Protein AF-A0A1H1W8J8-F1 (afdb_monomer_lite)

Secondary structure (DSSP, 8-state):
--PPP-TT----HHHHHHHHTS-HHHHHHHHTT-SS---HHHHHHHHHHHHHHTPPPPHHHHHHHHS--SEEEEEES-SSSHHHHHHHHHHHHHHHHTT-EEEEEE--S-HHHHHHHHHHHHTTT-SEEEE--SSS--HHHHHHHTT--EEEESS----TTEEEEEE-HHHHHHHHHHHHHHTT--SEEEEES-TT-HHHHHHHHHHHHHHHHTT----GGGEEE--SSHHHHHHHHHHHHTTT---SEEEESSHHHHHHHHHHHHHTTPPTTTTSEEEEEE--GGGGGSSSPPEEEE--HHHHHHHHHHHHH-TTS-SEEEE---EEE--GGGTSS------PPPPPPPP--------------------S-------HHHHHHHHHHHHHHTTB--HHHHHHS-TTTTTT--HHHHHHHHTTPPB---S-----SHHHHHTT--S-TT------TTHHHHHHHHHHHHHHHHHHHGGG--TTTS-HHHHHHHHHHTT--S--SSPPP-TTTTTT----TTTHHHHSTTT--SPPP-HHHHHHHHHHHHHHHHGGG--HHHHHHHHHHHS-GGGS-HHHHHHHHHHHTT--HHHHTTTT-TTTTBTTTGGGTHHHHHTSTT-HHHHHHHHHHHHTTT--THHHHHHHHHHHHHHHHTT-S-HHHHHHHHGGGS-TTSHHHHHHHHHHHHHHTT--HHHHHHHHHHHTTTS-TTBHHHHHHHHHHHHHHHTT-HHHHHHHHHHT-SSHHHHHHHHHHHHHHHH-GGGS-HHHHTTTTTB----STT-TT-BHHHHHHHHHHHTT-

InterPro domains:
  IPR000843 LacI-type HTH domain [PF00356] (15-57)
  IPR000843 LacI-type HTH domain [PS50932] (11-66)
  IPR000843 LacI-type HTH domain [SM00354] (10-81)
  IPR000843 LacI-type HTH domain [cd01392] (14-66)
  IPR001761 Periplasmic binding protein/LacI sugar binding domain [PF00532] (70-313)
  IPR005502 ADP-ribosylation/Crystallin J1 [PF03747] (465-771)
  IPR010982 Lambda repressor-like, DNA-binding domain superfamily [G3DSA:1.10.260.40] (4-68)
  IPR010982 Lambda repressor-like, DNA-binding domain superfamily [SSF47413] (9-69)
  IPR028082 Periplasmic binding prot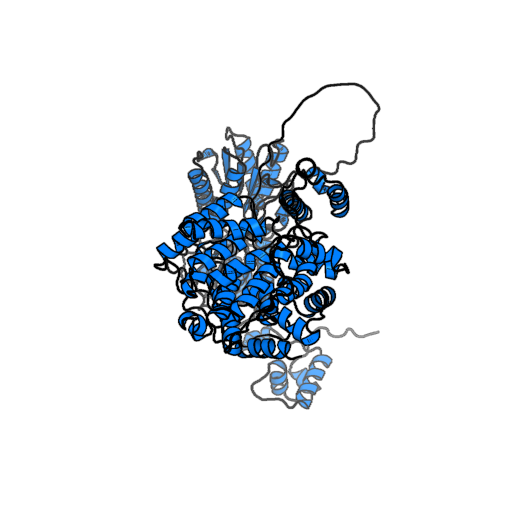ein-like I [SSF53822] (70-340)
  IPR036705 ADP-ribosylation/Crystallin J1 superfamily [G3DSA:1.10.4080.10] (455-785)
  IPR036705 ADP-ribosylation/Crystallin J1 superfamily [SSF101478] (458-780)

Sequence (805 aa):
MHEPQDLRRRATRADVARAAGTSTAVVSYVINNGPRPVAPETRQRVLQAIEQTGYRRDPIAGALATGKTRTLGLVVPDIENPFYAALAKQLETTALANDHTLLLANSGESADREAHLVTKLVERRVDGVIIAPVGASVEPVLEAAGGVPIVVLDRRATDPRIGEVTTDTRLMAMLATQHLVEHGRTRHAIITGRRELPTAADRVAGWTLALQAAELAVREAAISWAAFSKDGGYRAASSLLDGDVDFDALFTGSEQQAIGALRALQERGVAVPAEVSIASVDGTDASAFTYPALSSIRQPFEQIAANAIERVLDPASARTVTIDSYEFVRRESCGCYPLRAPNRPTPDRPPSDRRSRATSAPIQTRTREKGETVSEDATTRDSILNELDQLEQTGYDVAELRTTSDAAHLASATWDSFADEVRKLPQSNFGYNEPSDLRQIEEQLDADLTASYQVADDLSDRLIAAWRGRVCGNMLGKPVEYGVYWTRSRIKEYLQAADAYPLSDYIPAPEGLRDRFELREDNWRATTRGNVDGSARDDDVDYTVLGLHILEEYGTDFTSADVATEWLTRLPFHQTYTAERAAYRNLVEERGVDEAAVYRNPYREWIGALIRGDVFGYVTPGDPTAALRLAYKDAYLSHRANGIYGEQWAAVLLSLALSSDDIGEVFTRSLDYVPRASRLHEAITRPHRIWKRGGSWEDAVEDADHAWSGYHWVHTVNNAAIIAAALLWGEGDFSRSIGLTVQGGKDTDSNGATVGSILGALNGTAGIPSHWTEPIHDHVRSAVFGFENTSIPDLARRTEAVMTR

pLDDT: mean 87.91, std 16.42, range [21.97, 98.88]

Foldseek 3Di:
DDDDDDPPDADDLVQLCVQLVHDSVLLVCLVPVDPDDDPPSSSVSSVVSCVVRVHDDDLVVVCVVVVASLEEEEEEQDCVALLVVLLVVLLQVLSVVVSHGYDYDHQNLPQVSLLVVLLVVVVVVHQFYEYAGNALECVSVVVSNVLQAYEYECADHPDPSYFYEHAQLLCQLLVQLLLLVVVVWQQEAEEFEAPRGPSRVSSVNSNVVNCVVVVGDDDPLRYHYFHQALCRLLVRLLVCVVDPRDGLEYEYAAPRSVNNNLVNCVVVVNDANPRHAYEYECPGCVLCVGFQRHWYKHDPSNVSSNSRSCVSNDVVDDRYDYDHDIDGRDTRRSPPAPGPDPPDDDDDDDDDDDDDDDDDDDDDDDDDDDDDPDPPVQPLLRLLVLLLLLCVVQQWPCVVVVVCSPRVNSVPDDLVNVVVVVVVTDRHPNQFDFFLDPVVLVVQFLDDLPFFFDFDPPLLLLLLLLLLQLQLQLLQLFQQFDQVQNPLVNVQVQCVVVVQPLPQFHAADCVVNCVPDDTDPLTCQCRGQPNPAAGDAALLNQLQLLLLVLCVPPNLPDALVSLLVLCQVFPDLVRQDQLRNQLNVVVVVVDDQQCSQPRSRSCQQFQSLLSNLLLLLSLQARNLSSSLVSSSRNSSSRHGGNSSLNSSLLSQLSSVLSRAQWLLVSLVNSLSSGRCRGLQSVLLVQLVVCLVVPHDLCVQLVCLCVVCVSPALRGSNSLSSLLSSLSSNVRLQLSSSSSSSSSSGRRNSSSSSSSSSSSSSNPGPVRDPVSSNVSNVQWHAYSGPPCGTPGSSVSSVSSVVSSVD

Organism: NCBI:txid630515

Radius of gyration: 32.46 Å; chains: 1; bounding box: 87×63×97 Å

Structure (mmCIF, N/CA/C/O backbone):
data_AF-A0A1H1W8J8-F1
#
_entry.id   AF-A0A1H1W8J8-F1
#
loop_
_atom_site.group_PDB
_atom_site.id
_atom_site.type_symbol
_atom_site.label_atom_id
_atom_site.label_alt_id
_atom_site.label_comp_id
_atom_site.label_asym_id
_atom_site.label_entity_id
_atom_site.label_seq_id
_atom_site.pdbx_PDB_ins_code
_atom_site.Cartn_x
_atom_site.Cartn_y
_atom_site.Cartn_z
_atom_site.occupancy
_atom_site.B_iso_or_equiv
_atom_site.auth_seq_id
_atom_site.auth_comp_id
_atom_site.auth_asym_id
_atom_site.auth_atom_id
_atom_site.pdbx_PDB_model_num
ATOM 1 N N . MET A 1 1 ? 50.437 16.311 51.886 1.00 36.00 1 MET A N 1
ATOM 2 C CA . MET A 1 1 ? 50.045 14.895 51.719 1.00 36.00 1 MET A CA 1
ATOM 3 C C . MET A 1 1 ? 48.528 14.846 51.631 1.00 36.00 1 MET A C 1
ATOM 5 O O . MET A 1 1 ? 47.882 15.585 52.365 1.00 36.00 1 MET A O 1
ATOM 9 N N . HIS A 1 2 ? 47.972 14.031 50.741 1.00 36.47 2 HIS A N 1
ATOM 10 C CA . HIS A 1 2 ? 46.569 13.613 50.786 1.00 36.47 2 HIS A CA 1
ATOM 11 C C . HIS A 1 2 ? 46.561 12.097 50.957 1.00 36.47 2 HIS A C 1
ATOM 13 O O . HIS A 1 2 ? 47.423 11.418 50.399 1.00 36.47 2 HIS A O 1
ATOM 19 N N . GLU A 1 3 ? 45.643 11.589 51.771 1.00 32.94 3 GLU A N 1
ATOM 20 C CA . GLU A 1 3 ? 45.517 10.153 52.008 1.00 32.94 3 GLU A CA 1
ATOM 21 C C . GLU A 1 3 ? 44.898 9.457 50.785 1.00 32.94 3 GLU A C 1
ATOM 23 O O . GLU A 1 3 ? 44.032 10.038 50.122 1.00 32.94 3 GLU A O 1
ATOM 28 N N . PRO A 1 4 ? 45.310 8.217 50.469 1.00 42.06 4 PRO A N 1
ATOM 29 C CA . PRO A 1 4 ? 44.639 7.424 49.451 1.00 42.06 4 PRO A CA 1
ATOM 30 C C . PRO A 1 4 ? 43.242 7.032 49.951 1.00 42.06 4 PRO A C 1
ATOM 32 O O . PRO A 1 4 ? 43.110 6.311 50.939 1.00 42.06 4 PRO A O 1
ATOM 35 N N . GLN A 1 5 ? 42.194 7.490 49.265 1.00 41.31 5 GLN A N 1
ATOM 36 C CA . GLN A 1 5 ? 40.825 7.061 49.560 1.00 41.31 5 GLN A CA 1
ATOM 37 C C . GLN A 1 5 ? 40.671 5.556 49.286 1.00 41.31 5 GLN A C 1
ATOM 39 O O . GLN A 1 5 ? 41.056 5.067 48.222 1.00 41.31 5 GLN A O 1
ATOM 44 N N . ASP A 1 6 ? 40.113 4.817 50.248 1.00 42.66 6 ASP A N 1
ATOM 45 C CA . ASP A 1 6 ? 39.978 3.362 50.148 1.00 42.66 6 ASP A CA 1
ATOM 46 C C . ASP A 1 6 ? 38.888 2.956 49.141 1.00 42.66 6 ASP A C 1
ATOM 48 O O . ASP A 1 6 ? 37.689 3.003 49.416 1.00 42.66 6 ASP A O 1
ATOM 52 N N . LEU A 1 7 ? 39.326 2.488 47.971 1.00 47.22 7 LEU A N 1
ATOM 53 C CA . LEU A 1 7 ? 38.474 1.998 46.885 1.00 47.22 7 LEU A CA 1
ATOM 54 C C . LEU A 1 7 ? 37.750 0.665 47.196 1.00 47.22 7 LEU A C 1
ATOM 56 O O . LEU A 1 7 ? 37.073 0.129 46.317 1.00 47.22 7 LEU A O 1
ATOM 60 N N . ARG A 1 8 ? 37.896 0.079 48.397 1.00 55.22 8 ARG A N 1
ATOM 61 C CA . ARG A 1 8 ? 37.492 -1.316 48.674 1.00 55.22 8 ARG A CA 1
ATOM 62 C C . ARG A 1 8 ? 36.164 -1.524 49.403 1.00 55.22 8 ARG A C 1
ATOM 64 O O . ARG A 1 8 ? 35.773 -2.679 49.575 1.00 55.22 8 ARG A O 1
ATOM 71 N N . ARG A 1 9 ? 35.410 -0.476 49.756 1.00 65.31 9 ARG A N 1
ATOM 72 C CA . ARG A 1 9 ? 34.042 -0.632 50.294 1.00 65.31 9 ARG A CA 1
ATOM 73 C C . ARG A 1 9 ? 32.979 0.021 49.409 1.00 65.31 9 ARG A C 1
ATOM 75 O O . ARG A 1 9 ? 32.659 1.195 49.563 1.00 65.31 9 ARG A O 1
ATOM 82 N N . ARG A 1 10 ? 32.340 -0.788 48.552 1.00 73.75 10 ARG A N 1
ATOM 83 C CA . ARG A 1 10 ? 31.032 -0.441 47.964 1.00 73.75 10 ARG A CA 1
ATOM 84 C C . ARG A 1 10 ? 30.026 -0.184 49.095 1.00 73.75 10 ARG A C 1
ATOM 86 O O . ARG A 1 10 ? 29.977 -0.951 50.059 1.00 73.75 10 ARG A O 1
ATOM 93 N N . ALA A 1 11 ? 29.221 0.871 48.975 1.00 83.00 11 ALA A N 1
ATOM 94 C CA . ALA A 1 11 ? 28.150 1.148 49.928 1.00 83.00 11 ALA A CA 1
ATOM 95 C C . ALA A 1 11 ? 27.134 -0.006 49.973 1.00 83.00 11 ALA A C 1
ATOM 97 O O . ALA A 1 11 ? 26.885 -0.676 48.969 1.00 83.00 11 ALA A O 1
ATOM 98 N N . THR A 1 12 ? 26.527 -0.238 51.137 1.00 84.88 12 THR A N 1
ATOM 99 C CA . THR A 1 12 ? 25.548 -1.318 51.339 1.00 84.88 12 THR A CA 1
ATOM 100 C C . THR A 1 12 ? 24.146 -0.774 51.624 1.00 84.88 12 THR A C 1
ATOM 102 O O . THR A 1 12 ? 23.985 0.367 52.058 1.00 84.88 12 THR A O 1
ATOM 105 N N . ARG A 1 13 ? 23.111 -1.621 51.507 1.00 85.81 13 ARG A N 1
ATOM 106 C CA . ARG A 1 13 ? 21.742 -1.289 51.961 1.00 85.81 13 ARG A CA 1
ATOM 107 C C . ARG A 1 13 ? 21.678 -0.845 53.430 1.00 85.81 13 ARG A C 1
ATOM 109 O O . ARG A 1 13 ? 20.780 -0.087 53.783 1.00 85.81 13 ARG A O 1
ATOM 116 N N . ALA A 1 14 ? 22.601 -1.304 54.280 1.00 86.69 14 ALA A N 1
ATOM 117 C CA . ALA A 1 14 ? 22.695 -0.879 55.678 1.00 86.69 14 ALA A CA 1
ATOM 118 C C . ALA A 1 14 ? 23.283 0.532 55.829 1.00 86.69 14 ALA A C 1
ATOM 120 O O . ALA A 1 14 ? 22.936 1.241 56.770 1.00 86.69 14 ALA A O 1
ATOM 121 N N . ASP A 1 15 ? 24.135 0.955 54.895 1.00 88.56 15 ASP A N 1
ATOM 122 C CA . ASP A 1 15 ? 24.700 2.302 54.867 1.00 88.56 15 ASP A CA 1
ATOM 123 C C . ASP A 1 15 ? 23.667 3.316 54.337 1.00 88.56 15 ASP A C 1
ATOM 125 O O . ASP A 1 15 ? 23.465 4.351 54.971 1.00 88.56 15 ASP A O 1
ATOM 129 N N . VAL A 1 16 ? 22.896 2.955 53.297 1.00 90.38 16 VAL A N 1
ATOM 130 C CA . VAL A 1 16 ? 21.706 3.715 52.847 1.00 90.38 16 VAL A CA 1
ATOM 131 C C . VAL A 1 16 ? 20.680 3.865 53.973 1.00 90.38 16 VAL A C 1
ATOM 133 O O . VAL A 1 16 ? 20.201 4.964 54.232 1.00 90.38 16 VAL A O 1
ATOM 136 N N . ALA A 1 17 ? 20.341 2.774 54.669 1.00 90.81 17 ALA A N 1
ATOM 137 C CA . ALA A 1 17 ? 19.350 2.794 55.750 1.00 90.81 17 ALA A CA 1
ATOM 138 C C . ALA A 1 17 ? 19.763 3.723 56.905 1.00 90.81 17 ALA A C 1
ATOM 140 O O . ALA A 1 17 ? 18.927 4.448 57.447 1.00 90.81 17 ALA A O 1
ATOM 141 N N . ARG A 1 18 ? 21.064 3.745 57.230 1.00 90.94 18 ARG A N 1
ATOM 142 C CA . ARG A 1 18 ? 21.648 4.641 58.236 1.00 90.94 18 ARG A CA 1
ATOM 143 C C . ARG A 1 18 ? 21.558 6.107 57.810 1.00 90.94 18 ARG A C 1
ATOM 145 O O . ARG A 1 18 ? 21.110 6.920 58.609 1.00 90.94 18 ARG A O 1
ATOM 152 N N . ALA A 1 19 ? 21.928 6.428 56.568 1.00 89.00 19 ALA A N 1
ATOM 153 C CA . ALA A 1 19 ? 21.851 7.789 56.031 1.00 89.00 19 ALA A CA 1
ATOM 154 C C . ALA A 1 19 ? 20.399 8.296 55.905 1.00 89.00 19 ALA A C 1
ATOM 156 O O . ALA A 1 19 ? 20.106 9.431 56.264 1.00 89.00 19 ALA A O 1
ATOM 157 N N . ALA A 1 20 ? 19.466 7.436 55.485 1.00 90.69 20 ALA A N 1
ATOM 158 C CA . ALA A 1 20 ? 18.048 7.776 55.358 1.00 90.69 20 ALA A CA 1
ATOM 159 C C . ALA A 1 20 ? 17.308 7.913 56.704 1.00 90.69 20 ALA A C 1
ATOM 161 O O . ALA A 1 20 ? 16.177 8.404 56.724 1.00 90.69 20 ALA A O 1
ATOM 162 N N . GLY A 1 21 ? 17.880 7.429 57.814 1.00 90.81 21 GLY A N 1
ATOM 163 C CA . GLY A 1 21 ? 17.188 7.327 59.102 1.00 90.81 21 GLY A CA 1
ATOM 164 C C . GLY A 1 21 ? 15.986 6.376 59.041 1.00 90.81 21 GLY A C 1
ATOM 165 O O . GLY A 1 21 ? 14.859 6.773 59.350 1.00 90.81 21 GLY A O 1
ATOM 166 N N . THR A 1 22 ? 16.195 5.145 58.558 1.00 93.81 22 THR A N 1
ATOM 167 C CA . THR A 1 22 ? 15.144 4.119 58.423 1.00 93.81 22 THR A CA 1
ATOM 168 C C . THR A 1 22 ? 15.713 2.689 58.449 1.00 93.81 22 THR A C 1
ATOM 170 O O . THR A 1 22 ? 16.903 2.490 58.683 1.00 93.81 22 THR A O 1
ATOM 173 N N . SER A 1 23 ? 14.882 1.664 58.234 1.00 91.81 23 SER A N 1
ATOM 174 C CA . SER A 1 23 ? 15.321 0.261 58.225 1.00 91.81 23 SER A CA 1
ATOM 175 C C . SER A 1 23 ? 15.761 -0.227 56.838 1.00 91.81 23 SER A C 1
ATOM 177 O O . SER A 1 23 ? 15.291 0.238 55.798 1.00 91.81 23 SER A O 1
ATOM 179 N N . THR A 1 24 ? 16.616 -1.253 56.810 1.00 88.50 24 THR A N 1
ATOM 180 C CA . THR A 1 24 ? 17.043 -1.940 55.575 1.00 88.50 24 THR A CA 1
ATOM 181 C C . THR A 1 24 ? 15.893 -2.614 54.819 1.00 88.50 24 THR A C 1
ATOM 183 O O . THR A 1 24 ? 16.043 -2.903 53.628 1.00 88.50 24 THR A O 1
ATOM 186 N N . ALA A 1 25 ? 14.754 -2.850 55.481 1.00 85.31 25 ALA A N 1
ATOM 187 C CA . ALA A 1 25 ? 13.517 -3.326 54.868 1.00 85.31 25 ALA A CA 1
ATOM 188 C C . ALA A 1 25 ? 12.775 -2.194 54.138 1.00 85.31 25 ALA A C 1
ATOM 190 O O . ALA A 1 25 ? 12.405 -2.376 52.983 1.00 85.31 25 ALA A O 1
ATOM 191 N N . VAL A 1 26 ? 12.650 -1.005 54.744 1.00 87.44 26 VAL A N 1
ATOM 192 C CA . VAL A 1 26 ? 12.055 0.175 54.082 1.00 87.44 26 VAL A CA 1
ATOM 193 C C . VAL A 1 26 ? 12.885 0.591 52.866 1.00 87.44 26 VAL A C 1
ATOM 195 O O . VAL A 1 26 ? 12.322 0.810 51.797 1.00 87.44 26 VAL A O 1
ATOM 198 N N . VAL A 1 27 ? 14.220 0.581 52.972 1.00 87.94 27 VAL A N 1
ATOM 199 C CA . VAL A 1 27 ? 15.112 0.763 51.809 1.00 87.94 27 VAL A CA 1
ATOM 200 C C . VAL A 1 27 ? 14.843 -0.291 50.726 1.00 87.94 27 VAL A C 1
ATOM 202 O O . VAL A 1 27 ? 14.796 0.035 49.544 1.00 87.94 27 VAL A O 1
ATOM 205 N N . SER A 1 28 ? 14.596 -1.550 51.109 1.00 82.44 28 SER A N 1
ATOM 206 C CA . SER A 1 28 ? 14.221 -2.606 50.159 1.00 82.44 28 SER A CA 1
ATOM 207 C C . SER A 1 28 ? 12.898 -2.315 49.451 1.00 82.44 28 SER A C 1
ATOM 209 O O . SER A 1 28 ? 12.800 -2.558 48.252 1.00 82.44 28 SER A O 1
ATOM 211 N N . TYR A 1 29 ? 11.894 -1.804 50.167 1.00 86.81 29 TYR A N 1
ATOM 212 C CA . TYR A 1 29 ? 10.577 -1.512 49.600 1.00 86.81 29 TYR A CA 1
ATOM 213 C C . TYR A 1 29 ? 10.600 -0.295 48.672 1.00 86.81 29 TYR A C 1
ATOM 215 O O . TYR A 1 29 ? 9.930 -0.327 47.647 1.00 86.81 29 TYR A O 1
ATOM 223 N N . VAL A 1 30 ? 11.415 0.726 48.963 1.00 86.12 30 VAL A N 1
ATOM 224 C CA . VAL A 1 30 ? 11.618 1.874 48.060 1.00 86.12 30 VAL A CA 1
ATOM 225 C C . VAL A 1 30 ? 12.347 1.469 46.773 1.00 86.12 30 VAL A C 1
ATOM 227 O O . VAL A 1 30 ? 11.982 1.948 45.705 1.00 86.12 30 VAL A O 1
ATOM 230 N N . ILE A 1 31 ? 13.348 0.583 46.859 1.00 81.81 31 ILE A N 1
ATOM 231 C CA . ILE A 1 31 ? 14.159 0.154 45.701 1.00 81.81 31 ILE A CA 1
ATOM 232 C C . ILE A 1 31 ? 13.442 -0.884 44.820 1.00 81.81 31 ILE A C 1
ATOM 234 O O . ILE A 1 31 ? 13.687 -0.928 43.620 1.00 81.81 31 ILE A O 1
ATOM 238 N N . ASN A 1 32 ? 12.591 -1.740 45.395 1.00 74.19 32 ASN A N 1
ATOM 239 C CA . ASN A 1 32 ? 11.982 -2.879 44.689 1.00 74.19 32 ASN A CA 1
ATOM 240 C C . ASN A 1 32 ? 10.443 -2.811 44.646 1.00 74.19 32 ASN A C 1
ATOM 242 O O . ASN A 1 32 ? 9.815 -3.848 44.471 1.00 74.19 32 ASN A O 1
ATOM 246 N N . ASN A 1 33 ? 9.842 -1.633 44.878 1.00 69.94 33 ASN A N 1
ATOM 247 C CA . ASN A 1 33 ? 8.386 -1.425 44.988 1.00 69.94 33 ASN A CA 1
ATOM 248 C C . ASN A 1 33 ? 7.695 -2.505 45.850 1.00 69.94 33 ASN A C 1
ATOM 250 O O . ASN A 1 33 ? 6.780 -3.201 45.419 1.00 69.94 33 ASN A O 1
ATOM 254 N N . GLY A 1 34 ? 8.202 -2.683 47.073 1.00 70.94 34 GLY A N 1
ATOM 255 C CA . GLY A 1 34 ? 7.807 -3.784 47.956 1.00 70.94 34 GLY A CA 1
ATOM 256 C C . GLY A 1 34 ? 6.339 -3.733 48.414 1.00 70.94 34 GLY A C 1
ATOM 257 O O . GLY A 1 34 ? 5.715 -2.674 48.372 1.00 70.94 34 GLY A O 1
ATOM 258 N N . PRO A 1 35 ? 5.794 -4.848 48.943 1.00 68.31 35 PRO A N 1
ATOM 259 C CA . PRO A 1 35 ? 4.354 -5.066 49.160 1.00 68.31 35 PRO A CA 1
ATOM 260 C C . PRO A 1 35 ? 3.732 -4.262 50.322 1.00 68.31 35 PRO A C 1
ATOM 262 O O . PRO A 1 35 ? 2.693 -4.636 50.861 1.00 68.31 35 PRO A O 1
ATOM 265 N N . ARG A 1 36 ? 4.374 -3.176 50.763 1.00 79.31 36 ARG A N 1
ATOM 266 C CA . ARG A 1 36 ? 3.832 -2.219 51.734 1.00 79.31 36 ARG A CA 1
ATOM 267 C C . ARG A 1 36 ? 4.168 -0.802 51.264 1.00 79.31 36 ARG A C 1
ATOM 269 O O . ARG A 1 36 ? 5.355 -0.527 51.067 1.00 79.31 36 ARG A O 1
ATOM 276 N N . PRO A 1 37 ? 3.180 0.100 51.118 1.00 78.31 37 PRO A N 1
ATOM 277 C CA . PRO A 1 37 ? 3.444 1.470 50.702 1.00 78.31 37 PRO A CA 1
ATOM 278 C C . PRO A 1 37 ? 4.343 2.184 51.720 1.00 78.31 37 PRO A C 1
ATOM 280 O O . PRO A 1 37 ? 4.188 2.033 52.933 1.00 78.31 37 PRO A O 1
ATOM 283 N N . VAL A 1 38 ? 5.290 2.974 51.214 1.00 88.56 38 VAL A N 1
ATOM 284 C CA . VAL A 1 38 ? 6.193 3.807 52.018 1.00 88.56 38 VAL A CA 1
ATOM 285 C C . VAL A 1 38 ? 5.755 5.261 51.867 1.00 88.56 38 VAL A C 1
ATOM 287 O O . VAL A 1 38 ? 5.625 5.742 50.744 1.00 88.56 38 VAL A O 1
ATOM 290 N N . ALA A 1 39 ? 5.542 5.958 52.987 1.00 90.62 39 ALA A N 1
ATOM 291 C CA . ALA A 1 39 ? 5.095 7.353 52.991 1.00 90.62 39 ALA A CA 1
ATOM 292 C C . ALA A 1 39 ? 6.018 8.254 52.134 1.00 90.62 39 ALA A C 1
ATOM 294 O O . ALA A 1 39 ? 7.242 8.088 52.227 1.00 90.62 39 ALA A O 1
ATOM 295 N N . PRO A 1 40 ? 5.484 9.212 51.343 1.00 87.69 40 PRO A N 1
ATOM 296 C CA . PRO A 1 40 ? 6.254 9.965 50.344 1.00 87.69 40 PRO A CA 1
ATOM 297 C C . PRO A 1 40 ? 7.545 10.601 50.876 1.00 87.69 40 PRO A C 1
ATOM 299 O O . PRO A 1 40 ? 8.613 10.381 50.309 1.00 87.69 40 PRO A O 1
ATOM 302 N N . GLU A 1 41 ? 7.483 11.276 52.025 1.00 88.69 41 GLU A N 1
ATOM 303 C CA . GLU A 1 41 ? 8.641 11.885 52.703 1.00 88.69 41 GLU A CA 1
ATOM 304 C C . GLU A 1 41 ? 9.746 10.862 53.020 1.00 88.69 41 GLU A C 1
ATOM 306 O O . GLU A 1 41 ? 10.941 11.125 52.889 1.00 88.69 41 GLU A O 1
ATOM 311 N N . THR A 1 42 ? 9.357 9.652 53.428 1.00 87.94 42 THR A N 1
ATOM 312 C CA . THR A 1 42 ? 10.298 8.571 53.751 1.00 87.94 42 THR A CA 1
ATOM 313 C C . THR A 1 42 ? 10.849 7.914 52.486 1.00 87.94 42 THR A C 1
ATOM 315 O O . THR A 1 42 ? 12.015 7.522 52.471 1.00 87.94 42 THR A O 1
ATOM 318 N N . ARG A 1 43 ? 10.066 7.860 51.399 1.00 90.31 43 ARG A N 1
ATOM 319 C CA . ARG A 1 43 ? 10.561 7.467 50.071 1.00 90.31 43 ARG A CA 1
ATOM 320 C C . ARG A 1 43 ? 11.613 8.463 49.569 1.00 90.31 43 ARG A C 1
ATOM 322 O O . ARG A 1 43 ? 12.679 8.040 49.134 1.00 90.31 43 ARG A O 1
ATOM 329 N N . GLN A 1 44 ? 11.356 9.765 49.704 1.00 90.62 44 GLN A N 1
ATOM 330 C CA . GLN A 1 44 ? 12.268 10.834 49.286 1.00 90.62 44 GLN A CA 1
ATOM 331 C C . GLN A 1 44 ? 13.588 10.819 50.075 1.00 90.62 44 GLN A C 1
ATOM 333 O O . GLN A 1 44 ? 14.653 10.839 49.459 1.00 90.62 44 GLN A O 1
ATOM 338 N N . ARG A 1 45 ? 13.540 10.662 51.410 1.00 92.38 45 ARG A N 1
ATOM 339 C CA . ARG A 1 45 ? 14.746 10.477 52.248 1.00 92.38 45 ARG A CA 1
ATOM 340 C C . ARG A 1 45 ? 15.599 9.282 51.816 1.00 92.38 45 ARG A C 1
ATOM 342 O O . ARG A 1 45 ? 16.823 9.372 51.822 1.00 92.38 45 ARG A O 1
ATOM 349 N N . VAL A 1 46 ? 14.978 8.161 51.438 1.00 91.94 46 VAL A N 1
ATOM 350 C CA . VAL A 1 46 ? 15.716 6.981 50.955 1.00 91.94 46 VAL A CA 1
ATOM 351 C C . VAL A 1 46 ? 16.362 7.237 49.592 1.00 91.94 46 VAL A C 1
ATOM 353 O O . VAL A 1 46 ? 17.505 6.835 49.401 1.00 91.94 46 VAL A O 1
ATOM 356 N N . LEU A 1 47 ? 15.681 7.918 48.666 1.00 89.50 47 LEU A N 1
ATOM 357 C CA . LEU A 1 47 ? 16.249 8.253 47.354 1.00 89.50 47 LEU A CA 1
ATOM 358 C C . LEU A 1 47 ? 17.472 9.177 47.485 1.00 89.50 47 LEU A C 1
ATOM 360 O O . LEU A 1 47 ? 18.528 8.862 46.940 1.00 89.50 47 LEU A O 1
ATOM 364 N N . GLN A 1 48 ? 17.378 10.230 48.302 1.00 88.81 48 GLN A N 1
ATOM 365 C CA . GLN A 1 48 ? 18.516 11.108 48.612 1.00 88.81 48 GLN A CA 1
ATOM 366 C C . GLN A 1 48 ? 19.675 10.344 49.276 1.00 88.81 48 GLN A C 1
ATOM 368 O O . GLN A 1 48 ? 20.835 10.558 48.938 1.00 88.81 48 GLN A O 1
ATOM 373 N N . ALA A 1 49 ? 19.387 9.402 50.179 1.00 90.06 49 ALA A N 1
ATOM 374 C CA . ALA A 1 49 ? 20.416 8.576 50.810 1.00 90.06 49 ALA A CA 1
ATOM 375 C C . ALA A 1 49 ? 21.102 7.593 49.839 1.00 90.06 49 ALA A C 1
ATOM 377 O O . ALA A 1 49 ? 22.274 7.268 50.031 1.00 90.06 49 ALA A O 1
ATOM 378 N N . ILE A 1 50 ? 20.408 7.108 48.802 1.00 88.75 50 ILE A N 1
ATOM 379 C CA . ILE A 1 50 ? 21.004 6.272 47.743 1.00 88.75 50 ILE A CA 1
ATOM 380 C C . ILE A 1 50 ? 22.020 7.092 46.941 1.00 88.75 50 ILE A C 1
ATOM 382 O O . ILE A 1 50 ? 23.151 6.643 46.754 1.00 88.75 50 ILE A O 1
ATOM 386 N N . GLU A 1 51 ? 21.638 8.305 46.542 1.00 85.25 51 GLU A N 1
ATOM 387 C CA . GLU A 1 51 ? 22.491 9.258 45.825 1.00 85.25 51 GLU A CA 1
ATOM 388 C C . GLU A 1 51 ? 23.722 9.654 46.661 1.00 85.25 51 GLU A C 1
ATOM 390 O O . GLU A 1 51 ? 24.856 9.434 46.236 1.00 85.25 51 GLU A O 1
ATOM 395 N N . GLN A 1 52 ? 23.514 10.112 47.901 1.00 84.19 52 GLN A N 1
ATOM 396 C CA . GLN A 1 52 ? 24.579 10.524 48.831 1.00 84.19 52 GLN A CA 1
ATOM 397 C C . GLN A 1 52 ? 25.586 9.414 49.169 1.00 84.19 52 GLN A C 1
ATOM 399 O O . GLN A 1 52 ? 26.748 9.702 49.447 1.00 84.19 52 GLN A O 1
ATOM 404 N N . THR A 1 53 ? 25.159 8.147 49.180 1.00 86.12 53 THR A N 1
ATOM 405 C CA . THR A 1 53 ? 26.047 7.005 49.471 1.00 86.12 53 THR A CA 1
ATOM 406 C C . THR A 1 53 ? 26.653 6.372 48.218 1.00 86.12 53 THR A C 1
ATOM 408 O O . THR A 1 53 ? 27.456 5.447 48.339 1.00 86.12 53 THR A O 1
ATOM 411 N N . GLY A 1 54 ? 26.269 6.820 47.015 1.00 80.38 54 GLY A N 1
ATOM 412 C CA . GLY A 1 54 ? 26.646 6.171 45.758 1.00 80.38 54 GLY A CA 1
ATOM 413 C C . GLY A 1 54 ? 26.169 4.715 45.661 1.00 80.38 54 GLY A C 1
ATOM 414 O O . GLY A 1 54 ? 26.798 3.904 44.974 1.00 80.38 54 GLY A O 1
ATOM 415 N N . TYR A 1 55 ? 25.099 4.346 46.378 1.00 84.06 55 TYR A N 1
ATOM 416 C CA . TYR A 1 55 ? 24.641 2.961 46.445 1.00 84.06 55 TYR A CA 1
ATOM 417 C C . TYR A 1 55 ? 24.101 2.491 45.093 1.00 84.06 55 TYR A C 1
ATOM 419 O O . TYR A 1 55 ? 23.066 2.952 44.616 1.00 84.06 55 TYR A O 1
ATOM 427 N N . ARG A 1 56 ? 24.767 1.494 44.505 1.00 73.62 56 ARG A N 1
ATOM 428 C CA . ARG A 1 56 ? 24.257 0.748 43.351 1.00 73.62 56 ARG A CA 1
ATOM 429 C C . ARG A 1 56 ? 23.736 -0.606 43.820 1.00 73.62 56 ARG A C 1
ATOM 431 O O . ARG A 1 56 ? 24.382 -1.275 44.628 1.00 73.62 56 ARG A O 1
ATOM 438 N N . ARG A 1 57 ? 22.568 -1.011 43.307 1.00 68.94 57 ARG A N 1
ATOM 439 C CA . ARG A 1 57 ? 22.008 -2.351 43.536 1.00 68.94 57 ARG A CA 1
ATOM 440 C C . ARG A 1 57 ? 23.019 -3.392 43.060 1.00 68.94 57 ARG A C 1
ATOM 442 O O . ARG A 1 57 ? 23.500 -3.311 41.935 1.00 68.94 57 ARG A O 1
ATOM 449 N N . ASP A 1 58 ? 23.320 -4.366 43.910 1.00 65.00 58 ASP A N 1
ATOM 450 C CA . ASP A 1 58 ? 24.135 -5.509 43.509 1.00 65.00 58 ASP A CA 1
ATOM 451 C C . ASP A 1 58 ? 23.245 -6.495 42.722 1.00 65.00 58 ASP A C 1
ATOM 453 O O . ASP A 1 58 ? 22.250 -6.975 43.283 1.00 65.00 58 ASP A O 1
ATOM 457 N N . PRO A 1 59 ? 23.535 -6.772 41.435 1.00 58.06 59 PRO A N 1
ATOM 458 C CA . PRO A 1 59 ? 22.707 -7.658 40.621 1.00 58.06 59 PRO A CA 1
ATOM 459 C C . PRO A 1 59 ? 22.802 -9.118 41.082 1.00 58.06 59 PRO A C 1
ATOM 461 O O . PRO A 1 59 ? 21.807 -9.833 41.009 1.00 58.06 59 PRO A O 1
ATOM 464 N N . ILE A 1 60 ? 23.935 -9.546 41.652 1.00 61.97 60 ILE A N 1
ATOM 465 C CA . ILE A 1 60 ? 24.135 -10.913 42.160 1.00 61.97 60 ILE A CA 1
ATOM 466 C C . ILE A 1 60 ? 23.246 -11.136 43.389 1.00 61.97 60 ILE A C 1
ATOM 468 O O . ILE A 1 60 ? 22.570 -12.158 43.503 1.00 61.97 60 ILE A O 1
ATOM 472 N N . ALA A 1 61 ? 23.166 -10.141 44.278 1.00 59.31 61 ALA A N 1
ATOM 473 C CA . ALA A 1 61 ? 22.236 -10.159 45.410 1.00 59.31 61 ALA A CA 1
ATOM 474 C C . ALA A 1 61 ? 20.755 -10.060 44.986 1.00 59.31 61 ALA A C 1
ATOM 476 O O . ALA A 1 61 ? 19.875 -10.437 45.758 1.00 59.31 61 ALA A O 1
ATOM 477 N N . GLY A 1 62 ? 20.473 -9.557 43.777 1.00 56.81 62 GLY A N 1
ATOM 478 C CA . GLY A 1 62 ? 19.157 -9.635 43.142 1.00 56.81 62 GLY A CA 1
ATOM 479 C C . GLY A 1 62 ? 18.843 -11.051 42.660 1.00 56.81 62 GLY A C 1
ATOM 480 O O . GLY A 1 62 ? 17.854 -11.632 43.099 1.00 56.81 62 GLY A O 1
ATOM 481 N N . ALA A 1 63 ? 19.725 -11.622 41.837 1.00 61.88 63 ALA A N 1
ATOM 482 C CA . ALA A 1 63 ? 19.587 -12.958 41.259 1.00 61.88 63 ALA A CA 1
ATOM 483 C C . ALA A 1 63 ? 19.465 -14.068 42.318 1.00 61.88 63 ALA A C 1
ATOM 485 O O . ALA A 1 63 ? 18.690 -15.007 42.158 1.00 61.88 63 ALA A O 1
ATOM 486 N N . LEU A 1 64 ? 20.159 -13.926 43.454 1.00 61.03 64 LEU A N 1
ATOM 487 C CA . LEU A 1 64 ? 20.024 -14.819 44.614 1.00 61.03 64 LEU A CA 1
ATOM 488 C C . LEU A 1 64 ? 18.620 -14.824 45.250 1.00 61.03 64 LEU A C 1
ATOM 490 O O . LEU A 1 64 ? 18.300 -15.765 45.971 1.00 61.03 64 LEU A O 1
ATOM 494 N N . ALA A 1 65 ? 17.796 -13.800 45.006 1.00 59.75 65 ALA A N 1
ATOM 495 C CA . ALA A 1 65 ? 16.425 -13.703 45.511 1.00 59.75 65 ALA A CA 1
ATOM 496 C C . ALA A 1 65 ? 15.356 -14.018 44.446 1.00 59.75 65 ALA A C 1
ATOM 498 O O . ALA A 1 65 ? 14.254 -14.424 44.806 1.00 59.75 65 ALA A O 1
ATOM 499 N N . THR A 1 66 ? 15.661 -13.832 43.156 1.00 65.62 66 THR A N 1
ATOM 500 C CA . THR A 1 66 ? 14.739 -14.076 42.027 1.00 65.62 66 THR A CA 1
ATOM 501 C C . THR A 1 66 ? 14.978 -15.394 41.293 1.00 65.62 66 THR A C 1
ATOM 503 O O . THR A 1 66 ? 14.158 -15.776 40.465 1.00 65.62 66 THR A O 1
ATOM 506 N N . GLY A 1 67 ? 16.111 -16.064 41.515 1.00 69.06 67 GLY A N 1
ATOM 507 C CA . GLY A 1 67 ? 16.543 -17.239 40.750 1.00 69.06 67 GLY A CA 1
ATOM 508 C C . GLY A 1 67 ? 17.130 -16.907 39.371 1.00 69.06 67 GLY A C 1
ATOM 509 O O . GLY A 1 67 ? 18.083 -17.564 38.966 1.00 69.06 67 GLY A O 1
ATOM 510 N N . LYS A 1 68 ? 16.610 -15.869 38.697 1.00 77.81 68 LYS A N 1
ATOM 511 C CA . LYS A 1 68 ? 17.071 -15.385 37.383 1.00 77.81 68 LYS A CA 1
ATOM 512 C C . LYS A 1 68 ? 18.190 -14.339 37.461 1.00 77.81 68 LYS A C 1
ATOM 514 O O . LYS A 1 68 ? 18.123 -13.465 38.332 1.00 77.81 68 LYS A O 1
ATOM 519 N N . THR A 1 69 ? 19.161 -14.365 36.543 1.00 84.88 69 THR A N 1
ATOM 520 C CA . THR A 1 69 ? 20.251 -13.362 36.459 1.00 84.88 69 THR A CA 1
ATOM 521 C C . THR A 1 69 ? 19.965 -12.186 35.530 1.00 84.88 69 THR A C 1
ATOM 523 O O . THR A 1 69 ? 20.713 -11.208 35.568 1.00 84.88 69 THR A O 1
ATOM 526 N N . ARG A 1 70 ? 18.903 -12.262 34.721 1.00 90.94 70 ARG A N 1
ATOM 527 C CA . ARG A 1 70 ? 18.600 -11.360 33.599 1.00 90.94 70 ARG A CA 1
ATOM 528 C C . ARG A 1 70 ? 19.721 -11.337 32.572 1.00 90.94 70 ARG A C 1
ATOM 530 O O . ARG A 1 70 ? 20.236 -10.291 32.176 1.00 90.94 70 ARG A O 1
ATOM 537 N N . THR A 1 71 ? 20.177 -12.524 32.196 1.00 95.00 71 THR A N 1
ATOM 538 C CA . THR A 1 71 ? 21.313 -12.686 31.286 1.00 95.00 71 THR A CA 1
ATOM 539 C C . THR A 1 71 ? 21.059 -13.840 30.337 1.00 95.00 71 THR A C 1
ATOM 541 O O . THR A 1 71 ? 20.749 -14.935 30.790 1.00 95.00 71 THR A O 1
ATOM 544 N N . LEU A 1 72 ? 21.229 -13.611 29.040 1.00 97.56 72 LEU A N 1
ATOM 545 C CA . LEU A 1 72 ? 21.109 -14.628 27.999 1.00 97.56 72 LEU A CA 1
ATOM 546 C C . LEU A 1 72 ? 22.478 -14.891 27.372 1.00 97.56 72 LEU A C 1
ATOM 548 O O . LEU A 1 72 ? 23.290 -13.978 27.235 1.00 97.56 72 LEU A O 1
ATOM 552 N N . GLY A 1 73 ? 22.750 -16.136 26.995 1.00 97.69 73 GLY A N 1
ATOM 553 C CA . GLY A 1 73 ? 23.918 -16.483 26.186 1.00 97.69 73 GLY A CA 1
ATOM 554 C C . GLY A 1 73 ? 23.606 -16.428 24.692 1.00 97.69 73 GLY A C 1
ATOM 555 O O . GLY A 1 73 ? 22.522 -16.837 24.292 1.00 97.69 73 GLY A O 1
ATOM 556 N N . LEU A 1 74 ? 24.560 -15.985 23.870 1.00 98.06 74 LEU A N 1
ATOM 557 C CA . LEU A 1 74 ? 24.531 -16.161 22.415 1.00 98.06 74 LEU A CA 1
ATOM 558 C C . LEU A 1 74 ? 25.826 -16.834 21.950 1.00 98.06 74 LEU A C 1
ATOM 560 O O . LEU A 1 74 ? 26.903 -16.263 22.113 1.00 98.06 74 LEU A O 1
ATOM 564 N N . VAL A 1 75 ? 25.728 -18.017 21.345 1.00 97.25 75 VAL A N 1
ATOM 565 C CA . VAL A 1 75 ? 26.856 -18.721 20.715 1.00 97.25 75 VAL A CA 1
ATOM 566 C C . VAL A 1 75 ? 26.739 -18.617 19.191 1.00 97.25 75 VAL A C 1
ATOM 568 O O . VAL A 1 75 ? 25.705 -18.972 18.627 1.00 97.25 75 VAL A O 1
ATOM 571 N N . VAL A 1 76 ? 27.791 -18.137 18.519 1.00 95.69 76 VAL A N 1
ATOM 572 C CA . VAL A 1 76 ? 27.849 -18.017 17.046 1.00 95.69 76 VAL A CA 1
ATOM 573 C C . VAL A 1 76 ? 29.065 -18.746 16.451 1.00 95.69 76 VAL A C 1
ATOM 575 O O . VAL A 1 76 ? 30.095 -18.814 17.131 1.00 95.69 76 VAL A O 1
ATOM 578 N N . PRO A 1 77 ? 28.995 -19.238 15.192 1.00 91.69 77 PRO A N 1
ATOM 579 C CA . PRO A 1 77 ? 30.101 -19.920 14.512 1.00 91.69 77 PRO A CA 1
ATOM 580 C C . PRO A 1 77 ? 31.327 -19.036 14.309 1.00 91.69 77 PRO A C 1
ATOM 582 O O . PRO A 1 77 ? 32.447 -19.479 14.552 1.00 91.69 77 PRO A O 1
ATOM 585 N N . ASP A 1 78 ? 31.106 -17.792 13.879 1.00 90.81 78 ASP A N 1
ATOM 586 C CA . ASP A 1 78 ? 32.132 -16.763 13.755 1.00 90.81 78 ASP A CA 1
ATOM 587 C C . ASP A 1 78 ? 31.507 -15.360 13.802 1.00 90.81 78 ASP A C 1
ATOM 589 O O . ASP A 1 78 ? 30.486 -15.107 13.167 1.00 90.81 78 ASP A O 1
ATOM 593 N N . ILE A 1 79 ? 32.128 -14.434 14.534 1.00 92.19 79 ILE A N 1
ATOM 594 C CA . ILE A 1 79 ? 31.690 -13.034 14.625 1.00 92.19 79 ILE A CA 1
ATOM 595 C C . ILE A 1 79 ? 32.279 -12.151 13.509 1.00 92.19 79 ILE A C 1
ATOM 597 O O . ILE A 1 79 ? 31.780 -11.051 13.285 1.00 92.19 79 ILE A O 1
ATOM 601 N N . GLU A 1 80 ? 33.291 -12.617 12.763 1.00 89.69 80 GLU A N 1
ATOM 602 C CA . GLU A 1 80 ? 33.787 -11.907 11.567 1.00 89.69 80 GLU A CA 1
ATOM 603 C C . GLU A 1 80 ? 32.857 -12.050 10.342 1.00 89.69 80 GLU A C 1
ATOM 605 O O . GLU A 1 80 ? 33.058 -11.391 9.312 1.00 89.69 80 GLU A O 1
ATOM 610 N N . ASN A 1 81 ? 31.812 -12.880 10.443 1.00 90.44 81 ASN A N 1
ATOM 611 C CA . ASN A 1 81 ? 30.723 -12.931 9.475 1.00 90.44 81 ASN A CA 1
ATOM 612 C C . ASN A 1 81 ? 29.672 -11.837 9.786 1.00 90.44 81 ASN A C 1
ATOM 614 O O . ASN A 1 81 ? 29.021 -11.914 10.834 1.00 90.44 81 ASN A O 1
ATOM 618 N N . PRO A 1 82 ? 29.429 -10.863 8.881 1.00 90.81 82 PRO A N 1
ATOM 619 C CA . PRO A 1 82 ? 28.430 -9.812 9.063 1.00 90.81 82 PRO A CA 1
ATOM 620 C C . PRO A 1 82 ? 27.026 -10.324 9.387 1.00 90.81 82 PRO A C 1
ATOM 622 O O . PRO A 1 82 ? 26.321 -9.652 10.131 1.00 90.81 82 PRO A O 1
ATOM 625 N N . PHE A 1 83 ? 26.633 -11.510 8.900 1.00 92.12 83 PHE A N 1
ATOM 626 C CA . PHE A 1 83 ? 25.329 -12.102 9.222 1.00 92.12 83 PHE A CA 1
ATOM 627 C C . PHE A 1 83 ? 25.166 -12.321 10.732 1.00 92.12 83 PHE A C 1
ATOM 629 O O . PHE A 1 83 ? 24.228 -11.809 11.343 1.00 92.12 83 PHE A O 1
ATOM 636 N N . TYR A 1 84 ? 26.126 -13.006 11.360 1.00 93.69 84 TYR A N 1
ATOM 637 C CA . TYR A 1 84 ? 26.100 -13.258 12.800 1.00 93.69 84 TYR A CA 1
ATOM 638 C C . TYR A 1 84 ? 26.343 -11.982 13.620 1.00 93.69 84 TYR A C 1
ATOM 640 O O . TYR A 1 84 ? 25.796 -11.862 14.712 1.00 93.69 84 TYR A O 1
ATOM 648 N N . ALA A 1 85 ? 27.089 -11.002 13.096 1.00 92.94 85 ALA A N 1
ATOM 649 C CA . ALA A 1 85 ? 27.260 -9.700 13.745 1.00 92.94 85 ALA A CA 1
ATOM 650 C C . ALA A 1 85 ? 25.972 -8.848 13.736 1.00 92.94 85 ALA A C 1
ATOM 652 O O . ALA A 1 85 ? 25.604 -8.281 14.767 1.00 92.94 85 ALA A O 1
ATOM 653 N N . ALA A 1 86 ? 25.255 -8.789 12.608 1.00 93.62 86 ALA A N 1
ATOM 654 C CA . ALA A 1 86 ? 23.970 -8.097 12.486 1.00 93.62 86 ALA A CA 1
ATOM 655 C C . ALA A 1 86 ? 22.888 -8.767 13.349 1.00 93.62 86 ALA A C 1
ATOM 657 O O . ALA A 1 86 ? 22.178 -8.096 14.098 1.00 93.62 86 ALA A O 1
ATOM 658 N N . LEU A 1 87 ? 22.830 -10.100 13.320 1.00 94.62 87 LEU A N 1
ATOM 659 C CA . LEU A 1 87 ? 21.928 -10.894 14.149 1.00 94.62 87 LEU A CA 1
ATOM 660 C C . LEU A 1 87 ? 22.223 -10.728 15.651 1.00 94.62 87 LEU A C 1
ATOM 662 O O . LEU A 1 87 ? 21.296 -10.546 16.436 1.00 94.62 87 LEU A O 1
ATOM 666 N N . ALA A 1 88 ? 23.498 -10.709 16.057 1.00 96.00 88 ALA A N 1
ATOM 667 C CA . ALA A 1 88 ? 23.890 -10.455 17.445 1.00 96.00 88 ALA A CA 1
ATOM 668 C C . ALA A 1 88 ? 23.500 -9.045 17.925 1.00 96.00 88 ALA A C 1
ATOM 670 O O . ALA A 1 88 ? 23.040 -8.905 19.057 1.00 96.00 88 ALA A O 1
ATOM 671 N N . LYS A 1 89 ? 23.629 -8.018 17.070 1.00 95.56 89 LYS A N 1
ATOM 672 C CA . LYS A 1 89 ? 23.155 -6.652 17.355 1.00 95.56 89 LYS A CA 1
ATOM 673 C C . LYS A 1 89 ? 21.641 -6.635 17.604 1.00 95.56 89 LYS A C 1
ATOM 675 O O . LYS A 1 89 ? 21.200 -6.089 18.611 1.00 95.56 89 LYS A O 1
ATOM 680 N N . GLN A 1 90 ? 20.849 -7.257 16.730 1.00 96.94 90 GLN A N 1
ATOM 681 C CA . GLN A 1 90 ? 19.389 -7.253 16.876 1.00 96.94 90 GLN A CA 1
ATOM 682 C C . GLN A 1 90 ? 18.923 -8.064 18.097 1.00 96.94 90 GLN A C 1
ATOM 684 O O . GLN A 1 90 ? 18.026 -7.632 18.825 1.00 96.94 90 GLN A O 1
ATOM 689 N N . LEU A 1 91 ? 19.563 -9.207 18.367 1.00 97.56 91 LEU A N 1
ATOM 690 C CA . LEU A 1 91 ? 19.326 -10.009 19.572 1.00 97.56 91 LEU A CA 1
ATOM 691 C C . LEU A 1 91 ? 19.670 -9.247 20.856 1.00 97.56 91 LEU A C 1
ATOM 693 O O . LEU A 1 91 ? 18.953 -9.384 21.842 1.00 97.56 91 LEU A O 1
ATOM 697 N N . GLU A 1 92 ? 20.729 -8.434 20.860 1.00 97.69 92 GLU A N 1
ATOM 698 C CA . GLU A 1 92 ? 21.092 -7.594 22.006 1.00 97.69 92 GLU A CA 1
ATOM 699 C C . GLU A 1 92 ? 20.040 -6.510 22.259 1.00 97.69 92 GLU A C 1
ATOM 701 O O . GLU A 1 92 ? 19.539 -6.396 23.378 1.00 97.69 92 GLU A O 1
ATOM 706 N N . THR A 1 93 ? 19.603 -5.812 21.209 1.00 96.88 93 THR A N 1
ATOM 707 C CA . THR A 1 93 ? 18.553 -4.787 21.302 1.00 96.88 93 THR A CA 1
ATOM 708 C C . THR A 1 93 ? 17.217 -5.384 21.769 1.00 96.88 93 THR A C 1
ATOM 710 O O . THR A 1 93 ? 16.558 -4.831 22.652 1.00 96.88 93 THR A O 1
ATOM 713 N N . THR A 1 94 ? 16.851 -6.565 21.262 1.00 96.88 94 THR A N 1
ATOM 714 C CA . THR A 1 94 ? 15.625 -7.280 21.666 1.00 96.88 94 THR A CA 1
ATOM 715 C C . THR A 1 94 ? 15.722 -7.831 23.097 1.00 96.88 94 THR A C 1
ATOM 717 O O . THR A 1 94 ? 14.744 -7.782 23.845 1.00 96.88 94 THR A O 1
ATOM 720 N N . ALA A 1 95 ? 16.897 -8.307 23.528 1.00 96.06 95 ALA A N 1
ATOM 721 C CA . ALA A 1 95 ? 17.133 -8.735 24.909 1.00 96.06 95 ALA A CA 1
ATOM 722 C C . ALA A 1 95 ? 17.036 -7.559 25.897 1.00 96.06 95 ALA A C 1
ATOM 724 O O . ALA A 1 95 ? 16.377 -7.688 26.931 1.00 96.06 95 ALA A O 1
ATOM 725 N N . LEU A 1 96 ? 17.618 -6.401 25.558 1.00 94.69 96 LEU A N 1
ATOM 726 C CA . LEU A 1 96 ? 17.544 -5.186 26.376 1.00 94.69 96 LEU A CA 1
ATOM 727 C C . LEU A 1 96 ? 16.103 -4.691 26.540 1.00 94.69 96 LEU A C 1
ATOM 729 O O . LEU A 1 96 ? 15.701 -4.360 27.657 1.00 94.69 96 LEU A O 1
ATOM 733 N N . ALA A 1 97 ? 15.305 -4.706 25.466 1.00 93.94 97 ALA A N 1
ATOM 734 C CA . ALA A 1 97 ? 13.875 -4.389 25.522 1.00 93.94 97 ALA A CA 1
ATOM 735 C C . ALA A 1 97 ? 13.090 -5.326 26.467 1.00 93.94 97 ALA A C 1
ATOM 737 O O . ALA A 1 97 ? 12.089 -4.919 27.053 1.00 93.94 97 ALA A O 1
ATOM 738 N N . ASN A 1 98 ? 13.586 -6.550 26.674 1.00 92.94 98 ASN A N 1
ATOM 739 C CA . ASN A 1 98 ? 13.033 -7.549 27.590 1.00 92.94 98 ASN A CA 1
ATOM 740 C C . ASN A 1 98 ? 13.715 -7.569 28.978 1.00 92.94 98 ASN A C 1
ATOM 742 O O . ASN A 1 98 ? 13.544 -8.537 29.719 1.00 92.94 98 ASN A O 1
ATOM 746 N N . ASP A 1 99 ? 14.476 -6.534 29.367 1.00 91.94 99 ASP A N 1
ATOM 747 C CA . ASP A 1 99 ? 15.159 -6.435 30.678 1.00 91.94 99 ASP A CA 1
ATOM 748 C C . ASP A 1 99 ? 16.187 -7.576 30.907 1.00 91.94 99 ASP A C 1
ATOM 750 O O . ASP A 1 99 ? 16.321 -8.105 32.014 1.00 91.94 99 ASP A O 1
ATOM 754 N N . HIS A 1 100 ? 16.906 -7.975 29.843 1.00 94.31 100 HIS A N 1
ATOM 755 C CA . HIS A 1 100 ? 18.004 -8.957 29.853 1.00 94.31 100 HIS A CA 1
ATOM 756 C C . HIS A 1 100 ? 19.269 -8.425 29.148 1.00 94.31 100 HIS A C 1
ATOM 758 O O . HIS A 1 100 ? 19.199 -7.696 28.165 1.00 94.31 100 HIS A O 1
ATOM 764 N N . THR A 1 101 ? 20.449 -8.852 29.610 1.00 95.25 101 THR A N 1
ATOM 765 C CA . THR A 1 101 ? 21.746 -8.577 28.958 1.00 95.25 101 THR A CA 1
ATOM 766 C C . THR A 1 101 ? 22.217 -9.783 28.143 1.00 95.25 101 THR A C 1
ATOM 768 O O . THR A 1 101 ? 22.137 -10.912 28.629 1.00 95.25 101 THR A O 1
ATOM 771 N N . LEU A 1 102 ? 22.778 -9.569 26.949 1.00 97.19 102 LEU A N 1
ATOM 772 C CA . LEU A 1 102 ? 23.303 -10.643 26.098 1.00 97.19 102 LEU A CA 1
ATOM 773 C C . LEU A 1 102 ? 24.814 -10.880 26.307 1.00 97.19 102 LEU A C 1
ATOM 775 O O . LEU A 1 102 ? 25.604 -9.938 26.342 1.00 97.19 102 LEU A O 1
ATOM 779 N N . LEU A 1 103 ? 25.231 -12.145 26.418 1.00 97.25 103 LEU A N 1
ATOM 780 C CA . LEU A 1 103 ? 26.632 -12.576 26.491 1.00 97.25 103 LEU A CA 1
ATOM 781 C C . LEU A 1 103 ? 27.028 -13.350 25.229 1.00 97.25 103 LEU A C 1
ATOM 783 O O . LEU A 1 103 ? 26.731 -14.539 25.102 1.00 97.25 103 LEU A O 1
ATOM 787 N N . LEU A 1 104 ? 27.737 -12.679 24.322 1.00 97.25 104 LEU A N 1
ATOM 788 C CA . LEU A 1 104 ? 28.270 -13.276 23.098 1.00 97.25 104 LEU A CA 1
ATOM 789 C C . LEU A 1 104 ? 29.451 -14.226 23.379 1.00 97.25 104 LEU A C 1
ATOM 791 O O . LEU A 1 104 ? 30.373 -13.893 24.128 1.00 97.25 104 LEU A O 1
ATOM 795 N N . ALA A 1 105 ? 29.470 -15.365 22.691 1.00 96.69 105 ALA A N 1
ATOM 796 C CA . ALA A 1 105 ? 30.580 -16.303 22.619 1.00 96.69 105 ALA A CA 1
ATOM 797 C C . ALA A 1 105 ? 30.796 -16.784 21.168 1.00 96.69 105 ALA A C 1
ATOM 799 O O . ALA A 1 105 ? 29.847 -17.141 20.476 1.00 96.69 105 ALA A O 1
ATOM 800 N N . ASN A 1 106 ? 32.052 -16.814 20.708 1.00 95.81 106 ASN A N 1
ATOM 801 C CA . ASN A 1 106 ? 32.419 -17.271 19.360 1.00 95.81 106 ASN A CA 1
ATOM 802 C C . ASN A 1 106 ? 32.971 -18.712 19.419 1.00 95.81 106 ASN A C 1
ATOM 804 O O . ASN A 1 106 ? 34.009 -18.948 20.054 1.00 95.81 106 ASN A O 1
ATOM 808 N N . SER A 1 107 ? 32.303 -19.672 18.769 1.00 94.38 107 SER A N 1
ATOM 809 C CA . SER A 1 107 ? 32.755 -21.070 18.712 1.00 94.38 107 SER A CA 1
ATOM 810 C C . SER A 1 107 ? 33.925 -21.282 17.748 1.00 94.38 107 SER A C 1
ATOM 812 O O . SER A 1 107 ? 34.732 -22.179 17.983 1.00 94.38 107 SER A O 1
ATOM 814 N N . GLY A 1 108 ? 34.113 -20.411 16.753 1.00 90.19 108 GLY A N 1
ATOM 815 C CA . GLY A 1 108 ? 35.210 -20.474 15.788 1.00 90.19 108 GLY A CA 1
ATOM 816 C C . GLY A 1 108 ? 35.125 -21.708 14.892 1.00 90.19 108 GLY A C 1
ATOM 817 O O . GLY A 1 108 ? 36.099 -22.454 14.808 1.00 90.19 108 GLY A O 1
ATOM 818 N N . GLU A 1 109 ? 33.954 -21.945 14.292 1.00 87.06 109 GLU A N 1
ATOM 819 C CA . GLU A 1 109 ? 33.655 -23.086 13.406 1.00 87.06 109 GLU A CA 1
ATOM 820 C C . GLU A 1 109 ? 34.007 -24.464 14.024 1.00 87.06 109 GLU A C 1
ATOM 822 O O . GLU A 1 109 ? 34.453 -25.388 13.341 1.00 87.06 109 GLU A O 1
ATOM 827 N N . SER A 1 110 ? 33.797 -24.624 15.340 1.00 89.38 110 SER A N 1
ATOM 828 C CA . SER A 1 110 ? 34.167 -25.827 16.102 1.00 89.38 110 SER A CA 1
ATOM 829 C C . SER A 1 110 ? 33.062 -26.282 17.065 1.00 89.38 110 SER A C 1
ATOM 831 O O . SER A 1 110 ? 32.832 -25.652 18.096 1.00 89.38 110 SER A O 1
ATOM 833 N N . ALA A 1 111 ? 32.429 -27.423 16.769 1.00 86.88 111 ALA A N 1
ATOM 834 C CA . ALA A 1 111 ? 31.353 -28.002 17.585 1.00 86.88 111 ALA A CA 1
ATOM 835 C C . ALA A 1 111 ? 31.791 -28.354 19.026 1.00 86.88 111 ALA A C 1
ATOM 837 O O . ALA A 1 111 ? 31.050 -28.112 19.978 1.00 86.88 111 ALA A O 1
ATOM 838 N N . ASP A 1 112 ? 33.028 -28.827 19.220 1.00 85.50 112 ASP A N 1
ATOM 839 C CA . ASP A 1 112 ? 33.588 -29.090 20.559 1.00 85.50 112 ASP A CA 1
ATOM 840 C C . ASP A 1 112 ? 33.634 -27.813 21.420 1.00 85.50 112 ASP A C 1
ATOM 842 O O . ASP A 1 112 ? 33.420 -27.841 22.637 1.00 85.50 112 ASP A O 1
ATOM 846 N N . ARG A 1 113 ? 33.888 -26.659 20.782 1.00 93.00 113 ARG A N 1
ATOM 847 C CA . ARG A 1 113 ? 33.855 -25.352 21.446 1.00 93.00 113 ARG A CA 1
ATOM 848 C C . ARG A 1 113 ? 32.433 -24.889 21.739 1.00 93.00 113 ARG A C 1
ATOM 850 O O . ARG A 1 113 ? 32.265 -24.168 22.715 1.00 93.00 113 ARG A O 1
ATOM 857 N N . GLU A 1 114 ? 31.421 -25.303 20.980 1.00 93.88 114 GLU A N 1
ATOM 858 C CA . GLU A 1 114 ? 30.017 -24.955 21.253 1.00 93.88 114 GLU A CA 1
ATOM 859 C C . GLU A 1 114 ? 29.574 -25.513 22.606 1.00 93.88 114 GLU A C 1
ATOM 861 O O . GLU A 1 114 ? 29.233 -24.741 23.501 1.00 93.88 114 GLU A O 1
ATOM 866 N N . ALA A 1 115 ? 29.701 -26.827 22.812 1.00 92.44 115 ALA A N 1
ATOM 867 C CA . ALA A 1 115 ? 29.382 -27.475 24.088 1.00 92.44 115 ALA A CA 1
ATOM 868 C C . ALA A 1 115 ? 30.199 -26.898 25.263 1.00 92.44 115 ALA A C 1
ATOM 870 O O . ALA A 1 115 ? 29.668 -26.654 26.353 1.00 92.44 115 ALA A O 1
ATOM 871 N N . HIS A 1 116 ? 31.486 -26.598 25.048 1.00 94.12 116 HIS A N 1
ATOM 872 C CA . HIS A 1 116 ? 32.304 -25.944 26.070 1.00 94.12 116 HIS A CA 1
ATOM 873 C C . HIS A 1 116 ? 31.799 -24.532 26.414 1.00 94.12 116 HIS A C 1
ATOM 875 O O . HIS A 1 116 ? 31.693 -24.184 27.590 1.00 94.12 116 HIS A O 1
ATOM 881 N N . LEU A 1 117 ? 31.471 -23.708 25.415 1.00 96.50 117 LEU A N 1
ATOM 882 C CA . LEU A 1 117 ? 31.000 -22.337 25.623 1.00 96.50 117 LEU A CA 1
ATOM 883 C C . LEU A 1 117 ? 29.609 -22.302 26.262 1.00 96.50 117 LEU A C 1
ATOM 885 O O . LEU A 1 117 ? 29.399 -21.502 27.172 1.00 96.50 117 LEU A O 1
ATOM 889 N N . VAL A 1 118 ? 28.708 -23.212 25.880 1.00 96.00 118 VAL A N 1
ATOM 890 C CA . VAL A 1 118 ? 27.413 -23.413 26.550 1.00 96.00 118 VAL A CA 1
ATOM 891 C C . VAL A 1 118 ? 27.628 -23.783 28.017 1.00 96.00 118 VAL A C 1
ATOM 893 O O . VAL A 1 118 ? 27.104 -23.090 28.886 1.00 96.00 118 VAL A O 1
ATOM 896 N N . THR A 1 119 ? 28.509 -24.744 28.324 1.00 95.56 119 THR A N 1
ATOM 897 C CA . THR A 1 119 ? 28.891 -25.058 29.718 1.00 95.56 119 THR A CA 1
ATOM 898 C C . THR A 1 119 ? 29.380 -23.807 30.465 1.00 95.56 119 THR A C 1
ATOM 900 O O . THR A 1 119 ? 28.997 -23.564 31.609 1.00 95.56 119 THR A O 1
ATOM 903 N N . LYS A 1 120 ? 30.181 -22.946 29.818 1.00 96.81 120 LYS A N 1
ATOM 904 C CA . LYS A 1 120 ? 30.671 -21.686 30.409 1.00 96.81 120 LYS A CA 1
ATOM 905 C C . LYS A 1 120 ? 29.614 -20.584 30.541 1.00 96.81 120 LYS A C 1
ATOM 907 O O . LYS A 1 120 ? 29.812 -19.678 31.357 1.00 96.81 120 LYS A O 1
ATOM 912 N N . LEU A 1 121 ? 28.509 -20.645 29.809 1.00 96.31 121 LEU A N 1
ATOM 913 C CA . LEU A 1 121 ? 27.346 -19.771 29.988 1.00 96.31 121 LEU A CA 1
ATOM 914 C C . LEU A 1 121 ? 26.446 -20.295 31.124 1.00 96.31 121 LEU A C 1
ATOM 916 O O . LEU A 1 121 ? 26.064 -19.523 32.004 1.00 96.31 121 LEU A O 1
ATOM 920 N N . VAL A 1 122 ? 26.221 -21.610 31.200 1.00 94.31 122 VAL A N 1
ATOM 921 C CA . VAL A 1 122 ? 25.488 -22.272 32.297 1.00 94.31 122 VAL A CA 1
ATOM 922 C C . VAL A 1 122 ? 26.213 -22.106 33.644 1.00 94.31 122 VAL A C 1
ATOM 924 O O . VAL A 1 122 ? 25.581 -21.767 34.643 1.00 94.31 122 VAL A O 1
ATOM 927 N N . GLU A 1 123 ? 27.549 -22.199 33.684 1.00 92.69 123 GLU A N 1
ATOM 928 C CA . GLU A 1 123 ? 28.367 -21.867 34.872 1.00 92.69 123 GLU A CA 1
ATOM 929 C C . GLU A 1 123 ? 28.156 -20.423 35.370 1.00 92.69 123 GLU A C 1
ATOM 931 O O . GLU A 1 123 ? 28.282 -20.152 36.566 1.00 92.69 123 GLU A O 1
ATOM 936 N N . ARG A 1 124 ? 27.819 -19.491 34.467 1.00 90.00 124 ARG A N 1
ATOM 937 C CA . ARG A 1 124 ? 27.490 -18.089 34.785 1.00 90.00 124 ARG A CA 1
ATOM 938 C C . ARG A 1 124 ? 26.017 -17.883 35.157 1.00 90.00 124 ARG A C 1
ATOM 940 O O . ARG A 1 124 ? 25.661 -16.768 35.527 1.00 90.00 124 ARG A O 1
ATOM 947 N N . ARG A 1 125 ? 25.203 -18.946 35.119 1.00 89.50 125 ARG A N 1
ATOM 948 C CA . ARG A 1 125 ? 23.754 -18.955 35.369 1.00 89.50 125 ARG A CA 1
ATOM 949 C C . ARG A 1 125 ? 22.957 -18.053 34.425 1.00 89.50 125 ARG A C 1
ATOM 951 O O . ARG A 1 125 ? 22.067 -17.355 34.887 1.00 89.50 125 ARG A O 1
ATOM 958 N N . VAL A 1 126 ? 23.267 -18.060 33.126 1.00 94.31 126 VAL A N 1
ATOM 959 C CA . VAL A 1 126 ? 22.351 -17.445 32.149 1.00 94.31 126 VAL A CA 1
ATOM 960 C C . VAL A 1 126 ? 20.961 -18.084 32.250 1.00 94.31 126 VAL A C 1
ATOM 962 O O . VAL A 1 126 ? 20.840 -19.285 32.490 1.00 94.31 126 VAL A O 1
ATOM 965 N N . ASP A 1 127 ? 19.920 -17.280 32.052 1.00 93.50 127 ASP A N 1
ATOM 966 C CA . ASP A 1 127 ? 18.519 -17.710 32.122 1.00 93.50 127 ASP A CA 1
ATOM 967 C C . ASP A 1 127 ? 18.094 -18.528 30.889 1.00 93.50 127 ASP A C 1
ATOM 969 O O . ASP A 1 127 ? 17.058 -19.188 30.915 1.00 93.50 127 ASP A O 1
ATOM 973 N N . GLY A 1 128 ? 18.901 -18.483 29.824 1.00 95.44 128 GLY A N 1
ATOM 974 C CA . GLY A 1 128 ? 18.680 -19.135 28.539 1.00 95.44 128 GLY A CA 1
ATOM 975 C C . GLY A 1 128 ? 19.886 -18.974 27.604 1.00 95.44 128 GLY A C 1
ATOM 976 O O . GLY A 1 128 ? 20.718 -18.080 27.802 1.00 95.44 128 GLY A O 1
ATOM 977 N N . VAL A 1 129 ? 19.998 -19.832 26.588 1.00 96.69 129 VAL A N 1
ATOM 978 C CA . VAL A 1 129 ? 21.049 -19.776 25.557 1.00 96.69 129 VAL A CA 1
ATOM 979 C C . VAL A 1 129 ? 20.438 -19.811 24.157 1.00 96.69 129 VAL A C 1
ATOM 981 O O . VAL A 1 129 ? 19.621 -20.665 23.835 1.00 96.69 129 VAL A O 1
ATOM 984 N N . ILE A 1 130 ? 20.892 -18.904 23.302 1.00 97.06 130 ILE A N 1
ATOM 985 C CA . ILE A 1 130 ? 20.611 -18.876 21.870 1.00 97.06 130 ILE A CA 1
ATOM 986 C C . ILE A 1 130 ? 21.885 -19.327 21.138 1.00 97.06 130 ILE A C 1
ATOM 988 O O . ILE A 1 130 ? 22.990 -18.929 21.514 1.00 97.06 130 ILE A O 1
ATOM 992 N N . ILE A 1 131 ? 21.768 -20.173 20.115 1.00 95.19 131 ILE A N 1
ATOM 993 C CA . ILE A 1 131 ? 22.921 -20.692 19.366 1.00 95.19 131 ILE A CA 1
ATOM 994 C C . ILE A 1 131 ? 22.630 -20.825 17.869 1.00 95.19 131 ILE A C 1
ATOM 996 O O . ILE A 1 131 ? 21.609 -21.377 17.478 1.00 95.19 131 ILE A O 1
ATOM 1000 N N . ALA A 1 132 ? 23.564 -20.383 17.028 1.00 93.19 132 ALA A N 1
ATOM 1001 C CA . ALA A 1 132 ? 23.650 -20.812 15.632 1.00 93.19 132 ALA A CA 1
ATOM 1002 C C . ALA A 1 132 ? 24.733 -21.912 15.542 1.00 93.19 132 ALA A C 1
ATOM 1004 O O . ALA A 1 132 ? 25.909 -21.589 15.708 1.00 93.19 132 ALA A O 1
ATOM 1005 N N . PRO A 1 133 ? 24.376 -23.201 15.375 1.00 88.94 133 PRO A N 1
ATOM 1006 C CA . PRO A 1 133 ? 25.319 -24.307 15.536 1.00 88.94 133 PRO A CA 1
ATOM 1007 C C . PRO A 1 133 ? 26.185 -24.545 14.290 1.00 88.94 133 PRO A C 1
ATOM 1009 O O . PRO A 1 133 ? 25.748 -24.353 13.158 1.00 88.94 133 PRO A O 1
ATOM 1012 N N . VAL A 1 134 ? 27.406 -25.043 14.487 1.00 85.12 134 VAL A N 1
ATOM 1013 C CA . VAL A 1 134 ? 28.382 -25.373 13.431 1.00 85.12 134 VAL A CA 1
ATOM 1014 C C . VAL A 1 134 ? 28.090 -26.722 12.770 1.00 85.12 134 VAL A C 1
ATOM 1016 O O . VAL A 1 134 ? 28.312 -26.888 11.563 1.00 85.12 134 VAL A O 1
ATOM 1019 N N . GLY A 1 135 ? 27.593 -27.687 13.544 1.00 77.50 135 GLY A N 1
ATOM 1020 C CA . GLY A 1 135 ? 27.292 -29.047 13.093 1.00 77.50 135 GLY A CA 1
ATOM 1021 C C . GLY A 1 135 ? 25.881 -29.244 12.524 1.00 77.50 135 GLY A C 1
ATOM 1022 O O . GLY A 1 135 ? 25.111 -28.299 12.346 1.00 77.50 135 GLY A O 1
ATOM 1023 N N . ALA A 1 136 ? 25.553 -30.512 12.260 1.00 70.38 136 ALA A N 1
ATOM 1024 C CA . ALA A 1 136 ? 24.191 -30.998 12.005 1.00 70.38 136 ALA A CA 1
ATOM 1025 C C . ALA A 1 136 ? 23.582 -31.737 13.221 1.00 70.38 136 ALA A C 1
ATOM 1027 O O . ALA A 1 136 ? 22.431 -32.152 13.175 1.00 70.38 136 ALA A O 1
ATOM 1028 N N . SER A 1 137 ? 24.349 -31.908 14.306 1.00 80.75 137 SER A N 1
ATOM 1029 C CA . SER A 1 137 ? 23.880 -32.435 15.593 1.00 80.75 137 SER A CA 1
ATOM 1030 C C . SER A 1 137 ? 24.099 -31.390 16.679 1.00 80.75 137 SER A C 1
ATOM 1032 O O . SER A 1 137 ? 25.124 -30.706 16.681 1.00 80.75 137 SER A O 1
ATOM 1034 N N . VAL A 1 138 ? 23.141 -31.298 17.600 1.00 84.69 138 VAL A N 1
ATOM 1035 C CA . VAL A 1 138 ? 23.143 -30.377 18.746 1.00 84.69 138 VAL A CA 1
ATOM 1036 C C . VAL A 1 138 ? 23.137 -31.102 20.099 1.00 84.69 138 VAL A C 1
ATOM 1038 O O . VAL A 1 138 ? 23.096 -30.452 21.140 1.00 84.69 138 VAL A O 1
ATOM 1041 N N . GLU A 1 139 ? 23.229 -32.437 20.123 1.00 86.50 139 GLU A N 1
ATOM 1042 C CA . GLU A 1 139 ? 23.164 -33.208 21.376 1.00 86.50 139 GLU A CA 1
ATOM 1043 C C . GLU A 1 139 ? 24.273 -32.835 22.388 1.00 86.50 139 GLU A C 1
ATOM 1045 O O . GLU A 1 139 ? 23.942 -32.620 23.552 1.00 86.50 139 GLU A O 1
ATOM 1050 N N . PRO A 1 140 ? 25.552 -32.613 21.999 1.00 88.44 140 PRO A N 1
ATOM 1051 C CA . PRO A 1 140 ? 26.582 -32.157 22.944 1.00 88.44 140 PRO A CA 1
ATOM 1052 C C . PRO A 1 140 ? 26.291 -30.773 23.550 1.00 88.44 140 PRO A C 1
ATOM 1054 O O . PRO A 1 140 ? 26.730 -30.461 24.656 1.00 88.44 140 PRO A O 1
ATOM 1057 N N . VAL A 1 141 ? 25.540 -29.933 22.830 1.00 89.31 141 VAL A N 1
ATOM 1058 C CA . VAL A 1 141 ? 25.066 -28.628 23.310 1.00 89.31 141 VAL A CA 1
ATOM 1059 C C . VAL A 1 141 ? 23.893 -28.796 24.283 1.00 89.31 141 VAL A C 1
ATOM 1061 O O . VAL A 1 141 ? 23.846 -28.085 25.284 1.00 89.31 141 VAL A O 1
ATOM 1064 N N . LEU A 1 142 ? 23.004 -29.770 24.060 1.00 88.31 142 LEU A N 1
ATOM 1065 C CA . LEU A 1 142 ? 21.940 -30.138 25.003 1.00 88.31 142 LEU A CA 1
ATOM 1066 C C . LEU A 1 142 ? 22.472 -30.741 26.304 1.00 88.31 142 LEU A C 1
ATOM 1068 O O . LEU A 1 142 ? 22.008 -30.370 27.383 1.00 88.31 142 LEU A O 1
ATOM 1072 N N . GLU A 1 143 ? 23.464 -31.628 26.226 1.00 89.44 143 GLU A N 1
ATOM 1073 C CA . GLU A 1 143 ? 24.147 -32.166 27.407 1.00 89.44 143 GLU A CA 1
ATOM 1074 C C . GLU A 1 143 ? 24.820 -31.041 28.212 1.00 89.44 143 GLU A C 1
ATOM 1076 O O . GLU A 1 143 ? 24.649 -30.957 29.430 1.00 89.44 143 GLU A O 1
ATOM 1081 N N . ALA A 1 144 ? 25.505 -30.116 27.529 1.00 91.62 144 ALA A N 1
ATOM 1082 C CA . ALA A 1 144 ? 26.119 -28.936 28.139 1.00 91.62 144 ALA A CA 1
ATOM 1083 C C . ALA A 1 144 ? 25.110 -27.927 28.727 1.00 91.62 144 ALA A C 1
ATOM 1085 O O . ALA A 1 144 ? 25.468 -27.162 29.625 1.00 91.62 144 ALA A O 1
ATOM 1086 N N . ALA A 1 145 ? 23.862 -27.911 28.244 1.00 91.44 145 ALA A N 1
ATOM 1087 C CA . ALA A 1 145 ? 22.811 -27.010 28.718 1.00 91.44 145 ALA A CA 1
ATOM 1088 C C . ALA A 1 145 ? 22.353 -27.325 30.149 1.00 91.44 145 ALA A C 1
ATOM 1090 O O . ALA A 1 145 ? 21.897 -26.435 30.867 1.00 91.44 145 ALA A O 1
ATOM 1091 N N . GLY A 1 146 ? 22.410 -28.598 30.561 1.00 88.44 146 GLY A N 1
ATOM 1092 C CA . GLY A 1 146 ? 22.006 -29.041 31.901 1.00 88.44 146 GLY A CA 1
ATOM 1093 C C . GLY A 1 146 ? 20.544 -28.747 32.283 1.00 88.44 146 GLY A C 1
ATOM 1094 O O . GLY A 1 146 ? 20.216 -28.776 33.467 1.00 88.44 146 GLY A O 1
ATOM 1095 N N . GLY A 1 147 ? 19.675 -28.445 31.309 1.00 87.25 147 GLY A N 1
ATOM 1096 C CA . GLY A 1 147 ? 18.282 -28.030 31.525 1.00 87.25 147 GLY A CA 1
ATOM 1097 C C . GLY A 1 147 ? 18.018 -26.518 31.458 1.00 87.25 147 GLY A C 1
ATOM 1098 O O . GLY A 1 147 ? 16.882 -26.105 31.677 1.00 87.25 147 GLY A O 1
ATOM 1099 N N . VAL A 1 148 ? 19.020 -25.689 31.140 1.00 92.56 148 VAL A N 1
ATOM 1100 C CA . VAL A 1 148 ? 18.802 -24.288 30.732 1.00 92.56 148 VAL A CA 1
ATOM 1101 C C . VAL A 1 148 ? 18.097 -24.258 29.360 1.00 92.56 148 VAL A C 1
ATOM 1103 O O . VAL A 1 148 ? 18.482 -25.045 28.492 1.00 92.56 148 VAL A O 1
ATOM 1106 N N . PRO A 1 149 ? 17.090 -23.387 29.129 1.00 93.12 149 PRO A N 1
ATOM 1107 C CA . PRO A 1 149 ? 16.418 -23.265 27.833 1.00 93.12 149 PRO A CA 1
ATOM 1108 C C . PRO A 1 149 ? 17.394 -22.987 26.686 1.00 93.12 149 PRO A C 1
ATOM 1110 O O . PRO A 1 149 ? 18.250 -22.105 26.804 1.00 93.12 149 PRO A O 1
ATOM 1113 N N . ILE A 1 150 ? 17.238 -23.709 25.572 1.00 93.06 150 ILE A N 1
ATOM 1114 C CA . ILE A 1 150 ? 18.014 -23.498 24.345 1.00 93.06 150 ILE A CA 1
ATOM 1115 C C . ILE A 1 150 ? 17.104 -23.164 23.166 1.00 93.06 150 ILE A C 1
ATOM 1117 O O . ILE A 1 150 ? 16.136 -23.877 22.895 1.00 93.06 150 ILE A O 1
ATOM 1121 N N . VAL A 1 151 ? 17.488 -22.120 22.429 1.00 94.69 151 VAL A N 1
ATOM 1122 C CA . VAL A 1 151 ? 16.973 -21.821 21.091 1.00 94.69 151 VAL A CA 1
ATOM 1123 C C . VAL A 1 151 ? 18.081 -21.975 20.050 1.00 94.69 151 VAL A C 1
ATOM 1125 O O . VAL A 1 151 ? 19.161 -21.401 20.192 1.00 94.69 151 VAL A O 1
ATOM 1128 N N . VAL A 1 152 ? 17.802 -22.731 18.991 1.00 92.94 152 VAL A N 1
ATOM 1129 C CA . VAL A 1 152 ? 18.667 -22.903 17.819 1.00 92.94 152 VAL A CA 1
ATOM 1130 C C . VAL A 1 152 ? 18.212 -21.973 16.691 1.00 92.94 152 VAL A C 1
ATOM 1132 O O . VAL A 1 152 ? 17.023 -21.896 16.386 1.00 92.94 152 VAL A O 1
ATOM 1135 N N . LEU A 1 153 ? 19.170 -21.283 16.068 1.00 92.56 153 LEU A N 1
ATOM 1136 C CA . LEU A 1 153 ? 19.000 -20.429 14.887 1.00 92.56 153 LEU A CA 1
ATOM 1137 C C . LEU A 1 153 ? 19.620 -21.084 13.641 1.00 92.56 153 LEU A C 1
ATOM 1139 O O . LEU A 1 153 ? 20.464 -21.970 13.775 1.00 92.56 153 LEU A O 1
ATOM 1143 N N . ASP A 1 154 ? 19.253 -20.616 12.439 1.00 81.19 154 ASP A N 1
ATOM 1144 C CA . ASP A 1 154 ? 19.728 -21.078 11.105 1.00 81.19 154 ASP A CA 1
ATOM 1145 C C . ASP A 1 154 ? 19.371 -22.539 10.755 1.00 81.19 154 ASP A C 1
ATOM 1147 O O . ASP A 1 154 ? 19.157 -22.853 9.588 1.00 81.19 154 ASP A O 1
ATOM 1151 N N . ARG A 1 155 ? 19.263 -23.448 11.733 1.00 78.88 155 ARG A N 1
ATOM 1152 C CA . ARG A 1 155 ? 19.193 -24.900 11.503 1.00 78.88 155 ARG A CA 1
ATOM 1153 C C . ARG A 1 155 ? 18.108 -25.582 12.320 1.00 78.88 155 ARG A C 1
ATOM 1155 O O . ARG A 1 155 ? 17.674 -25.091 13.356 1.00 78.88 155 ARG A O 1
ATOM 1162 N N . ARG A 1 156 ? 17.705 -26.765 11.857 1.00 73.62 156 ARG A N 1
ATOM 1163 C CA . ARG A 1 156 ? 16.796 -27.656 12.586 1.00 73.62 156 ARG A CA 1
ATOM 1164 C C . ARG A 1 156 ? 17.596 -28.527 13.552 1.00 73.62 156 ARG A C 1
ATOM 1166 O O . ARG A 1 156 ? 18.637 -29.071 13.187 1.00 73.62 156 ARG A O 1
ATOM 1173 N N . ALA A 1 157 ? 17.098 -28.640 14.772 1.00 67.19 157 ALA A N 1
ATOM 1174 C CA . ALA A 1 157 ? 17.629 -29.444 15.859 1.00 67.19 157 ALA A CA 1
ATOM 1175 C C . ALA A 1 157 ? 16.954 -30.819 15.945 1.00 67.19 157 ALA A C 1
ATOM 1177 O O . ALA A 1 157 ? 17.590 -31.783 16.363 1.00 67.19 157 ALA A O 1
ATOM 1178 N N . THR A 1 158 ? 15.679 -30.919 15.551 1.00 67.62 158 THR A N 1
ATOM 1179 C CA . THR A 1 158 ? 14.816 -32.122 15.617 1.00 67.62 158 THR A CA 1
ATOM 1180 C C . THR A 1 158 ? 14.529 -32.689 17.016 1.00 67.62 158 THR A C 1
ATOM 1182 O O . THR A 1 158 ? 13.678 -33.568 17.150 1.00 67.62 158 THR A O 1
ATOM 1185 N N . ASP A 1 159 ? 15.173 -32.175 18.066 1.00 76.75 159 ASP A N 1
ATOM 1186 C CA . ASP A 1 159 ? 14.935 -32.584 19.449 1.00 76.75 159 ASP A CA 1
ATOM 1187 C C . ASP A 1 159 ? 13.815 -31.753 20.123 1.00 76.75 159 ASP A C 1
ATOM 1189 O O . ASP A 1 159 ? 13.863 -30.521 20.103 1.00 76.75 159 ASP A O 1
ATOM 1193 N N . PRO A 1 160 ? 12.825 -32.386 20.789 1.00 73.50 160 PRO A N 1
ATOM 1194 C CA . PRO A 1 160 ? 11.681 -31.693 21.388 1.00 73.50 160 PRO A CA 1
ATOM 1195 C C . PRO A 1 160 ? 12.004 -30.826 22.620 1.00 73.50 160 PRO A C 1
ATOM 1197 O O . PRO A 1 160 ? 11.085 -30.200 23.152 1.00 73.50 160 PRO A O 1
ATOM 1200 N N . ARG A 1 161 ? 13.253 -30.792 23.103 1.00 77.56 161 ARG A N 1
ATOM 1201 C CA . ARG A 1 161 ? 13.718 -29.918 24.197 1.00 77.56 161 ARG A CA 1
ATOM 1202 C C . ARG A 1 161 ? 14.151 -28.526 23.710 1.00 77.56 161 ARG A C 1
ATOM 1204 O O . ARG A 1 161 ? 14.388 -27.662 24.550 1.00 77.56 161 ARG A O 1
ATOM 1211 N N . ILE A 1 162 ? 14.281 -28.317 22.397 1.00 83.50 162 ILE A N 1
ATOM 1212 C CA . ILE A 1 162 ? 14.816 -27.093 21.779 1.00 83.50 162 ILE A CA 1
ATOM 1213 C C . ILE A 1 162 ? 13.694 -26.233 21.183 1.00 83.50 162 ILE A C 1
ATOM 1215 O O . ILE A 1 162 ? 12.729 -26.757 20.624 1.00 83.50 162 ILE A O 1
ATOM 1219 N N . GLY A 1 163 ? 13.839 -24.907 21.274 1.00 88.69 163 GLY A N 1
ATOM 1220 C CA . GLY A 1 163 ? 13.137 -23.969 20.395 1.00 88.69 163 GLY A CA 1
ATOM 1221 C C . GLY A 1 163 ? 13.918 -23.755 19.094 1.00 88.69 163 GLY A C 1
ATOM 1222 O O . GLY A 1 163 ? 15.127 -23.561 19.130 1.00 88.69 163 GLY A O 1
ATOM 1223 N N . GLU A 1 164 ? 13.268 -23.781 17.940 1.00 90.62 164 GLU A N 1
ATOM 1224 C CA . GLU A 1 164 ? 13.910 -23.625 16.630 1.00 90.62 164 GLU A CA 1
ATOM 1225 C C . GLU A 1 164 ? 13.401 -22.346 15.958 1.00 90.62 164 GLU A C 1
ATOM 1227 O O . GLU A 1 164 ? 12.194 -22.175 15.795 1.00 90.62 164 GLU A O 1
ATOM 1232 N N . VAL A 1 165 ? 14.305 -21.462 15.531 1.00 92.75 165 VAL A N 1
ATOM 1233 C CA . VAL A 1 165 ? 13.977 -20.279 14.721 1.00 92.75 165 VAL A CA 1
ATOM 1234 C C . VAL A 1 165 ? 14.754 -20.371 13.414 1.00 92.75 165 VAL A C 1
ATOM 1236 O O . VAL A 1 165 ? 15.964 -20.148 13.362 1.00 92.75 165 VAL A O 1
ATOM 1239 N N . THR A 1 166 ? 14.050 -20.742 12.350 1.00 90.06 166 THR A N 1
ATOM 1240 C CA . THR A 1 166 ? 14.634 -20.992 11.025 1.00 90.06 166 THR A CA 1
ATOM 1241 C C . THR A 1 166 ? 13.995 -20.102 9.967 1.00 90.06 166 THR A C 1
ATOM 1243 O O . THR A 1 166 ? 12.915 -19.558 10.176 1.00 90.06 166 THR A O 1
ATOM 1246 N N . THR A 1 167 ? 14.654 -19.961 8.822 1.00 89.38 167 THR A N 1
ATOM 1247 C CA . THR A 1 167 ? 14.096 -19.373 7.597 1.00 89.38 167 THR A CA 1
ATOM 1248 C C . THR A 1 167 ? 13.923 -20.479 6.548 1.00 89.38 167 THR A C 1
ATOM 1250 O O . THR A 1 167 ? 14.716 -21.426 6.526 1.00 89.38 167 THR A O 1
ATOM 1253 N N . ASP A 1 168 ? 12.909 -20.410 5.672 1.00 87.62 168 ASP A N 1
ATOM 1254 C CA . ASP A 1 168 ? 12.839 -21.299 4.492 1.00 87.62 168 ASP A CA 1
ATOM 1255 C C . ASP A 1 168 ? 13.943 -20.908 3.493 1.00 87.62 168 ASP A C 1
ATOM 1257 O O . ASP A 1 168 ? 13.766 -20.162 2.526 1.00 87.62 168 ASP A O 1
ATOM 1261 N N . THR A 1 169 ? 15.135 -21.448 3.739 1.00 89.81 169 THR A N 1
ATOM 1262 C CA . THR A 1 169 ? 16.305 -21.165 2.919 1.00 89.81 169 THR A CA 1
ATOM 1263 C C . THR A 1 169 ? 16.264 -21.815 1.532 1.00 89.81 169 THR A C 1
ATOM 1265 O O . THR A 1 169 ? 17.086 -21.449 0.686 1.00 89.81 169 THR A O 1
ATOM 1268 N N . ARG A 1 170 ? 15.320 -22.731 1.281 1.00 91.75 170 ARG A N 1
ATOM 1269 C CA . ARG A 1 170 ? 15.007 -23.265 -0.049 1.00 91.75 170 ARG A CA 1
ATOM 1270 C C . ARG A 1 170 ? 14.189 -22.238 -0.835 1.00 91.75 170 ARG A C 1
ATOM 1272 O O . ARG A 1 170 ? 14.538 -21.971 -1.980 1.00 91.75 170 ARG A O 1
ATOM 1279 N N . LEU A 1 171 ? 13.194 -21.595 -0.221 1.00 87.31 171 LEU A N 1
ATOM 1280 C CA . LEU A 1 171 ? 12.458 -20.475 -0.821 1.00 87.31 171 LEU A CA 1
ATOM 1281 C C . LEU A 1 171 ? 13.397 -19.296 -1.131 1.00 87.31 171 LEU A C 1
ATOM 1283 O O . LEU A 1 171 ? 13.413 -18.824 -2.266 1.00 87.31 171 LEU A O 1
ATOM 1287 N N . MET A 1 172 ? 14.272 -18.903 -0.195 1.00 91.19 172 MET A N 1
ATOM 1288 C CA . MET A 1 172 ? 15.281 -17.858 -0.455 1.00 91.19 172 MET A CA 1
ATOM 1289 C C . MET A 1 172 ? 16.185 -18.185 -1.658 1.00 91.19 172 MET A C 1
ATOM 1291 O O . MET A 1 172 ? 16.441 -17.323 -2.498 1.00 91.19 172 MET A O 1
ATOM 1295 N N . ALA A 1 173 ? 16.656 -19.432 -1.771 1.00 94.94 173 ALA A N 1
ATOM 1296 C CA . ALA A 1 173 ? 17.487 -19.861 -2.896 1.00 94.94 173 ALA A CA 1
ATOM 1297 C C . ALA A 1 173 ? 16.714 -19.933 -4.221 1.00 94.94 173 ALA A C 1
ATOM 1299 O O . ALA A 1 173 ? 17.270 -19.600 -5.268 1.00 94.94 173 ALA A O 1
ATOM 1300 N N . MET A 1 174 ? 15.440 -20.333 -4.180 1.00 94.00 174 MET A N 1
ATOM 1301 C CA . MET A 1 174 ? 14.558 -20.338 -5.344 1.00 94.00 174 MET A CA 1
ATOM 1302 C C . MET A 1 174 ? 14.363 -18.915 -5.877 1.00 94.00 174 MET A C 1
ATOM 1304 O O . MET A 1 174 ? 14.654 -18.671 -7.043 1.00 94.00 174 MET A O 1
ATOM 1308 N N . LEU A 1 175 ? 13.994 -17.962 -5.015 1.00 90.31 175 LEU A N 1
ATOM 1309 C CA . LEU A 1 175 ? 13.797 -16.552 -5.375 1.00 90.31 175 LEU A CA 1
ATOM 1310 C C . LEU A 1 175 ? 15.081 -15.903 -5.920 1.00 90.31 175 LEU A C 1
ATOM 1312 O O . LEU A 1 175 ? 15.061 -15.279 -6.980 1.00 90.31 175 LEU A O 1
ATOM 1316 N N . ALA A 1 176 ? 16.221 -16.101 -5.249 1.00 94.94 176 ALA A N 1
ATOM 1317 C CA . ALA A 1 176 ? 17.506 -15.565 -5.706 1.00 94.94 176 ALA A CA 1
ATOM 1318 C C . ALA A 1 176 ? 17.953 -16.148 -7.063 1.00 94.94 176 ALA A C 1
ATOM 1320 O O . ALA A 1 176 ? 18.600 -15.454 -7.847 1.00 94.94 176 ALA A O 1
ATOM 1321 N N . THR A 1 177 ? 17.600 -17.404 -7.355 1.00 97.12 177 THR A N 1
ATOM 1322 C CA . THR A 1 177 ? 17.915 -18.063 -8.634 1.00 97.12 177 THR A CA 1
ATOM 1323 C C . THR A 1 177 ? 16.946 -17.635 -9.735 1.00 97.12 177 THR A C 1
ATOM 1325 O O . THR A 1 177 ? 17.389 -17.270 -10.823 1.00 97.12 177 THR A O 1
ATOM 1328 N N . GLN A 1 178 ? 15.641 -17.597 -9.443 1.00 93.12 178 GLN A N 1
ATOM 1329 C CA . GLN A 1 178 ? 14.598 -17.093 -10.341 1.00 93.12 178 GLN A CA 1
ATOM 1330 C C . GLN A 1 178 ? 14.925 -15.669 -10.801 1.00 93.12 178 GLN A C 1
ATOM 1332 O O . GLN A 1 178 ? 14.889 -15.387 -11.994 1.00 93.12 178 GLN A O 1
ATOM 1337 N N . HIS A 1 179 ? 15.375 -14.803 -9.894 1.00 96.00 179 HIS A N 1
ATOM 1338 C CA . HIS A 1 179 ? 15.794 -13.450 -10.245 1.00 96.00 179 HIS A CA 1
ATOM 1339 C C . HIS A 1 179 ? 16.939 -13.394 -11.275 1.00 96.00 179 HIS A C 1
ATOM 1341 O O . HIS A 1 179 ? 16.981 -12.508 -12.133 1.00 96.00 179 HIS A O 1
ATOM 1347 N N . LEU A 1 180 ? 17.883 -14.339 -11.215 1.00 96.44 180 LEU A N 1
ATOM 1348 C CA . LEU A 1 180 ? 18.949 -14.450 -12.212 1.00 96.44 180 LEU A CA 1
ATOM 1349 C C . LEU A 1 180 ? 18.409 -14.991 -13.550 1.00 96.44 180 LEU A C 1
ATOM 1351 O O . LEU A 1 180 ? 18.858 -14.540 -14.602 1.00 96.44 180 LEU A O 1
ATOM 1355 N N . VAL A 1 181 ? 17.412 -15.884 -13.532 1.00 93.94 181 VAL A N 1
ATOM 1356 C CA . VAL A 1 181 ? 16.685 -16.324 -14.742 1.00 93.94 181 VAL A CA 1
ATOM 1357 C C . VAL A 1 181 ? 15.941 -15.152 -15.395 1.00 93.94 181 VAL A C 1
ATOM 1359 O O . VAL A 1 181 ? 16.046 -14.965 -16.605 1.00 93.94 181 VAL A O 1
ATOM 1362 N N . GLU A 1 182 ? 15.262 -14.314 -14.608 1.00 90.75 182 GLU A N 1
ATOM 1363 C CA . GLU A 1 182 ? 14.572 -13.094 -15.066 1.00 90.75 182 GLU A CA 1
ATOM 1364 C C . GLU A 1 182 ? 15.532 -12.088 -15.730 1.00 90.75 182 GLU A C 1
ATOM 1366 O O . GLU A 1 182 ? 15.136 -11.346 -16.626 1.00 90.75 182 GLU A O 1
ATOM 1371 N N . HIS A 1 183 ? 16.822 -12.113 -15.368 1.00 88.62 183 HIS A N 1
ATOM 1372 C CA . HIS A 1 183 ? 17.893 -11.364 -16.044 1.00 88.62 183 HIS A CA 1
ATOM 1373 C C . HIS A 1 183 ? 18.379 -12.023 -17.353 1.00 88.62 183 HIS A C 1
ATOM 1375 O O . HIS A 1 183 ? 19.439 -11.670 -17.873 1.00 88.62 183 HIS A O 1
ATOM 1381 N N . GLY A 1 184 ? 17.633 -12.992 -17.891 1.00 93.75 184 GLY A N 1
ATOM 1382 C CA . GLY A 1 184 ? 17.952 -13.707 -19.127 1.00 93.75 184 GLY A CA 1
ATOM 1383 C C . GLY A 1 184 ? 19.126 -14.681 -19.007 1.00 93.75 184 GLY A C 1
ATOM 1384 O O . GLY A 1 184 ? 19.670 -15.104 -20.028 1.00 93.75 184 GLY A O 1
ATOM 1385 N N . ARG A 1 185 ? 19.555 -15.031 -17.786 1.00 97.38 185 ARG A N 1
ATOM 1386 C CA . ARG A 1 185 ? 20.661 -15.974 -17.569 1.00 97.38 185 ARG A CA 1
ATOM 1387 C C . ARG A 1 185 ? 20.172 -17.405 -17.721 1.00 97.38 185 ARG A C 1
ATOM 1389 O O . ARG A 1 185 ? 19.145 -17.787 -17.163 1.00 97.38 185 ARG A O 1
ATOM 1396 N N . THR A 1 186 ? 20.925 -18.204 -18.467 1.00 96.00 186 THR A N 1
ATOM 1397 C CA . THR A 1 186 ? 20.508 -19.548 -18.908 1.00 96.00 186 THR A CA 1
ATOM 1398 C C . THR A 1 186 ? 21.461 -20.647 -18.454 1.00 96.00 186 THR A C 1
ATOM 1400 O O . THR A 1 186 ? 21.120 -21.828 -18.513 1.00 96.00 186 THR A O 1
ATOM 1403 N N . ARG A 1 187 ? 22.651 -20.281 -17.967 1.00 97.69 187 ARG A N 1
ATOM 1404 C CA . ARG A 1 187 ? 23.694 -21.216 -17.546 1.00 97.69 187 ARG A CA 1
ATOM 1405 C C . ARG A 1 187 ? 24.058 -20.891 -16.103 1.00 97.69 187 ARG A C 1
ATOM 1407 O O . ARG A 1 187 ? 24.839 -19.985 -15.836 1.00 97.69 187 ARG A O 1
ATOM 1414 N N . HIS A 1 188 ? 23.443 -21.596 -15.164 1.00 98.31 188 HIS A N 1
ATOM 1415 C CA . HIS A 1 188 ? 23.555 -21.284 -13.740 1.00 98.31 188 HIS A CA 1
ATOM 1416 C C . HIS A 1 188 ? 24.528 -22.217 -13.027 1.00 98.31 188 HIS A C 1
ATOM 1418 O O . HIS A 1 188 ? 24.579 -23.413 -13.315 1.00 98.31 188 HIS A O 1
ATOM 1424 N N . ALA A 1 189 ? 25.233 -21.669 -12.043 1.00 98.56 189 ALA A N 1
ATOM 1425 C CA . ALA A 1 189 ? 25.995 -22.396 -11.038 1.00 98.56 189 ALA A CA 1
ATOM 1426 C C . ALA A 1 189 ? 25.549 -21.991 -9.625 1.00 98.56 189 ALA A C 1
ATOM 1428 O O . ALA A 1 189 ? 24.964 -20.924 -9.417 1.00 98.56 189 ALA A O 1
ATOM 1429 N N . ILE A 1 190 ? 25.846 -22.844 -8.647 1.00 98.62 190 ILE A N 1
ATOM 1430 C CA . ILE A 1 190 ? 25.633 -22.577 -7.225 1.00 98.62 190 ILE A CA 1
ATOM 1431 C C . ILE A 1 190 ? 26.902 -22.890 -6.429 1.00 98.62 190 ILE A C 1
ATOM 1433 O O . ILE A 1 190 ? 27.500 -23.956 -6.574 1.00 98.62 190 ILE A O 1
ATOM 1437 N N . ILE A 1 191 ? 27.286 -21.975 -5.540 1.00 98.56 191 ILE A N 1
ATOM 1438 C CA . ILE A 1 191 ? 28.215 -22.255 -4.440 1.00 98.56 191 ILE A CA 1
ATOM 1439 C C . ILE A 1 191 ? 27.380 -22.335 -3.163 1.00 98.56 191 ILE A C 1
ATOM 1441 O O . ILE A 1 191 ? 26.713 -21.370 -2.802 1.00 98.56 191 ILE A O 1
ATOM 1445 N N . THR A 1 192 ? 27.396 -23.481 -2.487 1.00 96.00 192 THR A N 1
ATOM 1446 C CA . THR A 1 192 ? 26.613 -23.743 -1.269 1.00 96.00 192 THR A CA 1
ATOM 1447 C C . THR A 1 192 ? 27.520 -24.185 -0.112 1.00 96.00 192 THR A C 1
ATOM 1449 O O . THR A 1 192 ? 28.749 -24.148 -0.218 1.00 96.00 192 THR A O 1
ATOM 1452 N N . GLY A 1 193 ? 26.927 -24.567 1.019 1.00 91.62 193 GLY A N 1
ATOM 1453 C CA . GLY A 1 193 ? 27.632 -25.083 2.195 1.00 91.62 193 GLY A CA 1
ATOM 1454 C C . GLY A 1 193 ? 28.272 -26.465 1.987 1.00 91.62 193 GLY A C 1
ATOM 1455 O O . GLY A 1 193 ? 28.367 -26.980 0.872 1.00 91.62 193 GLY A O 1
ATOM 1456 N N . ARG A 1 194 ? 28.687 -27.108 3.087 1.00 89.69 194 ARG A N 1
ATOM 1457 C CA . ARG A 1 194 ? 29.123 -28.517 3.068 1.00 89.69 194 ARG A CA 1
ATOM 1458 C C . ARG A 1 194 ? 27.915 -29.442 2.839 1.00 89.69 194 ARG A C 1
ATOM 1460 O O . ARG A 1 194 ? 26.822 -29.132 3.311 1.00 89.69 194 ARG A O 1
ATOM 1467 N N . ARG A 1 195 ? 28.091 -30.568 2.131 1.00 86.81 195 ARG A N 1
ATOM 1468 C CA . ARG A 1 195 ? 26.981 -31.442 1.670 1.00 86.81 195 ARG A CA 1
ATOM 1469 C C . ARG A 1 195 ? 26.197 -32.093 2.816 1.00 86.81 195 ARG A C 1
ATOM 1471 O O . ARG A 1 195 ? 25.025 -32.410 2.660 1.00 86.81 195 ARG A O 1
ATOM 1478 N N . GLU A 1 196 ? 26.826 -32.237 3.973 1.00 84.88 196 GLU A N 1
ATOM 1479 C CA . GLU A 1 196 ? 26.249 -32.736 5.220 1.00 84.88 196 GLU A CA 1
ATOM 1480 C C . GLU A 1 196 ? 25.392 -31.712 6.000 1.00 84.88 196 GLU A C 1
ATOM 1482 O O . GLU A 1 196 ? 24.869 -32.050 7.061 1.00 84.88 196 GLU A O 1
ATOM 1487 N N . LEU A 1 197 ? 25.233 -30.472 5.515 1.00 86.00 197 LEU A N 1
ATOM 1488 C CA . LEU A 1 197 ? 24.390 -29.451 6.152 1.00 86.00 197 LEU A CA 1
ATOM 1489 C C . LEU A 1 197 ? 22.995 -29.383 5.499 1.00 86.00 197 LEU A C 1
ATOM 1491 O O . LEU A 1 197 ? 22.919 -29.117 4.297 1.00 86.00 197 LEU A O 1
ATOM 1495 N N . PRO A 1 198 ? 21.886 -29.516 6.261 1.00 83.88 198 PRO A N 1
ATOM 1496 C CA . PRO A 1 198 ? 20.529 -29.400 5.717 1.00 83.88 198 PRO A CA 1
ATOM 1497 C C . PRO A 1 198 ? 20.293 -28.091 4.953 1.00 83.88 198 PRO A C 1
ATOM 1499 O O . PRO A 1 198 ? 19.838 -28.124 3.815 1.00 83.88 198 PRO A O 1
ATOM 1502 N N . THR A 1 199 ? 20.738 -26.954 5.500 1.00 87.56 199 THR A N 1
ATOM 1503 C CA . THR A 1 199 ? 20.616 -25.637 4.850 1.00 87.56 199 THR A CA 1
ATOM 1504 C C . THR A 1 199 ? 21.348 -25.548 3.508 1.00 87.56 199 THR A C 1
ATOM 1506 O O . THR A 1 199 ? 20.917 -24.813 2.622 1.00 87.56 199 THR A O 1
ATOM 1509 N N . ALA A 1 200 ? 22.428 -26.311 3.310 1.00 91.56 200 ALA A N 1
ATOM 1510 C CA . ALA A 1 200 ? 23.131 -26.373 2.030 1.00 91.56 200 ALA A CA 1
ATOM 1511 C C . ALA A 1 200 ? 22.362 -27.201 0.987 1.00 91.56 200 ALA A C 1
ATOM 1513 O O . ALA A 1 200 ? 22.344 -26.831 -0.190 1.00 91.56 200 ALA A O 1
ATOM 1514 N N . ALA A 1 201 ? 21.712 -28.287 1.419 1.00 90.50 201 ALA A N 1
ATOM 1515 C CA . ALA A 1 201 ? 20.858 -29.124 0.580 1.00 90.50 201 ALA A CA 1
ATOM 1516 C C . ALA A 1 201 ? 19.545 -28.413 0.205 1.00 90.50 201 ALA A C 1
ATOM 1518 O O . ALA A 1 201 ? 19.171 -28.417 -0.965 1.00 90.50 201 ALA A O 1
ATOM 1519 N N . ASP A 1 202 ? 18.907 -27.725 1.155 1.00 91.38 202 ASP A N 1
ATOM 1520 C CA . ASP A 1 202 ? 17.715 -26.896 0.930 1.00 91.38 202 ASP A CA 1
ATOM 1521 C C . ASP A 1 202 ? 17.991 -25.785 -0.099 1.00 91.38 202 ASP A C 1
ATOM 1523 O O . ASP A 1 202 ? 17.210 -25.586 -1.032 1.00 91.38 202 ASP A O 1
ATOM 1527 N N . ARG A 1 203 ? 19.152 -25.117 -0.007 1.00 94.50 203 ARG A N 1
ATOM 1528 C CA . ARG A 1 203 ? 19.599 -24.118 -0.997 1.00 94.50 203 ARG A CA 1
ATOM 1529 C C . ARG A 1 203 ? 19.778 -24.717 -2.399 1.00 94.50 203 ARG A C 1
ATOM 1531 O O . ARG A 1 203 ? 19.359 -24.104 -3.378 1.00 94.50 203 ARG A O 1
ATOM 1538 N N . VAL A 1 204 ? 20.337 -25.925 -2.507 1.00 97.38 204 VAL A N 1
ATOM 1539 C CA . VAL A 1 204 ? 20.447 -26.648 -3.790 1.00 97.38 204 VAL A CA 1
ATOM 1540 C C . VAL A 1 204 ? 19.074 -27.056 -4.325 1.00 97.38 204 VAL A C 1
ATOM 1542 O O . VAL A 1 204 ? 18.842 -26.933 -5.526 1.00 97.38 204 VAL A O 1
ATOM 1545 N N . ALA A 1 205 ? 18.145 -27.481 -3.467 1.00 94.38 205 ALA A N 1
ATOM 1546 C CA . ALA A 1 205 ? 16.777 -27.801 -3.869 1.00 94.38 205 ALA A CA 1
ATOM 1547 C C . ALA A 1 205 ? 16.032 -26.562 -4.397 1.00 94.38 205 ALA A C 1
ATOM 1549 O O . ALA A 1 205 ? 15.379 -26.646 -5.432 1.00 94.38 205 ALA A O 1
ATOM 1550 N N . GLY A 1 206 ? 16.177 -25.403 -3.746 1.00 92.44 206 GLY A N 1
ATOM 1551 C CA . GLY A 1 206 ? 15.564 -24.143 -4.183 1.00 92.44 206 GLY A CA 1
ATOM 1552 C C . GLY A 1 206 ? 16.079 -23.672 -5.542 1.00 92.44 206 GLY A C 1
ATOM 1553 O O . GLY A 1 206 ? 15.295 -23.411 -6.452 1.00 92.44 206 GLY A O 1
ATOM 1554 N N . TRP A 1 207 ? 17.404 -23.655 -5.707 1.00 98.25 207 TRP A N 1
ATOM 1555 C CA . TRP A 1 207 ? 18.068 -23.385 -6.987 1.00 98.25 207 TRP A CA 1
ATOM 1556 C C . TRP A 1 207 ? 17.618 -24.365 -8.087 1.00 98.25 207 TRP A C 1
ATOM 1558 O O . TRP A 1 207 ? 17.262 -23.948 -9.186 1.00 98.25 207 TRP A O 1
ATOM 1568 N N . THR A 1 208 ? 17.532 -25.661 -7.768 1.00 96.19 208 THR A N 1
ATOM 1569 C CA . THR A 1 208 ? 17.050 -26.707 -8.689 1.00 96.19 208 THR A CA 1
ATOM 1570 C C . THR A 1 208 ? 15.609 -26.451 -9.142 1.00 96.19 208 THR A C 1
ATOM 1572 O O . THR A 1 208 ? 15.327 -26.548 -10.334 1.00 96.19 208 THR A O 1
ATOM 1575 N N . LEU A 1 209 ? 14.710 -26.093 -8.218 1.00 91.25 209 LEU A N 1
ATOM 1576 C CA . LEU A 1 209 ? 13.300 -25.812 -8.513 1.00 91.25 209 LEU A CA 1
ATOM 1577 C C . LEU A 1 209 ? 13.134 -24.581 -9.415 1.00 91.25 209 LEU A C 1
ATOM 1579 O O . LEU A 1 209 ? 12.372 -24.642 -10.376 1.00 91.25 209 LEU A O 1
ATOM 1583 N N . ALA A 1 210 ? 13.885 -23.503 -9.167 1.00 86.94 210 ALA A N 1
ATOM 1584 C CA . ALA A 1 210 ? 13.856 -22.306 -10.010 1.00 86.94 210 ALA A CA 1
ATOM 1585 C C . ALA A 1 210 ? 14.311 -22.591 -11.453 1.00 86.94 210 ALA A C 1
ATOM 1587 O O . ALA A 1 210 ? 13.696 -22.108 -12.402 1.00 86.94 210 ALA A O 1
ATOM 1588 N N . LEU A 1 211 ? 15.351 -23.415 -11.636 1.00 96.00 211 LEU A N 1
ATOM 1589 C CA . LEU A 1 211 ? 15.789 -23.832 -12.972 1.00 96.00 211 LEU A CA 1
ATOM 1590 C C . LEU A 1 211 ? 14.768 -24.749 -13.653 1.00 96.00 211 LEU A C 1
ATOM 1592 O O . LEU A 1 211 ? 14.495 -24.571 -14.836 1.00 96.00 211 LEU A O 1
ATOM 1596 N N . GLN A 1 212 ? 14.165 -25.688 -12.919 1.00 88.81 212 GLN A N 1
ATOM 1597 C CA . GLN A 1 212 ? 13.131 -26.581 -13.453 1.00 88.81 212 GLN A CA 1
ATOM 1598 C C . GLN A 1 212 ? 11.867 -25.824 -13.884 1.00 88.81 212 GLN A C 1
ATOM 1600 O O . GLN A 1 212 ? 11.335 -26.110 -14.953 1.00 88.81 212 GLN A O 1
ATOM 1605 N N . ALA A 1 213 ? 11.425 -24.831 -13.106 1.00 75.88 213 ALA A N 1
ATOM 1606 C CA . ALA A 1 213 ? 10.294 -23.966 -13.450 1.00 75.88 213 ALA A CA 1
ATOM 1607 C C . ALA A 1 213 ? 10.547 -23.105 -14.705 1.00 75.88 213 ALA A C 1
ATOM 1609 O O . ALA A 1 213 ? 9.601 -22.709 -15.379 1.00 75.88 213 ALA A O 1
ATOM 1610 N N . ALA A 1 214 ? 11.817 -22.848 -15.031 1.00 79.81 214 ALA A N 1
ATOM 1611 C CA . ALA A 1 214 ? 12.257 -22.113 -16.216 1.00 79.81 214 ALA A CA 1
ATOM 1612 C C . ALA A 1 214 ? 12.693 -23.015 -17.393 1.00 79.81 214 ALA A C 1
ATOM 1614 O O . ALA A 1 214 ? 13.293 -22.523 -18.347 1.00 79.81 214 ALA A O 1
ATOM 1615 N N . GLU A 1 215 ? 12.456 -24.330 -17.309 1.00 93.38 215 GLU A N 1
ATOM 1616 C CA . GLU A 1 215 ? 12.910 -25.349 -18.275 1.00 93.38 215 GLU A CA 1
ATOM 1617 C C . GLU A 1 215 ? 14.444 -25.375 -18.517 1.00 93.38 215 GLU A C 1
ATOM 1619 O O . GLU A 1 215 ? 14.933 -25.895 -19.524 1.00 93.38 215 GLU A O 1
ATOM 1624 N N . LEU A 1 216 ? 15.237 -24.855 -17.571 1.00 94.00 216 LEU A N 1
ATOM 1625 C CA . LEU A 1 216 ? 16.698 -24.777 -17.653 1.00 94.00 216 LEU A CA 1
ATOM 1626 C C . LEU A 1 216 ? 17.400 -26.047 -17.141 1.00 94.00 216 LEU A C 1
ATOM 1628 O O . LEU A 1 216 ? 16.965 -26.733 -16.214 1.00 94.00 216 LEU A O 1
ATOM 1632 N N . ALA A 1 217 ? 18.553 -26.349 -17.741 1.00 92.31 217 ALA A N 1
ATOM 1633 C CA . ALA A 1 217 ? 19.297 -27.578 -17.481 1.00 92.31 217 ALA A CA 1
ATOM 1634 C C . ALA A 1 217 ? 20.083 -27.541 -16.156 1.00 92.31 217 ALA A C 1
ATOM 1636 O O . ALA A 1 217 ? 21.145 -26.923 -16.063 1.00 92.31 217 ALA A O 1
ATOM 1637 N N . VAL A 1 218 ? 19.611 -28.299 -15.166 1.00 93.12 218 VAL A N 1
ATOM 1638 C CA . VAL A 1 218 ? 20.316 -28.569 -13.902 1.00 93.12 218 VAL A CA 1
ATOM 1639 C C . VAL A 1 218 ? 21.512 -29.501 -14.149 1.00 93.12 218 VAL A C 1
ATOM 1641 O O . VAL A 1 218 ? 21.357 -30.587 -14.709 1.00 93.12 218 VAL A O 1
ATOM 1644 N N . ARG A 1 219 ? 22.719 -29.093 -13.731 1.00 93.06 219 ARG A N 1
ATOM 1645 C CA . ARG A 1 219 ? 23.980 -29.835 -13.938 1.00 93.06 219 ARG A CA 1
ATOM 1646 C C . ARG A 1 219 ? 24.700 -30.041 -12.602 1.00 93.06 219 ARG A C 1
ATOM 1648 O O . ARG A 1 219 ? 25.108 -29.060 -11.994 1.00 93.06 219 ARG A O 1
ATOM 1655 N N . GLU A 1 220 ? 24.949 -31.288 -12.185 1.00 91.62 220 GLU A N 1
ATOM 1656 C CA . GLU A 1 220 ? 25.687 -31.601 -10.934 1.00 91.62 220 GLU A CA 1
ATOM 1657 C C . GLU A 1 220 ? 27.080 -30.936 -10.898 1.00 91.62 220 GLU A C 1
ATOM 1659 O O . GLU A 1 220 ? 27.513 -30.451 -9.858 1.00 91.62 220 GLU A O 1
ATOM 1664 N N . ALA A 1 221 ? 27.757 -30.833 -12.050 1.00 93.88 221 ALA A N 1
ATOM 1665 C CA . ALA A 1 221 ? 29.058 -30.167 -12.178 1.00 93.88 221 ALA A CA 1
ATOM 1666 C C . ALA A 1 221 ? 29.026 -28.652 -11.879 1.00 93.88 221 ALA A C 1
ATOM 1668 O O . ALA A 1 221 ? 30.070 -28.064 -11.617 1.00 93.88 221 ALA A O 1
ATOM 1669 N N . ALA A 1 222 ? 27.845 -28.025 -11.895 1.00 96.38 222 ALA A N 1
ATOM 1670 C CA . ALA A 1 222 ? 27.658 -26.618 -11.548 1.00 96.38 222 ALA A CA 1
ATOM 1671 C C . ALA A 1 222 ? 27.325 -26.403 -10.054 1.00 96.38 222 ALA A C 1
ATOM 1673 O O . ALA A 1 222 ? 27.069 -25.271 -9.643 1.00 96.38 222 ALA A O 1
ATOM 1674 N N . ILE A 1 223 ? 27.330 -27.468 -9.238 1.00 97.69 223 ILE A N 1
ATOM 1675 C CA . ILE A 1 223 ? 27.032 -27.433 -7.800 1.00 97.69 223 ILE A CA 1
ATOM 1676 C C . ILE A 1 223 ? 28.330 -27.577 -6.995 1.00 97.69 223 ILE A C 1
ATOM 1678 O O . ILE A 1 223 ? 28.850 -28.678 -6.800 1.00 97.69 223 ILE A O 1
ATOM 1682 N N . SER A 1 224 ? 28.843 -26.459 -6.486 1.00 97.56 224 SER A N 1
ATOM 1683 C CA . SER A 1 224 ? 30.079 -26.404 -5.702 1.00 97.56 224 SER A CA 1
ATOM 1684 C C . SER A 1 224 ? 29.783 -26.358 -4.198 1.00 97.56 224 SER A C 1
ATOM 1686 O O . SER A 1 224 ? 29.042 -25.498 -3.721 1.00 97.56 224 SER A O 1
ATOM 1688 N N . TRP A 1 225 ? 30.361 -27.291 -3.438 1.00 96.75 225 TRP A N 1
ATOM 1689 C CA . TRP A 1 225 ? 30.101 -27.482 -2.005 1.00 96.75 225 TRP A CA 1
ATOM 1690 C C . TRP A 1 225 ? 31.301 -26.991 -1.189 1.00 96.75 225 TRP A C 1
ATOM 1692 O O . TRP A 1 225 ? 32.394 -27.549 -1.302 1.00 96.75 225 TRP A O 1
ATOM 1702 N N . ALA A 1 226 ? 31.121 -25.945 -0.381 1.00 95.56 226 ALA A N 1
ATOM 1703 C CA . ALA A 1 226 ? 32.217 -25.236 0.281 1.00 95.56 226 ALA A CA 1
ATOM 1704 C C . ALA A 1 226 ? 31.869 -24.798 1.715 1.00 95.56 226 ALA A C 1
ATOM 1706 O O . ALA A 1 226 ? 30.732 -24.881 2.165 1.00 95.56 226 ALA A O 1
ATOM 1707 N N . ALA A 1 227 ? 32.853 -24.297 2.465 1.00 91.56 227 ALA A N 1
ATOM 1708 C CA . ALA A 1 227 ? 32.570 -23.592 3.717 1.00 91.56 227 ALA A CA 1
ATOM 1709 C C . ALA A 1 227 ? 31.873 -22.246 3.431 1.00 91.56 227 ALA A C 1
ATOM 1711 O O . ALA A 1 227 ? 32.145 -21.620 2.402 1.00 91.56 227 ALA A O 1
ATOM 1712 N N . PHE A 1 228 ? 31.034 -21.762 4.354 1.00 90.88 228 PHE A N 1
ATOM 1713 C CA . PHE A 1 228 ? 30.361 -20.454 4.267 1.00 90.88 228 PHE A CA 1
ATOM 1714 C C . PHE A 1 228 ? 31.314 -19.270 4.557 1.00 90.88 228 PHE A C 1
ATOM 1716 O O . PHE A 1 228 ? 30.978 -18.352 5.298 1.00 90.88 228 PHE A O 1
ATOM 1723 N N . SER A 1 229 ? 32.520 -19.292 3.981 1.00 92.94 229 SER A N 1
ATOM 1724 C CA . SER A 1 229 ? 33.598 -18.322 4.205 1.00 92.94 229 SER A CA 1
ATOM 1725 C C . SER A 1 229 ? 34.103 -17.711 2.891 1.00 92.94 229 SER A C 1
ATOM 1727 O O . SER A 1 229 ? 33.894 -18.263 1.809 1.00 92.94 229 SER A O 1
ATOM 1729 N N . LYS A 1 230 ? 34.817 -16.580 2.987 1.00 95.62 230 LYS A N 1
ATOM 1730 C CA . LYS A 1 230 ? 35.451 -15.896 1.840 1.00 95.62 230 LYS A CA 1
ATOM 1731 C C . LYS A 1 230 ? 36.438 -16.801 1.098 1.00 95.62 230 LYS A C 1
ATOM 1733 O O . LYS A 1 230 ? 36.423 -16.852 -0.125 1.00 95.62 230 LYS A O 1
ATOM 1738 N N . ASP A 1 231 ? 37.257 -17.553 1.832 1.00 96.31 231 ASP A N 1
ATOM 1739 C CA . ASP A 1 231 ? 38.187 -18.537 1.263 1.00 96.31 231 ASP A CA 1
ATOM 1740 C C . ASP A 1 231 ? 37.443 -19.703 0.585 1.00 96.31 231 ASP A C 1
ATOM 1742 O O . ASP A 1 231 ? 37.793 -20.091 -0.529 1.00 96.31 231 ASP A O 1
ATOM 1746 N N . GLY A 1 232 ? 36.356 -20.191 1.198 1.00 96.56 232 GLY A N 1
ATOM 1747 C CA . GLY A 1 232 ? 35.483 -21.206 0.607 1.00 96.56 232 GLY A CA 1
ATOM 1748 C C . GLY A 1 232 ? 34.883 -20.750 -0.725 1.00 96.56 232 GLY A C 1
ATOM 1749 O O . GLY A 1 232 ? 35.041 -21.437 -1.731 1.00 96.56 232 GLY A O 1
ATOM 1750 N N . GLY A 1 233 ? 34.271 -19.563 -0.756 1.00 97.94 233 GLY A N 1
ATOM 1751 C CA . GLY A 1 233 ? 33.713 -18.971 -1.976 1.00 97.94 233 GLY A CA 1
ATOM 1752 C C . GLY A 1 233 ? 34.759 -18.689 -3.056 1.00 97.94 233 GLY A C 1
ATOM 1753 O O . GLY A 1 233 ? 34.527 -18.983 -4.226 1.00 97.94 233 GLY A O 1
ATOM 1754 N N . TYR A 1 234 ? 35.937 -18.188 -2.671 1.00 98.50 234 TYR A N 1
ATOM 1755 C CA . TYR A 1 234 ? 37.044 -17.922 -3.594 1.00 98.50 234 TYR A CA 1
ATOM 1756 C C . TYR A 1 234 ? 37.555 -19.199 -4.270 1.00 98.50 234 TYR A C 1
ATOM 1758 O O . TYR A 1 234 ? 37.724 -19.229 -5.491 1.00 98.50 234 TYR A O 1
ATOM 1766 N N . ARG A 1 235 ? 37.766 -20.277 -3.501 1.00 98.06 235 ARG A N 1
ATOM 1767 C CA . ARG A 1 235 ? 38.208 -21.574 -4.042 1.00 98.06 235 ARG A CA 1
ATOM 1768 C C . ARG A 1 235 ? 37.117 -22.251 -4.866 1.00 98.06 235 ARG A C 1
ATOM 1770 O O . ARG A 1 235 ? 37.422 -22.818 -5.908 1.00 98.06 235 ARG A O 1
ATOM 1777 N N . ALA A 1 236 ? 35.861 -22.159 -4.433 1.00 97.94 236 ALA A N 1
ATOM 1778 C CA . ALA A 1 236 ? 34.720 -22.723 -5.143 1.00 97.94 236 ALA A CA 1
ATOM 1779 C C . ALA A 1 236 ? 34.500 -22.050 -6.507 1.00 97.94 236 ALA A C 1
ATOM 1781 O O . ALA A 1 236 ? 34.409 -22.745 -7.515 1.00 97.94 236 ALA A O 1
ATOM 1782 N N . ALA A 1 237 ? 34.502 -20.713 -6.560 1.00 97.88 237 ALA A N 1
ATOM 1783 C CA . ALA A 1 237 ? 34.421 -19.961 -7.811 1.00 97.88 237 ALA A CA 1
ATOM 1784 C C . ALA A 1 237 ? 35.656 -20.179 -8.697 1.00 97.88 237 ALA A C 1
ATOM 1786 O O . ALA A 1 237 ? 35.508 -20.379 -9.897 1.00 97.88 237 ALA A O 1
ATOM 1787 N N . SER A 1 238 ? 36.860 -20.223 -8.111 1.00 97.06 238 SER A N 1
ATOM 1788 C CA . SER A 1 238 ? 38.080 -20.601 -8.839 1.00 97.06 238 SER A CA 1
ATOM 1789 C C . SER A 1 238 ? 37.930 -21.968 -9.511 1.00 97.06 238 SER A C 1
ATOM 1791 O O . SER A 1 238 ? 38.135 -22.076 -10.709 1.00 97.06 238 SER A O 1
ATOM 1793 N N . SER A 1 239 ? 37.482 -22.992 -8.778 1.00 96.25 239 SER A N 1
ATOM 1794 C CA . SER A 1 239 ? 37.316 -24.348 -9.317 1.00 96.25 239 SER A CA 1
ATOM 1795 C C . SER A 1 239 ? 36.180 -24.494 -10.338 1.00 96.25 239 SER A C 1
ATOM 1797 O O . SER A 1 239 ? 36.201 -25.461 -11.095 1.00 96.25 239 SER A O 1
ATOM 1799 N N . LEU A 1 240 ? 35.194 -23.590 -10.348 1.00 96.31 240 LEU A N 1
ATOM 1800 C CA . LEU A 1 240 ? 34.170 -23.528 -11.396 1.00 96.31 240 LEU A CA 1
ATOM 1801 C C . LEU A 1 240 ? 34.735 -22.893 -12.678 1.00 96.31 240 LEU A C 1
ATOM 1803 O O . LEU A 1 240 ? 34.468 -23.389 -13.763 1.00 96.31 240 LEU A O 1
ATOM 1807 N N . LEU A 1 241 ? 35.540 -21.833 -12.547 1.00 94.38 241 LEU A N 1
ATOM 1808 C CA . LEU A 1 241 ? 36.140 -21.091 -13.668 1.00 94.38 241 LEU A CA 1
ATOM 1809 C C . LEU A 1 241 ? 37.369 -21.784 -14.283 1.00 94.38 241 LEU A C 1
ATOM 1811 O O . LEU A 1 241 ? 37.655 -21.590 -15.460 1.00 94.38 241 LEU A O 1
ATOM 1815 N N . ASP A 1 242 ? 38.103 -22.567 -13.491 1.00 92.00 242 ASP A N 1
ATOM 1816 C CA . ASP A 1 242 ? 39.286 -23.326 -13.925 1.00 92.00 242 ASP A CA 1
ATOM 1817 C C . ASP A 1 242 ? 38.921 -24.715 -14.503 1.00 92.00 242 ASP A C 1
ATOM 1819 O O . ASP A 1 242 ? 39.808 -25.474 -14.899 1.00 92.00 242 ASP A O 1
ATOM 1823 N N . GLY A 1 243 ? 37.630 -25.072 -14.526 1.00 83.44 243 GLY A N 1
ATOM 1824 C CA . GLY A 1 243 ? 37.097 -26.293 -15.137 1.00 83.44 243 GLY A CA 1
ATOM 1825 C C . GLY A 1 243 ? 36.156 -25.995 -16.309 1.00 83.44 243 GLY A C 1
ATOM 1826 O O . GLY A 1 243 ? 35.756 -24.855 -16.518 1.00 83.44 243 GLY A O 1
ATOM 1827 N N . ASP A 1 244 ? 35.745 -27.030 -17.049 1.00 77.81 244 ASP A N 1
ATOM 1828 C CA . ASP A 1 244 ? 34.827 -26.917 -18.202 1.00 77.81 244 ASP A CA 1
ATOM 1829 C C . ASP A 1 244 ? 33.352 -26.646 -17.794 1.00 77.81 244 ASP A C 1
ATOM 1831 O O . ASP A 1 244 ? 32.411 -27.193 -18.377 1.00 77.81 244 ASP A O 1
ATOM 1835 N N . VAL A 1 245 ? 33.120 -25.832 -16.756 1.00 89.62 245 VAL A N 1
ATOM 1836 C CA . VAL A 1 245 ? 31.785 -25.463 -16.264 1.00 89.62 245 VAL A CA 1
ATOM 1837 C C . VAL A 1 245 ? 31.415 -24.086 -16.803 1.00 89.62 245 VAL A C 1
ATOM 1839 O O . VAL A 1 245 ? 31.801 -23.056 -16.268 1.00 89.62 245 VAL A O 1
ATOM 1842 N N . ASP A 1 246 ? 30.635 -24.076 -17.879 1.00 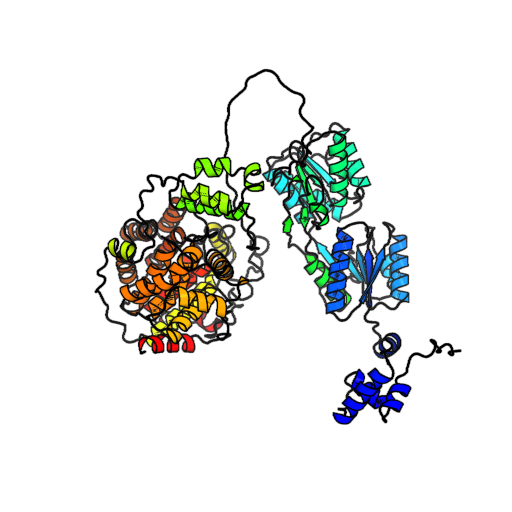92.12 246 ASP A N 1
ATOM 1843 C CA . ASP A 1 246 ? 30.160 -22.856 -18.532 1.00 92.12 246 ASP A CA 1
ATOM 1844 C C . ASP A 1 246 ? 28.910 -22.279 -17.828 1.00 92.12 246 ASP A C 1
ATOM 1846 O O . ASP A 1 246 ? 27.855 -22.931 -17.822 1.00 92.12 246 ASP A O 1
ATOM 1850 N N . PHE A 1 247 ? 29.028 -21.076 -17.240 1.00 97.75 247 PHE A N 1
ATOM 1851 C CA . PHE A 1 247 ? 27.964 -20.362 -16.512 1.00 97.75 247 PHE A CA 1
ATOM 1852 C C . PHE A 1 247 ? 27.966 -18.834 -16.743 1.00 97.75 247 PHE A C 1
ATOM 1854 O O . PHE A 1 247 ? 29.015 -18.215 -16.892 1.00 97.75 247 PHE A O 1
ATOM 1861 N N . ASP A 1 248 ? 26.774 -18.227 -16.742 1.00 98.00 248 ASP A N 1
ATOM 1862 C CA . ASP A 1 248 ? 26.508 -16.776 -16.777 1.00 98.00 248 ASP A CA 1
ATOM 1863 C C . ASP A 1 248 ? 25.693 -16.262 -15.572 1.00 98.00 248 ASP A C 1
ATOM 1865 O O . ASP A 1 248 ? 25.500 -15.053 -15.410 1.00 98.00 248 ASP A O 1
ATOM 1869 N N . ALA A 1 249 ? 25.266 -17.162 -14.686 1.00 98.44 249 ALA A N 1
ATOM 1870 C CA . ALA A 1 249 ? 24.665 -16.846 -13.396 1.00 98.44 249 ALA A CA 1
ATOM 1871 C C . ALA A 1 249 ? 25.298 -17.668 -12.272 1.00 98.44 249 ALA A C 1
ATOM 1873 O O . ALA A 1 249 ? 25.568 -18.859 -12.431 1.00 98.44 249 ALA A O 1
ATOM 1874 N N . LEU A 1 250 ? 25.493 -17.035 -11.117 1.00 98.69 250 LEU A N 1
ATOM 1875 C CA . LEU A 1 250 ? 26.019 -17.666 -9.914 1.00 98.69 250 LEU A CA 1
ATOM 1876 C C . LEU A 1 250 ? 25.172 -17.287 -8.695 1.00 98.69 250 LEU A C 1
ATOM 1878 O O . LEU A 1 250 ? 25.160 -16.133 -8.266 1.00 98.69 250 LEU A O 1
ATOM 1882 N N . PHE A 1 251 ? 24.514 -18.276 -8.098 1.00 98.56 251 PHE A N 1
ATOM 1883 C CA . PHE A 1 251 ? 23.912 -18.133 -6.775 1.00 98.56 251 PHE A CA 1
ATOM 1884 C C . PHE A 1 251 ? 24.916 -18.552 -5.687 1.00 98.56 251 PHE A C 1
ATOM 1886 O O . PHE A 1 251 ? 25.604 -19.567 -5.829 1.00 98.56 251 PHE A O 1
ATOM 1893 N N . THR A 1 252 ? 25.019 -17.795 -4.590 1.00 98.38 252 THR A N 1
ATOM 1894 C CA . THR A 1 252 ? 25.881 -18.156 -3.452 1.00 98.38 252 THR A CA 1
ATOM 1895 C C . THR A 1 252 ? 25.116 -18.265 -2.138 1.00 98.38 252 THR A C 1
ATOM 1897 O O . THR A 1 252 ? 24.352 -17.383 -1.749 1.00 98.38 252 THR A O 1
ATOM 1900 N N . GLY A 1 253 ? 25.397 -19.335 -1.397 1.00 95.25 253 GLY A N 1
ATOM 1901 C CA . GLY A 1 253 ? 24.735 -19.668 -0.143 1.00 95.25 253 GLY A CA 1
ATOM 1902 C C . GLY A 1 253 ? 25.112 -18.802 1.061 1.00 95.25 253 GLY A C 1
ATOM 1903 O O . GLY A 1 253 ? 24.590 -19.078 2.133 1.00 95.25 253 GLY A O 1
ATOM 1904 N N . SER A 1 254 ? 25.995 -17.808 0.929 1.00 94.62 254 SER A N 1
ATOM 1905 C CA . SER A 1 254 ? 26.179 -16.732 1.917 1.00 94.62 254 SER A CA 1
ATOM 1906 C C . SER A 1 254 ? 26.887 -15.513 1.318 1.00 94.62 254 SER A C 1
ATOM 1908 O O . SER A 1 254 ? 27.626 -15.634 0.327 1.00 94.62 254 SER A O 1
ATOM 1910 N N . GLU A 1 255 ? 26.752 -14.351 1.966 1.00 94.94 255 GLU A N 1
ATOM 1911 C CA . GLU A 1 255 ? 27.503 -13.138 1.603 1.00 94.94 255 GLU A CA 1
ATOM 1912 C C . GLU A 1 255 ? 29.021 -13.375 1.654 1.00 94.94 255 GLU A C 1
ATOM 1914 O O . GLU A 1 255 ? 29.764 -12.881 0.805 1.00 94.94 255 GLU A O 1
ATOM 1919 N N . GLN A 1 256 ? 29.505 -14.182 2.609 1.00 95.31 256 GLN A N 1
ATOM 1920 C CA . GLN A 1 256 ? 30.921 -14.561 2.671 1.00 95.31 256 GLN A CA 1
ATOM 1921 C C . GLN A 1 256 ? 31.367 -15.287 1.395 1.00 95.31 256 GLN A C 1
ATOM 1923 O O . GLN A 1 256 ? 32.425 -14.969 0.849 1.00 95.31 256 GLN A O 1
ATOM 1928 N N . GLN A 1 257 ? 30.562 -16.235 0.901 1.00 97.50 257 GLN A N 1
ATOM 1929 C CA . GLN A 1 257 ? 30.872 -16.967 -0.326 1.00 97.50 257 GLN A CA 1
ATOM 1930 C C . GLN A 1 257 ? 30.829 -16.051 -1.555 1.00 97.50 257 GLN A C 1
ATOM 1932 O O . GLN A 1 257 ? 31.713 -16.148 -2.405 1.00 97.50 257 GLN A O 1
ATOM 1937 N N . ALA A 1 258 ? 29.878 -15.112 -1.619 1.00 97.88 258 ALA A N 1
ATOM 1938 C CA . ALA A 1 258 ? 29.830 -14.101 -2.677 1.00 97.88 258 ALA A CA 1
ATOM 1939 C C . ALA A 1 258 ? 31.071 -13.196 -2.696 1.00 97.88 258 ALA A C 1
ATOM 1941 O O . ALA A 1 258 ? 31.642 -12.981 -3.761 1.00 97.88 258 ALA A O 1
ATOM 1942 N N . ILE A 1 259 ? 31.526 -12.701 -1.539 1.00 97.06 259 ILE A N 1
ATOM 1943 C CA . ILE A 1 259 ? 32.740 -11.870 -1.433 1.00 97.06 259 ILE A CA 1
ATOM 1944 C C . ILE A 1 259 ? 33.968 -12.633 -1.958 1.00 97.06 259 ILE A C 1
ATOM 1946 O O . ILE A 1 259 ? 34.793 -12.070 -2.679 1.00 97.06 259 ILE A O 1
ATOM 1950 N N . GLY A 1 260 ? 34.067 -13.929 -1.643 1.00 97.81 260 GLY A N 1
ATOM 1951 C CA . GLY A 1 260 ? 35.091 -14.813 -2.199 1.00 97.81 260 GLY A CA 1
ATOM 1952 C C . GLY A 1 260 ? 34.982 -14.988 -3.717 1.00 97.81 260 GLY A C 1
ATOM 1953 O O . GLY A 1 260 ? 35.975 -14.851 -4.433 1.00 97.81 260 GLY A O 1
ATOM 1954 N N . ALA A 1 261 ? 33.772 -15.249 -4.217 1.00 98.44 261 ALA A N 1
ATOM 1955 C CA . ALA A 1 261 ? 33.509 -15.462 -5.637 1.00 98.44 261 ALA A CA 1
ATOM 1956 C C . ALA A 1 261 ? 33.784 -14.209 -6.483 1.00 98.44 261 ALA A C 1
ATOM 1958 O O . ALA A 1 261 ? 34.488 -14.297 -7.488 1.00 98.44 261 ALA A O 1
ATOM 1959 N N . LEU A 1 262 ? 33.321 -13.035 -6.034 1.00 98.25 262 LEU A N 1
ATOM 1960 C CA . LEU A 1 262 ? 33.618 -11.729 -6.635 1.00 98.25 262 LEU A CA 1
ATOM 1961 C C . LEU A 1 262 ? 35.129 -11.521 -6.801 1.00 98.25 262 LEU A C 1
ATOM 1963 O O . LEU A 1 262 ? 35.579 -11.077 -7.856 1.00 98.25 262 LEU A O 1
ATOM 1967 N N . ARG A 1 263 ? 35.928 -11.902 -5.794 1.00 97.94 263 ARG A N 1
ATOM 1968 C CA . ARG A 1 263 ? 37.391 -11.817 -5.872 1.00 97.94 263 ARG A CA 1
ATOM 1969 C C . ARG A 1 263 ? 37.987 -12.787 -6.899 1.00 97.94 263 ARG A C 1
ATOM 1971 O O . ARG A 1 263 ? 38.864 -12.384 -7.658 1.00 97.94 263 ARG A O 1
ATOM 1978 N N . ALA A 1 264 ? 37.514 -14.033 -6.947 1.00 98.00 264 ALA A N 1
ATOM 1979 C CA . ALA A 1 264 ? 38.000 -15.046 -7.891 1.00 98.00 264 ALA A CA 1
ATOM 1980 C C . ALA A 1 264 ? 37.662 -14.720 -9.359 1.00 98.00 264 ALA A C 1
ATOM 1982 O O . ALA A 1 264 ? 38.478 -14.987 -10.244 1.00 98.00 264 ALA A O 1
ATOM 1983 N N . LEU A 1 265 ? 36.485 -14.127 -9.595 1.00 97.19 265 LEU A N 1
ATOM 1984 C CA . LEU A 1 265 ? 36.033 -13.613 -10.893 1.00 97.19 265 LEU A CA 1
ATOM 1985 C C . LEU A 1 265 ? 36.865 -12.392 -11.314 1.00 97.19 265 LEU A C 1
ATOM 1987 O O . LEU A 1 265 ? 37.418 -12.381 -12.413 1.00 97.19 265 LEU A O 1
ATOM 1991 N N . GLN A 1 266 ? 37.054 -11.420 -10.409 1.00 96.44 266 GLN A N 1
ATOM 1992 C CA . GLN A 1 266 ? 37.887 -10.233 -10.645 1.00 96.44 266 GLN A CA 1
ATOM 1993 C C . GLN A 1 266 ? 39.331 -10.596 -11.029 1.00 96.44 266 GLN A C 1
ATOM 1995 O O . GLN A 1 266 ? 39.878 -10.011 -11.962 1.00 96.44 266 GLN A O 1
ATOM 2000 N N . GLU A 1 267 ? 39.959 -11.552 -10.336 1.00 97.00 267 GLU A N 1
ATOM 2001 C CA . GLU A 1 267 ? 41.335 -11.985 -10.636 1.00 97.00 267 GLU A CA 1
ATOM 2002 C C . GLU A 1 267 ? 41.468 -12.703 -11.987 1.00 97.00 267 GLU A C 1
ATOM 2004 O O . GLU A 1 267 ? 42.535 -12.652 -12.597 1.00 97.00 267 GLU A O 1
ATOM 2009 N N . ARG A 1 268 ? 40.387 -13.316 -12.486 1.00 94.56 268 ARG A N 1
ATOM 2010 C CA . ARG A 1 268 ? 40.313 -13.931 -13.824 1.00 94.56 268 ARG A CA 1
ATOM 2011 C C . ARG A 1 268 ? 39.826 -12.967 -14.912 1.00 94.56 268 ARG A C 1
ATOM 2013 O O . ARG A 1 268 ? 39.749 -13.352 -16.072 1.00 94.56 268 ARG A O 1
ATOM 2020 N N . GLY A 1 269 ? 39.535 -11.715 -14.553 1.00 95.00 269 GLY A N 1
ATOM 2021 C CA . GLY A 1 269 ? 39.062 -10.680 -15.473 1.00 95.00 269 GLY A CA 1
ATOM 2022 C C . GLY A 1 269 ? 37.584 -10.782 -15.862 1.00 95.00 269 GLY A C 1
ATOM 2023 O O . GLY A 1 269 ? 37.152 -9.996 -16.698 1.00 95.00 269 GLY A O 1
ATOM 2024 N N . VAL A 1 270 ? 36.820 -11.696 -15.253 1.00 96.44 270 VAL A N 1
ATOM 2025 C CA . VAL A 1 270 ? 35.402 -11.927 -15.571 1.00 96.44 270 VAL A CA 1
ATOM 2026 C C . VAL A 1 270 ? 34.553 -10.787 -15.011 1.00 96.44 270 VAL A C 1
ATOM 2028 O O . VAL A 1 270 ? 34.542 -10.527 -13.803 1.00 96.44 270 VAL A O 1
ATOM 2031 N N . ALA A 1 271 ? 33.832 -10.096 -15.888 1.00 95.31 271 ALA A N 1
ATOM 2032 C CA . ALA A 1 271 ? 33.028 -8.938 -15.544 1.00 95.31 271 ALA A CA 1
ATOM 2033 C C . ALA A 1 271 ? 31.706 -9.342 -14.871 1.00 95.31 271 ALA A C 1
ATOM 2035 O O . ALA A 1 271 ? 30.819 -9.923 -15.492 1.00 95.31 271 ALA A O 1
ATOM 2036 N N . VAL A 1 272 ? 31.533 -8.942 -13.611 1.00 96.88 272 VAL A N 1
ATOM 2037 C CA . VAL A 1 272 ? 30.254 -9.005 -12.885 1.00 96.88 272 VAL A CA 1
ATOM 2038 C C . VAL A 1 272 ? 29.613 -7.612 -12.939 1.00 96.88 272 VAL A C 1
ATOM 2040 O O . VAL A 1 272 ? 30.309 -6.646 -12.627 1.00 96.88 272 VAL A O 1
ATOM 2043 N N . PRO A 1 273 ? 28.332 -7.446 -13.326 1.00 96.06 273 PRO A N 1
ATOM 2044 C CA . PRO A 1 273 ? 27.369 -8.484 -13.700 1.00 96.06 273 PRO A CA 1
ATOM 2045 C C . PRO A 1 273 ? 27.483 -8.972 -15.155 1.00 96.06 273 PRO A C 1
ATOM 2047 O O . PRO A 1 273 ? 26.810 -9.927 -15.510 1.00 96.06 273 PRO A O 1
ATOM 2050 N N . ALA A 1 274 ? 28.236 -8.297 -16.032 1.00 94.69 274 ALA A N 1
ATOM 2051 C CA . ALA A 1 274 ? 28.080 -8.431 -17.488 1.00 94.69 274 ALA A CA 1
ATOM 2052 C C . ALA A 1 274 ? 28.191 -9.881 -18.012 1.00 94.69 274 ALA A C 1
ATOM 2054 O O . ALA A 1 274 ? 27.236 -10.397 -18.596 1.00 94.69 274 ALA A O 1
ATOM 2055 N N . GLU A 1 275 ? 29.311 -10.554 -17.760 1.00 96.81 275 GLU A N 1
ATOM 2056 C CA . GLU A 1 275 ? 29.543 -11.951 -18.145 1.00 96.81 275 GLU A CA 1
ATOM 2057 C C . GLU A 1 275 ? 28.873 -12.916 -17.160 1.00 96.81 275 GLU A C 1
ATOM 2059 O O . GLU A 1 275 ? 28.153 -13.817 -17.587 1.00 96.81 275 GLU A O 1
ATOM 2064 N N . VAL A 1 276 ? 29.037 -12.675 -15.853 1.00 98.19 276 VAL A N 1
ATOM 2065 C CA . VAL A 1 276 ? 28.429 -13.466 -14.770 1.00 98.19 276 VAL A CA 1
ATOM 2066 C C . VAL A 1 276 ? 27.627 -12.552 -13.846 1.00 98.19 276 VAL A C 1
ATOM 2068 O O . VAL A 1 276 ? 28.208 -11.703 -13.173 1.00 98.19 276 VAL A O 1
ATOM 2071 N N . SER A 1 277 ? 26.312 -12.760 -13.747 1.00 98.44 277 SER A N 1
ATOM 2072 C CA . SER A 1 277 ? 25.471 -12.132 -12.714 1.00 98.44 277 SER A CA 1
ATOM 2073 C C . SER A 1 277 ? 25.514 -12.945 -11.409 1.00 98.44 277 SER A C 1
ATOM 2075 O O . SER A 1 277 ? 25.423 -14.171 -11.443 1.00 98.44 277 SER A O 1
ATOM 2077 N N . ILE A 1 278 ? 25.605 -12.280 -10.250 1.00 98.44 278 ILE A N 1
ATOM 2078 C CA . ILE A 1 278 ? 25.645 -12.919 -8.919 1.00 98.44 278 ILE A CA 1
ATOM 2079 C C . ILE A 1 278 ? 24.471 -12.470 -8.044 1.00 98.44 278 ILE A C 1
ATOM 2081 O O . ILE A 1 278 ? 24.225 -11.266 -7.915 1.00 98.44 278 ILE A O 1
ATOM 2085 N N . ALA A 1 279 ? 23.828 -13.428 -7.371 1.00 98.06 279 ALA A N 1
ATOM 2086 C CA . ALA A 1 279 ? 22.897 -13.202 -6.263 1.00 98.06 279 ALA A CA 1
ATOM 2087 C C . ALA A 1 279 ? 23.262 -14.071 -5.042 1.00 98.06 279 ALA A C 1
ATOM 2089 O O . ALA A 1 279 ? 23.887 -15.123 -5.183 1.00 98.06 279 ALA A O 1
ATOM 2090 N N . SER A 1 280 ? 22.876 -13.636 -3.842 1.00 97.44 280 SER A N 1
ATOM 2091 C CA . SER A 1 280 ? 23.217 -14.298 -2.574 1.00 97.44 280 SER A CA 1
ATOM 2092 C C . SER A 1 280 ? 22.043 -14.344 -1.581 1.00 97.44 280 SER A C 1
ATOM 2094 O O . SER A 1 280 ? 20.929 -13.926 -1.901 1.00 97.44 280 SER A O 1
ATOM 2096 N N . VAL A 1 281 ? 22.304 -14.842 -0.372 1.00 93.50 281 VAL A N 1
ATOM 2097 C CA . VAL A 1 281 ? 21.460 -14.693 0.829 1.00 93.50 281 VAL A CA 1
ATOM 2098 C C . VAL A 1 281 ? 22.237 -13.950 1.931 1.00 93.50 281 VAL A C 1
ATOM 2100 O O . VAL A 1 281 ? 23.391 -13.575 1.720 1.00 93.50 281 VAL A O 1
ATOM 2103 N N . ASP A 1 282 ? 21.603 -13.735 3.087 1.00 91.94 282 ASP A N 1
ATOM 2104 C CA . ASP A 1 282 ? 22.027 -12.950 4.266 1.00 91.94 282 ASP A CA 1
ATOM 2105 C C . ASP A 1 282 ? 21.633 -11.462 4.209 1.00 91.94 282 ASP A C 1
ATOM 2107 O O . ASP A 1 282 ? 20.925 -10.990 5.101 1.00 91.94 282 ASP A O 1
ATOM 2111 N N . GLY A 1 283 ? 22.030 -10.738 3.156 1.00 88.00 283 GLY A N 1
ATOM 2112 C CA . GLY A 1 283 ? 21.588 -9.367 2.839 1.00 88.00 283 GLY A CA 1
ATOM 2113 C C . GLY A 1 283 ? 21.839 -8.293 3.910 1.00 88.00 283 GLY A C 1
ATOM 2114 O O . GLY A 1 283 ? 21.068 -7.336 4.038 1.00 88.00 283 GLY A O 1
ATOM 2115 N N . THR A 1 284 ? 22.929 -8.427 4.664 1.00 92.44 284 THR A N 1
ATOM 2116 C CA . THR A 1 284 ? 23.437 -7.410 5.597 1.00 92.44 284 THR A CA 1
ATOM 2117 C C . THR A 1 284 ? 23.938 -6.168 4.854 1.00 92.44 284 THR A C 1
ATOM 2119 O O . THR A 1 284 ? 24.131 -6.179 3.637 1.00 92.44 284 THR A O 1
ATOM 2122 N N . ASP A 1 285 ? 24.236 -5.089 5.577 1.00 89.50 285 ASP A N 1
ATOM 2123 C CA . ASP A 1 285 ? 24.780 -3.868 4.966 1.00 89.50 285 ASP A CA 1
ATOM 2124 C C . ASP A 1 285 ? 26.174 -4.064 4.340 1.00 89.50 285 ASP A C 1
ATOM 2126 O O . ASP A 1 285 ? 26.573 -3.278 3.484 1.00 89.50 285 ASP A O 1
ATOM 2130 N N . ALA A 1 286 ? 26.909 -5.127 4.698 1.00 88.62 286 ALA A N 1
ATOM 2131 C CA . ALA A 1 286 ? 28.243 -5.400 4.159 1.00 88.62 286 ALA A CA 1
ATOM 2132 C C . ALA A 1 286 ? 28.232 -5.608 2.633 1.00 88.62 286 ALA A C 1
ATOM 2134 O O . ALA A 1 286 ? 29.120 -5.107 1.937 1.00 88.62 286 ALA A O 1
ATOM 2135 N N . SER A 1 287 ? 27.200 -6.267 2.096 1.00 90.38 287 SER A N 1
ATOM 2136 C CA . SER A 1 287 ? 26.985 -6.421 0.654 1.00 90.38 287 SER A CA 1
ATOM 2137 C C . SER A 1 287 ? 26.961 -5.089 -0.109 1.00 90.38 287 SER A C 1
ATOM 2139 O O . SER A 1 287 ? 27.440 -5.050 -1.244 1.00 90.38 287 SER A O 1
ATOM 2141 N N . ALA A 1 288 ? 26.523 -3.980 0.502 1.00 91.62 288 ALA A N 1
ATOM 2142 C CA . ALA A 1 288 ? 26.536 -2.651 -0.122 1.00 91.62 288 ALA A CA 1
ATOM 2143 C C . ALA A 1 288 ? 27.951 -2.090 -0.385 1.00 91.62 288 ALA A C 1
ATOM 2145 O O . ALA A 1 288 ? 28.105 -1.195 -1.212 1.00 91.62 288 ALA A O 1
ATOM 2146 N N . PHE A 1 289 ? 28.979 -2.619 0.289 1.00 93.06 289 PHE A N 1
ATOM 2147 C CA . PHE A 1 289 ? 30.374 -2.159 0.200 1.00 93.06 289 PHE A CA 1
ATOM 2148 C C . PHE A 1 289 ? 31.288 -3.119 -0.581 1.00 93.06 289 PHE A C 1
ATOM 2150 O O . PHE A 1 289 ? 32.511 -2.962 -0.588 1.00 93.06 289 PHE A O 1
ATOM 2157 N N . THR A 1 290 ? 30.705 -4.113 -1.252 1.00 94.06 290 THR A N 1
ATOM 2158 C CA . THR A 1 290 ? 31.408 -4.946 -2.241 1.00 94.06 290 THR A CA 1
ATOM 2159 C C . THR A 1 290 ? 31.469 -4.239 -3.606 1.00 94.06 290 THR A C 1
ATOM 2161 O O . THR A 1 290 ? 30.818 -3.214 -3.806 1.00 94.06 290 THR A O 1
ATOM 2164 N N . TYR A 1 291 ? 32.283 -4.734 -4.548 1.00 92.12 291 TYR A N 1
ATOM 2165 C CA . TYR A 1 291 ? 32.364 -4.171 -5.905 1.00 92.12 291 TYR A CA 1
ATOM 2166 C C . TYR A 1 291 ? 32.333 -5.271 -6.987 1.00 92.12 291 TYR A C 1
ATOM 2168 O O . TYR A 1 291 ? 33.295 -6.042 -7.060 1.00 92.12 291 TYR A O 1
ATOM 2176 N N . PRO A 1 292 ? 31.295 -5.325 -7.853 1.00 94.94 292 PRO A N 1
ATOM 2177 C CA . PRO A 1 292 ? 29.982 -4.672 -7.699 1.00 94.94 292 PRO A CA 1
ATOM 2178 C C . PRO A 1 292 ? 29.362 -4.900 -6.321 1.00 94.94 292 PRO A C 1
ATOM 2180 O O . PRO A 1 292 ? 29.630 -5.926 -5.698 1.00 94.94 292 PRO A O 1
ATOM 2183 N N . ALA A 1 293 ? 28.508 -3.976 -5.873 1.00 96.62 293 ALA A N 1
ATOM 2184 C CA . ALA A 1 293 ? 27.755 -4.196 -4.649 1.00 96.62 293 ALA A CA 1
ATOM 2185 C C . ALA A 1 293 ? 26.773 -5.362 -4.846 1.00 96.62 293 ALA A C 1
ATOM 2187 O O . ALA A 1 293 ? 26.148 -5.523 -5.900 1.00 96.62 293 ALA A O 1
ATOM 2188 N N . LEU A 1 294 ? 26.698 -6.215 -3.834 1.00 97.56 294 LEU A N 1
ATOM 2189 C CA . LEU A 1 294 ? 26.145 -7.554 -3.938 1.00 97.56 294 LEU A CA 1
ATOM 2190 C C . LEU A 1 294 ? 24.628 -7.552 -3.747 1.00 97.56 294 LEU A C 1
ATOM 2192 O O . LEU A 1 294 ? 24.098 -6.962 -2.808 1.00 97.56 294 LEU A O 1
ATOM 2196 N N . SER A 1 295 ? 23.938 -8.245 -4.641 1.00 97.44 295 SER A N 1
ATOM 2197 C CA . SER A 1 295 ? 22.491 -8.449 -4.629 1.00 97.44 295 SER A CA 1
ATOM 2198 C C . SER A 1 295 ? 22.176 -9.668 -3.774 1.00 97.44 295 SER A C 1
ATOM 2200 O O . SER A 1 295 ? 22.798 -10.716 -3.967 1.00 97.44 295 SER A O 1
ATOM 2202 N N . SER A 1 296 ? 21.269 -9.554 -2.807 1.00 96.69 296 SER A N 1
ATOM 2203 C CA . SER A 1 296 ? 21.094 -10.612 -1.808 1.00 96.69 296 SER A CA 1
ATOM 2204 C C . SER A 1 296 ? 19.706 -10.627 -1.172 1.00 96.69 296 SER A C 1
ATOM 2206 O O . SER A 1 296 ? 19.126 -9.572 -0.927 1.00 96.69 296 SER A O 1
ATOM 2208 N N . ILE A 1 297 ? 19.189 -11.822 -0.870 1.00 95.19 297 ILE A N 1
ATOM 2209 C CA . ILE A 1 297 ? 18.027 -11.987 0.011 1.00 95.19 297 ILE A CA 1
ATOM 2210 C C . ILE A 1 297 ? 18.455 -11.590 1.429 1.00 95.19 297 ILE A C 1
ATOM 2212 O O . ILE A 1 297 ? 19.274 -12.273 2.048 1.00 95.19 297 ILE A O 1
ATOM 2216 N N . ARG A 1 298 ? 17.884 -10.506 1.955 1.00 94.25 298 ARG A N 1
ATOM 2217 C CA . ARG A 1 298 ? 18.025 -10.107 3.354 1.00 94.25 298 ARG A CA 1
ATOM 2218 C C . ARG A 1 298 ? 17.125 -10.975 4.221 1.00 94.25 298 ARG A C 1
ATOM 2220 O O . ARG A 1 298 ? 15.922 -11.084 3.984 1.00 94.25 298 ARG A O 1
ATOM 2227 N N . GLN A 1 299 ? 17.724 -11.582 5.242 1.00 92.44 299 GLN A N 1
ATOM 2228 C CA . GLN A 1 299 ? 16.982 -12.342 6.244 1.00 92.44 299 GLN A CA 1
ATOM 2229 C C . GLN A 1 299 ? 16.296 -11.382 7.240 1.00 92.44 299 GLN A C 1
ATOM 2231 O O . GLN A 1 299 ? 16.868 -10.337 7.563 1.00 92.44 299 GLN A O 1
ATOM 2236 N N . PRO A 1 300 ? 15.097 -11.704 7.760 1.00 91.69 300 PRO A N 1
ATOM 2237 C CA . PRO A 1 300 ? 14.325 -10.815 8.633 1.00 91.69 300 PRO A CA 1
ATOM 2238 C C . PRO A 1 300 ? 14.882 -10.813 10.069 1.00 91.69 300 PRO A C 1
ATOM 2240 O O . PRO A 1 300 ? 14.299 -11.388 10.989 1.00 91.69 300 PRO A O 1
ATOM 2243 N N . PHE A 1 301 ? 16.035 -10.162 10.267 1.00 92.56 301 PHE A N 1
ATOM 2244 C CA . PHE A 1 301 ? 16.778 -10.132 11.537 1.00 92.56 301 PHE A CA 1
ATOM 2245 C C . PHE A 1 301 ? 15.909 -9.782 12.752 1.00 92.56 301 PHE A C 1
ATOM 2247 O O . PHE A 1 301 ? 16.094 -10.366 13.819 1.00 92.56 301 PHE A O 1
ATOM 2254 N N . GLU A 1 302 ? 14.955 -8.861 12.596 1.00 93.81 302 GLU A N 1
ATOM 2255 C CA . GLU A 1 302 ? 14.060 -8.425 13.673 1.00 93.81 302 GLU A CA 1
ATOM 2256 C C . GLU A 1 302 ? 13.118 -9.541 14.126 1.00 93.81 302 GLU A C 1
ATOM 2258 O O . GLU A 1 302 ? 13.008 -9.810 15.320 1.00 93.81 302 GLU A O 1
ATOM 2263 N N . GLN A 1 303 ? 12.507 -10.253 13.176 1.00 94.44 303 GLN A N 1
ATOM 2264 C CA . GLN A 1 303 ? 11.624 -11.378 13.471 1.00 94.44 303 GLN A CA 1
ATOM 2265 C C . GLN A 1 303 ? 12.403 -12.569 14.035 1.00 94.44 303 GLN A C 1
ATOM 2267 O O . GLN A 1 303 ? 11.932 -13.205 14.978 1.00 94.44 303 GLN A O 1
ATOM 2272 N N . ILE A 1 304 ? 13.605 -12.850 13.512 1.00 94.88 304 ILE A N 1
ATOM 2273 C CA . ILE A 1 304 ? 14.486 -13.901 14.046 1.00 94.88 304 ILE A CA 1
ATOM 2274 C C . ILE A 1 304 ? 14.838 -13.585 15.508 1.00 94.88 304 ILE A C 1
ATOM 2276 O O . ILE A 1 304 ? 14.736 -14.458 16.369 1.00 94.88 304 ILE A O 1
ATOM 2280 N N . ALA A 1 305 ? 15.203 -12.334 15.809 1.00 96.38 305 ALA A N 1
ATOM 2281 C CA . ALA A 1 305 ? 15.537 -11.911 17.164 1.00 96.38 305 ALA A CA 1
ATOM 2282 C C . ALA A 1 305 ? 14.327 -11.953 18.113 1.00 96.38 305 ALA A C 1
ATOM 2284 O O . ALA A 1 305 ? 14.443 -12.497 19.211 1.00 96.38 305 ALA A O 1
ATOM 2285 N N . ALA A 1 306 ? 13.165 -11.449 17.684 1.00 95.62 306 ALA A N 1
ATOM 2286 C CA . ALA A 1 306 ? 11.925 -11.485 18.458 1.00 95.62 306 ALA A CA 1
ATOM 2287 C C . ALA A 1 306 ? 11.516 -12.924 18.812 1.00 95.62 306 ALA A C 1
ATOM 2289 O O . ALA A 1 306 ? 11.403 -13.256 19.992 1.00 95.62 306 ALA A O 1
ATOM 2290 N N . ASN A 1 307 ? 11.400 -13.801 17.808 1.00 95.44 307 ASN A N 1
ATOM 2291 C CA . ASN A 1 307 ? 11.006 -15.198 18.004 1.00 95.44 307 ASN A CA 1
ATOM 2292 C C . ASN A 1 307 ? 12.005 -15.976 18.883 1.00 95.44 307 ASN A C 1
ATOM 2294 O O . ASN A 1 307 ? 11.602 -16.871 19.632 1.00 95.44 307 ASN A O 1
ATOM 2298 N N . ALA A 1 308 ? 13.300 -15.653 18.807 1.00 96.06 308 ALA A N 1
ATOM 2299 C CA . ALA A 1 308 ? 14.325 -16.312 19.610 1.00 96.06 308 ALA A CA 1
ATOM 2300 C C . ALA A 1 308 ? 14.322 -15.853 21.076 1.00 96.06 308 ALA A C 1
ATOM 2302 O O . ALA A 1 308 ? 14.457 -16.685 21.974 1.00 96.06 308 ALA A O 1
ATOM 2303 N N . ILE A 1 309 ? 14.135 -14.553 21.328 1.00 96.94 309 ILE A N 1
ATOM 2304 C CA . ILE A 1 309 ? 14.019 -14.011 22.688 1.00 96.94 309 ILE A CA 1
ATOM 2305 C C . ILE A 1 309 ? 12.714 -14.479 23.350 1.00 96.94 309 ILE A C 1
ATOM 2307 O O . ILE A 1 309 ? 12.742 -14.860 24.516 1.00 96.94 309 ILE A O 1
ATOM 2311 N N . GLU A 1 310 ? 11.607 -14.553 22.606 1.00 94.88 310 GLU A N 1
ATOM 2312 C CA . GLU A 1 310 ? 10.340 -15.155 23.051 1.00 94.88 310 GLU A CA 1
ATOM 2313 C C . GLU A 1 310 ? 10.554 -16.605 23.540 1.00 94.88 310 GLU A C 1
ATOM 2315 O O . GLU A 1 310 ? 10.378 -16.904 24.723 1.00 94.88 310 GLU A O 1
ATOM 2320 N N . ARG A 1 311 ? 11.038 -17.494 22.658 1.00 92.88 311 ARG A N 1
ATOM 2321 C CA . ARG A 1 311 ? 11.191 -18.938 22.937 1.00 92.88 311 ARG A CA 1
ATOM 2322 C C . ARG A 1 311 ? 12.225 -19.268 24.006 1.00 92.88 311 ARG A C 1
ATOM 2324 O O . ARG A 1 311 ? 12.092 -20.290 24.674 1.00 92.88 311 ARG A O 1
ATOM 2331 N N . VAL A 1 312 ? 13.259 -18.440 24.176 1.00 94.38 312 VAL A N 1
ATOM 2332 C CA . VAL A 1 312 ? 14.275 -18.671 25.216 1.00 94.38 312 VAL A CA 1
ATOM 2333 C C . VAL A 1 312 ? 13.816 -18.179 26.598 1.00 94.38 312 VAL A C 1
ATOM 2335 O O . VAL A 1 312 ? 14.367 -18.615 27.610 1.00 94.38 312 VAL A O 1
ATOM 2338 N N . LEU A 1 313 ? 12.812 -17.292 26.660 1.00 92.56 313 LEU A N 1
ATOM 2339 C CA . LEU A 1 313 ? 12.274 -16.735 27.906 1.00 92.56 313 LEU A CA 1
ATOM 2340 C C . LEU A 1 313 ? 10.977 -17.408 28.377 1.00 92.56 313 LEU A C 1
ATOM 2342 O O . LEU A 1 313 ? 10.800 -17.530 29.596 1.00 92.56 313 LEU A O 1
ATOM 2346 N N . ASP A 1 314 ? 10.113 -17.857 27.458 1.00 88.50 314 ASP A N 1
ATOM 2347 C CA . ASP A 1 314 ? 8.866 -18.572 27.764 1.00 88.50 314 ASP A CA 1
ATOM 2348 C C . ASP A 1 314 ? 8.814 -19.990 27.141 1.00 88.50 314 ASP A C 1
ATOM 2350 O O . ASP A 1 314 ? 8.571 -20.137 25.937 1.00 88.50 314 ASP A O 1
ATOM 2354 N N . PRO A 1 315 ? 8.954 -21.055 27.963 1.00 71.62 315 PRO A N 1
ATOM 2355 C CA . PRO A 1 315 ? 8.787 -22.452 27.549 1.00 71.62 315 PRO A CA 1
ATOM 2356 C C . PRO A 1 315 ? 7.386 -22.847 27.044 1.00 71.62 315 PRO A C 1
ATOM 2358 O O . PRO A 1 315 ? 7.227 -23.981 26.585 1.00 71.62 315 PRO A O 1
ATOM 2361 N N . ALA A 1 316 ? 6.372 -21.981 27.160 1.00 74.94 316 ALA A N 1
ATOM 2362 C CA . ALA A 1 316 ? 5.042 -22.197 26.583 1.00 74.94 316 ALA A CA 1
ATOM 2363 C C . ALA A 1 316 ? 4.949 -21.815 25.091 1.00 74.94 316 ALA A C 1
ATOM 2365 O O . ALA A 1 316 ? 3.995 -22.222 24.424 1.00 74.94 316 ALA A O 1
ATOM 2366 N N . SER A 1 317 ? 5.930 -21.074 24.562 1.00 78.31 317 SER A N 1
ATOM 2367 C CA . SER A 1 317 ? 5.976 -20.637 23.160 1.00 78.31 317 SER A CA 1
ATOM 2368 C C . SER A 1 317 ? 6.001 -21.814 22.177 1.00 78.31 317 SER A C 1
ATOM 2370 O O . SER A 1 317 ? 6.531 -22.892 22.468 1.00 78.31 317 SER A O 1
ATOM 2372 N N . ALA A 1 318 ? 5.483 -21.606 20.963 1.00 71.62 318 ALA A N 1
ATOM 2373 C CA . ALA A 1 318 ? 5.514 -22.614 19.903 1.00 71.62 318 ALA A CA 1
ATOM 2374 C C . ALA A 1 318 ? 6.967 -22.952 19.515 1.00 71.62 318 ALA A C 1
ATOM 2376 O O . ALA A 1 318 ? 7.661 -22.118 18.935 1.00 71.62 318 ALA A O 1
ATOM 2377 N N . ARG A 1 319 ? 7.423 -24.172 19.844 1.00 80.62 319 ARG A N 1
ATOM 2378 C CA . ARG A 1 319 ? 8.848 -24.566 19.806 1.00 80.62 319 ARG A CA 1
ATOM 2379 C C . ARG A 1 319 ? 9.547 -24.207 18.500 1.00 80.62 319 ARG A C 1
ATOM 2381 O O . ARG A 1 319 ? 10.553 -23.510 18.541 1.00 80.62 319 ARG A O 1
ATOM 2388 N N . THR A 1 320 ? 9.008 -24.648 17.369 1.00 85.19 320 THR A N 1
ATOM 2389 C CA . THR A 1 320 ? 9.559 -24.364 16.040 1.00 85.19 320 THR A CA 1
ATOM 2390 C C . THR A 1 320 ? 8.806 -23.215 15.387 1.00 85.19 320 THR A C 1
ATOM 2392 O O . THR A 1 320 ? 7.576 -23.212 15.362 1.00 85.19 320 THR A O 1
ATOM 2395 N N . VAL A 1 321 ? 9.546 -22.289 14.785 1.00 88.31 321 VAL A N 1
ATOM 2396 C CA . VAL A 1 321 ? 9.046 -21.356 13.777 1.00 88.31 321 VAL A CA 1
ATOM 2397 C C . VAL A 1 321 ? 9.938 -21.419 12.535 1.00 88.31 321 VAL A C 1
ATOM 2399 O O . VAL A 1 321 ? 11.168 -21.509 12.615 1.00 88.31 321 VAL A O 1
ATOM 2402 N N . THR A 1 322 ? 9.299 -21.408 11.369 1.00 86.81 322 THR A N 1
ATOM 2403 C CA . THR A 1 322 ? 9.950 -21.104 10.093 1.00 86.81 322 THR A CA 1
ATOM 2404 C C . THR A 1 322 ? 9.417 -19.750 9.657 1.00 86.81 322 THR A C 1
ATOM 2406 O O . THR A 1 322 ? 8.206 -19.590 9.569 1.00 86.81 322 THR A O 1
ATOM 2409 N N . ILE A 1 323 ? 10.306 -18.784 9.455 1.00 85.94 323 ILE A N 1
ATOM 2410 C CA . ILE A 1 323 ? 9.968 -17.452 8.959 1.00 85.94 323 ILE A CA 1
ATOM 2411 C C . ILE A 1 323 ? 10.137 -17.470 7.439 1.00 85.94 323 ILE A C 1
ATOM 2413 O O . ILE A 1 323 ? 11.184 -17.882 6.940 1.00 85.94 323 ILE A O 1
ATOM 2417 N N . ASP A 1 324 ? 9.102 -17.049 6.725 1.00 75.94 324 ASP A N 1
ATOM 2418 C CA . ASP A 1 324 ? 8.955 -17.079 5.266 1.00 75.94 324 ASP A CA 1
ATOM 2419 C C . ASP A 1 324 ? 8.978 -15.685 4.608 1.00 75.94 324 ASP A C 1
ATOM 2421 O O . ASP A 1 324 ? 9.128 -15.592 3.391 1.00 75.94 324 ASP A O 1
ATOM 2425 N N . SER A 1 325 ? 8.917 -14.602 5.390 1.00 76.06 325 SER A N 1
ATOM 2426 C CA . SER A 1 325 ? 9.055 -13.229 4.886 1.00 76.06 325 SER A CA 1
ATOM 2427 C C . SER A 1 325 ? 10.512 -12.857 4.566 1.00 76.06 325 SER A C 1
ATOM 2429 O O . SER A 1 325 ? 11.389 -13.013 5.423 1.00 76.06 325 SER A O 1
ATOM 2431 N N . TYR A 1 326 ? 10.762 -12.270 3.390 1.00 80.25 326 TYR A N 1
ATOM 2432 C CA . TYR A 1 326 ? 12.091 -11.828 2.944 1.00 80.25 326 TYR A CA 1
ATOM 2433 C C . TYR A 1 326 ? 12.053 -10.500 2.183 1.00 80.25 326 TYR A C 1
ATOM 2435 O O . TYR A 1 326 ? 11.065 -10.175 1.535 1.00 80.25 326 TYR A O 1
ATOM 2443 N N . GLU A 1 327 ? 13.182 -9.790 2.166 1.00 87.81 327 GLU A N 1
ATOM 2444 C CA . GLU A 1 327 ? 13.422 -8.653 1.269 1.00 87.81 327 GLU A CA 1
ATOM 2445 C C . GLU A 1 327 ? 14.532 -9.032 0.278 1.00 87.81 327 GLU A C 1
ATOM 2447 O O . GLU A 1 327 ? 15.629 -9.414 0.693 1.00 87.81 327 GLU A O 1
ATOM 2452 N N . PHE A 1 328 ? 14.297 -8.920 -1.035 1.00 90.62 328 PHE A N 1
ATOM 2453 C CA . PHE A 1 328 ? 15.364 -9.142 -2.015 1.00 90.62 328 PHE A CA 1
ATOM 2454 C C . PHE A 1 328 ? 16.079 -7.836 -2.377 1.00 90.62 328 PHE A C 1
ATOM 2456 O O . PHE A 1 328 ? 15.647 -7.067 -3.239 1.00 90.62 328 PHE A O 1
ATOM 2463 N N . VAL A 1 329 ? 17.223 -7.605 -1.732 1.00 93.62 329 VAL A N 1
ATOM 2464 C CA . VAL A 1 329 ? 18.033 -6.395 -1.885 1.00 93.62 329 VAL A CA 1
ATOM 2465 C C . VAL A 1 329 ? 18.825 -6.462 -3.192 1.00 93.62 329 VAL A C 1
ATOM 2467 O O . VAL A 1 329 ? 19.990 -6.866 -3.232 1.00 93.62 329 VAL A O 1
ATOM 2470 N N . ARG A 1 330 ? 18.172 -6.071 -4.288 1.00 94.50 330 ARG A N 1
ATOM 2471 C CA . ARG A 1 330 ? 18.765 -5.917 -5.628 1.00 94.50 330 ARG A CA 1
ATOM 2472 C C . ARG A 1 330 ? 19.901 -4.879 -5.579 1.00 94.50 330 ARG A C 1
ATOM 2474 O O . ARG A 1 330 ? 19.706 -3.798 -5.028 1.00 94.50 330 ARG A O 1
ATOM 2481 N N . ARG A 1 331 ? 21.066 -5.168 -6.175 1.00 93.75 331 ARG A N 1
ATOM 2482 C CA . ARG A 1 331 ? 22.215 -4.242 -6.324 1.00 93.75 331 ARG A CA 1
ATOM 2483 C C . ARG A 1 331 ? 22.904 -4.445 -7.688 1.00 93.75 331 ARG A C 1
ATOM 2485 O O . ARG A 1 331 ? 22.335 -5.057 -8.590 1.00 93.75 331 ARG A O 1
ATOM 2492 N N . GLU A 1 332 ? 24.096 -3.888 -7.886 1.00 96.00 332 GLU A N 1
ATOM 2493 C CA . GLU A 1 332 ? 24.846 -3.963 -9.145 1.00 96.00 332 GLU A CA 1
ATOM 2494 C C . GLU A 1 332 ? 25.187 -5.409 -9.570 1.00 96.00 332 GLU A C 1
ATOM 2496 O O . GLU A 1 332 ? 25.233 -5.695 -10.765 1.00 96.00 332 GLU A O 1
ATOM 2501 N N . SER A 1 333 ? 25.412 -6.346 -8.636 1.00 97.38 333 SER A N 1
ATOM 2502 C CA . SER A 1 333 ? 25.957 -7.675 -8.974 1.00 97.38 333 SER A CA 1
ATOM 2503 C C . SER A 1 333 ? 25.044 -8.580 -9.807 1.00 97.38 333 SER A C 1
ATOM 2505 O O . SER A 1 333 ? 25.565 -9.459 -10.491 1.00 97.38 333 SER A O 1
ATOM 2507 N N . CYS A 1 334 ? 23.716 -8.416 -9.758 1.00 94.69 334 CYS A N 1
ATOM 2508 C CA . CYS A 1 334 ? 22.793 -9.225 -10.563 1.00 94.69 334 CYS A CA 1
ATOM 2509 C C . CYS A 1 334 ? 22.520 -8.621 -11.951 1.00 94.69 334 CYS A C 1
ATOM 2511 O O . CYS A 1 334 ? 22.107 -9.346 -12.854 1.00 94.69 334 CYS A O 1
ATOM 2513 N N . GLY A 1 335 ? 22.788 -7.323 -12.142 1.00 91.38 335 GLY A N 1
ATOM 2514 C CA . GLY A 1 335 ? 22.431 -6.565 -13.347 1.00 91.38 335 GLY A CA 1
ATOM 2515 C C . GLY A 1 335 ? 21.270 -5.578 -13.171 1.00 91.38 335 GLY A C 1
ATOM 2516 O O . GLY A 1 335 ? 21.025 -4.782 -14.072 1.00 91.38 335 GLY A O 1
ATOM 2517 N N . CYS A 1 336 ? 20.601 -5.546 -12.009 1.00 84.75 336 CYS A N 1
ATOM 2518 C CA . CYS A 1 336 ? 19.503 -4.604 -11.735 1.00 84.75 336 CYS A CA 1
ATOM 2519 C C . CYS A 1 336 ? 19.894 -3.120 -11.808 1.00 84.75 336 CYS A C 1
ATOM 2521 O O . CYS A 1 336 ? 19.024 -2.267 -12.017 1.00 84.75 336 CYS A O 1
ATOM 2523 N N . TYR A 1 337 ? 21.177 -2.818 -11.620 1.00 83.25 337 TYR A N 1
ATOM 2524 C CA . TYR A 1 337 ? 21.760 -1.483 -11.701 1.00 83.25 337 TYR A CA 1
ATOM 2525 C C . TYR A 1 337 ? 23.102 -1.558 -12.445 1.00 83.25 337 TYR A C 1
ATOM 2527 O O . TYR A 1 337 ? 23.781 -2.586 -12.361 1.00 83.25 337 TYR A O 1
ATOM 2535 N N . PRO A 1 338 ? 23.512 -0.501 -13.171 1.00 76.56 338 PRO A N 1
ATOM 2536 C CA . PRO A 1 338 ? 24.812 -0.482 -13.829 1.00 76.56 338 PRO A CA 1
ATOM 2537 C C . PRO A 1 338 ? 25.939 -0.489 -12.795 1.00 76.56 338 PRO A C 1
ATOM 2539 O O . PRO A 1 338 ? 25.801 0.069 -11.707 1.00 76.56 338 PRO A O 1
ATOM 2542 N N . LEU A 1 339 ? 27.103 -1.017 -13.178 1.00 72.88 339 LEU A N 1
ATOM 2543 C CA . LEU A 1 339 ? 28.332 -0.780 -12.426 1.00 72.88 339 LEU A CA 1
ATOM 2544 C C . LEU A 1 339 ? 28.559 0.725 -12.259 1.00 72.88 339 LEU A C 1
ATOM 2546 O O . LEU A 1 339 ? 28.771 1.435 -13.244 1.00 72.88 339 LEU A O 1
ATOM 2550 N N . ARG A 1 340 ? 28.609 1.199 -11.008 1.00 58.44 340 ARG A N 1
ATOM 2551 C CA . ARG A 1 340 ? 29.179 2.513 -10.699 1.00 58.44 340 ARG A CA 1
ATOM 2552 C C . ARG A 1 340 ? 30.605 2.544 -11.243 1.00 58.44 340 ARG A C 1
ATOM 2554 O O . ARG A 1 340 ? 31.475 1.800 -10.776 1.00 58.44 340 ARG A O 1
ATOM 2561 N N . ALA A 1 341 ? 30.837 3.380 -12.251 1.00 52.72 341 ALA A N 1
ATOM 2562 C CA . ALA A 1 341 ? 32.169 3.568 -12.799 1.00 52.72 341 ALA A CA 1
ATOM 2563 C C . ALA A 1 341 ? 33.089 4.071 -11.672 1.00 52.72 341 ALA A C 1
ATOM 2565 O O . ALA A 1 341 ? 32.742 5.046 -11.000 1.00 52.72 341 ALA A O 1
ATOM 2566 N N . PRO A 1 342 ? 34.248 3.436 -11.424 1.00 43.78 342 PRO A N 1
ATOM 2567 C CA . PRO A 1 342 ? 35.186 3.966 -10.453 1.00 43.78 342 PRO A CA 1
ATOM 2568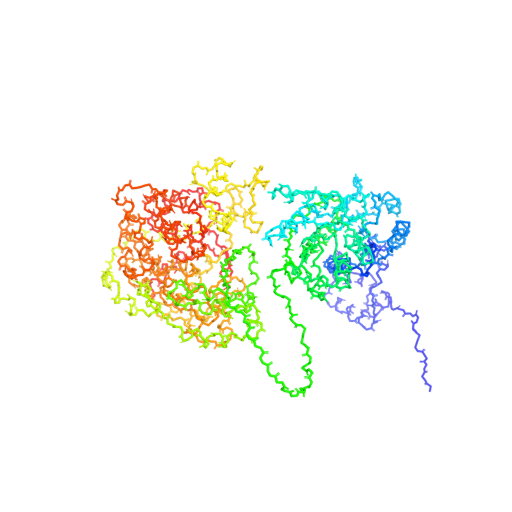 C C . PRO A 1 342 ? 35.665 5.323 -10.968 1.00 43.78 342 PRO A C 1
ATOM 2570 O O . PRO A 1 342 ? 36.138 5.413 -12.104 1.00 43.78 342 PRO A O 1
ATOM 2573 N N . ASN A 1 343 ? 35.558 6.362 -10.133 1.00 38.91 343 ASN A N 1
ATOM 2574 C CA . ASN A 1 343 ? 36.089 7.694 -10.417 1.00 38.91 343 ASN A CA 1
ATOM 2575 C C . ASN A 1 343 ? 37.613 7.613 -10.583 1.00 38.91 343 ASN A C 1
ATOM 2577 O O . ASN A 1 343 ? 38.375 7.827 -9.641 1.00 38.91 343 ASN A O 1
ATOM 2581 N N . ARG A 1 344 ? 38.065 7.281 -11.796 1.00 35.75 344 ARG A N 1
ATOM 2582 C CA . ARG A 1 344 ? 39.464 7.404 -12.191 1.00 35.75 344 ARG A CA 1
ATOM 2583 C C . ARG A 1 344 ? 39.815 8.889 -12.127 1.00 35.75 344 ARG A C 1
ATOM 2585 O O . ARG A 1 344 ? 39.189 9.665 -12.852 1.00 35.75 344 ARG A O 1
ATOM 2592 N N . PRO A 1 345 ? 40.832 9.295 -11.349 1.00 36.38 345 PRO A N 1
ATOM 2593 C CA . PRO A 1 345 ? 41.492 10.565 -11.602 1.00 36.38 345 PRO A CA 1
ATOM 2594 C C . PRO A 1 345 ? 41.916 10.564 -13.070 1.00 36.38 345 PRO A C 1
ATOM 2596 O O . PRO A 1 345 ? 42.530 9.598 -13.531 1.00 36.38 345 PRO A O 1
ATOM 2599 N N . THR A 1 346 ? 41.545 11.598 -13.821 1.00 34.25 346 THR A N 1
ATOM 2600 C CA . THR A 1 346 ? 41.962 11.732 -15.219 1.00 34.25 346 THR A CA 1
ATOM 2601 C C . THR A 1 346 ? 43.489 11.741 -15.274 1.00 34.25 346 THR A C 1
ATOM 2603 O O . THR A 1 346 ? 44.083 12.637 -14.671 1.00 34.25 346 THR A O 1
ATOM 2606 N N . PRO A 1 347 ? 44.145 10.798 -15.976 1.00 37.53 347 PRO A N 1
ATOM 2607 C CA . PRO A 1 347 ? 45.571 10.915 -16.236 1.00 37.53 347 PRO A CA 1
ATOM 2608 C C . PRO A 1 347 ? 45.822 12.203 -17.022 1.00 37.53 347 PRO A C 1
ATOM 2610 O O . PRO A 1 347 ? 45.082 12.493 -17.968 1.00 37.53 347 PRO A O 1
ATOM 2613 N N . ASP A 1 348 ? 46.843 12.969 -16.637 1.00 39.00 348 ASP A N 1
ATOM 2614 C CA . ASP A 1 348 ? 47.211 14.193 -17.350 1.00 39.00 348 ASP A CA 1
ATOM 2615 C C . ASP A 1 348 ? 47.443 13.916 -18.839 1.00 39.00 348 ASP A C 1
ATOM 2617 O O . ASP A 1 348 ? 48.082 12.933 -19.218 1.00 39.00 348 ASP A O 1
ATOM 2621 N N . ARG A 1 349 ? 46.912 14.798 -19.693 1.00 33.38 349 ARG A N 1
ATOM 2622 C CA . ARG A 1 349 ? 46.961 14.660 -21.156 1.00 33.38 349 ARG A CA 1
ATOM 2623 C C . ARG A 1 349 ? 48.398 14.661 -21.697 1.00 33.38 349 ARG A C 1
ATOM 2625 O O . ARG A 1 349 ? 49.083 15.677 -21.574 1.00 33.38 349 ARG A O 1
ATOM 2632 N N . PRO A 1 350 ? 48.767 13.670 -22.525 1.00 33.53 350 PRO A N 1
ATOM 2633 C CA . PRO A 1 350 ? 49.594 13.889 -23.705 1.00 33.53 350 PRO A CA 1
ATOM 2634 C C . PRO A 1 350 ? 48.710 14.365 -24.887 1.00 33.53 350 PRO A C 1
ATOM 2636 O O . PRO A 1 350 ? 47.499 14.119 -24.893 1.00 33.53 350 PRO A O 1
ATOM 2639 N N . PRO A 1 351 ? 49.267 15.060 -25.895 1.00 37.12 351 PRO A N 1
ATOM 2640 C CA . PRO A 1 351 ? 48.496 15.622 -27.010 1.00 37.12 351 PRO A CA 1
ATOM 2641 C C . PRO A 1 351 ? 48.213 14.622 -28.154 1.00 37.12 351 PRO A C 1
ATOM 2643 O O . PRO A 1 351 ? 48.988 13.698 -28.359 1.00 37.12 351 PRO A O 1
ATOM 2646 N N . SER A 1 352 ? 47.131 14.890 -28.910 1.00 39.25 352 SER A N 1
ATOM 2647 C CA . SER A 1 352 ? 46.840 14.574 -30.341 1.00 39.25 352 SER A CA 1
ATOM 2648 C C . SER A 1 352 ? 47.523 13.359 -31.015 1.00 39.25 352 SER A C 1
ATOM 2650 O O . SER A 1 352 ? 48.744 13.269 -31.050 1.00 39.25 352 SER A O 1
ATOM 2652 N N . ASP A 1 353 ? 46.826 12.512 -31.785 1.00 30.20 353 ASP A N 1
ATOM 2653 C CA . ASP A 1 353 ? 46.052 12.890 -32.990 1.00 30.20 353 ASP A CA 1
ATOM 2654 C C . ASP A 1 353 ? 45.254 11.678 -33.576 1.00 30.20 353 ASP A C 1
ATOM 2656 O O . ASP A 1 353 ? 45.536 10.535 -33.236 1.00 30.20 353 ASP A O 1
ATOM 2660 N N . ARG A 1 354 ? 44.349 11.937 -34.541 1.00 27.36 354 ARG A N 1
ATOM 2661 C CA . ARG A 1 354 ? 43.734 11.023 -35.552 1.00 27.36 354 ARG A CA 1
ATOM 2662 C C . ARG A 1 354 ? 42.770 9.878 -35.149 1.00 27.36 354 ARG A C 1
ATOM 2664 O O . ARG A 1 354 ? 43.198 8.852 -34.656 1.00 27.36 354 ARG A O 1
ATOM 2671 N N . ARG A 1 355 ? 41.526 10.010 -35.670 1.00 28.73 355 ARG A N 1
ATOM 2672 C CA . ARG A 1 355 ? 40.753 9.076 -36.563 1.00 28.73 355 ARG A CA 1
ATOM 2673 C C . ARG A 1 355 ? 40.581 7.599 -36.104 1.00 28.73 355 ARG A C 1
ATOM 2675 O O . ARG A 1 355 ? 41.557 6.946 -35.797 1.00 28.73 355 ARG A O 1
ATOM 2682 N N . SER A 1 356 ? 39.412 6.940 -36.181 1.00 27.39 356 SER A N 1
ATOM 2683 C CA . SER A 1 356 ? 38.216 7.094 -37.050 1.00 27.39 356 SER A CA 1
ATOM 2684 C C . SER A 1 356 ? 37.044 6.173 -36.616 1.00 27.39 356 SER A C 1
ATOM 2686 O O . SER A 1 356 ? 37.301 5.267 -35.843 1.00 27.39 356 SER A O 1
ATOM 2688 N N . ARG A 1 357 ? 35.831 6.370 -37.195 1.00 29.05 357 ARG A N 1
ATOM 2689 C CA . ARG A 1 357 ? 34.727 5.405 -37.545 1.00 29.05 357 ARG A CA 1
ATOM 2690 C C . ARG A 1 357 ? 34.608 4.066 -36.761 1.00 29.05 357 ARG A C 1
ATOM 2692 O O . ARG A 1 357 ? 35.591 3.347 -36.700 1.00 29.05 357 ARG A O 1
ATOM 2699 N N . ALA A 1 358 ? 33.445 3.516 -36.376 1.00 25.72 358 ALA A N 1
ATOM 2700 C CA . ALA A 1 358 ? 31.997 3.862 -36.347 1.00 25.72 358 ALA A CA 1
ATOM 2701 C C . ALA A 1 358 ? 31.273 2.672 -35.594 1.00 25.72 358 ALA A C 1
ATOM 2703 O O . ALA A 1 358 ? 31.994 1.905 -34.965 1.00 25.72 358 ALA A O 1
ATOM 2704 N N . THR A 1 359 ? 29.955 2.376 -35.540 1.00 24.77 359 THR A N 1
ATOM 2705 C CA . THR A 1 359 ? 28.713 2.814 -36.236 1.00 24.77 359 THR A CA 1
ATOM 2706 C C . THR A 1 359 ? 27.455 2.401 -35.417 1.00 24.77 359 THR A C 1
ATOM 2708 O O . THR A 1 359 ? 27.538 1.453 -34.651 1.00 24.77 359 THR A O 1
ATOM 2711 N N . SER A 1 360 ? 26.306 3.063 -35.640 1.00 23.75 360 SER A N 1
ATOM 2712 C CA . SER A 1 360 ? 24.894 2.581 -35.529 1.00 23.75 360 SER A CA 1
ATOM 2713 C C . SER A 1 360 ? 24.451 1.509 -34.494 1.00 23.75 360 SER A C 1
ATOM 2715 O O . SER A 1 360 ? 24.735 0.337 -34.707 1.00 23.75 360 SER A O 1
ATOM 2717 N N . ALA A 1 361 ? 23.591 1.930 -33.541 1.00 23.28 361 ALA A N 1
ATOM 2718 C CA . ALA A 1 361 ? 22.193 1.482 -33.260 1.00 23.28 361 ALA A CA 1
ATOM 2719 C C . ALA A 1 361 ? 21.815 -0.031 -33.120 1.00 23.28 361 ALA A C 1
ATOM 2721 O O . ALA A 1 361 ? 22.507 -0.880 -33.672 1.00 23.28 361 ALA A O 1
ATOM 2722 N N . PRO A 1 362 ? 20.658 -0.398 -32.500 1.00 26.48 362 PRO A N 1
ATOM 2723 C CA . PRO A 1 362 ? 19.590 0.435 -31.914 1.00 26.48 362 PRO A CA 1
ATOM 2724 C C . PRO A 1 362 ? 19.287 0.161 -30.418 1.00 26.48 362 PRO A C 1
ATOM 2726 O O . PRO A 1 362 ? 19.850 -0.735 -29.798 1.00 26.48 362 PRO A O 1
ATOM 2729 N N . ILE A 1 363 ? 18.348 0.931 -29.858 1.00 24.20 363 ILE A N 1
ATOM 2730 C CA . ILE A 1 363 ? 17.775 0.751 -28.510 1.00 24.20 363 ILE A CA 1
ATOM 2731 C C . ILE A 1 363 ? 16.691 -0.345 -28.521 1.00 24.20 363 ILE A C 1
ATOM 2733 O O . ILE A 1 363 ? 15.925 -0.444 -29.480 1.00 24.20 363 ILE A O 1
ATOM 2737 N N . GLN A 1 364 ? 16.576 -1.112 -27.431 1.00 22.61 364 GLN A N 1
ATOM 2738 C CA . GLN A 1 364 ? 15.366 -1.868 -27.085 1.00 22.61 364 GLN A CA 1
ATOM 2739 C C . GLN A 1 364 ? 14.903 -1.478 -25.677 1.00 22.61 364 GLN A C 1
ATOM 2741 O O . GLN A 1 364 ? 15.577 -1.760 -24.691 1.00 22.61 364 GLN A O 1
ATOM 2746 N N . THR A 1 365 ? 13.747 -0.825 -25.592 1.00 25.80 365 THR A N 1
ATOM 2747 C CA . THR A 1 365 ? 13.067 -0.484 -24.340 1.00 25.80 365 THR A CA 1
ATOM 2748 C C . THR A 1 365 ? 12.175 -1.635 -23.879 1.00 25.80 365 THR A C 1
ATOM 2750 O O . THR A 1 365 ? 11.431 -2.207 -24.676 1.00 25.80 365 THR A O 1
ATOM 2753 N N . ARG A 1 366 ? 12.187 -1.940 -22.575 1.00 24.58 366 ARG A N 1
ATOM 2754 C CA . ARG A 1 366 ? 11.080 -2.634 -21.901 1.00 24.58 366 ARG A CA 1
ATOM 2755 C C . ARG A 1 366 ? 10.970 -2.212 -20.437 1.00 24.58 366 ARG A C 1
ATOM 2757 O O . ARG A 1 366 ? 11.965 -1.873 -19.801 1.00 24.58 366 ARG A O 1
ATOM 2764 N N . THR A 1 367 ? 9.730 -2.164 -19.972 1.00 21.97 367 THR A N 1
ATOM 2765 C CA . THR A 1 367 ? 9.281 -1.615 -18.690 1.00 21.97 367 THR A CA 1
ATOM 2766 C C . THR A 1 367 ? 9.563 -2.547 -17.508 1.00 21.97 367 THR A C 1
ATOM 2768 O O . THR A 1 367 ? 9.844 -3.733 -17.680 1.00 21.97 367 THR A O 1
ATOM 2771 N N . ARG A 1 368 ? 9.485 -1.992 -16.292 1.00 26.48 368 ARG A N 1
ATOM 2772 C CA . ARG A 1 368 ? 9.395 -2.736 -15.028 1.00 26.48 368 ARG A CA 1
ATOM 2773 C C . ARG A 1 368 ? 7.993 -2.567 -14.458 1.00 26.48 368 ARG A C 1
ATOM 2775 O O . ARG A 1 368 ? 7.432 -1.485 -14.578 1.00 26.48 368 ARG A O 1
ATOM 2782 N N . GLU A 1 369 ? 7.514 -3.575 -13.745 1.00 25.64 369 GLU A N 1
ATOM 2783 C CA . GLU A 1 369 ? 6.463 -3.403 -12.741 1.00 25.64 369 GLU A CA 1
ATOM 2784 C C . GLU A 1 369 ? 7.085 -3.456 -11.339 1.00 25.64 369 GLU A C 1
ATOM 2786 O O . GLU A 1 369 ? 8.154 -4.042 -11.133 1.00 25.64 369 GLU A O 1
ATOM 2791 N N . LYS A 1 370 ? 6.421 -2.813 -10.378 1.00 30.42 370 LYS A N 1
ATOM 2792 C CA . LYS A 1 370 ? 6.740 -2.866 -8.950 1.00 30.42 370 LYS A CA 1
ATOM 2793 C C . LYS A 1 370 ? 5.489 -3.263 -8.181 1.00 30.42 370 LYS A C 1
ATOM 2795 O O . LYS A 1 370 ? 4.390 -2.814 -8.489 1.00 30.42 370 LYS A O 1
ATOM 2800 N N . GLY A 1 371 ? 5.710 -3.974 -7.089 1.00 24.38 371 GLY A N 1
ATOM 2801 C CA . GLY A 1 371 ? 4.834 -3.921 -5.935 1.00 24.38 371 GLY A CA 1
ATOM 2802 C C . GLY A 1 371 ? 5.588 -4.417 -4.718 1.00 24.38 371 GLY A C 1
ATOM 2803 O O . GLY A 1 371 ? 5.809 -5.608 -4.548 1.00 24.38 371 GLY A O 1
ATOM 2804 N N . GLU A 1 372 ? 6.043 -3.460 -3.926 1.00 27.70 372 GLU A N 1
ATOM 2805 C CA . GLU A 1 372 ? 6.724 -3.634 -2.649 1.00 27.70 372 GLU A CA 1
ATOM 2806 C C . GLU A 1 372 ? 6.123 -2.559 -1.739 1.00 27.70 372 GLU A C 1
ATOM 2808 O O . GLU A 1 372 ? 5.862 -1.448 -2.211 1.00 27.70 372 GLU A O 1
ATOM 2813 N N . THR A 1 373 ? 5.866 -2.865 -0.465 1.00 25.14 373 THR A N 1
ATOM 2814 C CA . THR A 1 373 ? 5.314 -1.890 0.493 1.00 25.14 373 THR A CA 1
ATOM 2815 C C . THR A 1 373 ? 6.207 -0.652 0.542 1.00 25.14 373 THR A C 1
ATOM 2817 O O . THR A 1 373 ? 7.400 -0.754 0.838 1.00 25.14 373 THR A O 1
ATOM 2820 N N . VAL A 1 374 ? 5.652 0.508 0.181 1.00 25.81 374 VAL A N 1
ATOM 2821 C CA . VAL A 1 374 ? 6.467 1.610 -0.342 1.00 25.81 374 VAL A CA 1
ATOM 2822 C C . VAL A 1 374 ? 7.214 2.352 0.769 1.00 25.81 374 VAL A C 1
ATOM 2824 O O . VAL A 1 374 ? 6.657 3.198 1.467 1.00 25.81 374 VAL A O 1
ATOM 2827 N N . SER A 1 375 ? 8.524 2.116 0.871 1.00 28.16 375 SER A N 1
ATOM 2828 C CA . SER A 1 375 ? 9.446 3.059 1.507 1.00 28.16 375 SER A CA 1
ATOM 2829 C C . SER A 1 375 ? 9.571 4.297 0.608 1.00 28.16 375 SER A C 1
ATOM 2831 O O . SER A 1 375 ? 10.472 4.382 -0.227 1.00 28.16 375 SER A O 1
ATOM 2833 N N . GLU A 1 376 ? 8.624 5.229 0.714 1.00 36.22 376 GLU A N 1
ATOM 2834 C CA . GLU A 1 376 ? 8.409 6.287 -0.288 1.00 36.22 376 GLU A CA 1
ATOM 2835 C C . GLU A 1 376 ? 9.387 7.474 -0.212 1.00 36.22 376 GLU A C 1
ATOM 2837 O O . GLU A 1 376 ? 9.110 8.565 -0.706 1.00 36.22 376 GLU A O 1
ATOM 2842 N N . ASP A 1 377 ? 10.596 7.228 0.293 1.00 34.66 377 ASP A N 1
ATOM 2843 C CA . ASP A 1 377 ? 11.780 7.980 -0.129 1.00 34.66 377 ASP A CA 1
ATOM 2844 C C . ASP A 1 377 ? 12.246 7.407 -1.485 1.00 34.66 377 ASP A C 1
ATOM 2846 O O . ASP A 1 377 ? 13.283 6.751 -1.628 1.00 34.66 377 ASP A O 1
ATOM 2850 N N . ALA A 1 378 ? 11.374 7.556 -2.491 1.00 46.44 378 ALA A N 1
ATOM 2851 C CA . ALA A 1 378 ? 11.584 7.036 -3.832 1.00 46.44 378 ALA A CA 1
ATOM 2852 C C . ALA A 1 378 ? 12.841 7.682 -4.420 1.00 46.44 378 ALA A C 1
ATOM 2854 O O . ALA A 1 378 ? 12.867 8.894 -4.656 1.00 46.44 378 ALA A O 1
ATOM 2855 N N . THR A 1 379 ? 13.879 6.869 -4.667 1.00 58.16 379 THR A N 1
ATOM 2856 C CA . THR A 1 379 ? 15.182 7.363 -5.144 1.00 58.16 379 THR A CA 1
ATOM 2857 C C . THR A 1 379 ? 15.001 8.327 -6.317 1.00 58.16 379 THR A C 1
ATOM 2859 O O . THR A 1 379 ? 14.071 8.164 -7.107 1.00 58.16 379 THR A O 1
ATOM 2862 N N . THR A 1 380 ? 15.891 9.312 -6.484 1.00 65.94 380 THR A N 1
ATOM 2863 C CA . THR A 1 380 ? 15.748 10.340 -7.536 1.00 65.94 380 THR A CA 1
ATOM 2864 C C . THR A 1 380 ? 15.486 9.734 -8.920 1.00 65.94 380 THR A C 1
ATOM 2866 O O . THR A 1 380 ? 14.739 10.303 -9.705 1.00 65.94 380 THR A O 1
ATOM 2869 N N . ARG A 1 381 ? 16.027 8.536 -9.191 1.00 70.25 381 ARG A N 1
ATOM 2870 C CA . ARG A 1 381 ? 15.730 7.739 -10.387 1.00 70.25 381 ARG A CA 1
ATOM 2871 C C . ARG A 1 381 ? 14.276 7.264 -10.465 1.00 70.25 381 ARG A C 1
ATOM 2873 O O . ARG A 1 381 ? 13.660 7.444 -11.507 1.00 70.25 381 ARG A O 1
ATOM 2880 N N . ASP A 1 382 ? 13.753 6.636 -9.417 1.00 68.94 382 ASP A N 1
ATOM 2881 C CA . ASP A 1 382 ? 12.384 6.101 -9.399 1.00 68.94 382 ASP A CA 1
ATOM 2882 C C . ASP A 1 382 ? 11.360 7.242 -9.505 1.00 68.94 382 ASP A C 1
ATOM 2884 O O . ASP A 1 382 ? 10.442 7.167 -10.316 1.00 68.94 382 ASP A O 1
ATOM 2888 N N . SER A 1 383 ? 11.585 8.346 -8.782 1.00 73.62 383 SER A N 1
ATOM 2889 C CA . SER A 1 383 ? 10.773 9.566 -8.904 1.00 73.62 383 SER A CA 1
ATOM 2890 C C . SER A 1 383 ? 10.773 10.133 -10.335 1.00 73.62 383 SER A C 1
ATOM 2892 O O . SER A 1 383 ? 9.736 10.581 -10.815 1.00 73.62 383 SER A O 1
ATOM 2894 N N . ILE A 1 384 ? 11.918 10.105 -11.032 1.00 81.44 384 ILE A N 1
ATOM 2895 C CA . ILE A 1 384 ? 12.040 10.564 -12.429 1.00 81.44 384 ILE A CA 1
ATOM 2896 C C . ILE A 1 384 ? 11.347 9.607 -13.408 1.00 81.44 384 ILE A C 1
ATOM 2898 O O . ILE A 1 384 ? 10.703 10.066 -14.346 1.00 81.44 384 ILE A O 1
ATOM 2902 N N . LEU A 1 385 ? 11.448 8.290 -13.206 1.00 82.00 385 LEU A N 1
ATOM 2903 C CA . LEU A 1 385 ? 10.769 7.309 -14.059 1.00 82.00 385 LEU A CA 1
ATOM 2904 C C . LEU A 1 385 ? 9.245 7.436 -13.951 1.00 82.00 385 LEU A C 1
ATOM 2906 O O . LEU A 1 385 ? 8.580 7.520 -14.979 1.00 82.00 385 LEU A O 1
ATOM 2910 N N . ASN A 1 386 ? 8.717 7.558 -12.732 1.00 85.19 386 ASN A N 1
ATOM 2911 C CA . ASN A 1 386 ? 7.289 7.774 -12.504 1.00 85.19 386 ASN A CA 1
ATOM 2912 C C . ASN A 1 386 ? 6.814 9.103 -13.133 1.00 85.19 386 ASN A C 1
ATOM 2914 O O . ASN A 1 386 ? 5.723 9.169 -13.690 1.00 85.19 386 ASN A O 1
ATOM 2918 N N . GLU A 1 387 ? 7.635 10.161 -13.095 1.00 90.44 387 GLU A N 1
ATOM 2919 C CA . GLU A 1 387 ? 7.313 11.448 -13.734 1.00 90.44 387 GLU A CA 1
ATOM 2920 C C . GLU A 1 387 ? 7.297 11.340 -15.264 1.00 90.44 387 GLU A C 1
ATOM 2922 O O . GLU A 1 387 ? 6.406 11.896 -15.898 1.00 90.44 387 GLU A O 1
ATOM 2927 N N . LEU A 1 388 ? 8.216 10.577 -15.866 1.00 88.50 388 LEU A N 1
ATOM 2928 C CA . LEU A 1 388 ? 8.176 10.272 -17.301 1.00 88.50 388 LEU A CA 1
ATOM 2929 C C . LEU A 1 388 ? 6.918 9.476 -17.678 1.00 88.50 388 LEU A C 1
ATOM 2931 O O . LEU A 1 388 ? 6.321 9.763 -18.712 1.00 88.50 388 LEU A O 1
ATOM 2935 N N . ASP A 1 389 ? 6.484 8.526 -16.844 1.00 88.50 389 ASP A N 1
ATOM 2936 C CA . ASP A 1 389 ? 5.243 7.767 -17.054 1.00 88.50 389 ASP A CA 1
ATOM 2937 C C . ASP A 1 389 ? 4.003 8.684 -16.993 1.00 88.50 389 ASP A C 1
ATOM 2939 O O . ASP A 1 389 ? 3.176 8.663 -17.905 1.00 88.50 389 ASP A O 1
ATOM 2943 N N . GLN A 1 390 ? 3.910 9.556 -15.983 1.00 92.06 390 GLN A N 1
ATOM 2944 C CA . GLN A 1 390 ? 2.828 10.539 -15.824 1.00 92.06 390 GLN A CA 1
ATOM 2945 C C . GLN A 1 390 ? 2.816 11.604 -16.940 1.00 92.06 390 GLN A C 1
ATOM 2947 O O . GLN A 1 390 ? 1.742 12.059 -17.348 1.00 92.06 390 GLN A O 1
ATOM 2952 N N . LEU A 1 391 ? 3.984 12.000 -17.458 1.00 91.50 391 LEU A N 1
ATOM 2953 C CA . LEU A 1 391 ? 4.118 12.900 -18.611 1.00 91.50 391 LEU A CA 1
ATOM 2954 C C . LEU A 1 391 ? 3.691 12.218 -19.922 1.00 91.50 391 LEU A C 1
ATOM 2956 O O . LEU A 1 391 ? 2.971 12.821 -20.715 1.00 91.50 391 LEU A O 1
ATOM 2960 N N . GLU A 1 392 ? 4.057 10.951 -20.132 1.00 90.44 392 GLU A N 1
ATOM 2961 C CA . GLU A 1 392 ? 3.624 10.163 -21.296 1.00 90.44 392 GLU A CA 1
ATOM 2962 C C . GLU A 1 392 ? 2.098 9.952 -21.277 1.00 90.44 392 GLU A C 1
ATOM 2964 O O . GLU A 1 392 ? 1.421 10.161 -22.284 1.00 90.44 392 GLU A O 1
ATOM 2969 N N . GLN A 1 393 ? 1.532 9.654 -20.101 1.00 90.50 393 GLN A N 1
ATOM 2970 C CA . GLN A 1 393 ? 0.084 9.525 -19.873 1.00 90.50 393 GLN A CA 1
ATOM 2971 C C . GLN A 1 393 ? -0.693 10.839 -20.085 1.00 90.50 393 GLN A C 1
ATOM 2973 O O . GLN A 1 393 ? -1.862 10.781 -20.461 1.00 90.50 393 GLN A O 1
ATOM 2978 N N . THR A 1 394 ? -0.046 12.002 -19.913 1.00 90.00 394 THR A N 1
ATOM 2979 C CA . THR A 1 394 ? -0.595 13.349 -20.206 1.00 90.00 394 THR A CA 1
ATOM 2980 C C . THR A 1 394 ? -0.181 13.896 -21.585 1.00 90.00 394 THR A C 1
ATOM 2982 O O . THR A 1 394 ? -0.389 15.072 -21.903 1.00 90.00 394 THR A O 1
ATOM 2985 N N . GLY A 1 395 ? 0.378 13.038 -22.445 1.00 89.12 395 GLY A N 1
ATOM 2986 C CA . GLY A 1 395 ? 0.597 13.317 -23.864 1.00 89.12 395 GLY A CA 1
ATOM 2987 C C . GLY A 1 395 ? 1.880 14.065 -24.219 1.00 89.12 395 GLY A C 1
ATOM 2988 O O . GLY A 1 395 ? 2.006 14.503 -25.365 1.00 89.12 395 GLY A O 1
ATOM 2989 N N . TYR A 1 396 ? 2.832 14.227 -23.301 1.00 90.81 396 TYR A N 1
ATOM 2990 C CA . TYR A 1 396 ? 4.152 14.784 -23.614 1.00 90.81 396 TYR A CA 1
ATOM 2991 C C . TYR A 1 396 ? 5.022 13.766 -24.362 1.00 90.81 396 TYR A C 1
ATOM 2993 O O . TYR A 1 396 ? 5.045 12.587 -24.012 1.00 90.81 396 TYR A O 1
ATOM 3001 N N . ASP A 1 397 ? 5.776 14.216 -25.373 1.00 88.75 397 ASP A N 1
ATOM 3002 C CA . ASP A 1 397 ? 6.756 13.350 -26.043 1.00 88.75 397 ASP A CA 1
ATOM 3003 C C . ASP A 1 397 ? 8.001 13.179 -25.164 1.00 88.75 397 ASP A C 1
ATOM 3005 O O . ASP A 1 397 ? 8.967 13.939 -25.237 1.00 88.75 397 ASP A O 1
ATOM 3009 N N . VAL A 1 398 ? 7.962 12.167 -24.301 1.00 88.12 398 VAL A N 1
ATOM 3010 C CA . VAL A 1 398 ? 9.064 11.834 -23.395 1.00 88.12 398 VAL A CA 1
ATOM 3011 C C . VAL A 1 398 ? 10.123 10.941 -24.048 1.00 88.12 398 VAL A C 1
ATOM 3013 O O . VAL A 1 398 ? 11.047 10.531 -23.353 1.00 88.12 398 VAL A O 1
ATOM 3016 N N . ALA A 1 399 ? 10.044 10.597 -25.341 1.00 84.94 399 ALA A N 1
ATOM 3017 C CA . ALA A 1 399 ? 10.887 9.542 -25.920 1.00 84.94 399 ALA A CA 1
ATOM 3018 C C . ALA A 1 399 ? 12.395 9.862 -25.859 1.00 84.94 399 ALA A C 1
ATOM 3020 O O . ALA A 1 399 ? 13.211 8.989 -25.536 1.00 84.94 399 ALA A O 1
ATOM 3021 N N . GLU A 1 400 ? 12.780 11.120 -26.102 1.00 81.25 400 GLU A N 1
ATOM 3022 C CA . GLU A 1 400 ? 14.173 11.565 -25.953 1.00 81.25 400 GLU A CA 1
ATOM 3023 C C . GLU A 1 400 ? 14.603 11.592 -24.477 1.00 81.25 400 GLU A C 1
ATOM 3025 O O . GLU A 1 400 ? 15.702 11.141 -24.155 1.00 81.25 400 GLU A O 1
ATOM 3030 N N . LEU A 1 401 ? 13.735 12.010 -23.546 1.00 79.31 401 LEU A N 1
ATOM 3031 C CA . LEU A 1 401 ? 14.060 11.966 -22.114 1.00 79.31 401 LEU A CA 1
ATOM 3032 C C . LEU A 1 401 ? 14.099 10.547 -21.548 1.00 79.31 401 LEU A C 1
ATOM 3034 O O . LEU A 1 401 ? 14.989 10.260 -20.761 1.00 79.31 401 LEU A O 1
ATOM 3038 N N . ARG A 1 402 ? 13.225 9.625 -21.956 1.00 79.31 402 ARG A N 1
ATOM 3039 C CA . ARG A 1 402 ? 13.236 8.224 -21.499 1.00 79.31 402 ARG A CA 1
ATOM 3040 C C . ARG A 1 402 ? 14.461 7.460 -22.020 1.00 79.31 402 ARG A C 1
ATOM 3042 O O . ARG A 1 402 ? 14.912 6.526 -21.365 1.00 79.31 402 ARG A O 1
ATOM 3049 N N . THR A 1 403 ? 15.030 7.874 -23.156 1.00 73.19 403 THR A N 1
ATOM 3050 C CA . THR A 1 403 ? 16.276 7.302 -23.706 1.00 73.19 403 THR A CA 1
ATOM 3051 C C . THR A 1 403 ? 17.546 7.997 -23.204 1.00 73.19 403 THR A C 1
ATOM 3053 O O . THR A 1 403 ? 18.569 7.334 -23.063 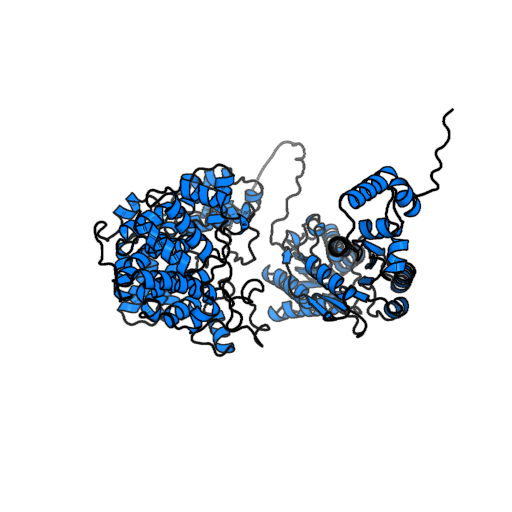1.00 73.19 403 THR A O 1
ATOM 3056 N N . THR A 1 404 ? 17.504 9.295 -22.878 1.00 63.06 404 THR A N 1
ATOM 3057 C CA . THR A 1 404 ? 18.642 10.012 -22.261 1.00 63.06 404 THR A CA 1
ATOM 3058 C C . THR A 1 404 ? 18.690 9.893 -20.739 1.00 63.06 404 THR A C 1
ATOM 3060 O O . THR A 1 404 ? 19.779 9.962 -20.174 1.00 63.06 404 THR A O 1
ATOM 3063 N N . SER A 1 405 ? 17.572 9.581 -20.074 1.00 57.78 405 SER A N 1
ATOM 3064 C CA . SER A 1 405 ? 17.477 9.189 -18.651 1.00 57.78 405 SER A CA 1
ATOM 3065 C C . SER A 1 405 ? 18.018 7.778 -18.386 1.00 57.78 405 SER A C 1
ATOM 3067 O O . SER A 1 405 ? 17.593 7.071 -17.469 1.00 57.78 405 SER A O 1
ATOM 3069 N N . ASP A 1 406 ? 18.984 7.358 -19.195 1.00 57.22 406 ASP A N 1
ATOM 3070 C CA . ASP A 1 406 ? 19.722 6.132 -18.991 1.00 57.22 406 ASP A CA 1
ATOM 3071 C C . ASP A 1 406 ? 20.548 6.232 -17.699 1.00 57.22 406 ASP A C 1
ATOM 3073 O O . ASP A 1 406 ? 20.907 7.319 -17.223 1.00 57.22 406 ASP A O 1
ATOM 3077 N N . ALA A 1 407 ? 20.864 5.091 -17.093 1.00 47.66 407 ALA A N 1
ATOM 3078 C CA . ALA A 1 407 ? 21.321 5.056 -15.700 1.00 47.66 407 ALA A CA 1
ATOM 3079 C C . ALA A 1 407 ? 22.692 5.733 -15.445 1.00 47.66 407 ALA A C 1
ATOM 3081 O O . ALA A 1 407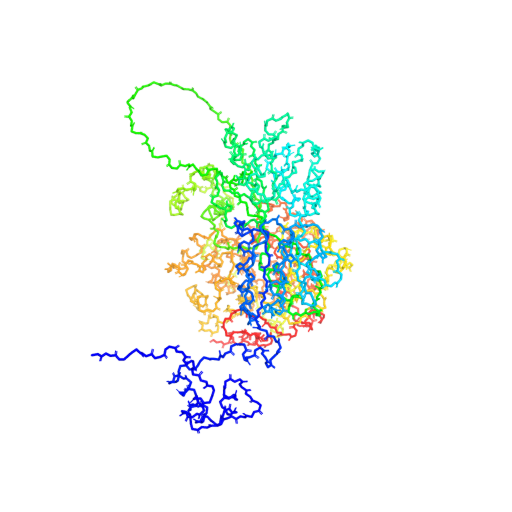 ? 23.060 5.951 -14.292 1.00 47.66 407 ALA A O 1
ATOM 3082 N N . ALA A 1 408 ? 23.430 6.095 -16.501 1.00 42.97 408 ALA A N 1
ATOM 3083 C CA . ALA A 1 408 ? 24.645 6.908 -16.429 1.00 42.97 408 ALA A CA 1
ATOM 3084 C C . ALA A 1 408 ? 24.375 8.426 -16.330 1.00 42.97 408 ALA A C 1
ATOM 3086 O O . ALA A 1 408 ? 25.162 9.132 -15.702 1.00 42.97 408 ALA A O 1
ATOM 3087 N N . HIS A 1 409 ? 23.277 8.928 -16.908 1.00 48.78 409 HIS A N 1
ATOM 3088 C CA . HIS A 1 409 ? 22.867 10.336 -16.810 1.00 48.78 409 HIS A CA 1
ATOM 3089 C C . HIS A 1 409 ? 22.101 10.608 -15.510 1.00 48.78 409 HIS A C 1
ATOM 3091 O O . HIS A 1 409 ? 22.400 11.573 -14.811 1.00 48.78 409 HIS A O 1
ATOM 3097 N N . LEU A 1 410 ? 21.180 9.722 -15.113 1.00 51.28 410 LEU A N 1
ATOM 3098 C CA . LEU A 1 410 ? 20.453 9.870 -13.840 1.00 51.28 410 LEU A CA 1
ATOM 3099 C C . LEU A 1 410 ? 21.351 9.756 -12.597 1.00 51.28 410 LEU A C 1
ATOM 3101 O O . LEU A 1 410 ? 20.961 10.187 -11.518 1.00 51.28 410 LEU A O 1
ATOM 3105 N N . ALA A 1 411 ? 22.563 9.212 -12.735 1.00 46.94 411 ALA A N 1
ATOM 3106 C CA . ALA A 1 411 ? 23.567 9.205 -11.673 1.00 46.94 411 ALA A CA 1
ATOM 3107 C C . ALA A 1 411 ? 24.237 10.579 -11.440 1.00 46.94 411 ALA A C 1
ATOM 3109 O O . ALA A 1 411 ? 24.967 10.731 -10.459 1.00 46.94 411 ALA A O 1
ATOM 3110 N N . SER A 1 412 ? 24.021 11.563 -12.325 1.00 47.09 412 SER A N 1
ATOM 3111 C CA . SER A 1 412 ? 24.559 12.928 -12.216 1.00 47.09 412 SER A CA 1
ATOM 3112 C C . SER A 1 412 ? 23.504 14.039 -12.286 1.00 47.09 412 SER A C 1
ATOM 3114 O O . SER A 1 412 ? 23.803 15.168 -11.895 1.00 47.09 412 SER A O 1
ATOM 3116 N N . ALA A 1 413 ? 22.286 13.745 -12.749 1.00 53.47 413 ALA A N 1
ATOM 3117 C CA . ALA A 1 413 ? 21.179 14.695 -12.779 1.00 53.47 413 ALA A CA 1
ATOM 3118 C C . ALA A 1 413 ? 20.647 15.005 -11.367 1.00 53.47 413 ALA A C 1
ATOM 3120 O O . ALA A 1 413 ? 20.337 14.101 -10.589 1.00 53.47 413 ALA A O 1
ATOM 3121 N N . THR A 1 414 ? 20.468 16.290 -11.051 1.00 68.31 414 THR A N 1
ATOM 3122 C CA . THR A 1 414 ? 19.559 16.697 -9.969 1.00 68.31 414 THR A CA 1
ATOM 3123 C C . THR A 1 414 ? 18.126 16.696 -10.493 1.00 68.31 414 THR A C 1
ATOM 3125 O O . THR A 1 414 ? 17.905 16.877 -11.694 1.00 68.31 414 THR A O 1
ATOM 3128 N N . TRP A 1 415 ? 17.140 16.569 -9.599 1.00 72.38 415 TRP A N 1
ATOM 3129 C CA . TRP A 1 415 ? 15.737 16.748 -9.982 1.00 72.38 415 TRP A CA 1
ATOM 3130 C C . TRP A 1 415 ? 15.510 18.077 -10.709 1.00 72.38 415 TRP A C 1
ATOM 3132 O O . TRP A 1 415 ? 14.782 18.133 -11.690 1.00 72.38 415 TRP A O 1
ATOM 3142 N N . ASP A 1 416 ? 16.166 19.142 -10.257 1.00 72.19 416 ASP A N 1
ATOM 3143 C CA . ASP A 1 416 ? 15.952 20.487 -10.790 1.00 72.19 416 ASP A CA 1
ATOM 3144 C C . ASP A 1 416 ? 16.487 20.597 -12.231 1.00 72.19 416 ASP A C 1
ATOM 3146 O O . ASP A 1 416 ? 15.829 21.183 -13.087 1.00 72.19 416 ASP A O 1
ATOM 3150 N N . SER A 1 417 ? 17.606 19.920 -12.539 1.00 73.69 417 SER A N 1
ATOM 3151 C CA . SER A 1 417 ? 18.102 19.787 -13.919 1.00 73.69 417 SER A CA 1
ATOM 3152 C C . SER A 1 417 ? 17.188 18.944 -14.816 1.00 73.69 417 SER A C 1
ATOM 3154 O O . SER A 1 417 ? 17.071 19.235 -16.001 1.00 73.69 417 SER A O 1
ATOM 3156 N N . PHE A 1 418 ? 16.499 17.941 -14.262 1.00 79.94 418 PHE A N 1
ATOM 3157 C CA . PHE A 1 418 ? 15.495 17.164 -14.993 1.00 79.94 418 PHE A CA 1
ATOM 3158 C C . PHE A 1 418 ? 14.213 17.979 -15.236 1.00 79.94 418 PHE A C 1
ATOM 3160 O O . PHE A 1 418 ? 13.703 18.005 -16.353 1.00 79.94 418 PHE A O 1
ATOM 3167 N N . ALA A 1 419 ? 13.735 18.713 -14.228 1.00 76.25 419 ALA A N 1
ATOM 3168 C CA . ALA A 1 419 ? 12.572 19.591 -14.331 1.00 76.25 419 ALA A CA 1
ATOM 3169 C C . ALA A 1 419 ? 12.769 20.708 -15.374 1.00 76.25 419 ALA A C 1
ATOM 3171 O O . ALA A 1 419 ? 11.822 21.070 -16.072 1.00 76.25 419 ALA A O 1
ATOM 3172 N N . ASP A 1 420 ? 13.994 21.220 -15.529 1.00 78.06 420 ASP A N 1
ATOM 3173 C CA . ASP A 1 420 ? 14.334 22.163 -16.599 1.00 78.06 420 ASP A CA 1
ATOM 3174 C C . ASP A 1 420 ? 14.270 21.549 -18.004 1.00 78.06 420 ASP A C 1
ATOM 3176 O O . ASP A 1 420 ? 13.920 22.265 -18.940 1.00 78.06 420 ASP A O 1
ATOM 3180 N N . GLU A 1 421 ? 14.533 20.250 -18.181 1.00 80.25 421 GLU A N 1
ATOM 3181 C CA . GLU A 1 421 ? 14.293 19.571 -19.464 1.00 80.25 421 GLU A CA 1
ATOM 3182 C C . GLU A 1 421 ? 12.804 19.249 -19.680 1.00 80.25 421 GLU A C 1
ATOM 3184 O O . GLU A 1 421 ? 12.286 19.486 -20.771 1.00 80.25 421 GLU A O 1
ATOM 3189 N N . VAL A 1 422 ? 12.076 18.816 -18.640 1.00 81.88 422 VAL A N 1
ATOM 3190 C CA . VAL A 1 422 ? 10.613 18.592 -18.694 1.00 81.88 422 VAL A CA 1
ATOM 3191 C C . VAL A 1 422 ? 9.869 19.850 -19.162 1.00 81.88 422 VAL A C 1
ATOM 3193 O O . VAL A 1 422 ? 8.992 19.770 -20.019 1.00 81.88 422 VAL A O 1
ATOM 3196 N N . ARG A 1 423 ? 10.277 21.036 -18.686 1.00 77.88 423 ARG A N 1
ATOM 3197 C CA . ARG A 1 423 ? 9.734 22.347 -19.105 1.00 77.88 423 ARG A CA 1
ATOM 3198 C C . ARG A 1 423 ? 9.882 22.660 -20.603 1.00 77.88 423 ARG A C 1
ATOM 3200 O O . ARG A 1 423 ? 9.256 23.607 -21.074 1.00 77.88 423 ARG A O 1
ATOM 3207 N N . LYS A 1 424 ? 10.715 21.920 -21.344 1.00 81.50 424 LYS A N 1
ATOM 3208 C CA . LYS A 1 424 ? 10.958 22.107 -22.787 1.00 81.50 424 LYS A CA 1
ATOM 3209 C C . LYS A 1 424 ? 10.209 21.097 -23.659 1.00 81.50 424 LYS A C 1
ATOM 3211 O O . LYS A 1 424 ? 10.245 21.236 -24.882 1.00 81.50 424 LYS A O 1
ATOM 3216 N N . LEU A 1 425 ? 9.579 20.081 -23.063 1.00 82.75 425 LEU A N 1
ATOM 3217 C CA . LEU A 1 425 ? 8.921 19.011 -23.807 1.00 82.75 425 LEU A CA 1
ATOM 3218 C C . LEU A 1 425 ? 7.752 19.549 -24.646 1.00 82.75 425 LEU A C 1
ATOM 3220 O O . LEU A 1 425 ? 6.907 20.280 -24.120 1.00 82.75 425 LEU A O 1
ATOM 3224 N N . PRO A 1 426 ? 7.635 19.155 -25.926 1.00 77.81 426 PRO A N 1
ATOM 3225 C CA . PRO A 1 426 ? 6.410 19.373 -26.668 1.00 77.81 426 PRO A CA 1
ATOM 3226 C C . PRO A 1 426 ? 5.322 18.437 -26.126 1.00 77.81 426 PRO A C 1
ATOM 3228 O O . PRO A 1 426 ? 5.528 17.226 -25.999 1.00 77.81 426 PRO A O 1
ATOM 3231 N N . GLN A 1 427 ? 4.134 18.981 -25.867 1.00 77.69 427 GLN A N 1
ATOM 3232 C CA . GLN A 1 427 ? 2.944 18.142 -25.804 1.00 77.69 427 GLN A CA 1
ATOM 3233 C C . GLN A 1 427 ? 2.611 17.691 -27.233 1.00 77.69 427 GLN A C 1
ATOM 3235 O O . GLN A 1 427 ? 2.598 18.495 -28.170 1.00 77.69 427 GLN A O 1
ATOM 3240 N N . SER A 1 428 ? 2.417 16.388 -27.410 1.00 75.81 428 SER A N 1
ATOM 3241 C CA . SER A 1 428 ? 2.059 15.780 -28.690 1.00 75.81 428 SER A CA 1
ATOM 3242 C C . SER A 1 428 ? 0.581 16.037 -29.030 1.00 75.81 428 SER A C 1
ATOM 3244 O O . SER A 1 428 ? -0.130 16.741 -28.311 1.00 75.81 428 SER A O 1
ATOM 3246 N N . ASN A 1 429 ? 0.081 15.466 -30.132 1.00 71.94 429 ASN A N 1
ATOM 3247 C CA . ASN A 1 429 ? -1.348 15.519 -30.454 1.00 71.94 429 ASN A CA 1
ATOM 3248 C C . ASN A 1 429 ? -2.148 14.554 -29.555 1.00 71.94 429 ASN A C 1
ATOM 3250 O O . ASN A 1 429 ? -2.587 13.495 -30.001 1.00 71.94 429 ASN A O 1
ATOM 3254 N N . PHE A 1 430 ? -2.294 14.932 -28.286 1.00 85.19 430 PHE A N 1
ATOM 3255 C CA . PHE A 1 430 ? -2.808 14.108 -27.191 1.00 85.19 430 PHE A CA 1
ATOM 3256 C C . PHE A 1 430 ? -4.289 13.707 -27.331 1.00 85.19 430 PHE A C 1
ATOM 3258 O O . PHE A 1 430 ? -4.711 12.700 -26.774 1.00 85.19 430 PHE A O 1
ATOM 3265 N N . GLY A 1 431 ? -5.083 14.470 -28.088 1.00 87.62 431 GLY A N 1
ATOM 3266 C CA . GLY A 1 431 ? -6.503 14.189 -28.348 1.00 87.62 431 GLY A CA 1
ATOM 3267 C C . GLY A 1 431 ? -7.477 14.645 -27.253 1.00 87.62 431 GLY A C 1
ATOM 3268 O O . GLY A 1 431 ? -8.643 14.880 -27.564 1.00 87.62 431 GLY A O 1
ATOM 3269 N N . TYR A 1 432 ? -7.000 14.843 -26.022 1.00 94.56 432 TYR A N 1
ATOM 3270 C CA . TYR A 1 432 ? -7.776 15.329 -24.875 1.00 94.56 432 TYR A CA 1
ATOM 3271 C C . TYR A 1 432 ? -7.455 16.796 -24.537 1.00 94.56 432 TYR A C 1
ATOM 3273 O O . TYR A 1 432 ? -6.406 17.316 -24.922 1.00 94.56 432 TYR A O 1
ATOM 3281 N N . ASN A 1 433 ? -8.352 17.463 -23.803 1.00 94.38 433 ASN A N 1
ATOM 3282 C CA . ASN A 1 433 ? -8.171 18.831 -23.305 1.00 94.38 433 ASN A CA 1
ATOM 3283 C C . ASN A 1 433 ? -8.500 18.903 -21.807 1.00 94.38 433 ASN A C 1
ATOM 3285 O O . ASN A 1 433 ? -9.666 19.010 -21.423 1.00 94.38 433 ASN A O 1
ATOM 3289 N N . GLU A 1 434 ? -7.464 18.833 -20.971 1.00 96.31 434 GLU A N 1
ATOM 3290 C CA . GLU A 1 434 ? -7.582 18.513 -19.542 1.00 96.31 434 GLU A CA 1
ATOM 3291 C C . GLU A 1 434 ? -6.990 19.624 -18.643 1.00 96.31 434 GLU A C 1
ATOM 3293 O O . GLU A 1 434 ? -5.933 19.454 -18.027 1.00 96.31 434 GLU A O 1
ATOM 3298 N N . PRO A 1 435 ? -7.637 20.805 -18.568 1.00 96.50 435 PRO A N 1
ATOM 3299 C CA . PRO A 1 435 ? -7.189 21.912 -17.733 1.00 96.50 435 PRO A CA 1
ATOM 3300 C C . PRO A 1 435 ? -7.351 21.612 -16.238 1.00 96.50 435 PRO A C 1
ATOM 3302 O O . PRO A 1 435 ? -8.301 20.959 -15.814 1.00 96.50 435 PRO A O 1
ATOM 3305 N N . SER A 1 436 ? -6.445 22.151 -15.423 1.00 97.00 436 SER A N 1
ATOM 3306 C CA . SER A 1 436 ? -6.509 22.060 -13.951 1.00 97.00 436 SER A CA 1
ATOM 3307 C C . SER A 1 436 ? -6.998 23.348 -13.275 1.00 97.00 436 SER A C 1
ATOM 3309 O O . SER A 1 436 ? -6.927 23.447 -12.058 1.00 97.00 436 SER A O 1
ATOM 3311 N N . ASP A 1 437 ? -7.451 24.334 -14.053 1.00 97.62 437 ASP A N 1
ATOM 3312 C CA . ASP A 1 437 ? -8.059 25.579 -13.569 1.00 97.62 437 ASP A CA 1
ATOM 3313 C C . ASP A 1 437 ? -9.585 25.421 -13.506 1.00 97.62 437 ASP A C 1
ATOM 3315 O O . ASP A 1 437 ? -10.200 25.038 -14.502 1.00 97.62 437 ASP A O 1
ATOM 3319 N N . LEU A 1 438 ? -10.201 25.734 -12.359 1.00 98.06 438 LEU A N 1
ATOM 3320 C CA . LEU A 1 438 ? -11.642 25.544 -12.128 1.00 98.06 438 LEU A CA 1
ATOM 3321 C C . LEU A 1 438 ? -12.517 26.178 -13.213 1.00 98.06 438 LEU A C 1
ATOM 3323 O O . LEU A 1 438 ? -13.497 25.574 -13.637 1.00 98.06 438 LEU A O 1
ATOM 3327 N N . ARG A 1 439 ? -12.170 27.372 -13.700 1.00 98.06 439 ARG A N 1
ATOM 3328 C CA . ARG A 1 439 ? -12.976 28.048 -14.718 1.00 98.06 439 ARG A CA 1
ATOM 3329 C C . ARG A 1 439 ? -12.854 27.346 -16.073 1.00 98.06 439 ARG A C 1
ATOM 3331 O O . ARG A 1 439 ? -13.854 27.186 -16.763 1.00 98.06 439 ARG A O 1
ATOM 3338 N N . GLN A 1 440 ? -11.659 26.907 -16.457 1.00 98.31 440 GLN A N 1
ATOM 3339 C CA . GLN A 1 440 ? -11.447 26.123 -17.681 1.00 98.31 440 GLN A CA 1
ATOM 3340 C C . GLN A 1 440 ? -12.058 24.711 -17.605 1.00 98.31 440 GLN A C 1
ATOM 3342 O O . GLN A 1 440 ? -12.357 24.118 -18.643 1.00 98.31 440 GLN A O 1
ATOM 3347 N N . ILE A 1 441 ? -12.250 24.175 -16.395 1.00 98.50 441 ILE A N 1
ATOM 3348 C CA . ILE A 1 441 ? -13.040 22.963 -16.138 1.00 98.50 441 ILE A CA 1
ATOM 3349 C C . ILE A 1 441 ? -14.524 23.268 -16.381 1.00 98.50 441 ILE A C 1
ATOM 3351 O O . ILE A 1 441 ? -15.128 22.631 -17.240 1.00 98.50 441 ILE A O 1
ATOM 3355 N N . GLU A 1 442 ? -15.081 24.286 -15.712 1.00 98.19 442 GLU A N 1
ATOM 3356 C CA . GLU A 1 442 ? -16.480 24.725 -15.862 1.00 98.19 442 GLU A CA 1
ATOM 3357 C C . GLU A 1 442 ? -16.851 25.070 -17.319 1.00 98.19 442 GLU A C 1
ATOM 3359 O O . GLU A 1 442 ? -17.915 24.680 -17.790 1.00 98.19 442 GLU A O 1
ATOM 3364 N N . GLU A 1 443 ? -15.958 25.718 -18.078 1.00 97.19 443 GLU A N 1
ATOM 3365 C CA . GLU A 1 443 ? -16.142 26.033 -19.510 1.00 97.19 443 GLU A CA 1
ATOM 3366 C C . GLU A 1 443 ? -16.164 24.787 -20.437 1.00 97.19 443 GLU A C 1
ATOM 3368 O O . GLU A 1 443 ? -16.448 24.906 -21.636 1.00 97.19 443 GLU A O 1
ATOM 3373 N N . GLN A 1 444 ? -15.888 23.586 -19.911 1.00 97.31 444 GLN A N 1
ATOM 3374 C CA . GLN A 1 444 ? -15.926 22.306 -20.636 1.00 97.31 444 GLN A CA 1
ATOM 3375 C C . GLN A 1 444 ? -16.953 21.292 -20.117 1.00 97.31 444 GLN A C 1
ATOM 3377 O O . GLN A 1 444 ? -17.036 20.191 -20.674 1.00 97.31 444 GLN A O 1
ATOM 3382 N N . LEU A 1 445 ? -17.728 21.648 -19.095 1.00 98.00 445 LEU A N 1
ATOM 3383 C CA . LEU A 1 445 ? -18.872 20.855 -18.654 1.00 98.00 445 LEU A CA 1
ATOM 3384 C C . LEU A 1 445 ? -20.034 21.021 -19.646 1.00 98.00 445 LEU A C 1
ATOM 3386 O O . LEU A 1 445 ? -20.127 22.034 -20.346 1.00 98.00 445 LEU A O 1
ATOM 3390 N N . ASP A 1 446 ? -20.908 20.018 -19.714 1.00 97.25 446 ASP A N 1
ATOM 3391 C CA . ASP A 1 446 ? -22.180 20.098 -20.451 1.00 97.25 446 ASP A CA 1
ATOM 3392 C C . ASP A 1 446 ? -23.369 20.383 -19.497 1.00 97.25 446 ASP A C 1
ATOM 3394 O O . ASP A 1 446 ? -24.486 20.642 -19.950 1.00 97.25 446 ASP A O 1
ATOM 3398 N N . ALA A 1 447 ? -23.120 20.397 -18.179 1.00 95.06 447 ALA A N 1
ATOM 3399 C CA . ALA A 1 447 ? -24.098 20.645 -17.120 1.00 95.06 447 ALA A CA 1
ATOM 3400 C C . ALA A 1 447 ? -24.575 22.107 -16.995 1.00 95.06 447 ALA A C 1
ATOM 3402 O O . ALA A 1 447 ? -23.835 23.066 -17.223 1.00 95.06 447 ALA A O 1
ATOM 3403 N N . ASP A 1 448 ? -25.804 22.276 -16.497 1.00 94.12 448 ASP A N 1
ATOM 3404 C CA . ASP A 1 448 ? -26.301 23.558 -15.991 1.00 94.12 448 ASP A CA 1
ATOM 3405 C C . ASP A 1 448 ? -25.754 23.811 -14.575 1.00 94.12 448 ASP A C 1
ATOM 3407 O O . ASP A 1 448 ? -26.198 23.213 -13.593 1.00 94.12 448 ASP A O 1
ATOM 3411 N N . LEU A 1 449 ? -24.800 24.740 -14.468 1.00 94.38 449 LEU A N 1
ATOM 3412 C CA . LEU A 1 449 ? -24.161 25.147 -13.207 1.00 94.38 449 LEU A CA 1
ATOM 3413 C C . LEU A 1 449 ? -25.049 26.044 -12.317 1.00 94.38 449 LEU A C 1
ATOM 3415 O O . LEU A 1 449 ? -24.566 26.660 -11.365 1.00 94.38 449 LEU A O 1
ATOM 3419 N N . THR A 1 450 ? -26.342 26.150 -12.640 1.00 93.44 450 THR A N 1
ATOM 3420 C CA . THR A 1 450 ? -27.395 26.733 -11.795 1.00 93.44 450 THR A CA 1
ATOM 3421 C C . THR A 1 450 ? -28.489 25.727 -11.419 1.00 93.44 450 THR A C 1
ATOM 3423 O O . THR A 1 450 ? -29.418 26.083 -10.691 1.00 93.44 450 THR A O 1
ATOM 3426 N N . ALA A 1 451 ? -28.386 24.471 -11.873 1.00 91.06 451 ALA A N 1
ATOM 3427 C CA . ALA A 1 451 ? -29.319 23.414 -11.504 1.00 91.06 451 ALA A CA 1
ATOM 3428 C C . ALA A 1 451 ? -29.141 22.987 -10.040 1.00 91.06 451 ALA A C 1
ATOM 3430 O O . ALA A 1 451 ? -28.031 22.729 -9.578 1.00 91.06 451 ALA A O 1
ATOM 3431 N N . SER A 1 452 ? -30.269 22.850 -9.345 1.00 92.94 452 SER A N 1
ATOM 3432 C CA . SER A 1 452 ? -30.365 22.275 -8.007 1.00 92.94 452 SER A CA 1
ATOM 3433 C C . SER A 1 452 ? -31.572 21.336 -7.944 1.00 92.94 452 SER A C 1
ATOM 3435 O O . SER A 1 452 ? -32.570 21.540 -8.644 1.00 92.94 452 SER A O 1
ATOM 3437 N N . TYR A 1 453 ? -31.453 20.283 -7.142 1.00 95.38 453 TYR A N 1
ATOM 3438 C CA . TYR A 1 453 ? -32.380 19.160 -7.063 1.00 95.38 453 TYR A CA 1
ATOM 3439 C C . TYR A 1 453 ? -33.056 19.115 -5.689 1.00 95.38 453 TYR A C 1
ATOM 3441 O O . TYR A 1 453 ? -32.531 19.619 -4.698 1.00 95.38 453 TYR A O 1
ATOM 3449 N N . GLN A 1 454 ? -34.252 18.526 -5.626 1.00 95.25 454 GLN A N 1
ATOM 3450 C CA . GLN A 1 454 ? -34.980 18.390 -4.368 1.00 95.25 454 GLN A CA 1
ATOM 3451 C C . GLN A 1 454 ? -34.285 17.352 -3.480 1.00 95.25 454 GLN A C 1
ATOM 3453 O O . GLN A 1 454 ? -34.287 16.164 -3.798 1.00 95.25 454 GLN A O 1
ATOM 3458 N N . VAL A 1 455 ? -33.744 17.812 -2.353 1.00 95.81 455 VAL A N 1
ATOM 3459 C CA . VAL A 1 455 ? -33.165 16.957 -1.310 1.00 95.81 455 VAL A CA 1
ATOM 3460 C C . VAL A 1 455 ? -34.220 15.996 -0.764 1.00 95.81 455 VAL A C 1
ATOM 3462 O O . VAL A 1 455 ? -35.382 16.381 -0.589 1.00 95.81 455 VAL A O 1
ATOM 3465 N N . ALA A 1 456 ? -33.810 14.756 -0.499 1.00 92.00 456 ALA A N 1
ATOM 3466 C CA . ALA A 1 456 ? -34.679 13.723 0.047 1.00 92.00 456 ALA A CA 1
ATOM 3467 C C . ALA A 1 456 ? -35.142 14.041 1.486 1.00 92.00 456 ALA A C 1
ATOM 3469 O O . ALA A 1 456 ? -34.370 14.537 2.310 1.00 92.00 456 ALA A O 1
ATOM 3470 N N . ASP A 1 457 ? -36.403 13.716 1.797 1.00 91.81 457 ASP A N 1
ATOM 3471 C CA . ASP A 1 457 ? -37.044 14.002 3.095 1.00 91.81 457 ASP A CA 1
ATOM 3472 C C . ASP A 1 457 ? -36.382 13.271 4.290 1.00 91.81 457 ASP A C 1
ATOM 3474 O O . ASP A 1 457 ? -36.618 13.624 5.446 1.00 91.81 457 ASP A O 1
ATOM 3478 N N . ASP A 1 458 ? -35.558 12.253 4.025 1.00 95.81 458 ASP A N 1
ATOM 3479 C CA . ASP A 1 458 ? -34.865 11.384 4.984 1.00 95.81 458 ASP A CA 1
ATOM 3480 C C . ASP A 1 458 ? -33.336 11.608 5.036 1.00 95.81 458 ASP A C 1
ATOM 3482 O O . ASP A 1 458 ? -32.591 10.734 5.486 1.00 95.81 458 ASP A O 1
ATOM 3486 N N . LEU A 1 459 ? -32.861 12.796 4.630 1.00 96.56 459 LEU A N 1
ATOM 3487 C CA . LEU A 1 459 ? -31.442 13.191 4.564 1.00 96.56 459 LEU A CA 1
ATOM 3488 C C . LEU A 1 459 ? -30.571 12.683 5.732 1.00 96.56 459 LEU A C 1
ATOM 3490 O O . LEU A 1 459 ? -29.517 12.100 5.491 1.00 96.56 459 LEU A O 1
ATOM 3494 N N . SER A 1 460 ? -30.987 12.868 6.991 1.00 97.06 460 SER A N 1
ATOM 3495 C CA . SER A 1 460 ? -30.198 12.452 8.165 1.00 97.06 460 SER A CA 1
ATOM 3496 C C . SER A 1 460 ? -29.937 10.938 8.220 1.00 97.06 460 SER A C 1
ATOM 3498 O O . SER A 1 460 ? -28.885 10.513 8.697 1.00 97.06 460 SER A O 1
ATOM 3500 N N . ASP A 1 461 ? -30.868 10.116 7.725 1.00 98.31 461 ASP A N 1
ATOM 3501 C CA . ASP A 1 461 ? -30.696 8.662 7.629 1.00 98.31 461 ASP A CA 1
ATOM 3502 C C . ASP A 1 461 ? -29.762 8.300 6.464 1.00 98.31 461 ASP A C 1
ATOM 3504 O O . ASP A 1 461 ? -28.825 7.522 6.646 1.00 98.31 461 ASP A O 1
ATOM 3508 N N . ARG A 1 462 ? -29.923 8.959 5.307 1.00 98.38 462 ARG A N 1
ATOM 3509 C CA . ARG A 1 462 ? -29.014 8.829 4.154 1.00 98.38 462 ARG A CA 1
ATOM 3510 C C . ARG A 1 462 ? -27.573 9.222 4.478 1.00 98.38 462 ARG A C 1
ATOM 3512 O O . ARG A 1 462 ? -26.652 8.561 4.014 1.00 98.38 462 ARG A O 1
ATOM 3519 N N . LEU A 1 463 ? -27.348 10.235 5.318 1.00 98.56 463 LEU A N 1
ATOM 3520 C CA . LEU A 1 463 ? -26.006 10.619 5.778 1.00 98.56 463 LEU A CA 1
ATOM 3521 C C . LEU A 1 463 ? -25.374 9.546 6.680 1.00 98.56 463 LEU A C 1
ATOM 3523 O O . LEU A 1 463 ? -24.197 9.224 6.519 1.00 98.56 463 LEU A O 1
ATOM 3527 N N . ILE A 1 464 ? -26.143 8.945 7.598 1.00 98.50 464 ILE A N 1
ATOM 3528 C CA . ILE A 1 464 ? -25.676 7.803 8.408 1.00 98.50 464 ILE A CA 1
ATOM 3529 C C . ILE A 1 464 ? -25.371 6.603 7.501 1.00 98.50 464 ILE A C 1
ATOM 3531 O O . ILE A 1 464 ? -24.358 5.926 7.683 1.00 98.50 464 ILE A O 1
ATOM 3535 N N . ALA A 1 465 ? -26.225 6.351 6.510 1.00 98.62 465 ALA A N 1
ATOM 3536 C CA . ALA A 1 465 ? -26.060 5.279 5.541 1.00 98.62 465 ALA A CA 1
ATOM 3537 C C . ALA A 1 465 ? -24.845 5.480 4.626 1.00 98.62 465 ALA A C 1
ATOM 3539 O O . ALA A 1 465 ? -24.118 4.518 4.407 1.00 98.62 465 ALA A O 1
ATOM 3540 N N . ALA A 1 466 ? -24.568 6.695 4.150 1.00 98.62 466 ALA A N 1
ATOM 3541 C CA . ALA A 1 466 ? -23.394 6.999 3.333 1.00 98.62 466 ALA A CA 1
ATOM 3542 C C . ALA A 1 466 ? -22.089 6.734 4.102 1.00 98.62 466 ALA A C 1
ATOM 3544 O O . ALA A 1 466 ? -21.253 5.947 3.658 1.00 98.62 466 ALA A O 1
ATOM 3545 N N . TRP A 1 467 ? -21.962 7.267 5.325 1.00 98.44 467 TRP A N 1
ATOM 3546 C CA . TRP A 1 467 ? -20.812 6.990 6.194 1.00 98.44 467 TRP A CA 1
ATOM 3547 C C . TRP A 1 467 ? -20.657 5.492 6.526 1.00 98.44 467 TRP A C 1
ATOM 3549 O O . TRP A 1 467 ? -19.540 4.973 6.489 1.00 98.44 467 TRP A O 1
ATOM 3559 N N . ARG A 1 468 ? -21.755 4.769 6.807 1.00 98.38 468 ARG A N 1
ATOM 3560 C CA . ARG A 1 468 ? -21.736 3.299 6.975 1.00 98.38 468 ARG A CA 1
ATOM 3561 C C . ARG A 1 468 ? -21.281 2.591 5.707 1.00 98.38 468 ARG A C 1
ATOM 3563 O O . ARG A 1 468 ? -20.429 1.709 5.777 1.00 98.38 468 ARG A O 1
ATOM 3570 N N . GLY A 1 469 ? -21.843 2.977 4.569 1.00 98.38 469 GLY A N 1
ATOM 3571 C CA . GLY A 1 469 ? -21.568 2.407 3.262 1.00 98.38 469 GLY A CA 1
ATOM 3572 C C . GLY A 1 469 ? -20.105 2.558 2.869 1.00 98.38 469 GLY A C 1
ATOM 3573 O O . GLY A 1 469 ? -19.496 1.576 2.448 1.00 98.38 469 GLY A O 1
ATOM 3574 N N . ARG A 1 470 ? -19.519 3.738 3.113 1.00 98.19 470 ARG A N 1
ATOM 3575 C CA . ARG A 1 470 ? -18.092 4.009 2.914 1.00 98.19 470 ARG A CA 1
ATOM 3576 C C . ARG A 1 470 ? -17.211 3.043 3.705 1.00 98.19 470 ARG A C 1
ATOM 3578 O O . ARG A 1 470 ? -16.356 2.377 3.128 1.00 98.19 470 ARG A O 1
ATOM 3585 N N . VAL A 1 471 ? -17.468 2.904 5.008 1.00 97.50 471 VAL A N 1
ATOM 3586 C CA . VAL A 1 471 ? -16.702 2.000 5.883 1.00 97.50 471 VAL A CA 1
ATOM 3587 C C . VAL A 1 471 ? -16.890 0.532 5.480 1.00 97.50 471 VAL A C 1
ATOM 3589 O O . VAL A 1 471 ? -15.909 -0.196 5.377 1.00 97.50 471 VAL A O 1
ATOM 3592 N N . CYS A 1 472 ? -18.116 0.087 5.190 1.00 97.94 472 CYS A N 1
ATOM 3593 C CA . CYS A 1 472 ? -18.373 -1.291 4.748 1.00 97.94 472 CYS A CA 1
ATOM 3594 C C . CYS A 1 472 ? -17.675 -1.612 3.413 1.00 97.94 472 CYS A C 1
ATOM 3596 O O . CYS A 1 472 ? -17.136 -2.704 3.242 1.00 97.94 472 CYS A O 1
ATOM 3598 N N . GLY A 1 473 ? -17.674 -0.657 2.478 1.00 97.69 473 GLY A N 1
ATOM 3599 C CA . GLY A 1 473 ? -17.048 -0.779 1.164 1.00 97.69 473 GLY A CA 1
ATOM 3600 C C . GLY A 1 473 ? -15.523 -0.865 1.228 1.00 97.69 473 GLY A C 1
ATOM 3601 O O . GLY A 1 473 ? -14.950 -1.801 0.669 1.00 97.69 473 GLY A O 1
ATOM 3602 N N . ASN A 1 474 ? -14.887 0.044 1.976 1.00 96.25 474 ASN A N 1
ATOM 3603 C CA . ASN A 1 474 ? -13.454 -0.007 2.281 1.00 96.25 474 ASN A CA 1
ATOM 3604 C C . ASN A 1 474 ? -13.074 -1.373 2.888 1.00 96.25 474 ASN A C 1
ATOM 3606 O O . ASN A 1 474 ? -12.254 -2.112 2.343 1.00 96.25 474 ASN A O 1
ATOM 3610 N N . MET A 1 475 ? -13.757 -1.761 3.970 1.00 95.56 475 MET A N 1
ATOM 3611 C CA . MET A 1 475 ? -13.487 -2.999 4.708 1.00 95.56 475 MET A CA 1
ATOM 3612 C C . MET A 1 475 ? -13.693 -4.268 3.863 1.00 95.56 475 MET A C 1
ATOM 3614 O O . MET A 1 475 ? -13.013 -5.266 4.098 1.00 95.56 475 MET A O 1
ATOM 3618 N N . LEU A 1 476 ? -14.592 -4.246 2.868 1.00 96.88 476 LEU A N 1
ATOM 3619 C CA . LEU A 1 476 ? -14.780 -5.349 1.918 1.00 96.88 476 LEU A CA 1
ATOM 3620 C C . LEU A 1 476 ? -13.622 -5.474 0.921 1.00 96.88 476 LEU A C 1
ATOM 3622 O O . LEU A 1 476 ? -13.209 -6.593 0.615 1.00 96.88 476 LEU A O 1
ATOM 3626 N N . GLY A 1 477 ? -13.137 -4.354 0.381 1.00 94.94 477 GLY A N 1
ATOM 3627 C CA . GLY A 1 477 ? -12.072 -4.343 -0.622 1.00 94.94 477 GLY A CA 1
ATOM 3628 C C . GLY A 1 477 ? -10.683 -4.588 -0.040 1.00 94.94 477 GLY A C 1
ATOM 3629 O O . GLY A 1 477 ? -9.852 -5.232 -0.684 1.00 94.94 477 GLY A O 1
ATOM 3630 N N . LYS A 1 478 ? -10.471 -4.150 1.203 1.00 93.19 478 LYS A N 1
ATOM 3631 C CA . LYS A 1 478 ? -9.194 -4.174 1.921 1.00 93.19 478 LYS A CA 1
ATOM 3632 C C . LYS A 1 478 ? -8.412 -5.499 1.873 1.00 93.19 478 LYS A C 1
ATOM 3634 O O . LYS A 1 478 ? -7.223 -5.456 1.574 1.00 93.19 478 LYS A O 1
ATOM 3639 N N . PRO A 1 479 ? -9.000 -6.691 2.102 1.00 93.38 479 PRO A N 1
ATOM 3640 C CA . PRO A 1 479 ? -8.248 -7.950 2.076 1.00 93.38 479 PRO A CA 1
ATOM 3641 C C . PRO A 1 479 ? -7.522 -8.234 0.749 1.00 93.38 479 PRO A C 1
ATOM 3643 O O . PRO A 1 479 ? -6.511 -8.934 0.762 1.00 93.38 479 PRO A O 1
ATOM 3646 N N . VAL A 1 480 ? -8.034 -7.710 -0.371 1.00 92.81 480 VAL A N 1
ATOM 3647 C CA . VAL A 1 480 ? -7.501 -7.908 -1.734 1.00 92.81 480 VAL A CA 1
ATOM 3648 C C . VAL A 1 480 ? -7.002 -6.604 -2.380 1.00 92.81 480 VAL A C 1
ATOM 3650 O O . VAL A 1 480 ? -6.824 -6.545 -3.595 1.00 92.81 480 VAL A O 1
ATOM 3653 N N . GLU A 1 481 ? -6.715 -5.589 -1.557 1.00 82.12 481 GLU A N 1
ATOM 3654 C CA . GLU A 1 481 ? -5.850 -4.443 -1.883 1.00 82.12 481 GLU A CA 1
ATOM 3655 C C . GLU A 1 481 ? -4.525 -4.937 -2.510 1.00 82.12 481 GLU A C 1
ATOM 3657 O O . GLU A 1 481 ? -4.059 -6.028 -2.175 1.00 82.12 481 GLU A O 1
ATOM 3662 N N . TYR A 1 482 ? -3.872 -4.121 -3.353 1.00 82.19 482 TYR A N 1
ATOM 3663 C CA . TYR A 1 482 ? -2.672 -4.433 -4.159 1.00 82.19 482 TYR A CA 1
ATOM 3664 C C . TYR A 1 482 ? -2.966 -5.179 -5.482 1.00 82.19 482 TYR A C 1
ATOM 3666 O O . TYR A 1 482 ? -2.597 -6.337 -5.710 1.00 82.19 482 TYR A O 1
ATOM 3674 N N . GLY A 1 483 ? -3.578 -4.444 -6.419 1.00 78.81 483 GLY A N 1
ATOM 3675 C CA . GLY A 1 483 ? -4.101 -4.937 -7.702 1.00 78.81 483 GLY A CA 1
ATOM 3676 C C . GLY A 1 483 ? -3.096 -5.479 -8.736 1.00 78.81 483 GLY A C 1
ATOM 3677 O O . GLY A 1 483 ? -3.533 -6.031 -9.746 1.00 78.81 483 GLY A O 1
ATOM 3678 N N . VAL A 1 484 ? -1.775 -5.379 -8.513 1.00 80.31 484 VAL A N 1
ATOM 3679 C CA . VAL A 1 484 ? -0.769 -6.106 -9.332 1.00 80.31 484 VAL A CA 1
ATOM 3680 C C . VAL A 1 484 ? -0.802 -7.602 -9.009 1.00 80.31 484 VAL A C 1
ATOM 3682 O O . VAL A 1 484 ? -0.715 -8.438 -9.905 1.00 80.31 484 VAL A O 1
ATOM 3685 N N . TYR A 1 485 ? -0.965 -7.949 -7.730 1.00 85.31 485 TYR A N 1
ATOM 3686 C CA . TYR A 1 485 ? -1.147 -9.329 -7.287 1.00 85.31 485 TYR A CA 1
ATOM 3687 C C . TYR A 1 485 ? -2.622 -9.722 -7.401 1.00 85.31 485 TYR A C 1
ATOM 3689 O O . TYR A 1 485 ? -2.971 -10.686 -8.088 1.00 85.31 485 TYR A O 1
ATOM 3697 N N . TRP A 1 486 ? -3.507 -8.930 -6.791 1.00 91.44 486 TRP A N 1
ATOM 3698 C CA . TRP A 1 486 ? -4.952 -9.151 -6.755 1.00 91.44 486 TRP A CA 1
ATOM 3699 C C . TRP A 1 486 ? -5.658 -8.673 -8.029 1.00 91.44 486 TRP A C 1
ATOM 3701 O O . TRP A 1 486 ? -6.543 -7.823 -8.037 1.00 91.44 486 TRP A O 1
ATOM 3711 N N . THR A 1 487 ? -5.273 -9.276 -9.151 1.00 91.69 487 THR A N 1
ATOM 3712 C CA . THR A 1 487 ? -5.986 -9.120 -10.424 1.00 91.69 487 THR A CA 1
ATOM 3713 C C . THR A 1 487 ? -7.420 -9.664 -10.328 1.00 91.69 487 THR A C 1
ATOM 3715 O O . THR A 1 487 ? -7.675 -10.628 -9.600 1.00 91.69 487 THR A O 1
ATOM 3718 N N . ARG A 1 488 ? -8.347 -9.133 -11.143 1.00 92.38 488 ARG A N 1
ATOM 3719 C CA . ARG A 1 488 ? -9.739 -9.623 -11.300 1.00 92.38 488 ARG A CA 1
ATOM 3720 C C . ARG A 1 488 ? -9.833 -11.155 -11.397 1.00 92.38 488 ARG A C 1
ATOM 3722 O O . ARG A 1 488 ? -10.682 -11.778 -10.760 1.00 92.38 488 ARG A O 1
ATOM 3729 N N . SER A 1 489 ? -8.915 -11.775 -12.139 1.00 93.38 489 SER A N 1
ATOM 3730 C CA . SER A 1 489 ? -8.823 -13.234 -12.283 1.00 93.38 489 SER A CA 1
ATOM 3731 C C . SER A 1 489 ? -8.436 -13.943 -10.982 1.00 93.38 489 SER A C 1
ATOM 3733 O O . SER A 1 489 ? -9.034 -14.965 -10.651 1.00 93.38 489 SER A O 1
ATOM 3735 N N . ARG A 1 490 ? -7.478 -13.400 -10.217 1.00 94.44 490 ARG A N 1
ATOM 3736 C CA . ARG A 1 490 ? -7.018 -13.971 -8.940 1.00 94.44 490 ARG A CA 1
ATOM 3737 C C . ARG A 1 490 ? -8.038 -13.792 -7.817 1.00 94.44 490 ARG A C 1
ATOM 3739 O O . ARG A 1 490 ? -8.247 -14.724 -7.047 1.00 94.44 490 ARG A O 1
ATOM 3746 N N . ILE A 1 491 ? -8.718 -12.643 -7.770 1.00 95.62 491 ILE A N 1
ATOM 3747 C CA . ILE A 1 491 ? -9.853 -12.403 -6.864 1.00 95.62 491 ILE A CA 1
ATOM 3748 C C . ILE A 1 491 ? -10.962 -13.425 -7.152 1.00 95.62 491 ILE A C 1
ATOM 3750 O O . ILE A 1 491 ? -11.430 -14.103 -6.240 1.00 95.62 491 ILE A O 1
ATOM 3754 N N . LYS A 1 492 ? -11.327 -13.625 -8.427 1.00 95.75 492 LYS A N 1
ATOM 3755 C CA . LYS A 1 492 ? -12.310 -14.643 -8.828 1.00 95.75 492 LYS A CA 1
ATOM 3756 C C . LYS A 1 492 ? -11.875 -16.068 -8.463 1.00 95.75 492 LYS A C 1
ATOM 3758 O O . LYS A 1 492 ? -12.695 -16.821 -7.947 1.00 95.75 492 LYS A O 1
ATOM 3763 N N . GLU A 1 493 ? -10.608 -16.429 -8.674 1.00 96.06 493 GLU A N 1
ATOM 3764 C CA . GLU A 1 493 ? -10.066 -17.742 -8.289 1.00 96.06 493 GLU A CA 1
ATOM 3765 C C . GLU A 1 493 ? -10.130 -17.967 -6.766 1.00 96.06 493 GLU A C 1
ATOM 3767 O O . GLU A 1 493 ? -10.527 -19.046 -6.324 1.00 96.06 493 GLU A O 1
ATOM 3772 N N . TYR A 1 494 ? -9.796 -16.948 -5.964 1.00 95.25 494 TYR A N 1
ATOM 3773 C CA . TYR A 1 494 ? -9.879 -16.997 -4.501 1.00 95.25 494 TYR A CA 1
ATOM 3774 C C . TYR A 1 494 ? -11.319 -17.170 -4.018 1.00 95.25 494 TYR A C 1
ATOM 3776 O O . TYR A 1 494 ? -11.611 -18.091 -3.259 1.00 95.25 494 TYR A O 1
ATOM 3784 N N . LEU A 1 495 ? -12.239 -16.332 -4.503 1.00 96.00 495 LEU A N 1
ATOM 3785 C CA . LEU A 1 495 ? -13.651 -16.390 -4.122 1.00 96.00 495 LEU A CA 1
ATOM 3786 C C . LEU A 1 495 ? -14.303 -17.719 -4.528 1.00 96.00 495 LEU A C 1
ATOM 3788 O O . LEU A 1 495 ? -15.123 -18.246 -3.783 1.00 96.00 495 LEU A O 1
ATOM 3792 N N . GLN A 1 496 ? -13.912 -18.303 -5.664 1.00 95.88 496 GLN A N 1
ATOM 3793 C CA . GLN A 1 496 ? -14.354 -19.644 -6.061 1.00 95.88 496 GLN A CA 1
ATOM 3794 C C . GLN A 1 496 ? -13.743 -20.750 -5.189 1.00 95.88 496 GLN A C 1
ATOM 3796 O O . GLN A 1 496 ? -14.420 -21.728 -4.882 1.00 95.88 496 GLN A O 1
ATOM 3801 N N . ALA A 1 497 ? -12.485 -20.607 -4.765 1.00 94.44 497 ALA A N 1
ATOM 3802 C CA . ALA A 1 497 ? -11.835 -21.545 -3.850 1.00 94.44 497 ALA A CA 1
ATOM 3803 C C . ALA A 1 497 ? -12.370 -21.459 -2.404 1.00 94.44 497 ALA A C 1
ATOM 3805 O O . ALA A 1 497 ? -12.251 -22.436 -1.667 1.00 94.44 497 ALA A O 1
ATOM 3806 N N . ALA A 1 498 ? -12.966 -20.326 -2.021 1.00 92.94 498 ALA A N 1
ATOM 3807 C CA . ALA A 1 498 ? -13.516 -20.052 -0.692 1.00 92.94 498 ALA A CA 1
ATOM 3808 C C . ALA A 1 498 ? -15.059 -20.138 -0.604 1.00 92.94 498 ALA A C 1
ATOM 3810 O O . ALA A 1 498 ? -15.630 -19.694 0.389 1.00 92.94 498 ALA A O 1
ATOM 3811 N N . ASP A 1 499 ? -15.730 -20.666 -1.639 1.00 94.06 499 ASP A N 1
ATOM 3812 C CA . ASP A 1 499 ? -17.202 -20.765 -1.761 1.00 94.06 499 ASP A CA 1
ATOM 3813 C C . ASP A 1 499 ? -17.943 -19.423 -1.528 1.00 94.06 499 ASP A C 1
ATOM 3815 O O . ASP A 1 499 ? -18.999 -19.344 -0.903 1.00 94.06 499 ASP A O 1
ATOM 3819 N N . ALA A 1 500 ? -17.348 -18.336 -2.030 1.00 95.25 500 ALA A N 1
ATOM 3820 C CA . ALA A 1 500 ? -17.774 -16.947 -1.843 1.00 95.25 500 ALA A CA 1
ATOM 3821 C C . ALA A 1 500 ? -17.897 -16.171 -3.174 1.00 95.25 500 ALA A C 1
ATOM 3823 O O . ALA A 1 500 ? -17.735 -14.950 -3.204 1.00 95.25 500 ALA A O 1
ATOM 3824 N N . TYR A 1 501 ? -18.148 -16.875 -4.286 1.00 96.06 501 TYR A N 1
ATOM 3825 C CA . TYR A 1 501 ? -18.360 -16.288 -5.615 1.00 96.06 501 TYR A CA 1
ATOM 3826 C C . TYR A 1 501 ? -19.810 -16.504 -6.099 1.00 96.06 501 TYR A C 1
ATOM 3828 O O . TYR A 1 501 ? -20.229 -17.660 -6.199 1.00 96.06 501 TYR A O 1
ATOM 3836 N N . PRO A 1 502 ? -20.561 -15.453 -6.488 1.00 95.56 502 PRO A N 1
ATOM 3837 C CA . PRO A 1 502 ? -20.180 -14.037 -6.498 1.00 95.56 502 PRO A CA 1
ATOM 3838 C C . PRO A 1 502 ? -20.084 -13.434 -5.087 1.00 95.56 502 PRO A C 1
ATOM 3840 O O . PRO A 1 502 ? -20.701 -13.926 -4.145 1.00 95.56 502 PRO A O 1
ATOM 3843 N N . LEU A 1 503 ? -19.325 -12.345 -4.958 1.00 96.81 503 LEU A N 1
ATOM 3844 C CA . LEU A 1 503 ? -19.114 -11.647 -3.687 1.00 96.81 503 LEU A CA 1
ATOM 3845 C C . LEU A 1 503 ? -20.387 -10.907 -3.228 1.00 96.81 503 LEU A C 1
ATOM 3847 O O . LEU A 1 503 ? -20.901 -10.066 -3.963 1.00 96.81 503 LEU A O 1
ATOM 3851 N N . SER A 1 504 ? -20.878 -11.204 -2.019 1.00 95.00 504 SER A N 1
ATOM 3852 C CA . SER A 1 504 ? -22.107 -10.612 -1.442 1.00 95.00 504 SER A CA 1
ATOM 3853 C C . SER A 1 504 ? -22.054 -10.354 0.078 1.00 95.00 504 SER A C 1
ATOM 3855 O O . SER A 1 504 ? -23.066 -10.027 0.695 1.00 95.00 504 SER A O 1
ATOM 3857 N N . ASP A 1 505 ? -20.896 -10.582 0.690 1.00 97.06 505 ASP A N 1
ATOM 3858 C CA . ASP A 1 505 ? -20.594 -10.546 2.130 1.00 97.06 505 ASP A CA 1
ATOM 3859 C C . ASP A 1 505 ? -19.061 -10.397 2.249 1.00 97.06 505 ASP A C 1
ATOM 3861 O O . ASP A 1 505 ? -18.360 -10.655 1.264 1.00 97.06 505 ASP A O 1
ATOM 3865 N N . TYR A 1 506 ? -18.523 -9.997 3.406 1.00 97.19 506 TYR A N 1
ATOM 3866 C CA . TYR A 1 506 ? -17.086 -9.768 3.620 1.00 97.19 506 TYR A CA 1
ATOM 3867 C C . TYR A 1 506 ? -16.225 -10.931 3.099 1.00 97.19 506 TYR A C 1
ATOM 3869 O O . TYR A 1 506 ? -16.630 -12.098 3.140 1.00 97.19 506 TYR A O 1
ATOM 3877 N N . ILE A 1 507 ? -15.019 -10.642 2.606 1.00 95.25 507 ILE A N 1
ATOM 3878 C CA . ILE A 1 507 ? -14.136 -11.677 2.047 1.00 95.25 507 ILE A CA 1
ATOM 3879 C C . ILE A 1 507 ? -13.780 -12.687 3.158 1.00 95.25 507 ILE A C 1
ATOM 3881 O O . ILE A 1 507 ? -13.372 -12.270 4.244 1.00 95.25 507 ILE A O 1
ATOM 3885 N N . PRO A 1 508 ? -13.954 -14.007 2.956 1.00 93.12 508 PRO A N 1
ATOM 3886 C CA . PRO A 1 508 ? -13.628 -15.002 3.976 1.00 93.12 508 PRO A CA 1
ATOM 3887 C C . PRO A 1 508 ? -12.119 -15.062 4.247 1.00 93.12 508 PRO A C 1
ATOM 3889 O O . PRO A 1 508 ? -11.306 -14.775 3.366 1.00 93.12 508 PRO A O 1
ATOM 3892 N N . ALA A 1 509 ? -11.740 -15.470 5.459 1.00 88.00 509 ALA A N 1
ATOM 3893 C CA . ALA A 1 509 ? -10.344 -15.723 5.819 1.00 88.00 509 ALA A CA 1
ATOM 3894 C C . ALA A 1 509 ? -9.746 -16.895 4.998 1.00 88.00 509 ALA A C 1
ATOM 3896 O O . ALA A 1 509 ? -10.484 -17.798 4.597 1.00 88.00 509 ALA A O 1
ATOM 3897 N N . PRO A 1 510 ? -8.417 -16.939 4.767 1.00 79.44 510 PRO A N 1
ATOM 3898 C CA . PRO A 1 510 ? -7.781 -17.853 3.812 1.00 79.44 510 PRO A CA 1
ATOM 3899 C C . PRO A 1 510 ? -7.524 -19.248 4.414 1.00 79.44 510 PRO A C 1
ATOM 3901 O O . PRO A 1 510 ? -6.448 -19.832 4.253 1.00 79.44 510 PRO A O 1
ATOM 3904 N N . GLU A 1 511 ? -8.478 -19.783 5.175 1.00 80.44 511 GLU A N 1
ATOM 3905 C CA . GLU A 1 511 ? -8.337 -21.070 5.861 1.00 80.44 511 GLU A CA 1
ATOM 3906 C C . GLU A 1 511 ? -8.240 -22.218 4.847 1.00 80.44 511 GLU A C 1
ATOM 3908 O O . GLU A 1 511 ? -9.115 -22.412 4.009 1.00 80.44 511 GLU A O 1
ATOM 3913 N N . GLY A 1 512 ? -7.124 -22.954 4.873 1.00 76.69 512 GLY A N 1
ATOM 3914 C CA . GLY A 1 512 ? -6.805 -23.964 3.856 1.00 76.69 512 GLY A CA 1
ATOM 3915 C C . GLY A 1 512 ? -6.413 -23.405 2.477 1.00 76.69 512 GLY A C 1
ATOM 3916 O O . GLY A 1 512 ? -6.174 -24.191 1.564 1.00 76.69 512 GLY A O 1
ATOM 3917 N N . LEU A 1 513 ? -6.321 -22.077 2.316 1.00 83.25 513 LEU A N 1
ATOM 3918 C CA . LEU A 1 513 ? -6.030 -21.407 1.039 1.00 83.25 513 LEU A CA 1
ATOM 3919 C C . LEU A 1 513 ? -4.683 -20.661 0.997 1.00 83.25 513 LEU A C 1
ATOM 3921 O O . LEU A 1 513 ? -4.230 -20.325 -0.099 1.00 83.25 513 LEU A O 1
ATOM 3925 N N . ARG A 1 514 ? -4.017 -20.448 2.146 1.00 75.62 514 ARG A N 1
ATOM 3926 C CA . ARG A 1 514 ? -2.726 -19.723 2.243 1.00 75.62 514 ARG A CA 1
ATOM 3927 C C . ARG A 1 514 ? -1.655 -20.234 1.272 1.00 75.62 514 ARG A C 1
ATOM 3929 O O . ARG A 1 514 ? -0.986 -19.430 0.640 1.00 75.62 514 ARG A O 1
ATOM 3936 N N . ASP A 1 515 ? -1.564 -21.551 1.079 1.00 77.44 515 ASP A N 1
ATOM 3937 C CA . ASP A 1 515 ? -0.599 -22.209 0.178 1.00 77.44 515 ASP A CA 1
ATOM 3938 C C . ASP A 1 515 ? -0.740 -21.792 -1.306 1.00 77.44 515 ASP A C 1
ATOM 3940 O O . ASP A 1 515 ? 0.126 -22.096 -2.127 1.00 77.44 515 ASP A O 1
ATOM 3944 N N . ARG A 1 516 ? -1.849 -21.132 -1.672 1.00 81.56 516 ARG A N 1
ATOM 3945 C CA . ARG A 1 516 ? -2.143 -20.619 -3.022 1.00 81.56 516 ARG A CA 1
ATOM 3946 C C . ARG A 1 516 ? -2.332 -19.104 -3.070 1.00 81.56 516 ARG A C 1
ATOM 3948 O O . ARG A 1 516 ? -2.142 -18.522 -4.139 1.00 81.56 516 ARG A O 1
ATOM 3955 N N . PHE A 1 517 ? -2.734 -18.483 -1.960 1.00 82.94 517 PHE A N 1
ATOM 3956 C CA . PHE A 1 517 ? -3.182 -17.093 -1.896 1.00 82.94 517 PHE A CA 1
ATOM 3957 C C . PHE A 1 517 ? -2.665 -16.390 -0.635 1.00 82.94 517 PHE A C 1
ATOM 3959 O O . PHE A 1 517 ? -3.043 -16.724 0.488 1.00 82.94 517 PHE A O 1
ATOM 3966 N N . GLU A 1 518 ? -1.833 -15.377 -0.844 1.00 78.69 518 GLU A N 1
ATOM 3967 C CA . GLU A 1 518 ? -1.238 -14.546 0.197 1.00 78.69 518 GLU A CA 1
ATOM 3968 C C . GLU A 1 518 ? -2.096 -13.293 0.402 1.00 78.69 518 GLU A C 1
ATOM 3970 O O . GLU A 1 518 ? -2.239 -12.468 -0.500 1.00 78.69 518 GLU A O 1
ATOM 3975 N N . LEU A 1 519 ? -2.685 -13.159 1.589 1.00 75.94 519 LEU A N 1
ATOM 3976 C CA . LEU A 1 519 ? -3.320 -11.920 2.032 1.00 75.94 519 LEU A CA 1
ATOM 3977 C C . LEU A 1 519 ? -2.353 -11.193 2.973 1.00 75.94 519 LEU A C 1
ATOM 3979 O O . LEU A 1 519 ? -1.756 -11.817 3.854 1.00 75.94 519 LEU A O 1
ATOM 3983 N N . ARG A 1 520 ? -2.247 -9.872 2.831 1.00 68.69 520 ARG A N 1
ATOM 3984 C CA . ARG A 1 520 ? -1.355 -9.009 3.620 1.00 68.69 520 ARG A CA 1
ATOM 3985 C C . ARG A 1 520 ? -1.642 -9.068 5.126 1.00 68.69 520 ARG A C 1
ATOM 3987 O O . ARG A 1 520 ? -2.733 -8.698 5.558 1.00 68.69 520 ARG A O 1
ATOM 3994 N N . GLU A 1 521 ? -0.665 -9.529 5.915 1.00 64.69 521 GLU A N 1
ATOM 3995 C CA . GLU A 1 521 ? -0.760 -9.762 7.373 1.00 64.69 521 GLU A CA 1
ATOM 3996 C C . GLU A 1 521 ? -1.298 -8.564 8.175 1.00 64.69 521 GLU A C 1
ATOM 3998 O O . GLU A 1 521 ? -2.014 -8.763 9.156 1.00 64.69 521 GLU A O 1
ATOM 4003 N N . ASP A 1 522 ? -0.960 -7.342 7.761 1.00 64.75 522 ASP A N 1
ATOM 4004 C CA . ASP A 1 522 ? -1.372 -6.077 8.379 1.00 64.75 522 ASP A CA 1
ATOM 4005 C C . ASP A 1 522 ? -2.828 -5.689 8.075 1.00 64.75 522 ASP A C 1
ATOM 4007 O O . ASP A 1 522 ? -3.406 -4.875 8.794 1.00 64.75 522 ASP A O 1
ATOM 4011 N N . ASN A 1 523 ? -3.428 -6.288 7.043 1.00 71.25 523 ASN A N 1
ATOM 4012 C CA . ASN A 1 523 ? -4.743 -5.930 6.529 1.00 71.25 523 ASN A CA 1
ATOM 4013 C C . ASN A 1 523 ? -5.811 -7.002 6.860 1.00 71.25 523 ASN A C 1
ATOM 4015 O O . ASN A 1 523 ? -6.700 -6.750 7.677 1.00 71.25 523 ASN A O 1
ATOM 4019 N N . TRP A 1 524 ? -5.707 -8.227 6.315 1.00 79.75 524 TRP A N 1
ATOM 4020 C CA . TRP A 1 524 ? -6.818 -9.212 6.310 1.00 79.75 524 TRP A CA 1
ATOM 4021 C C . TRP A 1 524 ? -7.343 -9.622 7.695 1.00 79.75 524 TRP A C 1
ATOM 4023 O O . TRP A 1 524 ? -8.492 -10.053 7.833 1.00 79.75 524 TRP A O 1
ATOM 4033 N N . ARG A 1 525 ? -6.500 -9.505 8.728 1.00 85.25 525 ARG A N 1
ATOM 4034 C CA . ARG A 1 525 ? -6.782 -9.940 10.105 1.00 85.25 525 ARG A CA 1
ATOM 4035 C C . ARG A 1 525 ? -7.866 -9.121 10.815 1.00 85.25 525 ARG A C 1
ATOM 4037 O O . ARG A 1 525 ? -8.340 -9.577 11.847 1.00 85.25 525 ARG A O 1
ATOM 4044 N N . ALA A 1 526 ? -8.248 -7.958 10.281 1.00 88.12 526 ALA A N 1
ATOM 4045 C CA . ALA A 1 526 ? -9.321 -7.108 10.816 1.00 88.12 526 ALA A CA 1
ATOM 4046 C C . ALA A 1 526 ? -10.476 -6.866 9.820 1.00 88.12 526 ALA A C 1
ATOM 4048 O O . ALA A 1 526 ? -11.450 -6.203 10.159 1.00 88.12 526 ALA A O 1
ATOM 4049 N N . THR A 1 527 ? -10.357 -7.362 8.585 1.00 92.31 527 THR A N 1
ATOM 4050 C CA . THR A 1 527 ? -11.217 -6.999 7.439 1.00 92.31 527 THR A CA 1
ATOM 4051 C C . THR A 1 527 ? -11.903 -8.207 6.789 1.00 92.31 527 THR A C 1
ATOM 4053 O O . THR A 1 527 ? -12.821 -8.059 5.987 1.00 92.31 527 THR A O 1
ATOM 4056 N N . THR A 1 528 ? -11.503 -9.429 7.153 1.00 93.56 528 THR A N 1
ATOM 4057 C CA . THR A 1 528 ? -12.143 -10.665 6.673 1.00 93.56 528 THR A CA 1
ATOM 4058 C C . THR A 1 528 ? -13.366 -11.065 7.502 1.00 93.56 528 THR A C 1
ATOM 4060 O O . THR A 1 528 ? -13.472 -10.766 8.693 1.00 93.56 528 THR A O 1
ATOM 4063 N N . ARG A 1 529 ? -14.302 -11.786 6.875 1.00 94.38 529 ARG A N 1
ATOM 4064 C CA . ARG A 1 529 ? -15.565 -12.249 7.472 1.00 94.38 529 ARG A CA 1
ATOM 4065 C C . ARG A 1 529 ? -15.334 -12.985 8.794 1.00 94.38 529 ARG A C 1
ATOM 4067 O O . ARG A 1 529 ? -14.558 -13.935 8.849 1.00 94.38 529 ARG A O 1
ATOM 4074 N N . GLY A 1 530 ? -16.030 -12.552 9.845 1.00 91.00 530 GLY A N 1
ATOM 4075 C CA . GLY A 1 530 ? -15.876 -13.081 11.207 1.00 91.00 530 GLY A CA 1
ATOM 4076 C C . GLY A 1 530 ? -14.703 -12.498 12.009 1.00 91.00 530 GLY A C 1
ATOM 4077 O O . GLY A 1 530 ? -14.651 -12.733 13.211 1.00 91.00 530 GLY A O 1
ATOM 4078 N N . ASN A 1 531 ? -13.814 -11.717 11.380 1.00 91.88 531 ASN A N 1
ATOM 4079 C CA . ASN A 1 531 ? -12.712 -10.992 12.031 1.00 91.88 531 ASN A CA 1
ATOM 4080 C C . ASN A 1 531 ? -12.915 -9.460 12.054 1.00 91.88 531 ASN A C 1
ATOM 4082 O O . ASN A 1 531 ? -12.097 -8.752 12.638 1.00 91.88 531 ASN A O 1
ATOM 4086 N N . VAL A 1 532 ? -13.976 -8.942 11.422 1.00 93.06 532 VAL A N 1
ATOM 4087 C CA . VAL A 1 532 ? -14.354 -7.520 11.495 1.00 93.06 532 VAL A CA 1
ATOM 4088 C C . VAL A 1 532 ? -14.891 -7.197 12.896 1.00 93.06 532 VAL A C 1
ATOM 4090 O O . VAL A 1 532 ? -15.881 -7.786 13.327 1.00 93.06 532 VAL A O 1
ATOM 4093 N N . ASP A 1 533 ? -14.227 -6.261 13.579 1.00 90.94 533 ASP A N 1
ATOM 4094 C CA . ASP A 1 533 ? -14.538 -5.754 14.927 1.00 90.94 533 ASP A CA 1
ATOM 4095 C C . ASP A 1 533 ? -14.251 -4.239 14.953 1.00 90.94 533 ASP A C 1
ATOM 4097 O O . ASP A 1 533 ? -13.138 -3.772 15.239 1.00 90.94 533 ASP A O 1
ATOM 4101 N N . GLY A 1 534 ? -15.249 -3.459 14.535 1.00 89.50 534 GLY A N 1
ATOM 4102 C CA . GLY A 1 534 ? -15.077 -2.048 14.185 1.00 89.50 534 GLY A CA 1
ATOM 4103 C C . GLY A 1 534 ? -14.403 -1.829 12.822 1.00 89.50 534 GLY A C 1
ATOM 4104 O O . GLY A 1 534 ? -13.926 -2.763 12.178 1.00 89.50 534 GLY A O 1
ATOM 4105 N N . SER A 1 535 ? -14.328 -0.570 12.385 1.00 89.88 535 SER A N 1
ATOM 4106 C CA . SER A 1 535 ? -13.499 -0.181 11.235 1.00 89.88 535 SER A CA 1
ATOM 4107 C C . SER A 1 535 ? -12.017 -0.462 11.514 1.00 89.88 535 SER A C 1
ATOM 4109 O O . SER A 1 535 ? -11.503 -0.097 12.575 1.00 89.88 535 SER A O 1
ATOM 4111 N N . ALA A 1 536 ? -11.293 -1.018 10.543 1.00 90.06 536 ALA A N 1
ATOM 4112 C CA . ALA A 1 536 ? -9.846 -0.835 10.457 1.00 90.06 536 ALA A CA 1
ATOM 4113 C C . ALA A 1 536 ? -9.535 0.646 10.150 1.00 90.06 536 ALA A C 1
ATOM 4115 O O . ALA A 1 536 ? -10.429 1.409 9.781 1.00 90.06 536 ALA A O 1
ATOM 4116 N N . ARG A 1 537 ? -8.282 1.074 10.346 1.00 90.62 537 ARG A N 1
ATOM 4117 C CA . ARG A 1 537 ? -7.847 2.438 10.002 1.00 90.62 537 ARG A CA 1
ATOM 4118 C C . ARG A 1 537 ? -7.425 2.468 8.540 1.00 90.62 537 ARG A C 1
ATOM 4120 O O . ARG A 1 537 ? -6.563 1.677 8.156 1.00 90.62 537 ARG A O 1
ATOM 4127 N N . ASP A 1 538 ? -7.980 3.408 7.793 1.00 91.62 538 ASP A N 1
ATOM 4128 C CA . ASP A 1 538 ? -7.711 3.611 6.375 1.00 91.62 538 ASP A CA 1
ATOM 4129 C C . ASP A 1 538 ? -7.671 5.103 6.024 1.00 91.62 538 ASP A C 1
ATOM 4131 O O . ASP A 1 538 ? -8.426 5.884 6.614 1.00 91.62 538 ASP A O 1
ATOM 4135 N N . ASP A 1 539 ? -6.827 5.499 5.071 1.00 90.06 539 ASP A N 1
ATOM 4136 C CA . ASP A 1 539 ? -6.824 6.858 4.538 1.00 90.06 539 ASP A CA 1
ATOM 4137 C C . ASP A 1 539 ? -8.087 7.200 3.728 1.00 90.06 539 ASP A C 1
ATOM 4139 O O . ASP A 1 539 ? -8.506 8.361 3.761 1.00 90.06 539 ASP A O 1
ATOM 4143 N N . ASP A 1 540 ? -8.799 6.199 3.185 1.00 91.62 540 ASP A N 1
ATOM 4144 C CA . ASP A 1 540 ? -10.192 6.327 2.722 1.00 91.62 540 ASP A CA 1
ATOM 4145 C C . ASP A 1 540 ? -11.061 7.068 3.747 1.00 91.62 540 ASP A C 1
ATOM 4147 O O . ASP A 1 540 ? -11.863 7.934 3.395 1.00 91.62 540 ASP A O 1
ATOM 4151 N N . VAL A 1 541 ? -10.942 6.707 5.026 1.00 94.19 541 VAL A N 1
ATOM 4152 C CA . VAL A 1 541 ? -11.798 7.249 6.086 1.00 94.19 541 VAL A CA 1
ATOM 4153 C C . VAL A 1 541 ? -11.142 8.464 6.748 1.00 94.19 541 VAL A C 1
ATOM 4155 O O . VAL A 1 541 ? -11.849 9.404 7.117 1.00 94.19 541 VAL A O 1
ATOM 4158 N N . ASP A 1 542 ? -9.806 8.500 6.841 1.00 95.56 542 ASP A N 1
ATOM 4159 C CA . ASP A 1 542 ? -9.065 9.649 7.376 1.00 95.56 542 ASP A CA 1
ATOM 4160 C C . ASP A 1 542 ? -9.360 10.932 6.587 1.00 95.56 542 ASP A C 1
ATOM 4162 O O . ASP A 1 542 ? -9.690 11.958 7.185 1.00 95.56 542 ASP A O 1
ATOM 4166 N N . TYR A 1 543 ? -9.309 10.893 5.252 1.00 96.56 543 TYR A N 1
ATOM 4167 C CA . TYR A 1 543 ? -9.524 12.098 4.449 1.00 96.56 543 TYR A CA 1
ATOM 4168 C C . TYR A 1 543 ? -10.964 12.619 4.508 1.00 96.56 543 TYR A C 1
ATOM 4170 O O . TYR A 1 543 ? -11.164 13.830 4.591 1.00 96.56 543 TYR A O 1
ATOM 4178 N N . THR A 1 544 ? -11.972 11.744 4.566 1.00 96.38 544 THR A N 1
ATOM 4179 C CA . THR A 1 544 ? -13.374 12.172 4.734 1.00 96.38 544 THR A CA 1
ATOM 4180 C C . THR A 1 544 ? -13.610 12.806 6.112 1.00 96.38 544 THR A C 1
ATOM 4182 O O . THR A 1 544 ? -14.341 13.791 6.227 1.00 96.38 544 THR A O 1
ATOM 4185 N N . VAL A 1 545 ? -12.967 12.285 7.167 1.00 97.31 545 VAL A N 1
ATOM 4186 C CA . VAL A 1 545 ? -13.008 12.866 8.525 1.00 97.31 545 VAL A CA 1
ATOM 4187 C C . VAL A 1 545 ? -12.280 14.215 8.577 1.00 97.31 545 VAL A C 1
ATOM 4189 O O . VAL A 1 545 ? -12.764 15.145 9.228 1.00 97.31 545 VAL A O 1
ATOM 4192 N N . LEU A 1 546 ? -11.156 14.357 7.869 1.00 97.69 546 LEU A N 1
ATOM 4193 C CA . LEU A 1 546 ? -10.410 15.613 7.789 1.00 97.69 546 LEU A CA 1
ATOM 4194 C C . LEU A 1 546 ? -11.158 16.691 6.995 1.00 97.69 546 LEU A C 1
ATOM 4196 O O . LEU A 1 546 ? -11.257 17.821 7.468 1.00 97.69 546 LEU A O 1
ATOM 4200 N N . GLY A 1 547 ? -11.727 16.351 5.836 1.00 97.94 547 GLY A N 1
ATOM 4201 C CA . GLY A 1 547 ? -12.529 17.281 5.038 1.00 97.94 547 GLY A CA 1
ATOM 4202 C C . GLY A 1 547 ? -13.766 17.774 5.797 1.00 97.94 547 GLY A C 1
ATOM 4203 O O . GLY A 1 547 ? -14.086 18.961 5.746 1.00 97.94 547 GLY A O 1
ATOM 4204 N N . LEU A 1 548 ? -14.396 16.907 6.606 1.00 98.12 548 LEU A N 1
ATOM 4205 C CA . LEU A 1 548 ? -15.454 17.322 7.535 1.00 98.12 548 LEU A CA 1
ATOM 4206 C C . LEU A 1 548 ? -14.943 18.353 8.548 1.00 98.12 548 LEU A C 1
ATOM 4208 O O . LEU A 1 548 ? -15.618 19.348 8.793 1.00 98.12 548 LEU A O 1
ATOM 4212 N N . HIS A 1 549 ? -13.753 18.145 9.117 1.00 97.94 549 HIS A N 1
ATOM 4213 C CA . HIS A 1 549 ? -13.184 19.107 10.056 1.00 97.94 549 HIS A CA 1
ATOM 4214 C C . HIS A 1 549 ? -12.827 20.450 9.394 1.00 97.94 549 HIS A C 1
ATOM 4216 O O . HIS A 1 549 ? -13.137 21.499 9.955 1.00 97.94 549 HIS A O 1
ATOM 4222 N N . ILE A 1 550 ? -12.251 20.436 8.187 1.00 98.44 550 ILE A N 1
ATOM 4223 C CA . ILE A 1 550 ? -11.960 21.654 7.411 1.00 98.44 550 ILE A CA 1
ATOM 4224 C C . ILE A 1 550 ? -13.250 22.464 7.198 1.00 98.44 550 ILE A C 1
ATOM 4226 O O . ILE A 1 550 ? -13.276 23.670 7.439 1.00 98.44 550 ILE A O 1
ATOM 4230 N N . LEU A 1 551 ? -14.354 21.802 6.843 1.00 98.44 551 LEU A N 1
ATOM 4231 C CA . LEU A 1 551 ? -15.665 22.441 6.709 1.00 98.44 551 LEU A CA 1
ATOM 4232 C C . LEU A 1 551 ? -16.249 22.937 8.050 1.00 98.44 551 LEU A C 1
ATOM 4234 O O . LEU A 1 551 ? -16.965 23.936 8.071 1.00 98.44 551 LEU A O 1
ATOM 4238 N N . GLU A 1 552 ? -15.954 22.280 9.176 1.00 97.50 552 GLU A N 1
ATOM 4239 C CA . GLU A 1 552 ? -16.378 22.733 10.509 1.00 97.50 552 GLU A CA 1
ATOM 4240 C C . GLU A 1 552 ? -15.623 23.974 11.010 1.00 97.50 552 GLU A C 1
ATOM 4242 O O . GLU A 1 552 ? -16.219 24.766 11.744 1.00 97.50 552 GLU A O 1
ATOM 4247 N N . GLU A 1 553 ? -14.346 24.130 10.657 1.00 97.31 553 GLU A N 1
ATOM 4248 C CA . GLU A 1 553 ? -13.486 25.240 11.103 1.00 97.31 553 GLU A CA 1
ATOM 4249 C C . GLU A 1 553 ? -13.573 26.451 10.155 1.00 97.31 553 GLU A C 1
ATOM 4251 O O . GLU A 1 553 ? -13.717 27.588 10.606 1.00 97.31 553 GLU A O 1
ATOM 4256 N N . TYR A 1 554 ? -13.548 26.210 8.839 1.00 97.50 554 TYR A N 1
ATOM 4257 C CA . TYR A 1 554 ? -13.446 27.247 7.801 1.00 97.50 554 TYR A CA 1
ATOM 4258 C C . TYR A 1 554 ? -14.747 27.488 7.013 1.00 97.50 554 TYR A C 1
ATOM 4260 O O . TYR A 1 554 ? -14.837 28.454 6.251 1.00 97.50 554 TYR A O 1
ATOM 4268 N N . GLY A 1 555 ? -15.763 26.632 7.176 1.00 96.75 555 GLY A N 1
ATOM 4269 C CA . GLY A 1 555 ? -16.995 26.679 6.381 1.00 96.75 555 GLY A CA 1
ATOM 4270 C C . GLY A 1 555 ? -16.769 26.347 4.901 1.00 96.75 555 GLY A C 1
ATOM 4271 O O . GLY A 1 555 ? -15.705 25.886 4.493 1.00 96.75 555 GLY A O 1
ATOM 4272 N N . THR A 1 556 ? -17.767 26.614 4.056 1.00 95.62 556 THR A N 1
ATOM 4273 C CA . THR A 1 556 ? -17.675 26.388 2.598 1.00 95.62 556 THR A CA 1
ATOM 4274 C C . THR A 1 556 ? -16.694 27.325 1.887 1.00 95.62 556 THR A C 1
ATOM 4276 O O . THR A 1 556 ? -16.301 27.053 0.751 1.00 95.62 556 THR A O 1
ATOM 4279 N N . ASP A 1 557 ? -16.272 28.416 2.533 1.00 95.62 557 ASP A N 1
ATOM 4280 C CA . ASP A 1 557 ? -15.351 29.416 1.979 1.00 95.62 557 ASP A CA 1
ATOM 4281 C C . ASP A 1 557 ? -13.863 29.024 2.076 1.00 95.62 557 ASP A C 1
ATOM 4283 O O . ASP A 1 557 ? -13.031 29.728 1.505 1.00 95.62 557 ASP A O 1
ATOM 4287 N N . PHE A 1 558 ? -13.532 27.870 2.677 1.00 98.31 558 PHE A N 1
ATOM 4288 C CA . PHE A 1 558 ? -12.161 27.349 2.815 1.00 98.31 558 PHE A CA 1
ATOM 4289 C C . PHE A 1 558 ? -11.335 27.377 1.515 1.00 98.31 558 PHE A C 1
ATOM 4291 O O . PHE A 1 558 ? -11.872 27.319 0.406 1.00 98.31 558 PHE A O 1
ATOM 4298 N N . THR A 1 559 ? -10.011 27.422 1.628 1.00 98.31 559 THR A N 1
ATOM 4299 C CA . THR A 1 559 ? -9.080 27.412 0.492 1.00 98.31 559 THR A CA 1
ATOM 4300 C C . THR A 1 559 ? -8.132 26.217 0.555 1.00 98.31 559 THR A C 1
ATOM 4302 O O . THR A 1 559 ? -7.914 25.628 1.611 1.00 98.31 559 THR A O 1
ATOM 4305 N N . SER A 1 560 ? -7.473 25.895 -0.559 1.00 98.25 560 SER A N 1
ATOM 4306 C CA . SER A 1 560 ? -6.424 24.866 -0.605 1.00 98.25 560 SER A CA 1
ATOM 4307 C C . SER A 1 560 ? -5.245 25.131 0.353 1.00 98.25 560 SER A C 1
ATOM 4309 O O . SER A 1 560 ? -4.498 24.209 0.669 1.00 98.25 560 SER A O 1
ATOM 4311 N N . ALA A 1 561 ? -5.058 26.372 0.824 1.00 98.06 561 ALA A N 1
ATOM 4312 C CA . ALA A 1 561 ? -4.058 26.709 1.842 1.00 98.06 561 ALA A CA 1
ATOM 4313 C C . ALA A 1 561 ? -4.521 26.355 3.268 1.00 98.06 561 ALA A C 1
ATOM 4315 O O . ALA A 1 561 ? -3.697 26.012 4.116 1.00 98.06 561 ALA A O 1
ATOM 4316 N N . ASP A 1 562 ? -5.829 26.376 3.523 1.00 98.62 562 ASP A N 1
ATOM 4317 C CA . ASP A 1 562 ? -6.421 25.893 4.773 1.00 98.62 562 ASP A CA 1
ATOM 4318 C C . ASP A 1 562 ? -6.367 24.356 4.811 1.00 98.62 562 ASP A C 1
ATOM 4320 O O . ASP A 1 562 ? -5.907 23.783 5.796 1.00 98.62 562 ASP A O 1
ATOM 4324 N N . VAL A 1 563 ? -6.668 23.690 3.684 1.00 98.44 563 VAL A N 1
ATOM 4325 C CA . VAL A 1 563 ? -6.445 22.238 3.502 1.00 98.44 563 VAL A CA 1
ATOM 4326 C C . VAL A 1 563 ? -4.982 21.873 3.786 1.00 98.44 563 VAL A C 1
ATOM 4328 O O . VAL A 1 563 ? -4.710 20.964 4.567 1.00 98.44 563 VAL A O 1
ATOM 4331 N N . ALA A 1 564 ? -4.026 22.623 3.223 1.00 98.25 564 ALA A N 1
ATOM 4332 C CA . ALA A 1 564 ? -2.596 22.422 3.466 1.00 98.25 564 ALA A CA 1
ATOM 4333 C C . ALA A 1 564 ? -2.206 22.598 4.944 1.00 98.25 564 ALA A C 1
ATOM 4335 O O . ALA A 1 564 ? -1.366 21.858 5.459 1.00 98.25 564 ALA A O 1
ATOM 4336 N N . THR A 1 565 ? -2.825 23.565 5.625 1.00 98.06 565 THR A N 1
ATOM 4337 C CA . THR A 1 565 ? -2.602 23.834 7.050 1.00 98.06 565 THR A CA 1
ATOM 4338 C C . THR A 1 565 ? -3.116 22.675 7.905 1.00 98.06 565 THR A C 1
ATOM 4340 O O . THR A 1 565 ? -2.394 22.197 8.781 1.00 98.06 565 THR A O 1
ATOM 4343 N N . GLU A 1 566 ? -4.307 22.154 7.612 1.00 98.06 566 GLU A N 1
ATOM 4344 C CA . GLU A 1 566 ? -4.899 21.045 8.364 1.00 98.06 566 GLU A CA 1
ATOM 4345 C C . GLU A 1 566 ? -4.233 19.694 8.072 1.00 98.06 566 GLU A C 1
ATOM 4347 O O . GLU A 1 566 ? -4.049 18.897 8.994 1.00 98.06 566 GLU A O 1
ATOM 4352 N N . TRP A 1 567 ? -3.748 19.463 6.846 1.00 97.25 567 TRP A N 1
ATOM 4353 C CA . TRP A 1 567 ? -2.869 18.328 6.539 1.00 97.25 567 TRP A CA 1
ATOM 4354 C C . TRP A 1 567 ? -1.616 18.356 7.425 1.00 97.25 567 TRP A C 1
ATOM 4356 O O . TRP A 1 567 ? -1.380 17.404 8.168 1.00 97.25 567 TRP A O 1
ATOM 4366 N N . LEU A 1 568 ? -0.861 19.466 7.412 1.00 96.62 568 LEU A N 1
ATOM 4367 C CA . LEU A 1 568 ? 0.350 19.646 8.230 1.00 96.62 568 LEU A CA 1
ATOM 4368 C C . LEU A 1 568 ? 0.094 19.557 9.746 1.00 96.62 568 LEU A C 1
ATOM 4370 O O . LEU A 1 568 ? 1.015 19.247 10.505 1.00 96.62 568 LEU A O 1
ATOM 4374 N N . THR A 1 569 ? -1.130 19.857 10.186 1.00 96.56 569 THR A N 1
ATOM 4375 C CA . THR A 1 569 ? -1.515 19.911 11.605 1.00 96.56 569 THR A CA 1
ATOM 4376 C C . THR A 1 569 ? -2.049 18.574 12.127 1.00 96.56 569 THR A C 1
ATOM 4378 O O . THR A 1 569 ? -1.862 18.277 13.310 1.00 96.56 569 THR A O 1
ATOM 4381 N N . ARG A 1 570 ? -2.706 17.759 11.285 1.00 95.44 570 ARG A N 1
ATOM 4382 C CA . ARG A 1 570 ? -3.476 16.585 11.742 1.00 95.44 570 ARG A CA 1
ATOM 4383 C C . ARG A 1 570 ? -3.140 15.246 11.105 1.00 95.44 570 ARG A C 1
ATOM 4385 O O . ARG A 1 570 ? -3.466 14.232 11.723 1.00 95.44 570 ARG A O 1
ATOM 4392 N N . LEU A 1 571 ? -2.533 15.206 9.919 1.00 93.81 571 LEU A N 1
ATOM 4393 C CA . LEU A 1 571 ? -2.183 13.946 9.257 1.00 93.81 571 LEU A CA 1
ATOM 4394 C C . LEU A 1 571 ? -0.732 13.558 9.565 1.00 93.81 571 LEU A C 1
ATOM 4396 O O . LEU A 1 571 ? 0.186 14.305 9.235 1.00 93.81 571 LEU A O 1
ATOM 4400 N N . PRO A 1 572 ? -0.460 12.376 10.143 1.00 91.19 572 PRO A N 1
ATOM 4401 C CA . PRO A 1 572 ? 0.912 11.911 10.284 1.00 91.19 572 PRO A CA 1
ATOM 4402 C C . PRO A 1 572 ? 1.493 11.597 8.896 1.00 91.19 572 PRO A C 1
ATOM 4404 O O . PRO A 1 572 ? 0.981 10.720 8.211 1.00 91.19 572 PRO A O 1
ATOM 4407 N N . PHE A 1 573 ? 2.586 12.258 8.499 1.00 88.75 573 PHE A N 1
ATOM 4408 C CA . PHE A 1 573 ? 3.197 12.173 7.155 1.00 88.75 573 PHE A CA 1
ATOM 4409 C C . PHE A 1 573 ? 3.242 10.762 6.527 1.00 88.75 573 PHE A C 1
ATOM 4411 O O . PHE A 1 573 ? 2.861 10.580 5.371 1.00 88.75 573 PHE A O 1
ATOM 4418 N N . HIS A 1 574 ? 3.658 9.741 7.284 1.00 82.81 574 HIS A N 1
ATOM 4419 C CA . HIS A 1 574 ? 3.747 8.364 6.779 1.00 82.81 574 HIS A CA 1
ATOM 4420 C C . HIS A 1 574 ? 2.387 7.701 6.469 1.00 82.81 574 HIS A C 1
ATOM 4422 O O . HIS A 1 574 ? 2.377 6.709 5.747 1.00 82.81 574 HIS A O 1
ATOM 4428 N N . GLN A 1 575 ? 1.274 8.259 6.956 1.00 88.00 575 GLN A N 1
ATOM 4429 C CA . GLN A 1 575 ? -0.106 7.800 6.735 1.00 88.00 575 GLN A CA 1
ATOM 4430 C C . GLN A 1 575 ? -0.840 8.557 5.611 1.00 88.00 575 GLN A C 1
ATOM 4432 O O . GLN A 1 575 ? -1.993 8.254 5.336 1.00 88.00 575 GLN A O 1
ATOM 4437 N N . THR A 1 576 ? -0.187 9.532 4.975 1.00 90.88 576 THR A N 1
ATOM 4438 C CA . THR A 1 576 ? -0.570 10.045 3.644 1.00 90.88 576 THR A CA 1
ATOM 4439 C C . THR A 1 576 ? 0.166 9.220 2.591 1.00 90.88 576 THR A C 1
ATOM 4441 O O . THR A 1 576 ? 1.270 8.780 2.904 1.00 90.88 576 THR A O 1
ATOM 4444 N N . TYR A 1 577 ? -0.362 9.000 1.382 1.00 89.94 577 TYR A N 1
ATOM 4445 C CA . TYR A 1 577 ? 0.253 8.113 0.371 1.00 89.94 577 TYR A CA 1
ATOM 4446 C C . TYR A 1 577 ? 0.436 8.809 -0.987 1.00 89.94 577 TYR A C 1
ATOM 4448 O O . TYR A 1 577 ? -0.201 9.812 -1.259 1.00 89.94 577 TYR A O 1
ATOM 4456 N N . THR A 1 578 ? 1.326 8.318 -1.851 1.00 92.94 578 THR A N 1
ATOM 4457 C CA . THR A 1 578 ? 1.440 8.719 -3.269 1.00 92.94 578 THR A CA 1
ATOM 4458 C C . THR A 1 578 ? 1.458 10.246 -3.524 1.00 92.94 578 THR A C 1
ATOM 4460 O O . THR A 1 578 ? 2.424 10.917 -3.145 1.00 92.94 578 THR A O 1
ATOM 4463 N N . ALA A 1 579 ? 0.441 10.818 -4.178 1.00 95.62 579 ALA A N 1
ATOM 4464 C CA . ALA A 1 579 ? 0.328 12.248 -4.476 1.00 95.62 579 ALA A CA 1
ATOM 4465 C C . ALA A 1 579 ? 0.173 13.097 -3.213 1.00 95.62 579 ALA A C 1
ATOM 4467 O O . ALA A 1 579 ? 0.780 14.163 -3.106 1.00 95.62 579 ALA A O 1
ATOM 4468 N N . GLU A 1 580 ? -0.588 12.608 -2.240 1.00 97.19 580 GLU A N 1
ATOM 4469 C CA . GLU A 1 580 ? -0.773 13.213 -0.931 1.00 97.19 580 GLU A CA 1
ATOM 4470 C C . GLU A 1 580 ? 0.571 13.296 -0.202 1.00 97.19 580 GLU A C 1
ATOM 4472 O O . GLU A 1 580 ? 0.955 14.368 0.263 1.00 97.19 580 GLU A O 1
ATOM 4477 N N . ARG A 1 581 ? 1.341 12.198 -0.168 1.00 95.19 581 ARG A N 1
ATOM 4478 C CA . ARG A 1 581 ? 2.660 12.165 0.490 1.00 95.19 581 ARG A CA 1
ATOM 4479 C C . ARG A 1 581 ? 3.678 13.046 -0.235 1.00 95.19 581 ARG A C 1
ATOM 4481 O O . ARG A 1 581 ? 4.474 13.734 0.410 1.00 95.19 581 ARG A O 1
ATOM 4488 N N . ALA A 1 582 ? 3.636 13.082 -1.568 1.00 93.06 582 ALA A N 1
ATOM 4489 C CA . ALA A 1 582 ? 4.455 13.989 -2.367 1.00 93.06 582 ALA A CA 1
ATOM 4490 C C . ALA A 1 582 ? 4.122 15.465 -2.077 1.00 93.06 582 ALA A C 1
ATOM 4492 O O . ALA A 1 582 ? 5.035 16.252 -1.815 1.00 93.06 582 ALA A O 1
ATOM 4493 N N . ALA A 1 583 ? 2.837 15.829 -2.050 1.00 97.06 583 ALA A N 1
ATOM 4494 C CA . ALA A 1 583 ? 2.379 17.175 -1.719 1.00 97.06 583 ALA A CA 1
ATOM 4495 C C . ALA A 1 583 ? 2.697 17.554 -0.264 1.00 97.06 583 ALA A C 1
ATOM 4497 O O . ALA A 1 583 ? 3.234 18.633 -0.028 1.00 97.06 583 ALA A O 1
ATOM 4498 N N . TYR A 1 584 ? 2.490 16.658 0.706 1.00 97.25 584 TYR A N 1
ATOM 4499 C CA . TYR A 1 584 ? 2.840 16.885 2.113 1.00 97.25 584 TYR A CA 1
ATOM 4500 C C . TYR A 1 584 ? 4.338 17.181 2.268 1.00 97.25 584 TYR A C 1
ATOM 4502 O O . TYR A 1 584 ? 4.716 18.171 2.893 1.00 97.25 584 TYR A O 1
ATOM 4510 N N . ARG A 1 585 ? 5.215 16.373 1.652 1.00 95.44 585 ARG A N 1
ATOM 4511 C CA . ARG A 1 585 ? 6.666 16.632 1.634 1.00 95.44 585 ARG A CA 1
ATOM 4512 C C . ARG A 1 585 ? 6.974 18.021 1.062 1.00 95.44 585 ARG A C 1
ATOM 4514 O O . ARG A 1 585 ? 7.820 18.724 1.603 1.00 95.44 585 ARG A O 1
ATOM 4521 N N . ASN A 1 586 ? 6.283 18.432 0.001 1.00 95.06 586 ASN A N 1
ATOM 4522 C CA . ASN A 1 586 ? 6.466 19.747 -0.615 1.00 95.06 586 ASN A CA 1
ATOM 4523 C C . ASN A 1 586 ? 6.022 20.899 0.304 1.00 95.06 586 ASN A C 1
ATOM 4525 O O . ASN A 1 586 ? 6.709 21.914 0.369 1.00 95.06 586 ASN A O 1
ATOM 4529 N N . LEU A 1 587 ? 4.929 20.732 1.054 1.00 96.94 587 LEU A N 1
ATOM 4530 C CA . LEU A 1 587 ? 4.501 21.688 2.082 1.00 96.94 587 LEU A CA 1
ATOM 4531 C C . LEU A 1 587 ? 5.538 21.804 3.216 1.00 96.94 587 LEU A C 1
ATOM 4533 O O . LEU A 1 587 ? 5.806 22.902 3.699 1.00 96.94 587 LEU A O 1
ATOM 4537 N N . VAL A 1 588 ? 6.181 20.693 3.596 1.00 96.06 588 VAL A N 1
ATOM 4538 C CA . VAL A 1 588 ? 7.306 20.672 4.554 1.00 96.06 588 VAL A CA 1
ATOM 4539 C C . VAL A 1 588 ? 8.589 21.301 3.969 1.00 96.06 588 VAL A C 1
ATOM 4541 O O . VAL A 1 588 ? 9.399 21.833 4.723 1.00 96.06 588 VAL A O 1
ATOM 4544 N N . GLU A 1 589 ? 8.757 21.326 2.641 1.00 93.50 589 GLU A N 1
ATOM 4545 C CA . GLU A 1 589 ? 9.762 22.146 1.929 1.00 93.50 589 GLU A CA 1
ATOM 4546 C C . GLU A 1 589 ? 9.362 23.645 1.811 1.00 93.50 589 GLU A C 1
ATOM 4548 O O . GLU A 1 589 ? 9.972 24.378 1.034 1.00 93.50 589 GLU A O 1
ATOM 4553 N N . GLU A 1 590 ? 8.348 24.113 2.552 1.00 94.44 590 GLU A N 1
ATOM 4554 C CA . GLU A 1 590 ? 7.783 25.480 2.505 1.00 94.44 590 GLU A CA 1
ATOM 4555 C C . GLU A 1 590 ? 7.245 25.905 1.116 1.00 94.44 590 GLU A C 1
ATOM 4557 O O . GLU A 1 590 ? 7.162 27.096 0.796 1.00 94.44 590 GLU A O 1
ATOM 4562 N N . ARG A 1 591 ? 6.842 24.947 0.267 1.00 93.12 591 ARG A N 1
ATOM 4563 C CA . ARG A 1 591 ? 6.268 25.239 -1.059 1.00 93.12 591 ARG A CA 1
ATOM 4564 C C . ARG A 1 591 ? 4.796 25.623 -0.970 1.00 93.12 591 ARG A C 1
ATOM 4566 O O . ARG A 1 591 ? 4.022 25.019 -0.233 1.00 93.12 591 ARG A O 1
ATOM 4573 N N . GLY A 1 592 ? 4.396 26.599 -1.784 1.00 93.25 592 GLY A N 1
ATOM 4574 C CA . GLY A 1 592 ? 2.993 26.991 -1.927 1.00 93.25 592 GLY A CA 1
ATOM 4575 C C . GLY A 1 592 ? 2.148 25.941 -2.658 1.00 93.25 592 GLY A C 1
ATOM 4576 O O . GLY A 1 592 ? 2.671 25.128 -3.421 1.00 93.25 592 GLY A O 1
ATOM 4577 N N . VAL A 1 593 ? 0.826 26.017 -2.466 1.00 93.25 593 VAL A N 1
ATOM 4578 C CA . VAL A 1 593 ? -0.201 25.125 -3.050 1.00 93.25 593 VAL A CA 1
ATOM 4579 C C . VAL A 1 593 ? 0.029 24.835 -4.540 1.00 93.25 593 VAL A C 1
ATOM 4581 O O . VAL A 1 593 ? -0.016 23.680 -4.959 1.00 93.25 593 VAL A O 1
ATOM 4584 N N . ASP A 1 594 ? 0.314 25.866 -5.341 1.00 89.56 594 ASP A N 1
ATOM 4585 C CA . ASP A 1 594 ? 0.494 25.730 -6.793 1.00 89.56 594 ASP A CA 1
ATOM 4586 C C . ASP A 1 594 ? 1.643 24.781 -7.170 1.00 89.56 594 ASP A C 1
ATOM 4588 O O . ASP A 1 594 ? 1.522 24.035 -8.145 1.00 89.56 594 ASP A O 1
ATOM 4592 N N . GLU A 1 595 ? 2.732 24.781 -6.386 1.00 92.38 595 GLU A N 1
ATOM 4593 C CA . GLU A 1 595 ? 3.874 23.873 -6.547 1.00 92.38 595 GLU A CA 1
ATOM 4594 C C . GLU A 1 595 ? 3.656 22.513 -5.868 1.00 92.38 595 GLU A C 1
ATOM 4596 O O . GLU A 1 595 ? 4.186 21.510 -6.351 1.00 92.38 595 GLU A O 1
ATOM 4601 N N . ALA A 1 596 ? 2.897 22.455 -4.767 1.00 95.38 596 ALA A N 1
ATOM 4602 C CA . ALA A 1 596 ? 2.744 21.252 -3.945 1.00 95.38 596 ALA A CA 1
ATOM 4603 C C . ALA A 1 596 ? 2.213 20.045 -4.744 1.00 95.38 596 ALA A C 1
ATOM 4605 O O . ALA A 1 596 ? 2.741 18.940 -4.609 1.00 95.38 596 ALA A O 1
ATOM 4606 N N . ALA A 1 597 ? 1.265 20.262 -5.655 1.00 94.06 597 ALA A N 1
ATOM 4607 C CA . ALA A 1 597 ? 0.709 19.218 -6.520 1.00 94.06 597 ALA A CA 1
ATOM 4608 C C . ALA A 1 597 ? 1.602 18.798 -7.712 1.00 94.06 597 ALA A C 1
ATOM 4610 O O . ALA A 1 597 ? 1.252 17.860 -8.424 1.00 94.06 597 ALA A O 1
ATOM 4611 N N . VAL A 1 598 ? 2.715 19.494 -7.996 1.00 90.62 598 VAL A N 1
ATOM 4612 C CA . VAL A 1 598 ? 3.483 19.302 -9.253 1.00 90.62 598 VAL A CA 1
ATOM 4613 C C . VAL A 1 598 ? 4.991 19.120 -9.072 1.00 90.62 598 VAL A C 1
ATOM 4615 O O . VAL A 1 598 ? 5.619 18.418 -9.863 1.00 90.62 598 VAL A O 1
ATOM 4618 N N . TYR A 1 599 ? 5.613 19.699 -8.044 1.00 89.00 599 TYR A N 1
ATOM 4619 C CA . TYR A 1 599 ? 7.042 19.507 -7.794 1.00 89.00 599 TYR A CA 1
ATOM 4620 C C . TYR A 1 599 ? 7.295 18.100 -7.239 1.00 89.00 599 TYR A C 1
ATOM 4622 O O . TYR A 1 599 ? 6.792 17.765 -6.173 1.00 89.00 599 TYR A O 1
ATOM 4630 N N . ARG A 1 600 ? 8.071 17.248 -7.924 1.00 88.81 600 ARG A N 1
ATOM 4631 C CA . ARG A 1 600 ? 8.340 15.863 -7.461 1.00 88.81 600 ARG A CA 1
ATOM 4632 C C . ARG A 1 600 ? 7.053 15.091 -7.105 1.00 88.81 600 ARG A C 1
ATOM 4634 O O . ARG A 1 600 ? 7.039 14.327 -6.136 1.00 88.81 600 ARG A O 1
ATOM 4641 N N . ASN A 1 601 ? 5.968 15.328 -7.847 1.00 92.19 601 ASN A N 1
ATOM 4642 C CA . ASN A 1 601 ? 4.683 14.655 -7.667 1.00 92.19 601 ASN A CA 1
ATOM 4643 C C . ASN A 1 601 ? 4.221 14.007 -8.989 1.00 92.19 601 ASN A C 1
ATOM 4645 O O . ASN A 1 601 ? 3.407 14.585 -9.719 1.00 92.19 601 ASN A O 1
ATOM 4649 N N . PRO A 1 602 ? 4.735 12.804 -9.297 1.00 92.38 602 PRO A N 1
ATOM 4650 C CA . PRO A 1 602 ? 4.366 12.043 -10.487 1.00 92.38 602 PRO A CA 1
ATOM 4651 C C . PRO A 1 602 ? 3.045 11.270 -10.334 1.00 92.38 602 PRO A C 1
ATOM 4653 O O . PRO A 1 602 ? 2.697 10.479 -11.201 1.00 92.38 602 PRO A O 1
ATOM 4656 N N . TYR A 1 603 ? 2.326 11.456 -9.226 1.00 95.06 603 TYR A N 1
ATOM 4657 C CA . TYR A 1 603 ? 1.138 10.677 -8.865 1.00 95.06 603 TYR A CA 1
ATOM 4658 C C . TYR A 1 603 ? -0.158 11.493 -8.997 1.00 95.06 603 TYR A C 1
ATOM 4660 O O . TYR A 1 603 ? -1.227 11.034 -8.624 1.00 95.06 603 TYR A O 1
ATOM 4668 N N . ARG A 1 604 ? -0.069 12.718 -9.523 1.00 95.94 604 ARG A N 1
ATOM 4669 C CA . ARG A 1 604 ? -1.118 13.755 -9.566 1.00 95.94 604 ARG A CA 1
ATOM 4670 C C . ARG A 1 604 ? -2.402 13.411 -10.341 1.00 95.94 604 ARG A C 1
ATOM 4672 O O . ARG A 1 604 ? -3.334 14.214 -10.316 1.00 95.94 604 ARG A O 1
ATOM 4679 N N . GLU A 1 605 ? -2.468 12.257 -11.005 1.00 97.38 605 GLU A N 1
ATOM 4680 C CA . GLU A 1 605 ? -3.691 11.655 -11.567 1.00 97.38 605 GLU A CA 1
ATOM 4681 C C . GLU A 1 605 ? -3.988 10.248 -11.008 1.00 97.38 605 GLU A C 1
ATOM 4683 O O . GLU A 1 605 ? -4.593 9.404 -11.676 1.00 97.38 605 GLU A O 1
ATOM 4688 N N . TRP A 1 606 ? -3.521 9.939 -9.800 1.00 97.38 606 TRP A N 1
ATOM 4689 C CA . TRP A 1 606 ? -3.890 8.719 -9.085 1.00 97.38 606 TRP A CA 1
ATOM 4690 C C . TRP A 1 606 ? -5.176 8.947 -8.268 1.00 97.38 606 TRP A C 1
ATOM 4692 O O . TRP A 1 606 ? -5.762 10.029 -8.261 1.00 97.38 606 TRP A O 1
ATOM 4702 N N . ILE A 1 607 ? -5.729 7.879 -7.702 1.00 96.56 607 ILE A N 1
ATOM 4703 C CA . ILE A 1 607 ? -7.080 7.857 -7.122 1.00 96.56 607 ILE A CA 1
ATOM 4704 C C . ILE A 1 607 ? -7.191 8.583 -5.769 1.00 96.56 607 ILE A C 1
ATOM 4706 O O . ILE A 1 607 ? -8.306 8.867 -5.346 1.00 96.56 607 ILE A O 1
ATOM 4710 N N . GLY A 1 608 ? -6.072 8.952 -5.134 1.00 96.06 608 GLY A N 1
ATOM 4711 C CA . GLY A 1 608 ? -6.033 9.559 -3.795 1.00 96.06 608 GLY A CA 1
ATOM 4712 C C . GLY A 1 608 ? -6.912 10.804 -3.622 1.00 96.06 608 GLY A C 1
ATOM 4713 O O . GLY A 1 608 ? -7.455 11.018 -2.545 1.00 96.06 608 GLY A O 1
ATOM 4714 N N . ALA A 1 609 ? -7.152 11.576 -4.688 1.00 98.06 609 ALA A N 1
ATOM 4715 C CA . ALA A 1 609 ? -8.163 12.637 -4.703 1.00 98.06 609 ALA A CA 1
ATOM 4716 C C . ALA A 1 609 ? -9.611 12.117 -4.747 1.00 98.06 609 ALA A C 1
ATOM 4718 O O . ALA A 1 609 ? -10.446 12.548 -3.956 1.00 98.06 609 ALA A O 1
ATOM 4719 N N . LEU A 1 610 ? -9.922 11.159 -5.627 1.00 98.44 610 LEU A N 1
ATOM 4720 C CA . LEU A 1 610 ? -11.284 10.652 -5.854 1.00 98.44 610 LEU A CA 1
ATOM 4721 C C . LEU A 1 610 ? -11.973 10.200 -4.560 1.00 98.44 610 LEU A C 1
ATOM 4723 O O . LEU A 1 610 ? -13.142 10.517 -4.356 1.00 98.44 610 LEU A O 1
ATOM 4727 N N . ILE A 1 611 ? -11.238 9.527 -3.673 1.00 93.75 611 ILE A N 1
ATOM 4728 C CA . ILE A 1 611 ? -11.751 9.017 -2.393 1.00 93.75 611 ILE A CA 1
ATOM 4729 C C . ILE A 1 611 ? -12.135 10.116 -1.382 1.00 93.75 611 ILE A C 1
ATOM 4731 O O . ILE A 1 611 ? -12.942 9.878 -0.485 1.00 93.75 611 ILE A O 1
ATOM 4735 N N . ARG A 1 612 ? -11.600 11.338 -1.509 1.00 96.62 612 ARG A N 1
ATOM 4736 C CA . ARG A 1 612 ? -11.841 12.432 -0.542 1.00 96.62 612 ARG A CA 1
ATOM 4737 C C . ARG A 1 612 ? -13.133 13.201 -0.825 1.00 96.62 612 ARG A C 1
ATOM 4739 O O . ARG A 1 612 ? -13.694 13.811 0.086 1.00 96.62 612 ARG A O 1
ATOM 4746 N N . GLY A 1 613 ? -13.634 13.112 -2.062 1.00 97.06 613 GLY A N 1
ATOM 4747 C CA . GLY A 1 613 ? -14.781 13.871 -2.574 1.00 97.06 613 GLY A CA 1
ATOM 4748 C C . GLY A 1 613 ? -16.082 13.669 -1.794 1.00 97.06 613 GLY A C 1
ATOM 4749 O O . GLY A 1 613 ? -16.944 14.551 -1.788 1.00 97.06 613 GLY A O 1
ATOM 4750 N N . ASP A 1 614 ? -16.207 12.536 -1.101 1.00 98.12 614 ASP A N 1
ATOM 4751 C CA . ASP A 1 614 ? -17.412 12.108 -0.397 1.00 98.12 614 ASP A CA 1
ATOM 4752 C C . ASP A 1 614 ? -18.029 13.188 0.501 1.00 98.12 614 ASP A C 1
ATOM 4754 O O . ASP A 1 614 ? -19.208 13.515 0.355 1.00 98.12 614 ASP A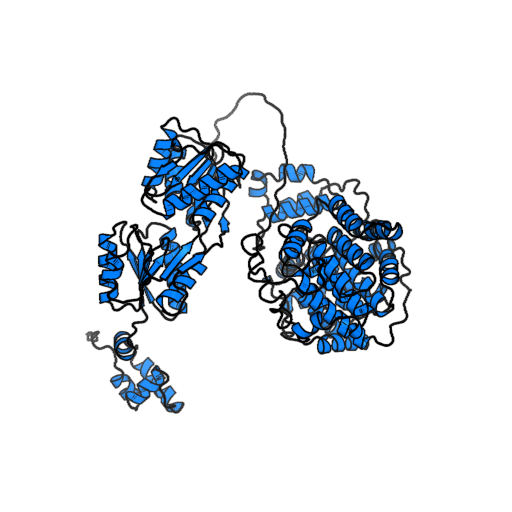 O 1
ATOM 4758 N N . VAL A 1 615 ? -17.238 13.798 1.391 1.00 98.00 615 VAL A N 1
ATOM 4759 C CA . VAL A 1 615 ? -17.761 14.778 2.359 1.00 98.00 615 VAL A CA 1
ATOM 4760 C C . VAL A 1 615 ? -18.265 16.058 1.696 1.00 98.00 615 VAL A C 1
ATOM 4762 O O . VAL A 1 615 ? -19.236 16.654 2.162 1.00 98.00 615 VAL A O 1
ATOM 4765 N N . PHE A 1 616 ? -17.658 16.453 0.578 1.00 98.62 616 PHE A N 1
ATOM 4766 C CA . PHE A 1 616 ? -18.077 17.619 -0.191 1.00 98.62 616 PHE A CA 1
ATOM 4767 C C . PHE A 1 616 ? -19.422 17.376 -0.879 1.00 98.62 616 PHE A C 1
ATOM 4769 O O . PHE A 1 616 ? -20.265 18.273 -0.880 1.00 98.62 616 PHE A O 1
ATOM 4776 N N . GLY A 1 617 ? -19.662 16.153 -1.364 1.00 98.50 617 GLY A N 1
ATOM 4777 C CA . GLY A 1 617 ? -20.983 15.705 -1.809 1.00 98.50 617 GLY A CA 1
ATOM 4778 C C . GLY A 1 617 ? -21.998 15.628 -0.665 1.00 98.50 617 GLY A C 1
ATOM 4779 O O . GLY A 1 617 ? -23.125 16.096 -0.818 1.00 98.50 617 GLY A O 1
ATOM 4780 N N . TYR A 1 618 ? -21.595 15.117 0.507 1.00 98.50 618 TYR A N 1
ATOM 4781 C CA . TYR A 1 618 ? -22.487 15.013 1.665 1.00 98.50 618 TYR A CA 1
ATOM 4782 C C . TYR A 1 618 ? -23.029 16.373 2.131 1.00 98.50 618 TYR A C 1
ATOM 4784 O O . TYR A 1 618 ? -24.206 16.457 2.461 1.00 98.50 618 TYR A O 1
ATOM 4792 N N . VAL A 1 619 ? -22.196 17.425 2.188 1.00 98.25 619 VAL A N 1
ATOM 4793 C CA . VAL A 1 619 ? -22.611 18.765 2.667 1.00 98.25 619 VAL A CA 1
ATOM 4794 C C . VAL A 1 619 ? -23.288 19.633 1.603 1.00 98.25 619 VAL A C 1
ATOM 4796 O O . VAL A 1 619 ? -23.650 20.773 1.885 1.00 98.25 619 VAL A O 1
ATOM 4799 N N . THR A 1 620 ? -23.475 19.110 0.390 1.00 97.75 620 THR A N 1
ATOM 4800 C CA . THR A 1 620 ? -24.137 19.808 -0.724 1.00 97.75 620 THR A CA 1
ATOM 4801 C C . THR A 1 620 ? -25.249 18.957 -1.356 1.00 97.75 620 THR A C 1
ATOM 4803 O O . THR A 1 620 ? -25.286 18.800 -2.580 1.00 97.75 620 THR A O 1
ATOM 4806 N N . PRO A 1 621 ? -26.179 18.377 -0.567 1.00 97.50 621 PRO A N 1
ATOM 4807 C CA . PRO A 1 621 ? -27.233 17.528 -1.113 1.00 97.50 621 PRO A CA 1
ATOM 4808 C C . PRO A 1 621 ? -28.062 18.319 -2.132 1.00 97.50 621 PRO A C 1
ATOM 4810 O O . PRO A 1 621 ? -28.546 19.411 -1.840 1.00 97.50 621 PRO A O 1
ATOM 4813 N N . GLY A 1 622 ? -28.191 17.789 -3.348 1.00 97.12 622 GLY A N 1
ATOM 4814 C CA . GLY A 1 622 ? -28.929 18.443 -4.429 1.00 97.12 622 GLY A CA 1
ATOM 4815 C C . GLY A 1 622 ? -28.259 19.674 -5.057 1.00 97.12 622 GLY A C 1
ATOM 4816 O O . GLY A 1 622 ? -28.864 20.277 -5.943 1.00 97.12 622 GLY A O 1
ATOM 4817 N N . ASP A 1 623 ? -27.033 20.043 -4.674 1.00 98.12 623 ASP A N 1
ATOM 4818 C CA . ASP A 1 623 ? -26.206 21.042 -5.373 1.00 98.12 623 ASP A CA 1
ATOM 4819 C C . ASP A 1 623 ? -24.863 20.433 -5.836 1.00 98.12 623 ASP A C 1
ATOM 4821 O O . ASP A 1 623 ? -23.815 20.638 -5.210 1.00 98.12 623 ASP A O 1
ATOM 4825 N N . PRO A 1 624 ? -24.859 19.694 -6.964 1.00 98.25 624 PRO A N 1
ATOM 4826 C CA . PRO A 1 624 ? -23.636 19.110 -7.515 1.00 98.25 624 PRO A CA 1
ATOM 4827 C C . PRO A 1 624 ? -22.623 20.169 -7.974 1.00 98.25 624 PRO A C 1
ATOM 4829 O O . PRO A 1 624 ? -21.435 19.872 -8.090 1.00 98.25 624 PRO A O 1
ATOM 4832 N N . THR A 1 625 ? -23.051 21.414 -8.206 1.00 98.62 625 THR A N 1
ATOM 4833 C CA . THR A 1 625 ? -22.140 22.504 -8.578 1.00 98.62 625 THR A CA 1
ATOM 4834 C C . THR A 1 625 ? -21.344 22.977 -7.363 1.00 98.62 625 THR A C 1
ATOM 4836 O O . THR A 1 625 ? -20.137 23.205 -7.465 1.00 98.62 625 THR A O 1
ATOM 4839 N N . ALA A 1 626 ? -21.981 23.086 -6.195 1.00 98.38 626 ALA A N 1
ATOM 4840 C CA . ALA A 1 626 ? -21.283 23.314 -4.937 1.00 98.38 626 ALA A CA 1
ATOM 4841 C C . ALA A 1 626 ? -20.368 22.127 -4.590 1.00 98.38 626 ALA A C 1
ATOM 4843 O O . ALA A 1 626 ? -19.199 22.357 -4.274 1.00 98.38 626 ALA A O 1
ATOM 4844 N N . ALA A 1 627 ? -20.834 20.882 -4.755 1.00 98.69 627 ALA A N 1
ATOM 4845 C CA . ALA A 1 627 ? -20.024 19.673 -4.556 1.00 98.69 627 ALA A CA 1
ATOM 4846 C C . ALA A 1 627 ? -18.710 19.721 -5.361 1.00 98.69 627 ALA A C 1
ATOM 4848 O O . ALA A 1 627 ? -17.617 19.620 -4.802 1.00 98.69 627 ALA A O 1
ATOM 4849 N N . LEU A 1 628 ? -18.822 19.979 -6.670 1.00 98.69 628 LEU A N 1
ATOM 4850 C CA . LEU A 1 628 ? -17.715 20.098 -7.623 1.00 98.69 628 LEU A CA 1
ATOM 4851 C C . LEU A 1 628 ? -16.727 21.226 -7.271 1.00 98.69 628 LEU A C 1
ATOM 4853 O O . LEU A 1 628 ? -15.523 21.107 -7.525 1.00 98.69 628 LEU A O 1
ATOM 4857 N N . ARG A 1 629 ? -17.213 22.326 -6.686 1.00 98.75 629 ARG A N 1
ATOM 4858 C CA . ARG A 1 629 ? -16.391 23.481 -6.282 1.00 98.75 629 ARG A CA 1
ATOM 4859 C C . ARG A 1 629 ? -15.684 23.277 -4.946 1.00 98.75 629 ARG A C 1
ATOM 4861 O O . ARG A 1 629 ? -14.559 23.749 -4.796 1.00 98.75 629 ARG A O 1
ATOM 4868 N N . LEU A 1 630 ? -16.304 22.580 -3.995 1.00 98.81 630 LEU A N 1
ATOM 4869 C CA . LEU A 1 630 ? -15.661 22.203 -2.733 1.00 98.81 630 LEU A CA 1
ATOM 4870 C C . LEU A 1 630 ? -14.591 21.126 -2.976 1.00 98.81 630 LEU A C 1
ATOM 4872 O O . LEU A 1 630 ? -13.446 21.322 -2.578 1.00 98.81 630 LEU A O 1
ATOM 4876 N N . ALA A 1 631 ? -14.914 20.083 -3.748 1.00 98.81 631 ALA A N 1
ATOM 4877 C CA . ALA A 1 631 ? -13.963 19.061 -4.191 1.00 98.81 631 ALA A CA 1
ATOM 4878 C C . ALA A 1 631 ? -12.738 19.650 -4.916 1.00 98.81 631 ALA A C 1
ATOM 4880 O O . ALA A 1 631 ? -11.608 19.253 -4.651 1.00 98.81 631 ALA A O 1
ATOM 4881 N N . TYR A 1 632 ? -12.925 20.657 -5.782 1.00 98.81 632 TYR A N 1
ATOM 4882 C CA . TYR A 1 632 ? -11.800 21.343 -6.433 1.00 98.81 632 TYR A CA 1
ATOM 4883 C C . TYR A 1 632 ? -10.815 21.960 -5.428 1.00 98.81 632 TYR A C 1
ATOM 4885 O O . TYR A 1 632 ? -9.603 21.879 -5.626 1.00 98.81 632 TYR A O 1
ATOM 4893 N N . LYS A 1 633 ? -11.321 22.601 -4.364 1.00 98.56 633 LYS A N 1
ATOM 4894 C CA . LYS A 1 633 ? -10.491 23.310 -3.376 1.00 98.56 633 LYS A CA 1
ATOM 4895 C C . LYS A 1 633 ? -9.550 22.364 -2.632 1.00 98.56 633 LYS A C 1
ATOM 4897 O O . LYS A 1 633 ? -8.439 22.778 -2.306 1.00 98.56 633 LYS A O 1
ATOM 4902 N N . ASP A 1 634 ? -9.969 21.128 -2.387 1.00 98.69 634 ASP A N 1
ATOM 4903 C CA . ASP A 1 634 ? -9.134 20.098 -1.770 1.00 98.69 634 ASP A CA 1
ATOM 4904 C C . ASP A 1 634 ? -8.218 19.426 -2.811 1.00 98.69 634 ASP A C 1
ATOM 4906 O O . ASP A 1 634 ? -6.991 19.510 -2.696 1.00 98.69 634 ASP A O 1
ATOM 4910 N N . ALA A 1 635 ? -8.785 18.902 -3.905 1.00 98.56 635 ALA A N 1
ATOM 4911 C CA . ALA A 1 635 ? -8.054 18.270 -5.009 1.00 98.56 635 ALA A CA 1
ATOM 4912 C C . ALA A 1 635 ? -6.868 19.093 -5.537 1.00 98.56 635 ALA A C 1
ATOM 4914 O O . ALA A 1 635 ? -5.790 18.555 -5.811 1.00 98.56 635 ALA A O 1
ATOM 4915 N N . TYR A 1 636 ? -7.039 20.412 -5.664 1.00 98.38 636 TYR A N 1
ATOM 4916 C CA . TYR A 1 636 ? -6.020 21.312 -6.204 1.00 98.38 636 TYR A CA 1
ATOM 4917 C C . TYR A 1 636 ? -4.739 21.391 -5.345 1.00 98.38 636 TYR A C 1
ATOM 4919 O O . TYR A 1 636 ? -3.697 21.815 -5.852 1.00 98.38 636 TYR A O 1
ATOM 4927 N N . LEU A 1 637 ? -4.755 20.946 -4.082 1.00 98.38 637 LEU A N 1
ATOM 4928 C CA . LEU A 1 637 ? -3.549 20.885 -3.250 1.00 98.38 637 LEU A CA 1
ATOM 4929 C C . LEU A 1 637 ? -2.542 19.820 -3.719 1.00 98.38 637 LEU A C 1
ATOM 4931 O O . LEU A 1 637 ? -1.332 20.019 -3.605 1.00 98.38 637 LEU A O 1
ATOM 4935 N N . SER A 1 638 ? -3.033 18.689 -4.228 1.00 98.00 638 SER A N 1
ATOM 4936 C CA . SER A 1 638 ? -2.228 17.476 -4.440 1.00 98.00 638 SER A CA 1
ATOM 4937 C C . SER A 1 638 ? -2.312 16.897 -5.855 1.00 98.00 638 SER A C 1
ATOM 4939 O O . SER A 1 638 ? -1.378 16.216 -6.279 1.00 98.00 638 SER A O 1
ATOM 4941 N N . HIS A 1 639 ? -3.381 17.189 -6.599 1.00 98.38 639 HIS A N 1
ATOM 4942 C CA . HIS A 1 639 ? -3.693 16.575 -7.891 1.00 98.38 639 HIS A CA 1
ATOM 4943 C C . HIS A 1 639 ? -3.857 17.601 -9.022 1.00 98.38 639 HIS A C 1
ATOM 4945 O O . HIS A 1 639 ? -3.938 18.816 -8.815 1.00 98.38 639 HIS A O 1
ATOM 4951 N N . ARG A 1 640 ? -3.879 17.105 -10.261 1.00 97.19 640 ARG A N 1
ATOM 4952 C CA . ARG A 1 640 ? -4.110 17.867 -11.499 1.00 97.19 640 ARG A CA 1
ATOM 4953 C C . ARG A 1 640 ? -5.000 17.047 -12.445 1.00 97.19 640 ARG A C 1
ATOM 4955 O O . ARG A 1 640 ? -5.157 15.846 -12.248 1.00 97.19 640 ARG A O 1
ATOM 4962 N N . ALA A 1 641 ? -5.578 17.694 -13.458 1.00 97.38 641 ALA A N 1
ATOM 4963 C CA . ALA A 1 641 ? -6.353 17.061 -14.534 1.00 97.38 641 ALA A CA 1
ATOM 4964 C C . ALA A 1 641 ? -7.325 15.965 -14.029 1.00 97.38 641 ALA A C 1
ATOM 4966 O O . ALA A 1 641 ? -8.186 16.264 -13.201 1.00 97.38 641 ALA A O 1
ATOM 4967 N N . ASN A 1 642 ? -7.192 14.706 -14.469 1.00 98.44 642 ASN A N 1
ATOM 4968 C CA . ASN A 1 642 ? -8.150 13.645 -14.128 1.00 98.44 642 ASN A CA 1
ATOM 4969 C C . ASN A 1 642 ? -8.172 13.281 -12.635 1.00 98.44 642 ASN A C 1
ATOM 4971 O O . ASN A 1 642 ? -9.187 12.766 -12.171 1.00 98.44 642 ASN A O 1
ATOM 4975 N N . GLY A 1 643 ? -7.111 13.589 -11.879 1.00 98.31 643 GLY A N 1
ATOM 4976 C CA . GLY A 1 643 ? -7.119 13.470 -10.420 1.00 98.31 643 GLY A CA 1
ATOM 4977 C C . GLY A 1 643 ? -8.138 14.413 -9.776 1.00 98.31 643 GLY A C 1
ATOM 4978 O O . GLY A 1 643 ? -8.963 13.981 -8.976 1.00 98.31 643 GLY A O 1
ATOM 4979 N N . ILE A 1 644 ? -8.156 15.679 -10.215 1.00 98.81 644 ILE A N 1
ATOM 4980 C CA . ILE A 1 644 ? -9.168 16.662 -9.793 1.00 98.81 644 ILE A CA 1
ATOM 4981 C C . ILE A 1 644 ? -10.563 16.216 -10.245 1.00 98.81 644 ILE A C 1
ATOM 4983 O O . ILE A 1 644 ? -11.501 16.234 -9.451 1.00 98.81 644 ILE A O 1
ATOM 4987 N N . TYR A 1 645 ? -10.704 15.767 -11.496 1.00 98.88 645 TYR A N 1
ATOM 4988 C CA . TYR A 1 645 ? -12.015 15.383 -12.032 1.00 98.88 645 TYR A CA 1
ATOM 4989 C C . TYR A 1 645 ? -12.616 14.175 -11.302 1.00 98.88 645 TYR A C 1
ATOM 4991 O O . TYR A 1 645 ? -13.835 14.088 -11.196 1.00 98.88 645 TYR A O 1
ATOM 4999 N N . GLY A 1 646 ? -11.789 13.260 -10.782 1.00 98.81 646 GLY A N 1
ATOM 5000 C CA . GLY A 1 646 ? -12.255 12.125 -9.986 1.00 98.81 646 GLY A CA 1
ATOM 5001 C C . GLY A 1 646 ? -12.911 12.552 -8.676 1.00 98.81 646 GLY A C 1
ATOM 5002 O O . GLY A 1 646 ? -14.008 12.095 -8.371 1.00 98.81 646 GLY A O 1
ATOM 5003 N N . GLU A 1 647 ? -12.276 13.467 -7.939 1.00 98.88 647 GLU A N 1
ATOM 5004 C CA . GLU A 1 647 ? -12.815 14.008 -6.681 1.00 98.88 647 GLU A CA 1
ATOM 5005 C C . GLU A 1 647 ? -14.098 14.811 -6.919 1.00 98.88 647 GLU A C 1
ATOM 5007 O O . GLU A 1 647 ? -15.092 14.640 -6.212 1.00 98.88 647 GLU A O 1
ATOM 5012 N N . GLN A 1 648 ? -14.114 15.621 -7.983 1.00 98.88 648 GLN A N 1
ATOM 5013 C CA . GLN A 1 648 ? -15.304 16.351 -8.420 1.00 98.88 648 GLN A CA 1
ATOM 5014 C C . GLN A 1 648 ? -16.453 15.407 -8.802 1.00 98.88 648 GLN A C 1
ATOM 5016 O O . GLN A 1 648 ? -17.590 15.634 -8.393 1.00 98.88 648 GLN A O 1
ATOM 5021 N N . TRP A 1 649 ? -16.172 14.332 -9.543 1.00 98.88 649 TRP A N 1
ATOM 5022 C CA . TRP A 1 649 ? -17.177 13.357 -9.973 1.00 98.88 649 TRP A CA 1
ATOM 5023 C C . TRP A 1 649 ? -17.747 12.541 -8.803 1.00 98.88 649 TRP A C 1
ATOM 5025 O O . TRP A 1 649 ? -18.963 12.358 -8.734 1.00 98.88 649 TRP A O 1
ATOM 5035 N N . ALA A 1 650 ? -16.911 12.117 -7.849 1.00 98.81 650 ALA A N 1
ATOM 5036 C CA . ALA A 1 650 ? -17.359 11.440 -6.629 1.00 98.81 650 ALA A CA 1
ATOM 5037 C C . ALA A 1 650 ? -18.263 12.344 -5.769 1.00 98.81 650 ALA A C 1
ATOM 5039 O O . ALA A 1 650 ? -19.355 11.931 -5.369 1.00 98.81 650 ALA A O 1
ATOM 5040 N N . ALA A 1 651 ? -17.868 13.607 -5.565 1.00 98.88 651 ALA A N 1
ATOM 5041 C CA . ALA A 1 651 ? -18.676 14.592 -4.846 1.00 98.88 651 ALA A CA 1
ATOM 5042 C C . ALA A 1 651 ? -20.029 14.857 -5.542 1.00 98.88 651 ALA A C 1
ATOM 5044 O O . ALA A 1 651 ? -21.070 14.896 -4.885 1.00 98.88 651 ALA A O 1
ATOM 5045 N N . VAL A 1 652 ? -20.037 14.979 -6.876 1.00 98.88 652 VAL A N 1
ATOM 5046 C CA . VAL A 1 652 ? -21.258 15.143 -7.687 1.00 98.88 652 VAL A CA 1
ATOM 5047 C C . VAL A 1 652 ? -22.184 13.929 -7.578 1.00 98.88 652 VAL A C 1
ATOM 5049 O O . VAL A 1 652 ? -23.386 14.105 -7.374 1.00 98.88 652 VAL A O 1
ATOM 5052 N N . LEU A 1 653 ? -21.653 12.705 -7.685 1.00 98.81 653 LEU A N 1
ATOM 5053 C CA . LEU A 1 653 ? -22.437 11.471 -7.540 1.00 98.81 653 LEU A CA 1
ATOM 5054 C C . LEU A 1 653 ? -23.150 11.412 -6.185 1.00 98.81 653 LEU A C 1
ATOM 5056 O O . LEU A 1 653 ? -24.328 11.063 -6.132 1.00 98.81 653 LEU A O 1
ATOM 5060 N N . LEU A 1 654 ? -22.465 11.793 -5.105 1.00 98.75 654 LEU A N 1
ATOM 5061 C CA . LEU A 1 654 ? -23.027 11.786 -3.753 1.00 98.75 654 LEU A CA 1
ATOM 5062 C C . LEU A 1 654 ? -24.036 12.911 -3.508 1.00 98.75 654 LEU A C 1
ATOM 5064 O O . LEU A 1 654 ? -25.110 12.653 -2.966 1.00 98.75 654 LEU A O 1
ATOM 5068 N N . SER A 1 655 ? -23.752 14.124 -3.984 1.00 98.69 655 SER A N 1
ATOM 5069 C CA . SER A 1 655 ? -24.706 15.241 -3.969 1.00 98.69 655 SER A CA 1
ATOM 5070 C C . SER A 1 655 ? -26.025 14.880 -4.673 1.00 98.69 655 SER A C 1
ATOM 5072 O O . SER A 1 655 ? -27.110 15.159 -4.152 1.00 98.69 655 SER A O 1
ATOM 5074 N N . LEU A 1 656 ? -25.942 14.196 -5.822 1.00 98.62 656 LEU A N 1
ATOM 5075 C CA . LEU A 1 656 ? -27.095 13.707 -6.583 1.00 98.62 656 LEU A CA 1
ATOM 5076 C C . LEU A 1 656 ? -27.798 12.511 -5.914 1.00 98.62 656 LEU A C 1
ATOM 5078 O O . LEU A 1 656 ? -29.027 12.442 -5.951 1.00 98.62 656 LEU A O 1
ATOM 5082 N N . ALA A 1 657 ? -27.060 11.588 -5.285 1.00 98.44 657 ALA A N 1
ATOM 5083 C CA . ALA A 1 657 ? -27.630 10.439 -4.568 1.00 98.44 657 ALA A CA 1
ATOM 5084 C C . ALA A 1 657 ? -28.471 10.854 -3.345 1.00 98.44 657 ALA A C 1
ATOM 5086 O O . ALA A 1 657 ? -29.472 10.212 -3.039 1.00 98.44 657 ALA A O 1
ATOM 5087 N N . LEU A 1 658 ? -28.144 11.981 -2.702 1.00 98.38 658 LEU A N 1
ATOM 5088 C CA . LEU A 1 658 ? -28.957 12.590 -1.637 1.00 98.38 658 LEU A CA 1
ATOM 5089 C C . LEU A 1 658 ? -30.216 13.327 -2.159 1.00 98.38 658 LEU A C 1
ATOM 5091 O O . LEU A 1 658 ? -30.905 14.011 -1.400 1.00 98.38 658 LEU A O 1
ATOM 5095 N N . SER A 1 659 ? -30.518 13.231 -3.459 1.00 96.56 659 SER A N 1
ATOM 5096 C CA . SER A 1 659 ? -31.675 13.853 -4.133 1.00 96.56 659 SER A CA 1
ATOM 5097 C C . SER A 1 659 ? -32.331 12.937 -5.183 1.00 96.56 659 SER A C 1
ATOM 5099 O O . SER A 1 659 ? -32.981 13.418 -6.114 1.00 96.56 659 SER A O 1
ATOM 5101 N N . SER A 1 660 ? -32.141 11.617 -5.082 1.00 95.69 660 SER A N 1
ATOM 5102 C CA . SER A 1 660 ? -32.735 10.632 -5.996 1.00 95.69 660 SER A CA 1
ATOM 5103 C C . SER A 1 660 ? -32.824 9.241 -5.357 1.00 95.69 660 SER A C 1
ATOM 5105 O O . SER A 1 660 ? -32.155 8.962 -4.364 1.00 95.69 660 SER A O 1
ATOM 5107 N N . ASP A 1 661 ? -33.615 8.364 -5.975 1.00 94.00 661 ASP A N 1
ATOM 5108 C CA . ASP A 1 661 ? -33.702 6.927 -5.670 1.00 94.00 661 ASP A CA 1
ATOM 5109 C C . ASP A 1 661 ? -33.236 6.055 -6.862 1.00 94.00 661 ASP A C 1
ATOM 5111 O O . ASP A 1 661 ? -33.223 4.828 -6.779 1.00 94.00 661 ASP A O 1
ATOM 5115 N N . ASP A 1 662 ? -32.871 6.667 -8.000 1.00 96.56 662 ASP A N 1
ATOM 5116 C CA . ASP A 1 662 ? -32.487 5.972 -9.236 1.00 96.56 662 ASP A CA 1
ATOM 5117 C C . ASP A 1 662 ? -30.990 6.179 -9.523 1.00 96.56 662 ASP A C 1
ATOM 5119 O O . ASP A 1 662 ? -30.554 7.244 -9.971 1.00 96.56 662 ASP A O 1
ATOM 5123 N N . ILE A 1 663 ? -30.183 5.133 -9.303 1.00 97.56 663 ILE A N 1
ATOM 5124 C CA . ILE A 1 663 ? -28.736 5.177 -9.568 1.00 97.56 663 ILE A CA 1
ATOM 5125 C C . ILE A 1 663 ? -28.408 5.408 -11.051 1.00 97.56 663 ILE A C 1
ATOM 5127 O O . ILE A 1 663 ? -27.370 5.980 -11.377 1.00 97.56 663 ILE A O 1
ATOM 5131 N N . GLY A 1 664 ? -29.291 4.999 -11.965 1.00 96.44 664 GLY A N 1
ATOM 5132 C CA . GLY A 1 664 ? -29.163 5.256 -13.394 1.00 96.44 664 GLY A CA 1
ATOM 5133 C C . GLY A 1 664 ? -29.400 6.726 -13.732 1.00 96.44 664 GLY A C 1
ATOM 5134 O O . GLY A 1 664 ? -28.699 7.265 -14.590 1.00 96.44 664 GLY A O 1
ATOM 5135 N N . GLU A 1 665 ? -30.327 7.397 -13.046 1.00 96.12 665 GLU A N 1
ATOM 5136 C CA . GLU A 1 665 ? -30.528 8.848 -13.138 1.00 96.12 665 GLU A CA 1
ATOM 5137 C C . GLU A 1 665 ? -29.321 9.615 -12.574 1.00 96.12 665 GLU A C 1
ATOM 5139 O O . GLU A 1 665 ? -28.745 10.445 -13.282 1.00 96.12 665 GLU A O 1
ATOM 5144 N N . VAL A 1 666 ? -28.900 9.284 -11.346 1.00 98.31 666 VAL A N 1
ATOM 5145 C CA . VAL A 1 666 ? -27.722 9.861 -10.666 1.00 98.31 666 VAL A CA 1
ATOM 5146 C C . VAL A 1 666 ? -26.470 9.722 -11.530 1.00 98.31 666 VAL A C 1
ATOM 5148 O O . VAL A 1 666 ? -25.810 10.717 -11.837 1.00 98.31 666 VAL A O 1
ATOM 5151 N N . PHE A 1 667 ? -26.180 8.505 -11.999 1.00 98.44 667 PHE A N 1
ATOM 5152 C CA . PHE A 1 667 ? -25.037 8.250 -12.865 1.00 98.44 667 PHE A CA 1
ATOM 5153 C C . PHE A 1 667 ? -25.138 9.037 -14.175 1.00 98.44 667 PHE A C 1
ATOM 5155 O O . PHE A 1 667 ? -24.164 9.675 -14.571 1.00 98.44 667 PHE A O 1
ATOM 5162 N N . THR A 1 668 ? -26.296 9.021 -14.852 1.00 97.69 668 THR A N 1
ATOM 5163 C CA . THR A 1 668 ? -26.443 9.696 -16.154 1.00 97.69 668 THR A CA 1
ATOM 5164 C C . THR A 1 668 ? -26.223 11.204 -16.025 1.00 97.69 668 THR A C 1
ATOM 5166 O O . THR A 1 668 ? -25.511 11.760 -16.853 1.00 97.69 668 THR A O 1
ATOM 5169 N N . ARG A 1 669 ? -26.750 11.852 -14.973 1.00 97.56 669 ARG A N 1
ATOM 5170 C CA . ARG A 1 669 ? -26.496 13.280 -14.701 1.00 97.56 669 ARG A CA 1
ATOM 5171 C C . ARG A 1 669 ? -25.037 13.567 -14.345 1.00 97.56 669 ARG A C 1
ATOM 5173 O O . ARG A 1 669 ? -24.523 14.608 -14.732 1.00 97.56 669 ARG A O 1
ATOM 5180 N N . SER A 1 670 ? -24.354 12.661 -13.639 1.00 98.38 670 SER A N 1
ATOM 5181 C CA . SER A 1 670 ? -22.951 12.870 -13.239 1.00 98.38 670 SER A CA 1
ATOM 5182 C C . SER A 1 670 ? -21.987 13.041 -14.422 1.00 98.38 670 SER A C 1
ATOM 5184 O O . SER A 1 670 ? -20.952 13.685 -14.265 1.00 98.38 670 SER A O 1
ATOM 5186 N N . LEU A 1 671 ? -22.336 12.508 -15.603 1.00 98.44 671 LEU A N 1
ATOM 5187 C CA . LEU A 1 671 ? -21.542 12.634 -16.831 1.00 98.44 671 LEU A CA 1
ATOM 5188 C C . LEU A 1 671 ? -21.376 14.098 -17.259 1.00 98.44 671 LEU A C 1
ATOM 5190 O O . LEU A 1 671 ? -20.277 14.500 -17.634 1.00 98.44 671 LEU A O 1
ATOM 5194 N N . ASP A 1 672 ? -22.441 14.897 -17.144 1.00 98.25 672 ASP A N 1
ATOM 5195 C CA . ASP A 1 672 ? -22.481 16.292 -17.601 1.00 98.25 672 ASP A CA 1
ATOM 5196 C C . ASP A 1 672 ? -21.523 17.203 -16.796 1.00 98.25 672 ASP A C 1
ATOM 5198 O O . ASP A 1 672 ? -21.127 18.273 -17.270 1.00 98.25 672 ASP A O 1
ATOM 5202 N N . TYR A 1 673 ? -21.130 16.763 -15.591 1.00 98.50 673 TYR A N 1
ATOM 5203 C CA . TYR A 1 673 ? -20.219 17.446 -14.662 1.00 98.50 673 TYR A CA 1
ATOM 5204 C C . TYR A 1 673 ? -18.750 16.988 -14.776 1.00 98.50 673 TYR A C 1
ATOM 5206 O O . TYR A 1 673 ? -17.913 17.424 -13.985 1.00 98.50 673 TYR A O 1
ATOM 5214 N N . VAL A 1 674 ? -18.399 16.159 -15.768 1.00 98.56 674 VAL A N 1
ATOM 5215 C CA . VAL A 1 674 ? -17.003 15.799 -16.081 1.00 98.56 674 VAL A CA 1
ATOM 5216 C C . VAL A 1 674 ? -16.609 16.413 -17.431 1.00 98.56 674 VAL A C 1
ATOM 5218 O O . VAL A 1 674 ? -17.367 16.269 -18.389 1.00 98.56 674 VAL A O 1
ATOM 5221 N N . PRO A 1 675 ? -15.438 17.076 -17.577 1.00 98.50 675 PRO A N 1
ATOM 5222 C CA . PRO A 1 675 ? -15.063 17.733 -18.831 1.00 98.50 675 PRO A CA 1
ATOM 5223 C C . PRO A 1 675 ? -15.130 16.788 -20.034 1.00 98.50 675 PRO A C 1
ATOM 5225 O O . PRO A 1 675 ? -14.371 15.817 -20.114 1.00 98.50 675 PRO A O 1
ATOM 5228 N N . ARG A 1 676 ? -16.010 17.088 -21.001 1.00 95.94 676 ARG A N 1
ATOM 5229 C CA . ARG A 1 676 ? -16.384 16.167 -22.097 1.00 95.94 676 ARG A CA 1
ATOM 5230 C C . ARG A 1 676 ? -15.218 15.676 -22.969 1.00 95.94 676 ARG A C 1
ATOM 5232 O O . ARG A 1 676 ? -15.333 14.649 -23.637 1.00 95.94 676 ARG A O 1
ATOM 5239 N N . ALA A 1 677 ? -14.107 16.416 -22.967 1.00 95.25 677 ALA A N 1
ATOM 5240 C CA . ALA A 1 677 ? -12.877 16.155 -23.716 1.00 95.25 677 ALA A CA 1
ATOM 5241 C C . ALA A 1 677 ? -11.739 15.559 -22.852 1.00 95.25 677 ALA A C 1
ATOM 5243 O O . ALA A 1 677 ? -10.573 15.677 -23.225 1.00 95.25 677 ALA A O 1
ATOM 5244 N N . SER A 1 678 ? -12.063 14.947 -21.708 1.00 98.25 678 SER A N 1
ATOM 5245 C CA . SER A 1 678 ? -11.114 14.269 -20.808 1.00 98.25 678 SER A CA 1
ATOM 5246 C C . SER A 1 678 ? -11.137 12.743 -20.932 1.00 98.25 678 SER A C 1
ATOM 5248 O O . SER A 1 678 ? -12.136 12.142 -21.344 1.00 98.25 678 SER A O 1
ATOM 5250 N N . ARG A 1 679 ? -10.042 12.106 -20.505 1.00 98.19 679 ARG A N 1
ATOM 5251 C CA . ARG A 1 679 ? -9.928 10.651 -20.348 1.00 98.19 679 ARG A CA 1
ATOM 5252 C C . ARG A 1 679 ? -10.931 10.108 -19.337 1.00 98.19 679 ARG A C 1
ATOM 5254 O O . ARG A 1 679 ? -11.526 9.067 -19.605 1.00 98.19 679 ARG A O 1
ATOM 5261 N N . LEU A 1 680 ? -11.166 10.807 -18.221 1.00 98.62 680 LEU A N 1
ATOM 5262 C CA . LEU A 1 680 ? -12.151 10.393 -17.220 1.00 98.62 680 LEU A CA 1
ATOM 5263 C C . LEU A 1 680 ? -13.560 10.327 -17.819 1.00 98.62 680 LEU A C 1
ATOM 5265 O O . LEU A 1 680 ? -14.228 9.307 -17.662 1.00 98.62 680 LEU A O 1
ATOM 5269 N N . HIS A 1 681 ? -13.983 11.359 -18.561 1.00 98.69 681 HIS A N 1
ATOM 5270 C CA . HIS A 1 681 ? -15.289 11.364 -19.224 1.00 98.69 681 HIS A CA 1
ATOM 5271 C C . HIS A 1 681 ? -15.430 10.203 -20.224 1.00 98.69 681 HIS A C 1
ATOM 5273 O O . HIS A 1 681 ? -16.476 9.549 -20.257 1.00 98.69 681 HIS A O 1
ATOM 5279 N N . GLU A 1 682 ? -14.386 9.867 -20.998 1.00 98.31 682 GLU A N 1
ATOM 5280 C CA . GLU A 1 682 ? -14.414 8.649 -21.821 1.00 98.31 682 GLU A CA 1
ATOM 5281 C C . GLU A 1 682 ? -14.537 7.380 -20.958 1.00 98.31 682 GLU A C 1
ATOM 5283 O O . GLU A 1 682 ? -15.392 6.535 -21.237 1.00 98.31 682 GLU A O 1
ATOM 5288 N N . ALA A 1 683 ? -13.716 7.250 -19.915 1.00 98.56 683 ALA A N 1
ATOM 5289 C CA . ALA A 1 683 ? -13.622 6.053 -19.085 1.00 98.56 683 ALA A CA 1
ATOM 5290 C C . ALA A 1 683 ? -14.936 5.691 -18.381 1.00 98.56 683 ALA A C 1
ATOM 5292 O O . ALA A 1 683 ? -15.281 4.513 -18.342 1.00 98.56 683 ALA A O 1
ATOM 5293 N N . ILE A 1 684 ? -15.701 6.677 -17.899 1.00 98.50 684 ILE A N 1
ATOM 5294 C CA . ILE A 1 684 ? -17.025 6.456 -17.287 1.00 98.50 684 ILE A CA 1
ATOM 5295 C C . ILE A 1 684 ? -18.132 6.282 -18.343 1.00 98.50 684 ILE A C 1
ATOM 5297 O O . ILE A 1 684 ? -19.055 5.480 -18.173 1.00 98.50 684 ILE A O 1
ATOM 5301 N N . THR A 1 685 ? -18.018 6.953 -19.495 1.00 98.50 685 THR A N 1
ATOM 5302 C CA . THR A 1 685 ? -19.002 6.840 -20.585 1.00 98.50 685 THR A CA 1
ATOM 5303 C C . THR A 1 685 ? -18.917 5.490 -21.312 1.00 98.50 685 THR A C 1
ATOM 5305 O O . THR A 1 685 ? -19.908 5.033 -21.888 1.00 98.50 685 THR A O 1
ATOM 5308 N N . ARG A 1 686 ? -17.765 4.809 -21.304 1.00 98.19 686 ARG A N 1
ATOM 5309 C CA . ARG A 1 686 ? -17.597 3.493 -21.949 1.00 98.19 686 ARG A CA 1
ATOM 5310 C C . ARG A 1 686 ? -18.468 2.396 -21.309 1.00 98.19 686 ARG A C 1
ATOM 5312 O O . ARG A 1 686 ? -19.321 1.875 -22.037 1.00 98.19 686 ARG A O 1
ATOM 5319 N N . PRO A 1 687 ? -18.408 2.131 -19.987 1.00 98.00 687 PRO A N 1
ATOM 5320 C CA . PRO A 1 687 ? -19.390 1.308 -19.280 1.00 98.00 687 PRO A CA 1
ATOM 5321 C C . PRO A 1 687 ? -20.833 1.742 -19.566 1.00 98.00 687 PRO A C 1
ATOM 5323 O O . PRO A 1 687 ? -21.662 0.906 -19.916 1.00 98.00 687 PRO A O 1
ATOM 5326 N N . HIS A 1 688 ? -21.134 3.046 -19.557 1.00 98.06 688 HIS A N 1
ATOM 5327 C CA . HIS A 1 688 ? -22.484 3.540 -19.854 1.00 98.06 688 HIS A CA 1
ATOM 5328 C C . HIS A 1 688 ? -22.998 3.144 -21.250 1.00 98.06 688 HIS A C 1
ATOM 5330 O O . HIS A 1 688 ? -24.139 2.703 -21.397 1.00 98.06 688 HIS A O 1
ATOM 5336 N N . ARG A 1 689 ? -22.157 3.237 -22.289 1.00 98.06 689 ARG A N 1
ATOM 5337 C CA . ARG A 1 689 ? -22.493 2.795 -23.657 1.00 98.06 689 ARG A CA 1
ATOM 5338 C C . ARG A 1 689 ? -22.706 1.281 -23.742 1.00 98.06 689 ARG A C 1
ATOM 5340 O O . ARG A 1 689 ? -23.544 0.837 -24.526 1.00 98.06 689 ARG A O 1
ATOM 5347 N N . ILE A 1 690 ? -21.960 0.497 -22.961 1.00 98.25 690 ILE A N 1
ATOM 5348 C CA . ILE A 1 690 ? -22.073 -0.970 -22.905 1.00 98.25 690 ILE A CA 1
ATOM 5349 C C . ILE A 1 690 ? -23.357 -1.380 -22.159 1.00 98.25 690 ILE A C 1
ATOM 5351 O O . ILE A 1 690 ? -24.087 -2.250 -22.635 1.00 98.25 690 ILE A O 1
ATOM 5355 N N . TRP A 1 691 ? -23.709 -0.679 -21.081 1.00 97.19 691 TRP A N 1
ATOM 5356 C CA . TRP A 1 691 ? -24.963 -0.856 -20.346 1.00 97.19 691 TRP A CA 1
ATOM 5357 C C . TRP A 1 691 ? -26.188 -0.500 -21.202 1.00 97.19 691 TRP A C 1
ATOM 5359 O O . TRP A 1 691 ? -27.075 -1.331 -21.396 1.00 97.19 691 TRP A O 1
ATOM 5369 N N . LYS A 1 692 ? -26.208 0.687 -21.833 1.00 95.94 692 LYS A N 1
ATOM 5370 C CA . LYS A 1 692 ? -27.326 1.145 -22.689 1.00 95.94 692 LYS A CA 1
ATOM 5371 C C . LYS A 1 692 ? -27.608 0.243 -23.902 1.00 95.94 692 LYS A C 1
ATOM 5373 O O . LYS A 1 692 ? -28.710 0.308 -24.442 1.00 95.94 692 LYS A O 1
ATOM 5378 N N . ARG A 1 693 ? -26.648 -0.587 -24.343 1.00 96.75 693 ARG A N 1
ATOM 5379 C CA . ARG A 1 693 ? -26.840 -1.587 -25.418 1.00 96.75 693 ARG A CA 1
ATOM 5380 C C . ARG A 1 693 ? -27.175 -3.001 -24.913 1.00 96.75 693 ARG A C 1
ATOM 5382 O O . ARG A 1 693 ? -27.335 -3.891 -25.743 1.00 96.75 693 ARG A O 1
ATOM 5389 N N . GLY A 1 694 ? -27.259 -3.217 -23.597 1.00 96.38 694 GLY A N 1
ATOM 5390 C CA . GLY A 1 694 ? -27.528 -4.525 -22.989 1.00 96.38 694 GLY A CA 1
ATOM 5391 C C . GLY A 1 694 ? -26.327 -5.480 -22.949 1.00 96.38 694 GLY A C 1
ATOM 5392 O O . GLY A 1 694 ? -26.522 -6.687 -23.071 1.00 96.38 694 GLY A O 1
ATOM 5393 N N . GLY A 1 695 ? -25.100 -4.958 -22.832 1.00 97.56 695 GLY A N 1
ATOM 5394 C CA . GLY A 1 695 ? -23.905 -5.766 -22.551 1.00 97.56 695 GLY A CA 1
ATOM 5395 C C . GLY A 1 695 ? -23.834 -6.237 -21.093 1.00 97.56 695 GLY A C 1
ATOM 5396 O O . GLY A 1 695 ? -24.570 -5.742 -20.233 1.00 97.56 695 GLY A O 1
ATOM 5397 N N . SER A 1 696 ? -22.950 -7.192 -20.805 1.00 98.06 696 SER A N 1
ATOM 5398 C CA . SER A 1 696 ? -22.731 -7.682 -19.438 1.00 98.06 696 SER A CA 1
ATOM 5399 C C . SER A 1 696 ? -21.765 -6.790 -18.646 1.00 98.06 696 SER A C 1
ATOM 5401 O O . SER A 1 696 ? -21.133 -5.884 -19.191 1.00 98.06 696 SER A O 1
ATOM 5403 N N . TRP A 1 697 ? -21.647 -7.046 -17.342 1.00 97.62 697 TRP A N 1
ATOM 5404 C CA . TRP A 1 697 ? -20.648 -6.380 -16.505 1.00 97.62 697 TRP A CA 1
ATOM 5405 C C . TRP A 1 697 ? -19.224 -6.788 -16.919 1.00 97.62 697 TRP A C 1
ATOM 5407 O O . TRP A 1 697 ? -18.333 -5.942 -16.978 1.00 97.62 697 TRP A O 1
ATOM 5417 N N . GLU A 1 698 ? -19.025 -8.057 -17.294 1.00 96.88 698 GLU A N 1
ATOM 5418 C CA . GLU A 1 698 ? -17.766 -8.573 -17.841 1.00 96.88 698 GLU A CA 1
ATOM 5419 C C . GLU A 1 698 ? -17.348 -7.835 -19.120 1.00 96.88 698 GLU A C 1
ATOM 5421 O O . GLU A 1 698 ? -16.193 -7.425 -19.200 1.00 96.88 698 GLU A O 1
ATOM 5426 N N . ASP A 1 699 ? -18.275 -7.579 -20.060 1.00 97.31 699 ASP A N 1
ATOM 5427 C CA . ASP A 1 699 ? -17.999 -6.765 -21.262 1.00 97.31 699 ASP A CA 1
ATOM 5428 C C . ASP A 1 699 ? -17.412 -5.387 -20.892 1.00 97.31 699 ASP A C 1
ATOM 5430 O O . ASP A 1 699 ? -16.553 -4.859 -21.599 1.00 97.31 699 ASP A O 1
ATOM 5434 N N . ALA A 1 700 ? -17.902 -4.780 -19.805 1.00 97.56 700 ALA A N 1
ATOM 5435 C CA . ALA A 1 700 ? -17.523 -3.435 -19.384 1.00 97.56 700 ALA A CA 1
ATOM 5436 C C . ALA A 1 700 ? -16.171 -3.392 -18.663 1.00 97.56 700 ALA A C 1
ATOM 5438 O O . ALA A 1 700 ? -15.353 -2.521 -18.966 1.00 97.56 700 ALA A O 1
ATOM 5439 N N . VAL A 1 701 ? -15.900 -4.338 -17.757 1.00 96.19 701 VAL A N 1
ATOM 5440 C CA . VAL A 1 701 ? -14.581 -4.419 -17.106 1.00 96.19 701 VAL A CA 1
ATOM 5441 C C . VAL A 1 701 ? -13.500 -4.942 -18.057 1.00 96.19 701 VAL A C 1
ATOM 5443 O O . VAL A 1 701 ? -12.345 -4.554 -17.917 1.00 96.19 701 VAL A O 1
ATOM 5446 N N . GLU A 1 702 ? -13.851 -5.733 -19.076 1.00 95.56 702 GLU A N 1
ATOM 5447 C CA . GLU A 1 702 ? -12.922 -6.110 -20.151 1.00 95.56 702 GLU A CA 1
ATOM 5448 C C . GLU A 1 702 ? -12.647 -4.961 -21.120 1.00 95.56 702 GLU A C 1
ATOM 5450 O O . GLU A 1 702 ? -11.500 -4.796 -21.531 1.00 95.56 702 GLU A O 1
ATOM 5455 N N . ASP A 1 703 ? -13.629 -4.120 -21.452 1.00 96.81 703 ASP A N 1
ATOM 5456 C CA . ASP A 1 703 ? -13.358 -2.888 -22.202 1.00 96.81 703 ASP A CA 1
ATOM 5457 C C . ASP A 1 703 ? -12.458 -1.929 -21.403 1.00 96.81 703 ASP A C 1
ATOM 5459 O O . ASP A 1 703 ? -11.512 -1.380 -21.965 1.00 96.81 703 ASP A O 1
ATOM 5463 N N . ALA A 1 704 ? -12.678 -1.787 -20.090 1.00 93.50 704 ALA A N 1
ATOM 5464 C CA . ALA A 1 704 ? -11.838 -0.968 -19.213 1.00 93.50 704 ALA A CA 1
ATOM 5465 C C . ALA A 1 704 ? -10.403 -1.516 -19.066 1.00 93.50 704 ALA A C 1
ATOM 5467 O O . ALA A 1 704 ? -9.444 -0.748 -19.178 1.00 93.50 704 ALA A O 1
ATOM 5468 N N . ASP A 1 705 ? -10.242 -2.831 -18.865 1.00 89.94 705 ASP A N 1
ATOM 5469 C CA . ASP A 1 705 ? -8.932 -3.494 -18.798 1.00 89.94 705 ASP A CA 1
ATOM 5470 C C . ASP A 1 705 ? -8.136 -3.315 -20.100 1.00 89.94 705 ASP A C 1
ATOM 5472 O O . ASP A 1 705 ? -6.938 -3.045 -20.043 1.00 89.94 705 ASP A O 1
ATOM 5476 N N . HIS A 1 706 ? -8.781 -3.419 -21.270 1.00 93.06 706 HIS A N 1
ATOM 5477 C CA . HIS A 1 706 ? -8.116 -3.212 -22.561 1.00 93.06 706 HIS A CA 1
ATOM 5478 C C . HIS A 1 706 ? -7.845 -1.732 -22.873 1.00 93.06 706 HIS A C 1
ATOM 5480 O O . HIS A 1 706 ? -6.793 -1.414 -23.424 1.00 93.06 706 HIS A O 1
ATOM 5486 N N . ALA A 1 707 ? -8.773 -0.824 -22.550 1.00 92.50 707 ALA A N 1
ATOM 5487 C CA . ALA A 1 707 ? -8.637 0.608 -22.831 1.00 92.50 707 ALA A CA 1
ATOM 5488 C C . ALA A 1 707 ? -7.480 1.252 -22.060 1.00 92.50 707 ALA A C 1
ATOM 5490 O O . ALA A 1 707 ? -6.753 2.081 -22.604 1.00 92.50 707 ALA A O 1
ATOM 5491 N N . TRP A 1 708 ? -7.310 0.849 -20.800 1.00 93.12 708 TRP A N 1
ATOM 5492 C CA . TRP A 1 708 ? -6.399 1.482 -19.849 1.00 93.12 708 TRP A CA 1
ATOM 5493 C C . TRP A 1 708 ? -5.303 0.517 -19.368 1.00 93.12 708 TRP A C 1
ATOM 5495 O O . TRP A 1 708 ? -4.787 0.650 -18.259 1.00 93.12 708 TRP A O 1
ATOM 5505 N N . SER A 1 709 ? -4.926 -0.461 -20.201 1.00 84.50 709 SER A N 1
ATOM 5506 C CA . SER A 1 709 ? -3.988 -1.541 -19.848 1.00 84.50 709 SER A CA 1
ATOM 5507 C C . SER A 1 709 ? -2.575 -1.068 -19.477 1.00 84.50 709 SER A C 1
ATOM 5509 O O . SER A 1 709 ? -1.830 -1.808 -18.847 1.00 84.50 709 SER A O 1
ATOM 5511 N N . GLY A 1 710 ? -2.182 0.139 -19.901 1.00 83.31 710 GLY A N 1
ATOM 5512 C CA . GLY A 1 710 ? -0.895 0.766 -19.567 1.00 83.31 710 GLY A CA 1
ATOM 5513 C C . GLY A 1 710 ? -0.948 1.734 -18.380 1.00 83.31 710 GLY A C 1
ATOM 5514 O O . GLY A 1 710 ? 0.015 2.466 -18.158 1.00 83.31 710 GLY A O 1
ATOM 5515 N N . TYR A 1 711 ? -2.076 1.818 -17.669 1.00 90.56 711 TYR A N 1
ATOM 5516 C CA . TYR A 1 711 ? -2.259 2.724 -16.534 1.00 90.56 711 TYR A CA 1
ATOM 5517 C C . TYR A 1 711 ? -2.031 1.972 -15.221 1.00 90.56 711 TYR A C 1
ATOM 5519 O O . TYR A 1 711 ? -2.454 0.824 -15.075 1.00 90.56 711 TYR A O 1
ATOM 5527 N N . HIS A 1 712 ? -1.389 2.631 -14.252 1.00 91.56 712 HIS A N 1
ATOM 5528 C CA . HIS A 1 712 ? -1.142 2.048 -12.932 1.00 91.56 712 HIS A CA 1
ATOM 5529 C C . HIS A 1 712 ? -2.461 1.637 -12.250 1.00 91.56 712 HIS A C 1
ATOM 5531 O O . HIS A 1 712 ? -3.515 2.222 -12.510 1.00 91.56 712 HIS A O 1
ATOM 5537 N N . TRP A 1 713 ? -2.422 0.622 -11.383 1.00 92.00 713 TRP A N 1
ATOM 5538 C CA . TRP A 1 713 ? -3.636 0.028 -10.809 1.00 92.00 713 TRP A CA 1
ATOM 5539 C C . TRP A 1 713 ? -4.412 0.979 -9.878 1.00 92.00 713 TRP A C 1
ATOM 5541 O O . TRP A 1 713 ? -5.608 0.772 -9.710 1.00 92.00 713 TRP A O 1
ATOM 5551 N N . VAL A 1 714 ? -3.783 2.056 -9.386 1.00 94.31 714 VAL A N 1
ATOM 5552 C CA . VAL A 1 714 ? -4.428 3.155 -8.631 1.00 94.31 714 VAL A CA 1
ATOM 5553 C C . VAL A 1 714 ? -4.636 4.454 -9.442 1.00 94.31 714 VAL A C 1
ATOM 5555 O O . VAL A 1 714 ? -4.792 5.525 -8.866 1.00 94.31 714 VAL A O 1
ATOM 5558 N N . HIS A 1 715 ? -4.601 4.433 -10.781 1.00 97.50 715 HIS A N 1
ATOM 5559 C CA . HIS A 1 715 ? -4.851 5.643 -11.592 1.00 97.50 715 HIS A CA 1
ATOM 5560 C C . HIS A 1 715 ? -6.350 6.016 -11.557 1.00 97.50 715 HIS A C 1
ATOM 5562 O O . HIS A 1 715 ? -7.200 5.142 -11.710 1.00 97.50 715 HIS A O 1
ATOM 5568 N N . THR A 1 716 ? -6.720 7.297 -11.419 1.00 98.50 716 THR A N 1
ATOM 5569 C CA . THR A 1 716 ? -8.143 7.705 -11.324 1.00 98.50 716 THR A CA 1
ATOM 5570 C C . THR A 1 716 ? -9.004 7.192 -12.488 1.00 98.50 716 THR A C 1
ATOM 5572 O O . THR A 1 716 ? -10.139 6.771 -12.290 1.00 98.50 716 THR A O 1
ATOM 5575 N N . VAL A 1 717 ? -8.456 7.192 -13.710 1.00 98.38 717 VAL A N 1
ATOM 5576 C CA . VAL A 1 717 ? -9.195 6.912 -14.955 1.00 98.38 717 VAL A CA 1
ATOM 5577 C C . VAL A 1 717 ? -9.660 5.453 -15.051 1.00 98.38 717 VAL A C 1
ATOM 5579 O O . VAL A 1 717 ? -10.817 5.202 -15.385 1.00 98.38 717 VAL A O 1
ATOM 5582 N N . ASN A 1 718 ? -8.794 4.477 -14.749 1.00 96.81 718 ASN A N 1
ATOM 5583 C CA . ASN A 1 718 ? -9.165 3.060 -14.852 1.00 96.81 718 ASN A CA 1
ATOM 5584 C C . ASN A 1 718 ? -10.021 2.594 -13.661 1.00 96.81 718 ASN A C 1
ATOM 5586 O O . ASN A 1 718 ? -10.898 1.753 -13.842 1.00 96.81 718 ASN A O 1
ATOM 5590 N N . ASN A 1 719 ? -9.840 3.199 -12.487 1.00 98.44 719 ASN A N 1
ATOM 5591 C CA . ASN A 1 719 ? -10.654 2.960 -11.297 1.00 98.44 719 ASN A CA 1
ATOM 5592 C C . ASN A 1 719 ? -12.080 3.521 -11.437 1.00 98.44 719 ASN A C 1
ATOM 5594 O O . ASN A 1 719 ? -13.053 2.800 -11.220 1.00 98.44 719 ASN A O 1
ATOM 5598 N N . ALA A 1 720 ? -12.236 4.747 -11.946 1.00 98.75 720 ALA A N 1
ATOM 5599 C CA . ALA A 1 720 ? -13.551 5.327 -12.226 1.00 98.75 720 ALA A CA 1
ATOM 5600 C C . ALA A 1 720 ? -14.382 4.508 -13.235 1.00 98.75 720 ALA A C 1
ATOM 5602 O O . ALA A 1 720 ? -15.606 4.455 -13.124 1.00 98.75 720 ALA A O 1
ATOM 5603 N N . ALA A 1 721 ? -13.739 3.809 -14.180 1.00 98.62 721 ALA A N 1
ATOM 5604 C CA . ALA A 1 721 ? -14.425 2.865 -15.066 1.00 98.62 721 ALA A CA 1
ATOM 5605 C C . ALA A 1 721 ? -14.975 1.630 -14.316 1.00 98.62 721 ALA A C 1
ATOM 5607 O O . ALA A 1 721 ? -16.062 1.154 -14.649 1.00 98.62 721 ALA A O 1
ATOM 5608 N N . ILE A 1 722 ? -14.273 1.138 -13.284 1.00 98.38 722 ILE A N 1
ATOM 5609 C CA . ILE A 1 722 ? -14.764 0.062 -12.402 1.00 98.38 722 ILE A CA 1
ATOM 5610 C C . ILE A 1 722 ? -15.929 0.563 -11.540 1.00 98.38 722 ILE A C 1
ATOM 5612 O O . ILE A 1 722 ? -16.958 -0.109 -11.491 1.00 98.38 722 ILE A O 1
ATOM 5616 N N . ILE A 1 723 ? -15.823 1.759 -10.945 1.00 98.75 723 ILE A N 1
ATOM 5617 C CA . ILE A 1 723 ? -16.927 2.416 -10.217 1.00 98.75 723 ILE A CA 1
ATOM 5618 C C . ILE A 1 723 ? -18.159 2.536 -11.126 1.00 98.75 723 ILE A C 1
ATOM 5620 O O . ILE A 1 723 ? -19.244 2.083 -10.768 1.00 98.75 723 ILE A O 1
ATOM 5624 N N . ALA A 1 724 ? -17.996 3.061 -12.344 1.00 98.75 724 ALA A N 1
ATOM 5625 C CA . ALA A 1 724 ? -19.084 3.195 -13.310 1.00 98.75 724 ALA A CA 1
ATOM 5626 C C . ALA A 1 724 ? -19.739 1.847 -13.668 1.00 98.75 724 ALA A C 1
ATOM 5628 O O . ALA A 1 724 ? -20.966 1.752 -13.723 1.00 98.75 724 ALA A O 1
ATOM 5629 N N . ALA A 1 725 ? -18.945 0.791 -13.870 1.00 98.62 725 ALA A N 1
ATOM 5630 C CA . ALA A 1 725 ? -19.464 -0.554 -14.115 1.00 98.62 725 ALA A CA 1
ATOM 5631 C C . ALA A 1 725 ? -20.171 -1.154 -12.881 1.00 98.62 725 ALA A C 1
ATOM 5633 O O . ALA A 1 725 ? -21.190 -1.830 -13.023 1.00 98.62 725 ALA A O 1
ATOM 5634 N N . ALA A 1 726 ? -19.683 -0.893 -11.668 1.00 98.38 726 ALA A N 1
ATOM 5635 C CA . ALA A 1 726 ? -20.313 -1.362 -10.438 1.00 98.38 726 ALA A CA 1
ATOM 5636 C C . ALA A 1 726 ? -21.668 -0.685 -10.179 1.00 98.38 726 ALA A C 1
ATOM 5638 O O . ALA A 1 726 ? -22.637 -1.376 -9.881 1.00 98.38 726 ALA A O 1
ATOM 5639 N N . LEU A 1 727 ? -21.773 0.636 -10.362 1.00 98.62 727 LEU A N 1
ATOM 5640 C CA . LEU A 1 727 ? -23.027 1.378 -10.169 1.00 98.62 727 LEU A CA 1
ATOM 5641 C C . LEU A 1 727 ? -24.105 0.965 -11.191 1.00 98.62 727 LEU A C 1
ATOM 5643 O O . LEU A 1 727 ? -25.252 0.709 -10.824 1.00 98.62 727 LEU A O 1
ATOM 5647 N N . LEU A 1 728 ? -23.736 0.849 -12.474 1.00 98.44 728 LEU A N 1
ATOM 5648 C CA . LEU A 1 728 ? -24.680 0.559 -13.562 1.00 98.44 728 LEU A CA 1
ATOM 5649 C C . LEU A 1 728 ? -25.199 -0.890 -13.566 1.00 98.44 728 LEU A C 1
ATOM 5651 O O . LEU A 1 728 ? -26.372 -1.112 -13.862 1.00 98.44 728 LEU A O 1
ATOM 5655 N N . TRP A 1 729 ? -24.358 -1.876 -13.228 1.00 98.44 729 TRP A N 1
ATOM 5656 C CA . TRP A 1 729 ? -24.766 -3.289 -13.131 1.00 98.44 729 TRP A CA 1
ATOM 5657 C C . TRP A 1 729 ? -25.056 -3.753 -11.696 1.00 98.44 729 TRP A C 1
ATOM 5659 O O . TRP A 1 729 ? -25.484 -4.893 -11.513 1.00 98.44 729 TRP A O 1
ATOM 5669 N N . GLY A 1 730 ? -24.861 -2.898 -10.690 1.00 97.81 730 GLY A N 1
ATOM 5670 C CA . GLY A 1 730 ? -25.364 -3.081 -9.327 1.00 97.81 730 GLY A CA 1
ATOM 5671 C C . GLY A 1 730 ? -26.864 -2.803 -9.206 1.00 97.81 730 GLY A C 1
ATOM 5672 O O . GLY A 1 730 ? -27.534 -3.415 -8.377 1.00 97.81 730 GLY A O 1
ATOM 5673 N N . GLU A 1 731 ? -27.406 -1.954 -10.090 1.00 96.06 731 GLU A N 1
ATOM 5674 C CA . GLU A 1 731 ? -28.846 -1.657 -10.221 1.00 96.06 731 GLU A CA 1
ATOM 5675 C C . GLU A 1 731 ? -29.489 -1.132 -8.917 1.00 96.06 731 GLU A C 1
ATOM 5677 O O . GLU A 1 731 ? -30.666 -1.361 -8.655 1.00 96.06 731 GLU A O 1
ATOM 5682 N N . GLY A 1 732 ? -28.702 -0.432 -8.091 1.00 97.06 732 GLY A N 1
ATOM 5683 C CA . GLY A 1 732 ? -29.126 0.139 -6.808 1.00 97.06 732 GLY A CA 1
ATOM 5684 C C . GLY A 1 732 ? -28.941 -0.794 -5.606 1.00 97.06 732 GLY A C 1
ATOM 5685 O O . GLY A 1 732 ? -28.909 -0.320 -4.474 1.00 97.06 732 GLY A O 1
ATOM 5686 N N . ASP A 1 733 ? -28.754 -2.104 -5.807 1.00 98.38 733 ASP A N 1
ATOM 5687 C CA . ASP A 1 733 ? -28.514 -3.028 -4.692 1.00 98.38 733 ASP A CA 1
ATOM 5688 C C . ASP A 1 733 ? -27.129 -2.780 -4.076 1.00 98.38 733 ASP A C 1
ATOM 5690 O O . ASP A 1 733 ? -26.100 -2.884 -4.751 1.00 98.38 733 ASP A O 1
ATOM 5694 N N . PHE A 1 734 ? -27.105 -2.466 -2.779 1.00 98.69 734 PHE A N 1
ATOM 5695 C CA . PHE A 1 734 ? -25.888 -2.136 -2.040 1.00 98.69 734 PHE A CA 1
ATOM 5696 C C . PHE A 1 734 ? -24.831 -3.249 -2.120 1.00 98.69 734 PHE A C 1
ATOM 5698 O O . PHE A 1 734 ? -23.686 -2.996 -2.493 1.00 98.69 734 PHE A O 1
ATOM 5705 N N . SER A 1 735 ? -25.225 -4.490 -1.813 1.00 98.44 735 SER A N 1
ATOM 5706 C CA . SER A 1 735 ? -24.303 -5.626 -1.658 1.00 98.44 735 SER A CA 1
ATOM 5707 C C . SER A 1 735 ? -23.728 -6.064 -3.000 1.00 98.44 735 SER A C 1
ATOM 5709 O O . SER A 1 735 ? -22.538 -6.359 -3.110 1.00 98.44 735 SER A O 1
ATOM 5711 N N . ARG A 1 736 ? -24.574 -6.077 -4.034 1.00 98.44 736 ARG A N 1
ATOM 5712 C CA . ARG A 1 736 ? -24.197 -6.356 -5.418 1.00 98.44 736 ARG A CA 1
ATOM 5713 C C . ARG A 1 736 ? -23.286 -5.267 -5.967 1.00 98.44 736 ARG A C 1
ATOM 5715 O O . ARG A 1 736 ? -22.322 -5.607 -6.641 1.00 98.44 736 ARG A O 1
ATOM 5722 N N . SER A 1 737 ? -23.547 -3.994 -5.666 1.00 98.62 737 SER A N 1
ATOM 5723 C CA . SER A 1 737 ? -22.711 -2.881 -6.133 1.00 98.62 737 SER A CA 1
ATOM 5724 C C . SER A 1 737 ? -21.286 -2.996 -5.586 1.00 98.62 737 SER A C 1
ATOM 5726 O O . SER A 1 737 ? -20.363 -3.178 -6.375 1.00 98.62 737 SER A O 1
ATOM 5728 N N . ILE A 1 738 ? -21.092 -3.012 -4.258 1.00 98.44 738 ILE A N 1
ATOM 5729 C CA . ILE A 1 738 ? -19.738 -3.135 -3.674 1.00 98.44 738 ILE A CA 1
ATOM 5730 C C . ILE A 1 738 ? -19.080 -4.489 -3.988 1.00 98.44 738 ILE A C 1
ATOM 5732 O O . ILE A 1 738 ? -17.872 -4.557 -4.217 1.00 98.44 738 ILE A O 1
ATOM 5736 N N . GLY A 1 739 ? -19.874 -5.561 -4.088 1.00 98.50 739 GLY A N 1
ATOM 5737 C CA . GLY A 1 739 ? -19.402 -6.876 -4.509 1.00 98.50 739 GLY A CA 1
ATOM 5738 C C . GLY A 1 739 ? -18.866 -6.879 -5.942 1.00 98.50 739 GLY A C 1
ATOM 5739 O O . GLY A 1 739 ? -17.810 -7.460 -6.196 1.00 98.50 739 GLY A O 1
ATOM 5740 N N . LEU A 1 740 ? -19.549 -6.227 -6.890 1.00 98.50 740 LEU A N 1
ATOM 5741 C CA . LEU A 1 740 ? -19.063 -6.053 -8.264 1.00 98.50 740 LEU A CA 1
ATOM 5742 C C . LEU A 1 740 ? -17.810 -5.173 -8.304 1.00 98.50 740 LEU A C 1
ATOM 5744 O O . LEU A 1 740 ? -16.865 -5.530 -9.004 1.00 98.50 740 LEU A O 1
ATOM 5748 N N . THR A 1 741 ? -17.756 -4.088 -7.524 1.00 97.94 741 THR A N 1
ATOM 5749 C CA . THR A 1 741 ? -16.574 -3.217 -7.434 1.00 97.94 741 THR A CA 1
ATOM 5750 C C . THR A 1 741 ? -15.311 -4.004 -7.103 1.00 97.94 741 THR A C 1
ATOM 5752 O O . THR A 1 741 ? -14.352 -3.994 -7.871 1.00 97.94 741 THR A O 1
ATOM 5755 N N . VAL A 1 742 ? -15.330 -4.754 -5.999 1.00 97.62 742 VAL A N 1
ATOM 5756 C CA . VAL A 1 742 ? -14.159 -5.504 -5.519 1.00 97.62 742 VAL A CA 1
ATOM 5757 C C . VAL A 1 742 ? -13.818 -6.673 -6.450 1.00 97.62 742 VAL A C 1
ATOM 5759 O O . VAL A 1 742 ? -12.646 -6.966 -6.673 1.00 97.62 742 VAL A O 1
ATOM 5762 N N . GLN A 1 743 ? -14.812 -7.292 -7.097 1.00 97.50 743 GLN A N 1
ATOM 5763 C CA . GLN A 1 743 ? -14.569 -8.278 -8.162 1.00 97.50 743 GLN A CA 1
ATOM 5764 C C . GLN A 1 743 ? -13.963 -7.662 -9.440 1.00 97.50 743 GLN A C 1
ATOM 5766 O O . GLN A 1 743 ? -13.402 -8.401 -10.250 1.00 97.50 743 GLN A O 1
ATOM 5771 N N . GLY A 1 744 ? -14.035 -6.341 -9.629 1.00 96.06 744 GLY A N 1
ATOM 5772 C CA . GLY A 1 744 ? -13.341 -5.618 -10.699 1.00 96.06 744 GLY A CA 1
ATOM 5773 C C . GLY A 1 744 ? -11.821 -5.526 -10.504 1.00 96.06 744 GLY A C 1
ATOM 5774 O O . GLY A 1 744 ? -11.092 -5.364 -11.485 1.00 96.06 744 GLY A O 1
ATOM 5775 N N . GLY A 1 745 ? -11.328 -5.690 -9.272 1.00 94.88 745 GLY A N 1
ATOM 5776 C CA . GLY A 1 745 ? -9.925 -5.463 -8.923 1.00 94.88 745 GLY A CA 1
ATOM 5777 C C . GLY A 1 745 ? -9.567 -3.973 -8.933 1.00 94.88 745 GLY A C 1
ATOM 5778 O O . GLY A 1 745 ? -10.389 -3.135 -8.571 1.00 94.88 745 GLY A O 1
ATOM 5779 N N . LYS A 1 746 ? -8.345 -3.651 -9.382 1.00 93.81 746 LYS A N 1
ATOM 5780 C CA . LYS A 1 746 ? -7.736 -2.309 -9.267 1.00 93.81 746 LYS A CA 1
ATOM 5781 C C . LYS A 1 746 ? -7.581 -1.926 -7.787 1.00 93.81 746 LYS A C 1
ATOM 5783 O O . LYS A 1 746 ? -7.046 -2.747 -7.046 1.00 93.81 746 LYS A O 1
ATOM 5788 N N . ASP A 1 747 ? -7.973 -0.723 -7.379 1.00 94.75 747 ASP A N 1
ATOM 5789 C CA . ASP A 1 747 ? -7.882 -0.250 -5.994 1.00 94.75 747 ASP A CA 1
ATOM 5790 C C . ASP A 1 747 ? -9.165 -0.613 -5.221 1.00 94.75 747 ASP A C 1
ATOM 5792 O O . ASP A 1 747 ? -10.177 0.090 -5.268 1.00 94.75 747 ASP A O 1
ATOM 5796 N N . THR A 1 748 ? -9.204 -1.820 -4.657 1.00 96.69 748 THR A N 1
ATOM 5797 C CA . THR A 1 748 ? -10.465 -2.494 -4.303 1.00 96.69 748 THR A CA 1
ATOM 5798 C C . THR A 1 748 ? -11.175 -1.899 -3.095 1.00 96.69 748 THR A C 1
ATOM 5800 O O . THR A 1 748 ? -12.404 -1.844 -3.091 1.00 96.69 748 THR A O 1
ATOM 5803 N N . ASP A 1 749 ? -10.426 -1.462 -2.089 1.00 95.31 749 ASP A N 1
ATOM 5804 C CA . ASP A 1 749 ? -10.900 -0.704 -0.931 1.00 95.31 749 ASP A CA 1
ATOM 5805 C C . ASP A 1 749 ? -11.389 0.684 -1.348 1.00 95.31 749 ASP A C 1
ATOM 5807 O O . ASP A 1 749 ? -12.586 0.936 -1.218 1.00 95.31 749 ASP A O 1
ATOM 5811 N N . SER A 1 750 ? -10.532 1.506 -1.959 1.00 97.31 750 SER A N 1
ATOM 5812 C CA . SER A 1 750 ? -10.860 2.865 -2.422 1.00 97.31 750 SER A CA 1
ATOM 5813 C C . SER A 1 750 ? -12.129 2.932 -3.281 1.00 97.31 750 SER A C 1
ATOM 5815 O O . SER A 1 750 ? -13.059 3.701 -3.018 1.00 97.31 750 SER A O 1
ATOM 5817 N N . ASN A 1 751 ? -12.221 2.083 -4.315 1.00 98.12 751 ASN A N 1
ATOM 5818 C CA . ASN A 1 751 ? -13.425 2.020 -5.145 1.00 98.12 751 ASN A CA 1
ATOM 5819 C C . ASN A 1 751 ? -14.628 1.495 -4.346 1.00 98.12 751 ASN A C 1
ATOM 5821 O O . ASN A 1 751 ? -15.757 1.952 -4.543 1.00 98.12 751 ASN A O 1
ATOM 5825 N N . GLY A 1 752 ? -14.401 0.503 -3.477 1.00 98.00 752 GLY A N 1
ATOM 5826 C CA . GLY A 1 752 ? -15.421 -0.080 -2.611 1.00 98.00 752 GLY A CA 1
ATOM 5827 C C . GLY A 1 752 ? -16.039 0.971 -1.694 1.00 98.00 752 GLY A C 1
ATOM 5828 O O . GLY A 1 752 ? -17.263 1.033 -1.590 1.00 98.00 752 GLY A O 1
ATOM 5829 N N . ALA A 1 753 ? -15.211 1.829 -1.098 1.00 98.31 753 ALA A N 1
ATOM 5830 C CA . ALA A 1 753 ? -15.598 2.919 -0.218 1.00 98.31 753 ALA A CA 1
ATOM 5831 C C . ALA A 1 753 ? -16.497 3.932 -0.933 1.00 98.31 753 ALA A C 1
ATOM 5833 O O . ALA A 1 753 ? -17.630 4.145 -0.499 1.00 98.31 753 ALA A O 1
ATOM 5834 N N . THR A 1 754 ? -16.063 4.486 -2.069 1.00 98.50 754 THR A N 1
ATOM 5835 C CA . THR A 1 754 ? -16.878 5.447 -2.832 1.00 98.50 754 THR A CA 1
ATOM 5836 C C . THR A 1 754 ? -18.172 4.814 -3.366 1.00 98.50 754 THR A C 1
ATOM 5838 O O . THR A 1 754 ? -19.232 5.431 -3.272 1.00 98.50 754 THR A O 1
ATOM 5841 N N . VAL A 1 755 ? -18.162 3.562 -3.848 1.00 98.75 755 VAL A N 1
ATOM 5842 C CA . VAL A 1 755 ? -19.405 2.887 -4.289 1.00 98.75 755 VAL A CA 1
ATOM 5843 C C . VAL A 1 755 ? -20.351 2.614 -3.116 1.00 98.75 755 VAL A C 1
ATOM 5845 O O . VAL A 1 755 ? -21.544 2.900 -3.213 1.00 98.75 755 VAL A O 1
ATOM 5848 N N . GLY A 1 756 ? -19.842 2.103 -1.993 1.00 98.69 756 GLY A N 1
ATOM 5849 C CA . GLY A 1 756 ? -20.642 1.857 -0.793 1.00 98.69 756 GLY A CA 1
ATOM 5850 C C . GLY A 1 756 ? -21.244 3.144 -0.233 1.00 98.69 756 GLY A C 1
ATOM 5851 O O . GLY A 1 756 ? -22.418 3.167 0.130 1.00 98.69 756 GLY A O 1
ATOM 5852 N N . SER A 1 757 ? -20.471 4.229 -0.237 1.00 98.75 757 SER A N 1
ATOM 5853 C CA . SER A 1 757 ? -20.914 5.578 0.114 1.00 98.75 757 SER A CA 1
ATOM 5854 C C . SER A 1 757 ? -22.095 6.038 -0.748 1.00 98.75 757 SER A C 1
ATOM 5856 O O . SER A 1 757 ? -23.148 6.392 -0.212 1.00 98.75 757 SER A O 1
ATOM 5858 N N . ILE A 1 758 ? -21.975 5.931 -2.080 1.00 98.81 758 ILE A N 1
ATOM 5859 C CA . ILE A 1 758 ? -23.027 6.315 -3.037 1.00 98.81 758 ILE A CA 1
ATOM 5860 C C . ILE A 1 758 ? -24.319 5.521 -2.810 1.00 98.81 758 ILE A C 1
ATOM 5862 O O . ILE A 1 758 ? -25.390 6.121 -2.739 1.00 98.81 758 ILE A O 1
ATOM 5866 N N . LEU A 1 759 ? -24.250 4.192 -2.657 1.00 98.75 759 LEU A N 1
ATOM 5867 C CA . LEU A 1 759 ? -25.458 3.389 -2.410 1.00 98.75 759 LEU A CA 1
ATOM 5868 C C . LEU A 1 759 ? -26.023 3.587 -0.994 1.00 98.75 759 LEU A C 1
ATOM 5870 O O . LEU A 1 759 ? -27.227 3.438 -0.803 1.00 98.75 759 LEU A O 1
ATOM 5874 N N . GLY A 1 760 ? -25.201 3.966 -0.013 1.00 98.50 760 GLY A N 1
ATOM 5875 C CA . GLY A 1 760 ? -25.684 4.401 1.297 1.00 98.50 760 GLY A CA 1
ATOM 5876 C C . GLY A 1 760 ? -26.483 5.705 1.209 1.00 98.50 760 GLY A C 1
ATOM 5877 O O . GLY A 1 760 ? -27.616 5.768 1.686 1.00 98.50 760 GLY A O 1
ATOM 5878 N N . ALA A 1 761 ? -25.936 6.714 0.527 1.00 98.56 761 ALA A N 1
ATOM 5879 C CA . ALA A 1 761 ? -26.611 7.986 0.269 1.00 98.56 761 ALA A CA 1
ATOM 5880 C C . ALA A 1 761 ? -27.911 7.824 -0.544 1.00 98.56 761 ALA A C 1
ATOM 5882 O O . ALA A 1 761 ? -28.878 8.545 -0.306 1.00 98.56 761 ALA A O 1
ATOM 5883 N N . LEU A 1 762 ? -27.944 6.872 -1.481 1.00 98.38 762 LEU A N 1
ATOM 5884 C CA . LEU A 1 762 ? -29.114 6.586 -2.312 1.00 98.38 762 LEU A CA 1
ATOM 5885 C C . LEU A 1 762 ? -30.222 5.838 -1.551 1.00 98.38 762 LEU A C 1
ATOM 5887 O O . LEU A 1 762 ? -31.393 6.168 -1.698 1.00 98.38 762 LEU A O 1
ATOM 5891 N N . ASN A 1 763 ? -29.868 4.825 -0.753 1.00 97.44 763 ASN A N 1
ATOM 5892 C CA . ASN A 1 763 ? -30.843 3.846 -0.255 1.00 97.44 763 ASN A CA 1
ATOM 5893 C C . ASN A 1 763 ? -31.264 4.036 1.216 1.00 97.44 763 ASN A C 1
ATOM 5895 O O . ASN A 1 763 ? -32.155 3.322 1.688 1.00 97.44 763 ASN A O 1
ATOM 5899 N N . GLY A 1 764 ? -30.593 4.915 1.968 1.00 98.12 764 GLY A N 1
ATOM 5900 C CA . GLY A 1 764 ? -30.777 5.026 3.418 1.00 98.12 764 GLY A CA 1
ATOM 5901 C C . GLY A 1 764 ? -30.318 3.775 4.184 1.00 98.12 764 GLY A C 1
ATOM 5902 O O . GLY A 1 764 ? -29.815 2.797 3.622 1.00 98.12 764 GLY A O 1
ATOM 5903 N N . THR A 1 765 ? -30.472 3.780 5.509 1.00 97.94 765 THR A N 1
ATOM 5904 C CA . THR A 1 765 ? -29.952 2.710 6.377 1.00 97.94 765 THR A CA 1
ATOM 5905 C C . THR A 1 765 ? -30.722 1.403 6.213 1.00 97.94 765 THR A C 1
ATOM 5907 O O . THR A 1 765 ? -30.148 0.331 6.394 1.00 97.94 765 THR A O 1
ATOM 5910 N N . ALA A 1 766 ? -31.989 1.472 5.795 1.00 96.44 766 ALA A N 1
ATOM 5911 C CA . ALA A 1 766 ? -32.802 0.307 5.451 1.00 96.44 766 ALA A CA 1
ATOM 5912 C C . ALA A 1 766 ? -32.304 -0.435 4.193 1.00 96.44 766 ALA A C 1
ATOM 5914 O O . ALA A 1 766 ? -32.604 -1.617 4.027 1.00 96.44 766 ALA A O 1
ATOM 5915 N N . GLY A 1 767 ? -31.542 0.238 3.323 1.00 96.44 767 GLY A N 1
ATOM 5916 C CA . GLY A 1 767 ? -30.954 -0.338 2.113 1.00 96.44 767 GLY A CA 1
ATOM 5917 C C . GLY A 1 767 ? -29.618 -1.057 2.310 1.00 96.44 767 GLY A C 1
ATOM 5918 O O . GLY A 1 767 ? -29.103 -1.633 1.352 1.00 96.44 767 GLY A O 1
ATOM 5919 N N . ILE A 1 768 ? -29.052 -1.037 3.522 1.00 97.94 768 ILE A N 1
ATOM 5920 C CA . ILE A 1 768 ? -27.781 -1.692 3.850 1.00 97.94 768 ILE A CA 1
ATOM 5921 C C . ILE A 1 768 ? -28.069 -2.930 4.718 1.00 97.94 768 ILE A C 1
ATOM 5923 O O . ILE A 1 768 ? -28.446 -2.782 5.882 1.00 97.94 768 ILE A O 1
ATOM 5927 N N . PRO A 1 769 ? -27.902 -4.162 4.195 1.00 98.00 769 PRO A N 1
ATOM 5928 C CA . PRO A 1 769 ? -28.090 -5.382 4.978 1.00 98.00 769 PRO A CA 1
ATOM 5929 C C . PRO A 1 769 ? -27.216 -5.424 6.235 1.00 98.00 769 PRO A C 1
ATOM 5931 O O . PRO A 1 769 ? -26.029 -5.096 6.195 1.00 98.00 769 PRO A O 1
ATOM 5934 N N . SER A 1 770 ? -27.792 -5.861 7.358 1.00 96.94 770 SER A N 1
ATOM 5935 C CA . SER A 1 770 ? -27.163 -5.673 8.669 1.00 96.94 770 SER A CA 1
ATOM 5936 C C . SER A 1 770 ? -25.880 -6.484 8.879 1.00 96.94 770 SER A C 1
ATOM 5938 O O . SER A 1 770 ? -25.061 -6.095 9.707 1.00 96.94 770 SER A O 1
ATOM 5940 N N . HIS A 1 771 ? -25.624 -7.532 8.083 1.00 96.44 771 HIS A N 1
ATOM 5941 C CA . HIS A 1 771 ? -24.349 -8.264 8.111 1.00 96.44 771 HIS A CA 1
ATOM 5942 C C . HIS A 1 771 ? -23.145 -7.402 7.702 1.00 96.44 771 HIS A C 1
ATOM 5944 O O . HIS A 1 771 ? -22.026 -7.700 8.113 1.00 96.44 771 HIS A O 1
ATOM 5950 N N . TRP A 1 772 ? -23.364 -6.311 6.961 1.00 97.62 772 TRP A N 1
ATOM 5951 C CA . TRP A 1 772 ? -22.334 -5.313 6.672 1.00 97.62 772 TRP A CA 1
ATOM 5952 C C . TRP A 1 772 ? -22.056 -4.401 7.873 1.00 97.62 772 TRP A C 1
ATOM 5954 O O . TRP A 1 772 ? -20.896 -4.144 8.199 1.00 97.62 772 TRP A O 1
ATOM 5964 N N . THR A 1 773 ? -23.116 -3.925 8.537 1.00 96.62 773 THR A N 1
ATOM 5965 C CA . THR A 1 773 ? -23.051 -2.837 9.529 1.00 96.62 773 THR A CA 1
ATOM 5966 C C . THR A 1 773 ? -22.891 -3.309 10.971 1.00 96.62 773 THR A C 1
ATOM 5968 O O . THR A 1 773 ? -22.280 -2.609 11.775 1.00 96.62 773 THR A O 1
ATOM 5971 N N . GLU A 1 774 ? -23.425 -4.483 11.323 1.00 96.44 774 GLU A N 1
ATOM 5972 C CA . GLU A 1 774 ? -23.290 -5.057 12.667 1.00 96.44 774 GLU A CA 1
ATOM 5973 C C . GLU A 1 774 ? -21.815 -5.241 13.073 1.00 96.44 774 GLU A C 1
ATOM 5975 O O . GLU A 1 774 ? -21.488 -4.804 14.177 1.00 96.44 774 GLU A O 1
ATOM 5980 N N . PRO A 1 775 ? -20.899 -5.779 12.233 1.00 95.81 775 PRO A N 1
ATOM 5981 C CA . PRO A 1 775 ? -19.501 -6.003 12.624 1.00 95.81 775 PRO A CA 1
ATOM 5982 C C . PRO A 1 775 ? -18.661 -4.725 12.782 1.00 95.81 775 PRO A C 1
ATOM 5984 O O . PRO A 1 775 ? -17.720 -4.703 13.570 1.00 95.81 775 PRO A O 1
ATOM 5987 N N . ILE A 1 776 ? -18.991 -3.640 12.068 1.00 94.31 776 ILE A N 1
ATOM 5988 C CA . ILE A 1 776 ? -18.246 -2.368 12.171 1.00 94.31 776 ILE A CA 1
ATOM 5989 C C . ILE A 1 776 ? -18.667 -1.515 13.380 1.00 94.31 776 ILE A C 1
ATOM 5991 O O . ILE A 1 776 ? -18.068 -0.470 13.630 1.00 94.31 776 ILE A O 1
ATOM 5995 N N . HIS A 1 777 ? -19.685 -1.949 14.134 1.00 93.38 777 HIS A N 1
ATOM 5996 C CA . HIS A 1 777 ? -20.109 -1.376 15.421 1.00 93.38 777 HIS A CA 1
ATOM 5997 C C . HIS A 1 777 ? -20.355 0.154 15.415 1.00 93.38 777 HIS A C 1
ATOM 5999 O O . HIS A 1 777 ? -20.261 0.798 16.457 1.00 93.38 777 HIS A O 1
ATOM 6005 N N . ASP A 1 778 ? -20.649 0.748 14.250 1.00 93.94 778 ASP A N 1
ATOM 6006 C CA . ASP A 1 778 ? -20.694 2.204 14.017 1.00 93.94 778 ASP A CA 1
ATOM 6007 C C . ASP A 1 778 ? -19.423 2.978 14.460 1.00 93.94 778 ASP A C 1
ATOM 6009 O O . ASP A 1 778 ? -19.482 4.188 14.689 1.00 93.94 778 ASP A O 1
ATOM 6013 N N . HIS A 1 779 ? -18.259 2.322 14.557 1.00 89.00 779 HIS A N 1
ATOM 6014 C CA . HIS A 1 779 ? -17.004 2.910 15.046 1.00 89.00 779 HIS A CA 1
ATOM 6015 C C . HIS A 1 779 ? -15.942 3.064 13.948 1.00 89.00 779 HIS A C 1
ATOM 6017 O O . HIS A 1 779 ? -15.491 2.080 13.360 1.00 89.00 779 HIS A O 1
ATOM 6023 N N . VAL A 1 780 ? -15.472 4.300 13.745 1.00 90.69 780 VAL A N 1
ATOM 6024 C CA . VAL A 1 780 ? -14.388 4.665 12.819 1.00 90.69 780 VAL A CA 1
ATOM 6025 C C . VAL A 1 780 ? -13.061 4.770 13.568 1.00 90.69 780 VAL A C 1
ATOM 6027 O O . VAL A 1 780 ? -12.917 5.584 14.482 1.00 90.69 780 VAL A O 1
ATOM 6030 N N . ARG A 1 781 ? -12.053 3.999 13.148 1.00 90.56 781 ARG A N 1
ATOM 6031 C CA . ARG A 1 781 ? -10.659 4.209 13.563 1.00 90.56 781 ARG A CA 1
ATOM 6032 C C . ARG A 1 781 ? -10.000 5.135 12.545 1.00 90.56 781 ARG A C 1
ATOM 6034 O O . ARG A 1 781 ? -9.953 4.799 11.370 1.00 90.56 781 ARG A O 1
ATOM 6041 N N . SER A 1 782 ? -9.481 6.270 13.005 1.00 91.88 782 SER A N 1
ATOM 6042 C CA . SER A 1 782 ? -8.821 7.271 12.163 1.00 91.88 782 SER A CA 1
ATOM 6043 C C . SER A 1 782 ? -7.448 7.648 12.729 1.00 91.88 782 SER A C 1
ATOM 6045 O O . SER A 1 782 ? -7.244 7.586 13.943 1.00 91.88 782 SER A O 1
ATOM 6047 N N . ALA A 1 783 ? -6.512 8.014 11.851 1.00 91.00 783 ALA A N 1
ATOM 6048 C CA . ALA A 1 783 ? -5.223 8.619 12.179 1.00 91.00 783 ALA A CA 1
ATOM 6049 C C . ALA A 1 783 ? -5.255 10.162 12.203 1.00 91.00 783 ALA A C 1
ATOM 6051 O O . ALA A 1 783 ? -4.232 10.767 12.529 1.00 91.00 783 ALA A O 1
ATOM 6052 N N . VAL A 1 784 ? -6.389 10.806 11.885 1.00 94.38 784 VAL A N 1
ATOM 6053 C CA . VAL A 1 784 ? -6.536 12.268 11.986 1.00 94.38 784 VAL A CA 1
ATOM 6054 C C . VAL A 1 784 ? -6.519 12.684 13.458 1.00 94.38 784 VAL A C 1
ATOM 6056 O O . VAL A 1 784 ? -7.397 12.303 14.237 1.00 94.38 784 VAL A O 1
ATOM 6059 N N . PHE A 1 785 ? -5.530 13.496 13.834 1.00 91.69 785 PHE A N 1
ATOM 6060 C CA . PHE A 1 785 ? -5.316 13.897 15.224 1.00 91.69 785 PHE A CA 1
ATOM 6061 C C . PHE A 1 785 ? -6.532 14.620 15.835 1.00 91.69 785 PHE A C 1
ATOM 6063 O O . PHE A 1 785 ? -6.964 15.677 15.351 1.00 91.69 785 PHE A O 1
ATOM 6070 N N . GLY A 1 786 ? -7.042 14.064 16.937 1.00 89.75 786 GLY A N 1
ATOM 6071 C CA . GLY A 1 786 ? -8.210 14.549 17.675 1.00 89.75 786 GLY A CA 1
ATOM 6072 C C . GLY A 1 786 ? -9.554 13.914 17.288 1.00 89.75 786 GLY A C 1
ATOM 6073 O O . GLY A 1 786 ? -10.571 14.307 17.861 1.00 89.75 786 GLY A O 1
ATOM 6074 N N . PHE A 1 787 ? -9.582 12.958 16.350 1.00 91.06 787 PHE A N 1
ATOM 6075 C CA . PHE A 1 787 ? -10.798 12.243 15.920 1.00 91.06 787 PHE A CA 1
ATOM 6076 C C . PHE A 1 787 ? -10.716 10.716 16.113 1.00 91.06 787 PHE A C 1
ATOM 6078 O O . PHE A 1 787 ? -11.462 9.944 15.498 1.00 91.06 787 PHE A O 1
ATOM 6085 N N . GLU A 1 788 ? -9.828 10.263 16.997 1.00 84.12 788 GLU A N 1
ATOM 6086 C CA . GLU A 1 788 ? -9.557 8.853 17.261 1.00 84.12 788 GLU A CA 1
ATOM 6087 C C . GLU A 1 788 ? -10.785 8.134 17.867 1.00 84.12 788 GLU A C 1
ATOM 6089 O O . GLU A 1 788 ? -11.190 8.405 18.997 1.00 84.12 788 GLU A O 1
ATOM 6094 N N . ASN A 1 789 ? -11.328 7.135 17.157 1.00 72.06 789 ASN A N 1
ATOM 6095 C CA . ASN A 1 789 ? -12.509 6.339 17.550 1.00 72.06 789 ASN A CA 1
ATOM 6096 C C . ASN A 1 789 ? -13.853 7.102 17.532 1.00 72.06 789 ASN A C 1
ATOM 6098 O O . ASN A 1 789 ? -14.762 6.789 18.310 1.00 72.06 789 ASN A O 1
ATOM 6102 N N . THR A 1 790 ? -14.002 8.076 16.628 1.00 87.75 790 THR A N 1
ATOM 6103 C CA . THR A 1 790 ? -15.291 8.746 16.365 1.00 87.75 790 THR A CA 1
ATOM 6104 C C . THR A 1 790 ? -16.360 7.726 15.917 1.00 87.75 790 THR A C 1
ATOM 6106 O O . THR A 1 790 ? -16.041 6.692 15.329 1.00 87.75 790 THR A O 1
ATOM 6109 N N . SER A 1 791 ? -17.643 7.987 16.199 1.00 95.00 791 SER A N 1
ATOM 6110 C CA . SER A 1 791 ? -18.752 7.120 15.755 1.00 95.00 791 SER A CA 1
ATOM 6111 C C . SER A 1 791 ? -19.452 7.659 14.505 1.00 95.00 791 SER A C 1
ATOM 6113 O O . SER A 1 791 ? -19.548 8.871 14.313 1.00 95.00 791 SER A O 1
ATOM 6115 N N . ILE A 1 792 ? -19.984 6.771 13.668 1.00 96.94 792 ILE A N 1
ATOM 6116 C CA . ILE A 1 792 ? -20.646 7.129 12.406 1.00 96.94 792 ILE A CA 1
ATOM 6117 C C . ILE A 1 792 ? -21.877 8.041 12.621 1.00 96.94 792 ILE A C 1
ATOM 6119 O O . ILE A 1 792 ? -21.965 9.070 11.948 1.00 96.94 792 ILE A O 1
ATOM 6123 N N . PRO A 1 793 ? -22.770 7.789 13.602 1.00 96.81 793 PRO A N 1
ATOM 6124 C CA . PRO A 1 793 ? -23.844 8.726 13.948 1.00 96.81 793 PRO A CA 1
ATOM 6125 C C . PRO A 1 793 ? -23.370 10.078 14.511 1.00 96.81 793 PRO A C 1
ATOM 6127 O O . PRO A 1 793 ? -24.166 11.013 14.591 1.00 96.81 793 PRO A O 1
ATOM 6130 N N . ASP A 1 794 ? -22.106 10.210 14.933 1.00 96.50 794 ASP A N 1
ATOM 6131 C CA . ASP A 1 794 ? -21.522 11.509 15.284 1.00 96.50 794 ASP A CA 1
ATOM 6132 C C . ASP A 1 794 ? -21.036 12.265 14.045 1.00 96.50 794 ASP A C 1
ATOM 6134 O O . ASP A 1 794 ? -21.386 13.433 13.875 1.00 96.50 794 ASP A O 1
ATOM 6138 N N . LEU A 1 795 ? -20.323 11.572 13.148 1.00 97.50 795 LEU A N 1
ATOM 6139 C CA . LEU A 1 795 ? -19.867 12.111 11.866 1.00 97.50 795 LEU A CA 1
ATOM 6140 C C . LEU A 1 795 ? -21.045 12.617 11.027 1.00 97.50 795 LEU A C 1
ATOM 6142 O O . LEU A 1 795 ? -21.061 13.791 10.673 1.00 97.50 795 LEU A O 1
ATOM 6146 N N . ALA A 1 796 ? -22.077 11.796 10.808 1.00 97.88 796 ALA A N 1
ATOM 6147 C CA . ALA A 1 796 ? -23.260 12.183 10.033 1.00 97.88 796 ALA A CA 1
ATOM 6148 C C . ALA A 1 796 ? -23.976 13.424 10.608 1.00 97.88 796 ALA A C 1
ATOM 6150 O O . ALA A 1 796 ? -24.337 14.338 9.869 1.00 97.88 796 ALA A O 1
ATOM 6151 N N . ARG A 1 797 ? -24.113 13.511 11.939 1.00 97.12 797 ARG A N 1
ATOM 6152 C CA . ARG A 1 797 ? -24.726 14.665 12.620 1.00 97.12 797 ARG A CA 1
ATOM 6153 C C . ARG A 1 797 ? -23.874 15.934 12.508 1.00 97.12 797 ARG A C 1
ATOM 6155 O O . ARG A 1 797 ? -24.414 17.035 12.455 1.00 97.12 797 ARG A O 1
ATOM 6162 N N . ARG A 1 798 ? -22.545 15.797 12.503 1.00 97.19 798 ARG A N 1
ATOM 6163 C CA . ARG A 1 798 ? -21.601 16.900 12.259 1.00 97.19 798 ARG A CA 1
ATOM 6164 C C . ARG A 1 798 ? -21.668 17.364 10.803 1.00 97.19 798 ARG A C 1
ATOM 6166 O O . ARG A 1 798 ? -21.722 18.566 10.564 1.00 97.19 798 ARG A O 1
ATOM 6173 N N . THR A 1 799 ? -21.768 16.427 9.856 1.00 97.94 799 THR A N 1
ATOM 6174 C CA . THR A 1 799 ? -22.010 16.704 8.432 1.00 97.94 799 THR A CA 1
ATOM 6175 C C . THR A 1 799 ? -23.303 17.501 8.229 1.00 97.94 799 THR A C 1
ATOM 6177 O O . THR A 1 799 ? -23.270 18.539 7.580 1.00 97.94 799 THR A O 1
ATOM 6180 N N . GLU A 1 800 ? -24.414 17.097 8.856 1.00 95.81 800 GLU A N 1
ATOM 6181 C CA . GLU A 1 800 ? -25.677 17.856 8.834 1.00 95.81 800 GLU A CA 1
ATOM 6182 C C . GLU A 1 800 ? -25.533 19.247 9.477 1.00 95.81 800 GLU A C 1
ATOM 6184 O O . GLU A 1 800 ? -25.989 20.244 8.919 1.00 95.81 800 GLU A O 1
ATOM 6189 N N . ALA A 1 801 ? -24.829 19.354 10.610 1.00 95.50 801 ALA A N 1
ATOM 6190 C CA . ALA A 1 801 ? -24.618 20.634 11.284 1.00 95.50 801 ALA A CA 1
ATOM 6191 C C . ALA A 1 801 ? -23.828 21.649 10.436 1.00 95.50 801 ALA A C 1
ATOM 6193 O O . ALA A 1 801 ? -24.113 22.843 10.526 1.00 95.50 801 ALA A O 1
ATOM 6194 N N . VAL A 1 802 ? -22.868 21.206 9.613 1.00 94.56 802 VAL A N 1
ATOM 6195 C CA . VAL A 1 802 ? -22.123 22.073 8.677 1.00 94.56 802 VAL A CA 1
ATOM 6196 C C . VAL A 1 802 ? -23.053 22.749 7.665 1.00 94.56 802 VAL A C 1
ATOM 6198 O O . VAL A 1 802 ? -22.888 23.938 7.415 1.00 94.56 802 VAL A O 1
ATOM 6201 N N . MET A 1 803 ? -24.078 22.052 7.157 1.00 91.12 803 MET A N 1
ATOM 6202 C CA . MET A 1 803 ? -25.028 22.592 6.163 1.00 91.12 803 MET A CA 1
ATOM 6203 C C . MET A 1 803 ? -25.900 23.748 6.690 1.00 91.12 803 MET A C 1
ATOM 6205 O O . MET A 1 803 ? -26.669 24.340 5.935 1.00 91.12 803 MET A O 1
ATOM 6209 N N . THR A 1 804 ? -25.836 24.040 7.994 1.00 75.88 804 THR A N 1
ATOM 6210 C CA . THR A 1 804 ? -26.714 25.002 8.685 1.00 75.88 804 THR A CA 1
ATOM 6211 C C . THR A 1 804 ? -25.975 26.220 9.257 1.00 75.88 804 THR A C 1
ATOM 6213 O O . THR A 1 804 ? -26.573 26.990 10.014 1.00 75.88 804 THR A O 1
ATOM 6216 N N . ARG A 1 805 ? -24.687 26.382 8.923 1.00 63.22 805 ARG A N 1
ATOM 6217 C CA . ARG A 1 805 ? -23.808 27.473 9.382 1.00 63.22 805 ARG A CA 1
ATOM 6218 C C . ARG A 1 805 ? -23.670 28.589 8.348 1.00 63.22 805 ARG A C 1
ATOM 6220 O O . ARG A 1 805 ? -23.659 29.754 8.805 1.00 63.22 805 ARG A O 1
#